Protein AF-F4XQD8-F1 (afdb_monomer)

Organism: NCBI:txid489825

Mean predicted aligned error: 23.72 Å

Nearest PDB structures (foldseek):
  2omx-assembly1_A  TM=5.814E-01  e=2.438E-14  Listeria monocytogenes EGD-e
  2omv-assembly1_A  TM=5.425E-01  e=1.375E-14  Listeria monocytogenes EGD-e
  2omy-assembly1_A  TM=5.412E-01  e=2.951E-14  Listeria monocytogenes EGD-e
  7pv9-assembly3_C  TM=7.291E-01  e=3.996E-11  Listeria monocytogenes EGD-e
  4r58-assembly4_D  TM=7.158E-01  e=3.632E-11  synthetic construct

Radius of gyration: 41.61 Å; Cα contacts (8 Å, |Δi|>4): 2127; chains: 1; bounding box: 94×111×113 Å

Structure (mmCIF, N/CA/C/O backbone):
data_AF-F4XQD8-F1
#
_entry.id   AF-F4XQD8-F1
#
loop_
_atom_site.group_PDB
_atom_site.id
_atom_site.type_symbol
_atom_site.label_atom_id
_atom_site.label_alt_id
_atom_site.label_comp_id
_atom_site.label_asym_id
_atom_site.label_entity_id
_atom_site.label_seq_id
_atom_site.pdbx_PDB_ins_code
_atom_site.Cartn_x
_atom_site.Cartn_y
_atom_site.Cartn_z
_atom_site.occupancy
_atom_site.B_iso_or_equiv
_atom_site.auth_seq_id
_atom_site.auth_comp_id
_atom_site.auth_asym_id
_atom_site.auth_atom_id
_atom_site.pdbx_PDB_model_num
ATOM 1 N N . ASP A 1 1 ? -34.108 4.254 -17.096 1.00 84.69 1 ASP A N 1
ATOM 2 C CA . ASP A 1 1 ? -35.232 4.934 -17.742 1.00 84.69 1 ASP A CA 1
ATOM 3 C C . ASP A 1 1 ? -35.710 4.073 -18.910 1.00 84.69 1 ASP A C 1
ATOM 5 O O . ASP A 1 1 ? -35.138 4.140 -19.979 1.00 84.69 1 ASP A O 1
ATOM 9 N N . TYR A 1 2 ? -36.634 3.143 -18.700 1.00 85.31 2 TYR A N 1
ATOM 10 C CA . TYR A 1 2 ? -37.181 2.265 -19.742 1.00 85.31 2 TYR A CA 1
ATOM 11 C C . TYR A 1 2 ? -38.309 2.936 -20.543 1.00 85.31 2 TYR A C 1
ATOM 13 O O . TYR A 1 2 ? -38.614 2.489 -21.653 1.00 85.31 2 TYR A O 1
ATOM 21 N N . ASP A 1 3 ? -38.963 3.973 -20.009 1.00 81.88 3 ASP A N 1
ATOM 22 C CA . ASP A 1 3 ? -40.039 4.687 -20.706 1.00 81.88 3 ASP A CA 1
ATOM 23 C C . ASP A 1 3 ? -39.597 5.996 -21.391 1.00 81.88 3 ASP A C 1
ATOM 25 O O . ASP A 1 3 ? -40.272 6.434 -22.334 1.00 81.88 3 ASP A O 1
ATOM 29 N N . GLY A 1 4 ? -38.410 6.505 -21.059 1.00 80.94 4 GLY A N 1
ATOM 30 C CA . GLY A 1 4 ? -37.747 7.666 -21.657 1.00 80.94 4 GLY A CA 1
ATOM 31 C C . GLY A 1 4 ? -38.184 8.999 -21.050 1.00 80.94 4 GLY A C 1
ATOM 32 O O . GLY A 1 4 ? -38.156 10.016 -21.750 1.00 80.94 4 GLY A O 1
ATOM 33 N N . ASP A 1 5 ? -38.688 9.009 -19.813 1.00 80.69 5 ASP A N 1
ATOM 34 C CA . ASP A 1 5 ? -39.181 10.223 -19.151 1.00 80.69 5 ASP A CA 1
ATOM 35 C C . ASP A 1 5 ? -38.084 11.047 -18.446 1.00 80.69 5 ASP A C 1
ATOM 37 O O . ASP A 1 5 ? -38.359 12.115 -17.883 1.00 80.69 5 ASP A O 1
ATOM 41 N N . GLY A 1 6 ? -36.834 10.589 -18.525 1.00 77.31 6 GLY A N 1
ATOM 42 C CA . GLY A 1 6 ? -35.663 11.182 -17.896 1.00 77.31 6 GLY A CA 1
ATOM 43 C C . GLY A 1 6 ? -35.521 10.839 -16.414 1.00 77.31 6 GLY A C 1
ATOM 44 O O . GLY A 1 6 ? -34.679 11.441 -15.742 1.00 77.31 6 GLY A O 1
ATOM 45 N N . LYS A 1 7 ? -36.330 9.917 -15.872 1.00 78.25 7 LYS A N 1
ATOM 46 C CA . LYS A 1 7 ? -36.233 9.446 -14.485 1.00 78.25 7 LYS A CA 1
ATOM 47 C C . LYS A 1 7 ? -35.815 7.983 -14.420 1.00 78.25 7 LYS A C 1
ATOM 49 O O . LYS A 1 7 ? -36.010 7.182 -15.329 1.00 78.25 7 LYS A O 1
ATOM 54 N N . ALA A 1 8 ? -35.197 7.623 -13.299 1.00 78.06 8 ALA A N 1
ATOM 55 C CA . ALA A 1 8 ? -34.837 6.241 -13.041 1.00 78.06 8 ALA A CA 1
ATOM 56 C C . ALA A 1 8 ? -36.099 5.381 -12.851 1.00 78.06 8 ALA A C 1
ATOM 58 O O . ALA A 1 8 ? -37.006 5.737 -12.099 1.00 78.06 8 ALA A O 1
ATOM 59 N N . ASP A 1 9 ? -36.096 4.219 -13.499 1.00 82.50 9 ASP A N 1
ATOM 60 C CA . ASP A 1 9 ? -37.136 3.199 -13.406 1.00 82.50 9 ASP A CA 1
ATOM 61 C C . ASP A 1 9 ? -36.618 2.011 -12.609 1.00 82.50 9 ASP A C 1
ATOM 63 O O . ASP A 1 9 ? -35.434 1.671 -12.681 1.00 82.50 9 ASP A O 1
ATOM 67 N N . ILE A 1 10 ? -37.512 1.326 -11.901 1.00 85.81 10 ILE A N 1
ATOM 68 C CA . ILE A 1 10 ? -37.141 0.149 -11.116 1.00 85.81 10 ILE A CA 1
ATOM 69 C C . ILE A 1 10 ? -37.406 -1.100 -11.950 1.00 85.81 10 ILE A C 1
ATOM 71 O O . ILE A 1 10 ? -38.540 -1.350 -12.366 1.00 85.81 10 ILE A O 1
ATOM 75 N N . ALA A 1 11 ? -36.374 -1.919 -12.144 1.00 85.12 11 ALA A N 1
ATOM 76 C CA . ALA A 1 11 ? -36.492 -3.212 -12.801 1.00 85.12 11 ALA A CA 1
ATOM 77 C C . ALA A 1 11 ? -35.895 -4.332 -11.948 1.00 85.12 11 ALA A C 1
ATOM 79 O O . ALA A 1 11 ? -34.797 -4.212 -11.415 1.00 85.12 11 ALA A O 1
ATOM 80 N N . VAL A 1 12 ? -36.609 -5.453 -11.865 1.00 88.50 12 VAL A N 1
ATOM 81 C CA . VAL A 1 12 ? -36.134 -6.677 -11.214 1.00 88.50 12 VAL A CA 1
ATOM 82 C C . VAL A 1 12 ? -36.246 -7.831 -12.195 1.00 88.50 12 VAL A C 1
ATOM 84 O O . VAL A 1 12 ? -37.332 -8.122 -12.702 1.00 88.50 12 VAL A O 1
ATOM 87 N N . ARG A 1 13 ? -35.141 -8.540 -12.433 1.00 86.94 13 ARG A N 1
ATOM 88 C CA . ARG A 1 13 ? -35.161 -9.816 -13.153 1.00 86.94 13 ARG A CA 1
ATOM 89 C C . ARG A 1 13 ? -35.243 -10.956 -12.150 1.00 86.94 13 ARG A C 1
ATOM 91 O O . ARG A 1 13 ? -34.339 -11.142 -11.348 1.00 86.94 13 ARG A O 1
ATOM 98 N N . ARG A 1 14 ? -36.302 -11.763 -12.222 1.00 87.06 14 ARG A N 1
ATOM 99 C CA . ARG A 1 14 ? -36.447 -12.969 -11.397 1.00 87.06 14 ARG A CA 1
ATOM 100 C C . ARG A 1 14 ? -35.747 -14.156 -12.077 1.00 87.06 14 ARG A C 1
ATOM 102 O O . ARG A 1 14 ? -36.259 -14.616 -13.101 1.00 87.06 14 ARG A O 1
ATOM 109 N N . PRO A 1 15 ? -34.650 -14.712 -11.524 1.00 77.75 15 PRO A N 1
ATOM 110 C CA . PRO A 1 15 ? -33.890 -15.783 -12.182 1.00 77.75 15 PRO A CA 1
ATOM 111 C C . PRO A 1 15 ? -34.695 -17.068 -12.405 1.00 77.75 15 PRO A C 1
ATOM 113 O O . PRO A 1 15 ? -34.570 -17.707 -13.447 1.00 77.75 15 PRO A O 1
ATOM 116 N N . SER A 1 16 ? -35.567 -17.421 -11.453 1.00 78.94 16 SER A N 1
ATOM 117 C CA . SER A 1 16 ? -36.382 -18.643 -11.508 1.00 78.94 16 SER A CA 1
ATOM 118 C C . SER A 1 16 ? -37.431 -18.634 -12.621 1.00 78.94 16 SER A C 1
ATOM 120 O O . SER A 1 16 ? -37.781 -19.693 -13.134 1.00 78.94 16 SER A O 1
ATOM 122 N N . THR A 1 17 ? -37.921 -17.455 -13.017 1.00 81.75 17 THR A N 1
ATOM 123 C CA . THR A 1 17 ? -38.936 -17.306 -14.076 1.00 81.75 17 THR A CA 1
ATOM 124 C C . THR A 1 17 ? -38.411 -16.593 -15.318 1.00 81.75 17 THR A C 1
ATOM 126 O O . THR A 1 17 ? -39.163 -16.420 -16.274 1.00 81.75 17 THR A O 1
ATOM 129 N N . GLN A 1 18 ? -37.148 -16.149 -15.310 1.00 82.25 18 GLN A N 1
ATOM 130 C CA . GLN A 1 18 ? -36.493 -15.429 -16.413 1.00 82.25 18 GLN A CA 1
ATOM 131 C C . GLN A 1 18 ? -37.269 -14.177 -16.857 1.00 82.25 18 GLN A C 1
ATOM 133 O O . GLN A 1 18 ? -37.249 -13.768 -18.019 1.00 82.25 18 GLN A O 1
ATOM 138 N N . THR A 1 19 ? -38.018 -13.591 -15.922 1.00 87.00 19 THR A N 1
ATOM 139 C CA . THR A 1 19 ? -38.959 -12.502 -16.189 1.00 87.00 19 THR A CA 1
ATOM 140 C C . THR A 1 19 ? -38.447 -11.217 -15.567 1.00 87.00 19 THR A C 1
ATOM 142 O O . THR A 1 19 ? -38.125 -11.193 -14.379 1.00 87.00 19 THR A O 1
ATOM 145 N N . TRP A 1 20 ? -38.418 -10.163 -16.369 1.00 90.12 20 TRP A N 1
ATOM 146 C CA . TRP A 1 20 ? -38.218 -8.789 -15.946 1.00 90.12 20 TRP A CA 1
ATOM 147 C C . TRP A 1 20 ? -39.551 -8.184 -15.531 1.00 90.12 20 TRP A C 1
ATOM 149 O O . TRP A 1 20 ? -40.538 -8.281 -16.264 1.00 90.12 20 TRP A O 1
ATOM 159 N N . TYR A 1 21 ? -39.561 -7.569 -14.357 1.00 89.00 21 TYR A N 1
ATOM 160 C CA . TYR A 1 21 ? -40.655 -6.775 -13.823 1.00 89.00 21 TYR A CA 1
ATOM 161 C C . TYR A 1 21 ? -40.169 -5.335 -13.780 1.00 89.00 21 TYR A C 1
ATOM 163 O O . TYR A 1 21 ? -39.224 -5.050 -13.050 1.00 89.00 21 TYR A O 1
ATOM 171 N N . ILE A 1 22 ? -40.773 -4.464 -14.582 1.00 87.75 22 ILE A N 1
ATOM 172 C CA . ILE A 1 22 ? -40.343 -3.074 -14.744 1.00 87.75 22 ILE A CA 1
ATOM 173 C C . ILE A 1 22 ? -41.492 -2.182 -14.301 1.00 87.75 22 ILE A C 1
ATOM 175 O O . ILE A 1 22 ? -42.604 -2.286 -14.826 1.00 87.75 22 ILE A O 1
ATOM 179 N N . LYS A 1 23 ? -41.230 -1.331 -13.316 1.00 85.00 23 LYS A N 1
ATOM 180 C CA . LYS A 1 23 ? -42.158 -0.305 -12.863 1.00 85.00 23 LYS A CA 1
ATOM 181 C C . LYS A 1 23 ? -41.637 1.039 -13.348 1.00 85.00 23 LYS A C 1
ATOM 183 O O . LYS A 1 23 ? -40.653 1.548 -12.812 1.00 85.00 23 LYS A O 1
ATOM 188 N N . ASN A 1 24 ? -42.324 1.574 -14.348 1.00 78.69 24 ASN A N 1
ATOM 189 C CA . ASN A 1 24 ? -41.996 2.863 -14.930 1.00 78.69 24 ASN A CA 1
ATOM 190 C C . ASN A 1 24 ? -42.326 3.990 -13.937 1.00 78.69 24 ASN A C 1
ATOM 192 O O . ASN A 1 24 ? -43.360 3.950 -13.256 1.00 78.69 24 ASN A O 1
ATOM 196 N N . SER A 1 25 ? -41.473 5.002 -13.879 1.00 80.69 25 SER A N 1
ATOM 197 C CA . SER A 1 25 ? -41.574 6.218 -13.071 1.00 80.69 25 SER A CA 1
ATOM 198 C C . SER A 1 25 ? -42.856 7.011 -13.380 1.00 80.69 25 SER A C 1
ATOM 200 O O . SER A 1 25 ? -43.448 7.622 -12.485 1.00 80.69 25 SER A O 1
ATOM 202 N N . SER A 1 26 ? -43.349 6.934 -14.622 1.00 74.31 26 SER A N 1
ATOM 203 C CA . SER A 1 26 ? -44.611 7.532 -15.067 1.00 74.31 26 SER A CA 1
ATOM 204 C C . SER A 1 26 ? -45.860 6.845 -14.498 1.00 74.31 26 SER A C 1
ATOM 206 O O . SER A 1 26 ? -46.966 7.382 -14.606 1.00 74.31 26 SER A O 1
ATOM 208 N N . GLY A 1 27 ? -45.715 5.650 -13.908 1.00 67.44 27 GLY A N 1
ATOM 209 C CA . GLY A 1 27 ? -46.827 4.814 -13.444 1.00 67.44 27 GLY A CA 1
ATOM 210 C C . GLY A 1 27 ? -47.698 4.258 -14.577 1.00 67.44 27 GLY A C 1
ATOM 211 O O . GLY A 1 27 ? -48.737 3.649 -14.313 1.00 67.44 27 GLY A O 1
ATOM 212 N N . VAL A 1 28 ? -47.297 4.467 -15.835 1.00 62.03 28 VAL A N 1
ATOM 213 C CA . VAL A 1 28 ? -48.003 3.994 -17.025 1.00 62.03 28 VAL A CA 1
ATOM 214 C C . VAL A 1 28 ? -47.260 2.790 -17.590 1.00 62.03 28 VAL A C 1
ATOM 216 O O . VAL A 1 28 ? -46.120 2.894 -18.039 1.00 62.03 28 VAL A O 1
ATOM 219 N N . ASP A 1 29 ? -47.933 1.638 -17.618 1.00 63.53 29 ASP A N 1
ATOM 220 C CA . ASP A 1 29 ? -47.457 0.479 -18.371 1.00 63.53 29 ASP A CA 1
ATOM 221 C C . ASP A 1 29 ? -47.617 0.758 -19.875 1.00 63.53 29 ASP A C 1
ATOM 223 O O . ASP A 1 29 ? -48.695 0.601 -20.455 1.00 63.53 29 ASP A O 1
ATOM 227 N N . THR A 1 30 ? -46.535 1.214 -20.504 1.00 54.66 30 THR A N 1
ATOM 228 C CA . THR A 1 30 ? -46.482 1.540 -21.935 1.00 54.66 30 THR A CA 1
ATOM 229 C C . THR A 1 30 ? -46.300 0.306 -22.826 1.00 54.66 30 THR A C 1
ATOM 231 O O . THR A 1 30 ? -46.457 0.420 -24.043 1.00 54.66 30 THR A O 1
ATOM 234 N N . ILE A 1 31 ? -46.004 -0.872 -22.253 1.00 55.47 31 ILE A N 1
ATOM 235 C CA . ILE A 1 31 ? -45.556 -2.066 -22.991 1.00 55.47 31 ILE A CA 1
ATOM 236 C C . ILE A 1 31 ? -46.579 -3.212 -22.925 1.00 55.47 31 ILE A C 1
ATOM 238 O O . ILE A 1 31 ? -46.832 -3.860 -23.942 1.00 55.47 31 ILE A O 1
ATOM 242 N N . SER A 1 32 ? -47.186 -3.476 -21.765 1.00 57.56 32 SER A N 1
ATOM 243 C CA . SER A 1 32 ? -48.153 -4.566 -21.551 1.00 57.56 32 SER A CA 1
ATOM 244 C C . SER A 1 32 ? -49.580 -4.123 -21.200 1.00 57.56 32 SER A C 1
ATOM 246 O O . SER A 1 32 ? -50.486 -4.956 -21.250 1.00 57.56 32 SER A O 1
ATOM 248 N N . GLY A 1 33 ? -49.820 -2.834 -20.928 1.00 56.62 33 GLY A N 1
ATOM 249 C CA . GLY A 1 33 ? -51.153 -2.282 -20.646 1.00 56.62 33 GLY A CA 1
ATOM 250 C C . GLY A 1 33 ? -51.837 -2.836 -19.385 1.00 56.62 33 GLY A C 1
ATOM 251 O O . GLY A 1 33 ? -53.067 -2.808 -19.294 1.00 56.62 33 GLY A O 1
ATOM 252 N N . ASN A 1 34 ? -51.073 -3.369 -18.430 1.00 63.50 34 ASN A N 1
ATOM 253 C CA . ASN A 1 34 ? -51.595 -3.900 -17.176 1.00 63.50 34 ASN A CA 1
ATOM 254 C C . ASN A 1 34 ? -52.077 -2.772 -16.252 1.00 63.50 34 ASN A C 1
ATOM 256 O O . ASN A 1 34 ? -51.458 -1.714 -16.143 1.00 63.50 34 ASN A O 1
ATOM 260 N N . ALA A 1 35 ? -53.181 -3.018 -15.540 1.00 61.88 35 ALA A N 1
ATOM 261 C CA . ALA A 1 35 ? -53.817 -2.030 -14.663 1.00 61.88 35 ALA A CA 1
ATOM 262 C C . ALA A 1 35 ? -52.993 -1.675 -13.410 1.00 61.88 35 ALA A C 1
ATOM 264 O O . ALA A 1 35 ? -53.310 -0.698 -12.738 1.00 61.88 35 ALA A O 1
ATOM 265 N N . ASP A 1 36 ? -51.965 -2.463 -13.092 1.00 69.38 36 ASP A N 1
ATOM 266 C CA . ASP A 1 36 ? -51.058 -2.242 -11.964 1.00 69.38 36 ASP A CA 1
ATOM 267 C C . ASP A 1 36 ? -49.806 -1.427 -12.330 1.00 69.38 36 ASP A C 1
ATOM 269 O O . ASP A 1 36 ? -48.978 -1.165 -11.460 1.00 69.38 36 ASP A O 1
ATOM 273 N N . GLY A 1 37 ? -49.661 -1.015 -13.597 1.00 69.75 37 GLY A N 1
ATOM 274 C CA . GLY A 1 37 ? -48.551 -0.169 -14.044 1.00 69.75 37 GLY A CA 1
ATOM 275 C C . GLY A 1 37 ? -47.193 -0.879 -14.117 1.00 69.75 37 GLY A C 1
ATOM 276 O O . GLY A 1 37 ? -46.173 -0.203 -14.225 1.00 69.75 37 GLY A O 1
ATOM 277 N N . ILE A 1 38 ? -47.152 -2.220 -14.051 1.00 80.38 38 ILE A N 1
ATOM 278 C CA . ILE A 1 38 ? -45.907 -3.007 -14.090 1.00 80.38 38 ILE A CA 1
ATOM 279 C C . ILE A 1 38 ? -45.799 -3.782 -15.408 1.00 80.38 38 ILE A C 1
ATOM 281 O O . ILE A 1 38 ? -46.585 -4.699 -15.690 1.00 80.38 38 ILE A O 1
ATOM 285 N N . THR A 1 39 ? -44.749 -3.479 -16.172 1.00 82.38 39 THR A N 1
ATOM 286 C CA . THR A 1 39 ? -44.372 -4.242 -17.362 1.00 82.38 39 THR A CA 1
ATOM 287 C C . THR A 1 39 ? -43.771 -5.581 -16.959 1.00 82.38 39 THR A C 1
ATOM 289 O O . THR A 1 39 ? -42.903 -5.656 -16.089 1.00 82.38 39 THR A O 1
ATOM 292 N N . ARG A 1 40 ? -44.198 -6.659 -17.622 1.00 86.25 40 ARG A N 1
ATOM 293 C CA . ARG A 1 40 ? -43.663 -8.013 -17.412 1.00 86.25 40 ARG A CA 1
ATOM 294 C C . ARG A 1 40 ? -43.138 -8.567 -18.725 1.00 86.25 40 ARG A C 1
ATOM 296 O O . ARG A 1 40 ? -43.924 -8.813 -19.639 1.00 86.25 40 ARG A O 1
ATOM 303 N N . LYS A 1 41 ? -41.826 -8.789 -18.827 1.00 85.75 41 LYS A N 1
ATOM 304 C CA . LYS A 1 41 ? -41.193 -9.256 -20.069 1.00 85.75 41 LYS A CA 1
ATOM 305 C C . LYS A 1 41 ? -40.198 -10.381 -19.810 1.00 85.75 41 LYS A C 1
ATOM 307 O O . LYS A 1 41 ? -39.285 -10.242 -19.006 1.00 85.75 41 LYS A O 1
ATOM 312 N N . ALA A 1 42 ? -40.375 -11.518 -20.479 1.00 85.19 42 ALA A N 1
ATOM 313 C CA . ALA A 1 42 ? -39.438 -12.636 -20.388 1.00 85.19 42 ALA A CA 1
ATOM 314 C C . ALA A 1 42 ? -38.220 -12.377 -21.287 1.00 85.19 42 ALA A C 1
ATOM 316 O O . ALA A 1 42 ? -38.385 -12.208 -22.496 1.00 85.19 42 ALA A O 1
ATOM 317 N N . PHE A 1 43 ? -37.018 -12.327 -20.702 1.00 86.31 43 PHE A N 1
ATOM 318 C CA . PHE A 1 43 ? -35.769 -12.103 -21.435 1.00 86.31 43 PHE A CA 1
ATOM 319 C C . PHE A 1 43 ? -34.537 -12.598 -20.650 1.00 86.31 43 PHE A C 1
ATOM 321 O O . PHE A 1 43 ? -34.424 -12.394 -19.436 1.00 86.31 43 PHE A O 1
ATOM 328 N N . GLY A 1 44 ? -33.606 -13.248 -21.359 1.00 80.31 44 GLY A N 1
ATOM 329 C CA . GLY A 1 44 ? -32.476 -13.993 -20.789 1.00 80.31 44 GLY A CA 1
ATOM 330 C C . GLY A 1 44 ? -32.880 -15.409 -20.371 1.00 80.31 44 GLY A C 1
ATOM 331 O O . GLY A 1 44 ? -33.581 -15.584 -19.379 1.00 80.31 44 GLY A O 1
ATOM 332 N N . LEU A 1 45 ? -32.455 -16.413 -21.145 1.00 76.75 45 LEU A N 1
ATOM 333 C CA . LEU A 1 45 ? -32.999 -17.780 -21.128 1.00 76.75 45 LEU A CA 1
ATOM 334 C C . LEU A 1 45 ? -32.441 -18.694 -20.021 1.00 76.75 45 LEU A C 1
ATOM 336 O O . LEU A 1 45 ? -32.867 -19.847 -19.914 1.00 76.75 45 LEU A O 1
ATOM 340 N N . ARG A 1 46 ? -31.464 -18.237 -19.225 1.00 76.81 46 ARG A N 1
ATOM 341 C CA . ARG A 1 46 ? -30.853 -19.051 -18.160 1.00 76.81 46 ARG A CA 1
ATOM 342 C C . ARG A 1 46 ? -30.910 -18.367 -16.801 1.00 76.81 46 ARG A C 1
ATOM 344 O O . ARG A 1 46 ? -30.883 -17.142 -16.700 1.00 76.81 46 ARG A O 1
ATOM 351 N N . SER A 1 47 ? -30.986 -19.165 -15.738 1.00 76.50 47 SER A N 1
ATOM 352 C CA . SER A 1 47 ? -31.030 -18.664 -14.359 1.00 76.50 47 SER A CA 1
ATOM 353 C C . SER A 1 47 ? -29.738 -17.957 -13.942 1.00 76.50 47 SER A C 1
ATOM 355 O O . SER A 1 47 ? -29.805 -17.032 -13.145 1.00 76.50 47 SER A O 1
ATOM 357 N N . ASN A 1 48 ? -28.591 -18.338 -14.510 1.00 80.69 48 ASN A N 1
ATOM 358 C CA . ASN A 1 48 ? -27.280 -17.742 -14.240 1.00 80.69 48 ASN A CA 1
ATOM 359 C C . ASN A 1 48 ? -26.898 -16.591 -15.190 1.00 80.69 48 ASN A C 1
ATOM 361 O O . ASN A 1 48 ? -25.767 -16.118 -15.144 1.00 80.69 48 ASN A O 1
ATOM 365 N N . ASP A 1 49 ? -27.807 -16.152 -16.065 1.00 85.81 49 ASP A N 1
ATOM 366 C CA . ASP A 1 49 ? -27.591 -14.943 -16.862 1.00 85.81 49 ASP A CA 1
ATOM 367 C C . ASP A 1 49 ? -27.607 -13.709 -15.918 1.00 85.81 49 ASP A C 1
ATOM 369 O O . ASP A 1 49 ? -28.553 -13.536 -15.142 1.00 85.81 49 ASP A O 1
ATOM 373 N N . ILE A 1 50 ? -26.581 -12.855 -15.988 1.00 88.12 50 ILE A N 1
ATOM 374 C CA . ILE A 1 50 ? -26.420 -11.629 -15.184 1.00 88.12 50 ILE A CA 1
ATOM 375 C C . ILE A 1 50 ? -27.170 -10.482 -15.871 1.00 88.12 50 ILE A C 1
ATOM 377 O O . ILE A 1 50 ? -26.975 -10.259 -17.063 1.00 88.12 50 ILE A O 1
ATOM 381 N N . ALA A 1 51 ? -28.031 -9.768 -15.143 1.00 89.62 51 ALA A N 1
ATOM 382 C CA . ALA A 1 51 ? -28.822 -8.644 -15.658 1.00 89.62 51 ALA A CA 1
ATOM 383 C C . ALA A 1 51 ? -27.993 -7.351 -15.708 1.00 89.62 51 ALA A C 1
ATOM 385 O O . ALA A 1 51 ? -27.458 -6.948 -14.681 1.00 89.62 51 ALA A O 1
ATOM 386 N N . ILE A 1 52 ? -27.878 -6.721 -16.885 1.00 91.81 52 ILE A N 1
ATOM 387 C CA . ILE A 1 52 ? -26.996 -5.555 -17.106 1.00 91.81 52 ILE A CA 1
ATOM 388 C C . ILE A 1 52 ? -27.680 -4.544 -18.052 1.00 91.81 52 ILE A C 1
ATOM 390 O O . ILE A 1 52 ? -27.253 -4.379 -19.196 1.00 91.81 52 ILE A O 1
ATOM 394 N N . PRO A 1 53 ? -28.802 -3.928 -17.640 1.00 91.94 53 PRO A N 1
ATOM 395 C CA . PRO A 1 53 ? -29.536 -2.994 -18.490 1.00 91.94 53 PRO A CA 1
ATOM 396 C C . PRO A 1 53 ? -28.777 -1.669 -18.663 1.00 91.94 53 PRO A C 1
ATOM 398 O O . PRO A 1 53 ? -28.260 -1.127 -17.689 1.00 91.94 53 PRO A O 1
ATOM 401 N N . ALA A 1 54 ? -28.741 -1.146 -19.887 1.00 90.69 54 ALA A N 1
ATOM 402 C CA . ALA A 1 54 ? -28.155 0.149 -20.253 1.00 90.69 54 ALA A CA 1
ATOM 403 C C . ALA A 1 54 ? -28.723 0.602 -21.613 1.00 90.69 54 ALA A C 1
ATOM 405 O O . ALA A 1 54 ? -29.438 -0.171 -22.242 1.00 90.69 54 ALA A O 1
ATOM 406 N N . ASP A 1 55 ? -28.447 1.830 -22.046 1.00 89.38 55 ASP A N 1
ATOM 407 C CA . ASP A 1 55 ? -28.893 2.370 -23.343 1.00 89.38 55 ASP A CA 1
ATOM 408 C C . ASP A 1 55 ? -27.876 2.027 -24.445 1.00 89.38 55 ASP A C 1
ATOM 410 O O . ASP A 1 55 ? -26.958 2.797 -24.714 1.00 89.38 55 ASP A O 1
ATOM 414 N N . TYR A 1 56 ? -27.961 0.830 -25.029 1.00 87.81 56 TYR A N 1
ATOM 415 C CA . TYR A 1 56 ? -26.982 0.341 -26.009 1.00 87.81 56 TYR A CA 1
ATOM 416 C C . TYR A 1 56 ? -27.286 0.807 -27.439 1.00 87.81 56 TYR A C 1
ATOM 418 O O . TYR A 1 56 ? -26.420 0.703 -28.314 1.00 87.81 56 TYR A O 1
ATOM 426 N N . ASP A 1 57 ? -28.506 1.271 -27.724 1.00 84.38 57 ASP A N 1
ATOM 427 C CA . ASP A 1 57 ? -28.876 1.795 -29.043 1.00 84.38 57 ASP A CA 1
ATOM 428 C C . ASP A 1 57 ? -28.870 3.335 -29.138 1.00 84.38 57 ASP A C 1
ATOM 430 O O . ASP A 1 57 ? -28.795 3.872 -30.257 1.00 84.38 57 ASP A O 1
ATOM 434 N N . GLY A 1 58 ? -28.787 4.023 -27.995 1.00 85.44 58 GLY A N 1
ATOM 435 C CA . GLY A 1 58 ? -28.618 5.469 -27.859 1.00 85.44 58 GLY A CA 1
ATOM 436 C C . GLY A 1 58 ? -29.923 6.239 -28.032 1.00 85.44 58 GLY A C 1
ATOM 437 O O . GLY A 1 58 ? -29.905 7.394 -28.474 1.00 85.44 58 GLY A O 1
ATOM 438 N N . ASP A 1 59 ? -31.071 5.600 -27.792 1.00 83.44 59 ASP A N 1
ATOM 439 C CA . ASP A 1 59 ? -32.386 6.230 -27.926 1.00 83.44 59 ASP A CA 1
ATOM 440 C C . ASP A 1 59 ? -32.847 6.971 -26.658 1.00 83.44 59 ASP A C 1
ATOM 442 O O . ASP A 1 59 ? -33.918 7.592 -26.650 1.00 83.44 59 ASP A O 1
ATOM 446 N N . GLY A 1 60 ? -32.009 6.973 -25.619 1.00 83.62 60 GLY A N 1
ATOM 447 C CA . GLY A 1 60 ? -32.277 7.571 -24.321 1.00 83.62 60 GLY A CA 1
ATOM 448 C C . GLY A 1 60 ? -33.040 6.644 -23.379 1.00 83.62 60 GLY A C 1
ATOM 449 O O . GLY A 1 60 ? -33.441 7.099 -22.306 1.00 83.62 60 GLY A O 1
ATOM 450 N N . LYS A 1 61 ? -33.275 5.377 -23.754 1.00 87.56 61 LYS A N 1
ATOM 451 C CA . LYS A 1 61 ? -33.957 4.388 -22.916 1.00 87.56 61 LYS A CA 1
ATOM 452 C C . LYS A 1 61 ? -33.045 3.227 -22.563 1.00 87.56 61 LYS A C 1
ATOM 454 O O . LYS A 1 61 ? -32.207 2.788 -23.330 1.00 87.56 61 LYS A O 1
ATOM 459 N N . ALA A 1 62 ? -33.262 2.668 -21.380 1.00 89.69 62 ALA A N 1
ATOM 460 C CA . ALA A 1 62 ? -32.588 1.454 -20.960 1.00 89.69 62 ALA A CA 1
ATOM 461 C C . ALA A 1 62 ? -33.110 0.240 -21.746 1.00 89.69 62 ALA A C 1
ATOM 463 O O . ALA A 1 62 ? -34.314 -0.039 -21.773 1.00 89.69 62 ALA A O 1
ATOM 464 N N . ASP A 1 63 ? -32.186 -0.537 -22.296 1.00 89.25 63 ASP A N 1
ATOM 465 C CA . ASP A 1 63 ? -32.446 -1.804 -22.961 1.00 89.25 63 ASP A CA 1
ATOM 466 C C . ASP A 1 63 ? -32.423 -2.968 -21.977 1.00 89.25 63 ASP A C 1
ATOM 468 O O . ASP A 1 63 ? -31.712 -2.978 -20.965 1.00 89.25 63 ASP A O 1
ATOM 472 N N . LEU A 1 64 ? -33.166 -4.024 -22.305 1.00 91.06 64 LEU A N 1
ATOM 473 C CA . LEU A 1 64 ? -33.074 -5.267 -21.550 1.00 91.06 64 LEU A CA 1
ATOM 474 C C . LEU A 1 64 ? -31.853 -6.043 -22.018 1.00 91.06 64 LEU A C 1
ATOM 476 O O . LEU A 1 64 ? -31.842 -6.556 -23.132 1.00 91.06 64 LEU A O 1
ATOM 480 N N . ALA A 1 65 ? -30.860 -6.199 -21.150 1.00 91.88 65 ALA A N 1
ATOM 481 C CA . ALA A 1 65 ? -29.639 -6.916 -21.482 1.00 91.88 65 ALA A CA 1
ATOM 482 C C . ALA A 1 65 ? -29.232 -7.924 -20.409 1.00 91.88 65 ALA A C 1
ATOM 484 O O . ALA A 1 65 ? -29.439 -7.723 -19.206 1.00 91.88 65 ALA A O 1
ATOM 485 N N . VAL A 1 66 ? -28.658 -9.038 -20.865 1.00 92.25 66 VAL A N 1
ATOM 486 C CA . VAL A 1 66 ? -28.042 -10.035 -19.995 1.00 92.25 66 VAL A CA 1
ATOM 487 C C . VAL A 1 66 ? -26.695 -10.512 -20.527 1.00 92.25 66 VAL A C 1
ATOM 489 O O . VAL A 1 66 ? -26.528 -10.688 -21.734 1.00 92.25 66 VAL A O 1
ATOM 492 N N . ARG A 1 67 ? -25.769 -10.819 -19.616 1.00 90.06 67 ARG A N 1
ATOM 493 C CA . ARG A 1 67 ? -24.529 -11.545 -19.911 1.00 90.06 67 ARG A CA 1
ATOM 494 C C . ARG A 1 67 ? -24.641 -12.982 -19.424 1.00 90.06 67 ARG A C 1
ATOM 496 O O . ARG A 1 67 ? -25.026 -13.230 -18.286 1.00 90.06 67 ARG A O 1
ATOM 503 N N . ARG A 1 68 ? -24.234 -13.929 -20.261 1.00 88.75 68 ARG A N 1
ATOM 504 C CA . ARG A 1 68 ? -24.104 -15.346 -19.928 1.00 88.75 68 ARG A CA 1
ATOM 505 C C . ARG A 1 68 ? -22.641 -15.682 -19.637 1.00 88.75 68 ARG A C 1
ATOM 507 O O . ARG A 1 68 ? -21.863 -15.757 -20.589 1.00 88.75 68 ARG A O 1
ATOM 514 N N . PRO A 1 69 ? -22.257 -15.940 -18.372 1.00 80.62 69 PRO A N 1
ATOM 515 C CA . PRO A 1 69 ? -20.866 -16.229 -18.019 1.00 80.62 69 PRO A CA 1
ATOM 516 C C . PRO A 1 69 ? -20.298 -17.441 -18.765 1.00 80.62 69 PRO A C 1
ATOM 518 O O . PRO A 1 69 ? -19.244 -17.329 -19.372 1.00 80.62 69 PRO A O 1
ATOM 521 N N . SER A 1 70 ? -21.058 -18.540 -18.843 1.00 77.31 70 SER A N 1
ATOM 522 C CA . SER A 1 70 ? -20.597 -19.821 -19.411 1.00 77.31 70 SER A CA 1
ATOM 523 C C . SER A 1 70 ? -20.267 -19.801 -20.908 1.00 77.31 70 SER A C 1
ATOM 525 O O . SER A 1 70 ? -19.715 -20.759 -21.432 1.00 77.31 70 SER A O 1
ATOM 527 N N . THR A 1 71 ? -20.734 -18.791 -21.644 1.00 77.94 71 THR A N 1
ATOM 528 C CA . THR A 1 71 ? -20.502 -18.677 -23.096 1.00 77.94 71 THR A CA 1
ATOM 529 C C . THR A 1 71 ? -19.950 -17.313 -23.490 1.00 77.94 71 THR A C 1
ATOM 531 O O . THR A 1 71 ? -19.800 -17.046 -24.677 1.00 77.94 71 THR A O 1
ATOM 534 N N . PHE A 1 72 ? -19.704 -16.436 -22.512 1.00 81.88 72 PHE A N 1
ATOM 535 C CA . PHE A 1 72 ? -19.266 -15.048 -22.702 1.00 81.88 72 PHE A CA 1
ATOM 536 C C . PHE A 1 72 ? -20.191 -14.212 -23.606 1.00 81.88 72 PHE A C 1
ATOM 538 O O . PHE A 1 72 ? -19.789 -13.205 -24.187 1.00 81.88 72 PHE A O 1
ATOM 545 N N . GLN A 1 73 ? -21.447 -14.641 -23.750 1.00 85.12 73 GLN A N 1
ATOM 546 C CA . GLN A 1 73 ? -22.407 -14.020 -24.656 1.00 85.12 73 GLN A CA 1
ATOM 547 C C . GLN A 1 73 ? -23.229 -12.950 -23.950 1.00 85.12 73 GLN A C 1
ATOM 549 O O . GLN A 1 73 ? -23.772 -13.173 -22.870 1.00 85.12 73 GLN A O 1
ATOM 554 N N . TRP A 1 74 ? -23.396 -11.833 -24.631 1.00 90.56 74 TRP A N 1
ATOM 555 C CA . TRP A 1 74 ? -24.272 -10.726 -24.307 1.00 90.56 74 TRP A CA 1
ATOM 556 C C . TRP A 1 74 ? -25.496 -10.802 -25.205 1.00 90.56 74 TRP A C 1
ATOM 558 O O . TRP A 1 74 ? -25.382 -10.952 -26.422 1.00 90.56 74 TRP A O 1
ATOM 568 N N . PHE A 1 75 ? -26.668 -10.716 -24.593 1.00 88.56 75 PHE A N 1
ATOM 569 C CA . PHE A 1 75 ? -27.949 -10.659 -25.280 1.00 88.56 75 PHE A CA 1
ATOM 570 C C . PHE A 1 75 ? -28.603 -9.341 -24.915 1.00 88.56 75 PHE A C 1
ATOM 572 O O . PHE A 1 75 ? -28.900 -9.129 -23.741 1.00 88.56 75 PHE A O 1
ATOM 579 N N . ILE A 1 76 ? -28.838 -8.488 -25.905 1.00 91.31 76 ILE A N 1
ATOM 580 C CA . ILE A 1 76 ? -29.367 -7.138 -25.703 1.00 91.31 76 ILE A CA 1
ATOM 581 C C . ILE A 1 76 ? -30.631 -7.010 -26.543 1.00 91.31 76 ILE A C 1
ATOM 583 O O . ILE A 1 76 ? -30.612 -7.219 -27.754 1.00 91.31 76 ILE A O 1
ATOM 587 N N . LEU A 1 77 ? -31.749 -6.733 -25.888 1.00 88.50 77 LEU A N 1
ATOM 588 C CA . LEU A 1 77 ? -33.021 -6.437 -26.521 1.00 88.50 77 LEU A CA 1
ATOM 589 C C . LEU A 1 77 ? -33.233 -4.930 -26.489 1.00 88.50 77 LEU A C 1
ATOM 591 O O . LEU A 1 77 ? -33.728 -4.389 -25.497 1.00 88.50 77 LEU A O 1
ATOM 595 N N . ASN A 1 78 ? -32.872 -4.320 -27.610 1.00 83.00 78 ASN A N 1
ATOM 596 C CA . ASN A 1 78 ? -32.940 -2.890 -27.843 1.00 83.00 78 ASN A CA 1
ATOM 597 C C . ASN A 1 78 ? -34.386 -2.381 -27.702 1.00 83.00 78 ASN A C 1
ATOM 599 O O . ASN A 1 78 ? -35.339 -3.022 -28.172 1.00 83.00 78 ASN A O 1
ATOM 603 N N . SER A 1 79 ? -34.556 -1.233 -27.061 1.00 83.31 79 SER A N 1
ATOM 604 C CA . SER A 1 79 ? -35.818 -0.551 -26.774 1.00 83.31 79 SER A CA 1
ATOM 605 C C . SER A 1 79 ? -36.547 -0.176 -28.074 1.00 83.31 79 SER A C 1
ATOM 607 O O . SER A 1 79 ? -37.772 -0.320 -28.180 1.00 83.31 79 SER A O 1
ATOM 609 N N . THR A 1 80 ? -35.783 0.168 -29.113 1.00 79.88 80 THR A N 1
ATOM 610 C CA . THR A 1 80 ? -36.242 0.408 -30.488 1.00 79.88 80 THR A CA 1
ATOM 611 C C . THR A 1 80 ? -36.729 -0.860 -31.200 1.00 79.88 80 THR A C 1
ATOM 613 O O . THR A 1 80 ? -37.433 -0.786 -32.213 1.00 79.88 80 THR A O 1
ATOM 616 N N . GLY A 1 81 ? -36.365 -2.041 -30.689 1.00 71.50 81 GLY A N 1
ATOM 617 C CA . GLY A 1 81 ? -36.619 -3.339 -31.312 1.00 71.50 81 GLY A CA 1
ATOM 618 C C . GLY A 1 81 ? -35.778 -3.604 -32.566 1.00 71.50 81 GLY A C 1
ATOM 619 O O . GLY A 1 81 ? -36.053 -4.567 -33.286 1.00 71.50 81 GLY A O 1
ATOM 620 N N . THR A 1 82 ? -34.781 -2.762 -32.852 1.00 67.00 82 THR A N 1
ATOM 621 C CA . THR A 1 82 ? -33.839 -2.944 -33.962 1.00 67.00 82 THR A CA 1
ATOM 622 C C . THR A 1 82 ? -32.490 -3.429 -33.455 1.00 67.00 82 THR A C 1
ATOM 624 O O . THR A 1 82 ? -31.919 -2.806 -32.573 1.00 67.00 82 THR A O 1
ATOM 627 N N . ASP A 1 83 ? -31.973 -4.524 -34.021 1.00 66.12 83 ASP A N 1
ATOM 628 C CA . ASP A 1 83 ? -30.636 -5.042 -33.704 1.00 66.12 83 ASP A CA 1
ATOM 629 C C . ASP A 1 83 ? -29.558 -4.138 -34.325 1.00 66.12 83 ASP A C 1
ATOM 631 O O . ASP A 1 83 ? -29.371 -4.120 -35.547 1.00 66.12 83 ASP A O 1
ATOM 635 N N . SER A 1 84 ? -28.870 -3.388 -33.465 1.00 59.44 84 SER A N 1
ATOM 636 C CA . SER A 1 84 ? -27.853 -2.401 -33.841 1.00 59.44 84 SER A CA 1
ATOM 637 C C . SER A 1 84 ? -26.460 -3.006 -34.069 1.00 59.44 84 SER A C 1
ATOM 639 O O . SER A 1 84 ? -25.618 -2.338 -34.667 1.00 59.44 84 SER A O 1
ATOM 641 N N . PHE A 1 85 ? -26.212 -4.258 -33.651 1.00 61.97 85 PHE A N 1
ATOM 642 C CA . PHE A 1 85 ? -24.879 -4.885 -33.685 1.00 61.97 85 PHE A CA 1
ATOM 643 C C . PHE A 1 85 ? -24.774 -6.048 -34.680 1.00 61.97 85 PHE A C 1
ATOM 645 O O . PHE A 1 85 ? -23.803 -6.142 -35.428 1.00 61.97 85 PHE A O 1
ATOM 652 N N . THR A 1 86 ? -25.765 -6.942 -34.712 1.00 58.81 86 THR A N 1
ATOM 653 C CA . THR A 1 86 ? -25.715 -8.220 -35.447 1.00 58.81 86 THR A CA 1
ATOM 654 C C . THR A 1 86 ? -26.732 -8.348 -36.585 1.00 58.81 86 THR A C 1
ATOM 656 O O . THR A 1 86 ? -26.688 -9.319 -37.341 1.00 58.81 86 THR A O 1
ATOM 659 N N . GLN A 1 87 ? -27.600 -7.345 -36.774 1.00 60.56 87 GLN A N 1
ATOM 660 C CA . GLN A 1 87 ? -28.622 -7.272 -37.834 1.00 60.56 87 GLN A CA 1
ATOM 661 C C . GLN A 1 87 ? -29.561 -8.496 -37.922 1.00 60.56 87 GLN A C 1
ATOM 663 O O . GLN A 1 87 ? -30.100 -8.813 -38.989 1.00 60.56 87 GLN A O 1
ATOM 668 N N . HIS A 1 88 ? -29.793 -9.199 -36.816 1.00 59.97 88 HIS A N 1
ATOM 669 C CA . HIS A 1 88 ? -30.756 -10.286 -36.746 1.00 59.97 88 HIS A CA 1
ATOM 670 C C . HIS A 1 88 ? -32.200 -9.768 -36.808 1.00 59.97 88 HIS A C 1
ATOM 672 O O . HIS A 1 88 ? -32.563 -8.723 -36.270 1.00 59.97 88 HIS A O 1
ATOM 678 N N . SER A 1 89 ? -33.068 -10.541 -37.465 1.00 60.41 89 SER A N 1
ATOM 679 C CA . SER A 1 89 ? -34.462 -10.159 -37.729 1.00 60.41 89 SER A CA 1
ATOM 680 C C . SER A 1 89 ? -35.378 -10.185 -36.501 1.00 60.41 89 SER A C 1
ATOM 682 O O . SER A 1 89 ? -36.558 -9.869 -36.625 1.00 60.41 89 SER A O 1
ATOM 684 N N . ASP A 1 90 ? -34.876 -10.630 -35.349 1.00 68.12 90 ASP A N 1
ATOM 685 C CA . ASP A 1 90 ? -35.632 -10.745 -34.101 1.00 68.12 90 ASP A CA 1
ATOM 686 C C . ASP A 1 90 ? -35.392 -9.588 -33.120 1.00 68.12 90 ASP A C 1
ATOM 688 O O . ASP A 1 90 ? -35.991 -9.582 -32.045 1.00 68.12 90 ASP A O 1
ATOM 692 N N . GLY A 1 91 ? -34.573 -8.600 -33.502 1.00 67.69 91 GLY A N 1
ATOM 693 C CA . GLY A 1 91 ? -34.354 -7.383 -32.717 1.00 67.69 91 GLY A CA 1
ATOM 694 C C . GLY A 1 91 ? -33.509 -7.590 -31.458 1.00 67.69 91 GLY A C 1
ATOM 695 O O . GLY A 1 91 ? -33.540 -6.739 -30.575 1.00 67.69 91 GLY A O 1
ATOM 696 N N . VAL A 1 92 ? -32.787 -8.715 -31.356 1.00 81.94 92 VAL A N 1
ATOM 697 C CA . VAL A 1 92 ? -31.889 -9.025 -30.235 1.00 81.94 92 VAL A CA 1
ATOM 698 C C . VAL A 1 92 ? -30.444 -9.058 -30.719 1.00 81.94 92 VAL A C 1
ATOM 700 O O . VAL A 1 92 ? -30.053 -9.960 -31.466 1.00 81.94 92 VAL A O 1
ATOM 703 N N . SER A 1 93 ? -29.642 -8.125 -30.223 1.00 82.81 93 SER A N 1
ATOM 704 C CA . SER A 1 93 ? -28.204 -8.077 -30.459 1.00 82.81 93 SER A CA 1
ATOM 705 C C . SER A 1 93 ? -27.504 -9.198 -29.687 1.00 82.81 93 SER A C 1
ATOM 707 O O . SER A 1 93 ? -27.822 -9.456 -28.519 1.00 82.81 93 SER A O 1
ATOM 709 N N . ARG A 1 94 ? -26.560 -9.886 -30.339 1.00 82.31 94 ARG A N 1
ATOM 710 C CA . ARG A 1 94 ? -25.809 -11.012 -29.755 1.00 82.31 94 ARG A CA 1
ATOM 711 C C . ARG A 1 94 ? -24.314 -10.794 -29.902 1.00 82.31 94 ARG A C 1
ATOM 713 O O . ARG A 1 94 ? -23.765 -10.995 -30.977 1.00 82.31 94 ARG A O 1
ATOM 720 N N . VAL A 1 95 ? -23.643 -10.436 -28.818 1.00 80.94 95 VAL A N 1
ATOM 721 C CA . VAL A 1 95 ? -22.210 -10.115 -28.850 1.00 80.94 95 VAL A CA 1
ATOM 722 C C . VAL A 1 95 ? -21.456 -11.088 -27.955 1.00 80.94 95 VAL A C 1
ATOM 724 O O . VAL A 1 95 ? -21.905 -11.384 -26.857 1.00 80.94 95 VAL A O 1
ATOM 727 N N . THR A 1 96 ? -20.327 -11.626 -28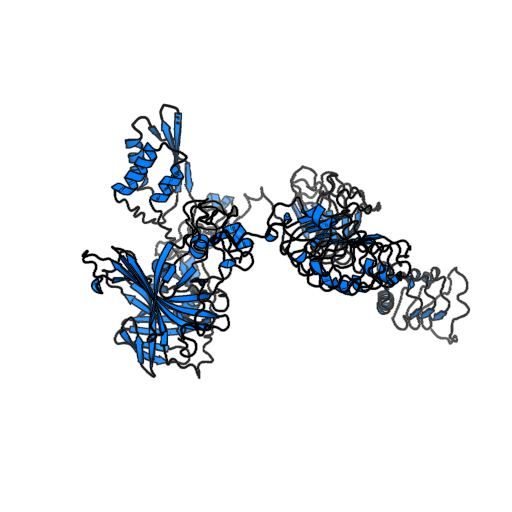.408 1.00 80.81 96 THR A N 1
ATOM 728 C CA . THR A 1 96 ? -19.459 -12.450 -27.547 1.00 80.81 96 THR A CA 1
ATOM 729 C C . THR A 1 96 ? -18.296 -11.586 -27.090 1.00 80.81 96 THR A C 1
ATOM 731 O O . THR A 1 96 ? -17.513 -11.142 -27.926 1.00 80.81 96 THR A O 1
ATOM 734 N N . PHE A 1 97 ? -18.212 -11.307 -25.789 1.00 76.62 97 PHE A N 1
ATOM 735 C CA . PHE A 1 97 ? -17.208 -10.406 -25.226 1.00 76.62 97 PHE A CA 1
ATOM 736 C C . PHE A 1 97 ? -16.936 -10.718 -23.748 1.00 76.62 97 PHE A C 1
ATOM 738 O O . PHE A 1 97 ? -17.855 -11.001 -22.975 1.00 76.62 97 PHE A O 1
ATOM 745 N N . GLY A 1 98 ? -15.662 -10.656 -23.358 1.00 74.62 98 GLY A N 1
ATOM 746 C CA . GLY A 1 98 ? -15.143 -11.331 -22.165 1.00 74.62 98 GLY A CA 1
ATOM 747 C C . GLY A 1 98 ? -14.678 -12.757 -22.484 1.00 74.62 98 GLY A C 1
ATOM 748 O O . GLY A 1 98 ? -15.049 -13.330 -23.507 1.00 74.62 98 GLY A O 1
ATOM 749 N N . ARG A 1 99 ? -13.808 -13.316 -21.641 1.00 67.25 99 ARG A N 1
ATOM 750 C CA . ARG A 1 99 ? -13.248 -14.677 -21.815 1.00 67.25 99 ARG A CA 1
ATOM 751 C C . ARG A 1 99 ? -13.121 -15.468 -20.519 1.00 67.25 99 ARG A C 1
ATOM 753 O O . ARG A 1 99 ? -12.713 -16.623 -20.553 1.00 67.25 99 ARG A O 1
ATOM 760 N N . SER A 1 100 ? -13.476 -14.862 -19.392 1.00 72.88 100 SER A N 1
ATOM 761 C CA . SER A 1 100 ? -13.555 -15.551 -18.114 1.00 72.88 100 SER A CA 1
ATOM 762 C C . SER A 1 100 ? -14.992 -15.561 -17.619 1.00 72.88 100 SER A C 1
ATOM 764 O O . SER A 1 100 ? -15.724 -14.572 -17.751 1.00 72.88 100 SER A O 1
ATOM 766 N N . GLU A 1 101 ? -15.385 -16.670 -16.996 1.00 72.94 101 GLU A N 1
ATOM 767 C CA . GLU A 1 101 ? -16.635 -16.740 -16.237 1.00 72.94 101 GLU A CA 1
ATOM 768 C C . GLU A 1 101 ? -16.634 -15.739 -15.069 1.00 72.94 101 GLU A C 1
ATOM 770 O O . GLU A 1 101 ? -17.701 -15.275 -14.673 1.00 72.94 101 GLU A O 1
ATOM 775 N N . ASN A 1 102 ? -15.442 -15.345 -14.599 1.00 76.56 102 ASN A N 1
ATOM 776 C CA . ASN A 1 102 ? -15.237 -14.390 -13.511 1.00 76.56 102 ASN A CA 1
ATOM 777 C C . ASN A 1 102 ? -15.085 -12.932 -13.977 1.00 76.56 102 ASN A C 1
ATOM 779 O O . ASN A 1 102 ? -14.858 -12.070 -13.128 1.00 76.56 102 ASN A O 1
ATOM 783 N N . ASP A 1 103 ? -15.154 -12.614 -15.282 1.00 80.75 103 ASP A N 1
ATOM 784 C CA . ASP A 1 103 ? -15.103 -11.192 -15.651 1.00 80.75 103 ASP A CA 1
ATOM 785 C C . ASP A 1 103 ? -16.391 -10.495 -15.166 1.00 80.75 103 ASP A C 1
ATOM 787 O O . ASP A 1 103 ? -17.507 -10.942 -15.451 1.00 80.75 103 ASP A O 1
ATOM 791 N N . ILE A 1 104 ? -16.232 -9.363 -14.488 1.00 83.19 104 ILE A N 1
ATOM 792 C CA . ILE A 1 104 ? -17.317 -8.562 -13.920 1.00 83.19 104 ILE A CA 1
ATOM 793 C C . ILE A 1 104 ? -17.803 -7.575 -14.992 1.00 83.19 104 ILE A C 1
ATOM 795 O O . ILE A 1 104 ? -16.989 -6.815 -15.513 1.00 83.19 104 ILE A O 1
ATOM 799 N N . PRO A 1 105 ? -19.090 -7.569 -15.373 1.00 85.56 105 PRO A N 1
ATOM 800 C CA . PRO A 1 105 ? -19.617 -6.613 -16.344 1.00 85.56 105 PRO A CA 1
ATOM 801 C C . PRO A 1 105 ? -19.662 -5.192 -15.767 1.00 85.56 105 PRO A C 1
ATOM 803 O O . PRO A 1 105 ? -20.149 -4.995 -14.657 1.00 85.56 105 PRO A O 1
ATOM 806 N N . VAL A 1 106 ? -19.189 -4.210 -16.532 1.00 85.50 106 VAL A N 1
ATOM 807 C CA . VAL A 1 106 ? -19.030 -2.810 -16.097 1.00 85.50 106 VAL A CA 1
ATOM 808 C C . VAL A 1 106 ? -19.376 -1.863 -17.246 1.00 85.50 106 VAL A C 1
ATOM 810 O O . VAL A 1 106 ? -18.502 -1.285 -17.867 1.00 85.50 106 VAL A O 1
ATOM 813 N N . VAL A 1 107 ? -20.655 -1.770 -17.602 1.00 86.56 107 VAL A N 1
ATOM 814 C CA . VAL A 1 107 ? -21.095 -1.029 -18.798 1.00 86.56 107 VAL A CA 1
ATOM 815 C C . VAL A 1 107 ? -21.254 0.467 -18.527 1.00 86.56 107 VAL A C 1
ATOM 817 O O . VAL A 1 107 ? -21.811 0.858 -17.501 1.00 86.56 107 VAL A O 1
ATOM 820 N N . ALA A 1 108 ? -20.787 1.292 -19.460 1.00 84.62 108 ALA A N 1
ATOM 821 C CA . ALA A 1 108 ? -20.956 2.744 -19.486 1.00 84.62 108 ALA A CA 1
ATOM 822 C C . ALA A 1 108 ? -20.679 3.263 -20.907 1.00 84.62 108 ALA A C 1
ATOM 824 O O . ALA A 1 108 ? -20.184 2.512 -21.740 1.00 84.62 108 ALA A O 1
ATOM 825 N N . ASP A 1 109 ? -20.995 4.526 -21.176 1.00 81.31 109 ASP A N 1
ATOM 826 C CA . ASP A 1 109 ? -20.586 5.233 -22.398 1.00 81.31 109 ASP A CA 1
ATOM 827 C C . ASP A 1 109 ? -19.152 5.763 -22.2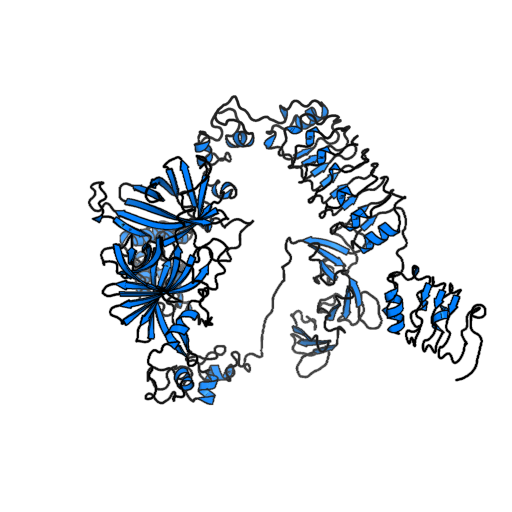09 1.00 81.31 109 ASP A C 1
ATOM 829 O O . ASP A 1 109 ? -18.940 6.813 -21.594 1.00 81.31 109 ASP A O 1
ATOM 833 N N . TYR A 1 110 ? -18.155 4.976 -22.618 1.00 76.06 110 TYR A N 1
ATOM 834 C CA . TYR A 1 110 ? -16.735 5.277 -22.416 1.00 76.06 110 TYR A CA 1
ATOM 835 C C . TYR A 1 110 ? -16.142 6.103 -23.557 1.00 76.06 110 TYR A C 1
ATOM 837 O O . TYR A 1 110 ? -15.165 6.827 -23.335 1.00 76.06 110 TYR A O 1
ATOM 845 N N . ASP A 1 111 ? -16.694 5.996 -24.766 1.00 69.75 111 ASP A N 1
ATOM 846 C CA . ASP A 1 111 ? -16.246 6.769 -25.927 1.00 69.75 111 ASP A CA 1
ATOM 847 C C . ASP A 1 111 ? -17.033 8.078 -26.145 1.00 69.75 111 ASP A C 1
ATOM 849 O O . ASP A 1 111 ? -16.599 8.940 -26.920 1.00 69.75 111 ASP A O 1
ATOM 853 N N . GLY A 1 112 ? -18.103 8.290 -25.373 1.00 76.69 112 GLY A N 1
ATOM 854 C CA . GLY A 1 112 ? -18.897 9.513 -25.338 1.00 76.69 112 GLY A CA 1
ATOM 855 C C . GLY A 1 112 ? -19.821 9.668 -26.543 1.00 76.69 112 GLY A C 1
ATOM 856 O O . GLY A 1 112 ? -20.192 10.802 -26.876 1.00 76.69 112 GLY A O 1
ATOM 857 N N . ASP A 1 113 ? -20.142 8.577 -27.242 1.00 74.00 113 ASP A N 1
ATOM 858 C CA . ASP A 1 113 ? -20.988 8.601 -28.434 1.00 74.00 113 ASP A CA 1
ATOM 859 C C . ASP A 1 113 ? -22.497 8.615 -28.120 1.00 74.00 113 ASP A C 1
ATOM 861 O O . ASP A 1 113 ? -23.322 8.806 -29.024 1.00 74.00 113 ASP A O 1
ATOM 865 N N . GLY A 1 114 ? -22.852 8.524 -26.834 1.00 78.31 114 GLY A N 1
ATOM 866 C CA . GLY A 1 114 ? -24.222 8.502 -26.340 1.00 78.31 114 GLY A CA 1
ATOM 867 C C . GLY A 1 114 ? -24.825 7.102 -26.256 1.00 78.31 114 GLY A C 1
ATOM 868 O O . GLY A 1 114 ? -26.030 7.002 -26.020 1.00 78.31 114 GLY A O 1
ATOM 869 N N . ARG A 1 115 ? -24.035 6.040 -26.457 1.00 85.81 115 ARG A N 1
ATOM 870 C CA . ARG A 1 115 ? -24.434 4.640 -26.278 1.00 85.81 115 ARG A CA 1
ATOM 871 C C . ARG A 1 115 ? -23.594 3.983 -25.197 1.00 85.81 115 ARG A C 1
ATOM 873 O O . ARG A 1 115 ? -22.418 4.262 -25.022 1.00 85.81 115 ARG A O 1
ATOM 880 N N . ALA A 1 116 ? -24.198 3.050 -24.477 1.00 88.00 116 ALA A N 1
ATOM 881 C CA . ALA A 1 116 ? -23.469 2.208 -23.548 1.00 88.00 116 ALA A CA 1
ATOM 882 C C . ALA A 1 116 ? -22.571 1.214 -24.301 1.00 88.00 116 ALA A C 1
ATOM 884 O O . ALA A 1 116 ? -23.035 0.449 -25.154 1.00 88.00 116 ALA A O 1
ATOM 885 N N . ASP A 1 117 ? -21.300 1.164 -23.916 1.00 83.81 117 ASP A N 1
ATOM 886 C CA . ASP A 1 117 ? -20.317 0.221 -24.430 1.00 83.81 117 ASP A CA 1
ATOM 887 C C . ASP A 1 117 ? -20.325 -1.089 -23.637 1.00 83.81 117 ASP A C 1
ATOM 889 O O . ASP A 1 117 ? -20.562 -1.142 -22.422 1.00 83.81 117 ASP A O 1
ATOM 893 N N . ILE A 1 118 ? -20.011 -2.187 -24.328 1.00 88.38 118 ILE A N 1
ATOM 894 C CA . ILE A 1 118 ? -19.895 -3.498 -23.690 1.00 88.38 118 ILE A CA 1
ATOM 895 C C . ILE A 1 118 ? -18.524 -3.584 -23.022 1.00 88.38 118 ILE A C 1
ATOM 897 O O . ILE A 1 118 ? -17.503 -3.605 -23.703 1.00 88.38 118 ILE A O 1
ATOM 901 N N . ALA A 1 119 ? -18.492 -3.704 -21.696 1.00 88.06 119 ALA A N 1
ATOM 902 C CA . ALA A 1 119 ? -17.241 -3.696 -20.947 1.00 88.06 119 ALA A CA 1
ATOM 903 C C . ALA A 1 119 ? -17.197 -4.713 -19.802 1.00 88.06 119 ALA A C 1
ATOM 905 O O . ALA A 1 119 ? -18.218 -5.076 -19.203 1.00 88.06 119 ALA A O 1
ATOM 906 N N . VAL A 1 120 ? -15.987 -5.205 -19.519 1.00 86.31 120 VAL A N 1
ATOM 907 C CA . VAL A 1 120 ? -15.716 -6.185 -18.463 1.00 86.31 120 VAL A CA 1
ATOM 908 C C . VAL A 1 120 ? -14.440 -5.844 -17.698 1.00 86.31 120 VAL A C 1
ATOM 910 O O . VAL A 1 120 ? -13.415 -5.551 -18.308 1.00 86.31 120 VAL A O 1
ATOM 913 N N . ARG A 1 121 ? -14.476 -5.956 -16.369 1.00 84.12 121 ARG A N 1
ATOM 914 C CA . ARG A 1 121 ? -13.290 -5.970 -15.509 1.00 84.12 121 ARG A CA 1
ATOM 915 C C . ARG A 1 121 ? -12.883 -7.414 -15.267 1.00 84.12 121 ARG A C 1
ATOM 917 O O . ARG A 1 121 ? -13.705 -8.215 -14.825 1.00 84.12 121 ARG A O 1
ATOM 924 N N . ARG A 1 122 ? -11.621 -7.750 -15.513 1.00 78.75 122 ARG A N 1
ATOM 925 C CA . ARG A 1 122 ? -11.052 -9.062 -15.198 1.00 78.75 122 ARG A CA 1
ATOM 926 C C . ARG A 1 122 ? -10.264 -8.977 -13.892 1.00 78.75 122 ARG A C 1
ATOM 928 O O . ARG A 1 122 ? -9.159 -8.436 -13.910 1.00 78.75 122 ARG A O 1
ATOM 935 N N . PRO A 1 123 ? -10.772 -9.527 -12.773 1.00 67.94 123 PRO A N 1
ATOM 936 C CA . PRO A 1 123 ? -10.081 -9.432 -11.486 1.00 67.94 123 PRO A CA 1
ATOM 937 C C . PRO A 1 123 ? -8.666 -10.018 -11.528 1.00 67.94 123 PRO A C 1
ATOM 939 O O . PRO A 1 123 ? -7.729 -9.393 -11.049 1.00 67.94 123 PRO A O 1
ATOM 942 N N . SER A 1 124 ? -8.486 -11.153 -12.216 1.00 60.28 124 SER A N 1
ATOM 943 C CA . SER A 1 124 ? -7.201 -11.862 -12.289 1.00 60.28 124 SER A CA 1
ATOM 944 C C . SER A 1 124 ? -6.087 -11.108 -13.018 1.00 60.28 124 SER A C 1
ATOM 946 O O . SER A 1 124 ? -4.927 -11.479 -12.881 1.00 60.28 124 SER A O 1
ATOM 948 N N . THR A 1 125 ? -6.418 -10.105 -13.834 1.00 62.91 125 THR A N 1
ATOM 949 C CA . THR A 1 125 ? -5.428 -9.317 -14.587 1.00 62.91 125 THR A CA 1
ATOM 950 C C . THR A 1 125 ? -5.517 -7.818 -14.297 1.00 62.91 125 THR A C 1
ATOM 952 O O . THR A 1 125 ? -4.697 -7.059 -14.797 1.00 62.91 125 THR A O 1
ATOM 955 N N . GLN A 1 126 ? -6.498 -7.373 -13.501 1.00 66.19 126 GLN A N 1
ATOM 956 C CA . GLN A 1 126 ? -6.809 -5.960 -13.223 1.00 66.19 126 GLN A CA 1
ATOM 957 C C . GLN A 1 126 ? -7.139 -5.114 -14.470 1.00 66.19 126 GLN A C 1
ATOM 959 O O . GLN A 1 126 ? -7.200 -3.885 -14.398 1.00 66.19 126 GLN A O 1
ATOM 964 N N . PHE A 1 127 ? -7.381 -5.753 -15.618 1.00 66.31 127 PHE A N 1
ATOM 965 C CA . PHE A 1 127 ? -7.722 -5.058 -16.855 1.00 66.31 127 PHE A CA 1
ATOM 966 C C . PHE A 1 127 ? -9.223 -4.858 -17.008 1.00 66.31 127 PHE A C 1
ATOM 968 O O . PHE A 1 127 ? -10.035 -5.743 -16.723 1.00 66.31 127 PHE A O 1
ATOM 975 N N . TRP A 1 128 ? -9.559 -3.695 -17.545 1.00 77.81 128 TRP A N 1
ATOM 976 C CA . TRP A 1 128 ? -10.851 -3.361 -18.105 1.00 77.81 128 TRP A CA 1
ATOM 977 C C . TRP A 1 128 ? -10.749 -3.507 -19.615 1.00 77.81 128 TRP A C 1
ATOM 979 O O . TRP A 1 128 ? -9.903 -2.881 -20.253 1.00 77.81 128 TRP A O 1
ATOM 989 N N . TYR A 1 129 ? -11.606 -4.345 -20.179 1.00 75.94 129 TYR A N 1
ATOM 990 C CA . TYR A 1 129 ? -11.759 -4.492 -21.617 1.00 75.94 129 TYR A CA 1
ATOM 991 C C . TYR A 1 129 ? -13.073 -3.833 -22.002 1.00 75.94 129 TYR A C 1
ATOM 993 O O . TYR A 1 129 ? -14.116 -4.217 -21.474 1.00 75.94 129 TYR A O 1
ATOM 1001 N N . VAL A 1 130 ? -13.022 -2.869 -22.914 1.00 82.38 130 VAL A N 1
ATOM 1002 C CA . VAL A 1 130 ? -14.181 -2.107 -23.387 1.00 82.38 130 VAL A CA 1
ATOM 1003 C C . VAL A 1 130 ? -14.289 -2.294 -24.890 1.00 82.38 130 VAL A C 1
ATOM 1005 O O . VAL A 1 130 ? -13.347 -2.000 -25.614 1.00 82.38 130 VAL A O 1
ATOM 1008 N N . LEU A 1 131 ? -15.415 -2.804 -25.367 1.00 81.88 131 LEU A N 1
ATOM 1009 C CA . LEU A 1 131 ? -15.753 -2.839 -26.782 1.00 81.88 131 LEU A CA 1
ATOM 1010 C C . LEU A 1 131 ? -16.539 -1.573 -27.114 1.00 81.88 131 LEU A C 1
ATOM 1012 O O . LEU A 1 131 ? -17.736 -1.506 -26.824 1.00 81.88 131 LEU A O 1
ATOM 1016 N N . ASN A 1 132 ? -15.855 -0.600 -27.716 1.00 77.31 132 ASN A N 1
ATOM 1017 C CA . ASN A 1 132 ? -16.429 0.705 -28.029 1.00 77.31 132 ASN A CA 1
ATOM 1018 C C . ASN A 1 132 ? -17.522 0.546 -29.092 1.00 77.31 132 ASN A C 1
ATOM 1020 O O . ASN A 1 132 ? -17.305 -0.059 -30.150 1.00 77.31 132 ASN A O 1
ATOM 1024 N N . SER A 1 133 ? -18.692 1.109 -28.833 1.00 77.19 133 SER A N 1
ATOM 1025 C CA . SER A 1 133 ? -19.866 1.034 -29.696 1.00 77.19 133 SER A CA 1
ATOM 1026 C C . SER A 1 133 ? -19.676 1.809 -31.010 1.00 77.19 133 SER A C 1
ATOM 1028 O O . SER A 1 133 ? -20.226 1.408 -32.045 1.00 77.19 133 SER A O 1
ATOM 1030 N N . SER A 1 134 ? -18.796 2.819 -31.024 1.00 71.38 134 SER A N 1
ATOM 1031 C CA . SER A 1 134 ? -18.332 3.503 -32.239 1.00 71.38 134 SER A CA 1
ATOM 1032 C C . SER A 1 134 ? -17.339 2.688 -33.087 1.00 71.38 134 SER A C 1
ATOM 1034 O O . SER A 1 134 ? -17.112 3.006 -34.262 1.00 71.38 134 SER A O 1
ATOM 1036 N N . GLY A 1 135 ? -16.732 1.640 -32.515 1.00 64.69 135 GLY A N 1
ATOM 1037 C CA . GLY A 1 135 ? -15.680 0.831 -33.137 1.00 64.69 135 GLY A CA 1
ATOM 1038 C C . GLY A 1 135 ? -14.323 1.537 -33.289 1.00 64.69 135 GLY A C 1
ATOM 1039 O O . GLY A 1 135 ? -13.458 1.028 -34.004 1.00 64.69 135 GLY A O 1
ATOM 1040 N N . LEU A 1 136 ? -14.125 2.701 -32.658 1.00 57.38 136 LEU A N 1
ATOM 1041 C CA . LEU A 1 136 ? -12.882 3.478 -32.700 1.00 57.38 136 LEU A CA 1
ATOM 1042 C C . LEU A 1 136 ? -12.209 3.487 -31.320 1.00 57.38 136 LEU A C 1
ATOM 1044 O O . LEU A 1 136 ? -12.778 3.991 -30.358 1.00 57.38 136 LEU A O 1
ATOM 1048 N N . ASP A 1 137 ? -10.982 2.972 -31.224 1.00 57.25 137 ASP A N 1
ATOM 1049 C CA . ASP A 1 137 ? -10.120 3.153 -30.049 1.00 57.25 137 ASP A CA 1
ATOM 1050 C C . ASP A 1 137 ? -9.233 4.395 -30.248 1.00 57.25 137 ASP A C 1
ATOM 1052 O O . ASP A 1 137 ? -8.331 4.408 -31.086 1.00 57.25 137 ASP A O 1
ATOM 1056 N N . ASN A 1 138 ? -9.500 5.453 -29.480 1.00 51.72 138 ASN A N 1
ATOM 1057 C CA . ASN A 1 138 ? -8.709 6.689 -29.496 1.00 51.72 138 ASN A CA 1
ATOM 1058 C C . ASN A 1 138 ? -7.674 6.758 -28.354 1.00 51.72 138 ASN A C 1
ATOM 1060 O O . ASN A 1 138 ? -6.976 7.768 -28.254 1.00 51.72 138 ASN A O 1
ATOM 1064 N N . GLN A 1 139 ? -7.580 5.738 -27.488 1.00 50.44 139 GLN A N 1
ATOM 1065 C CA . GLN A 1 139 ? -6.758 5.771 -26.270 1.00 50.44 139 GLN A CA 1
ATOM 1066 C C . GLN A 1 139 ? -5.574 4.790 -26.293 1.00 50.44 139 GLN A C 1
ATOM 1068 O O . GLN A 1 139 ? -4.553 5.100 -25.680 1.00 50.44 139 GLN A O 1
ATOM 1073 N N . THR A 1 140 ? -5.649 3.661 -27.016 1.00 47.81 140 THR A N 1
ATOM 1074 C CA . THR A 1 140 ? -4.596 2.619 -26.994 1.00 47.81 140 THR A CA 1
ATOM 1075 C C . THR A 1 140 ? -3.877 2.357 -28.328 1.00 47.81 140 THR A C 1
ATOM 1077 O O . THR A 1 140 ? -3.001 1.502 -28.394 1.00 47.81 140 THR A O 1
ATOM 1080 N N . ASN A 1 141 ? -4.133 3.150 -29.380 1.00 45.03 141 ASN A N 1
ATOM 1081 C CA . ASN A 1 141 ? -3.525 3.003 -30.720 1.00 45.03 141 ASN A CA 1
ATOM 1082 C C . ASN A 1 141 ? -3.771 1.627 -31.389 1.00 45.03 141 ASN A C 1
ATOM 1084 O O . ASN A 1 141 ? -3.039 1.248 -32.313 1.00 45.03 141 ASN A O 1
ATOM 1088 N N . HIS A 1 142 ? -4.810 0.887 -30.987 1.00 46.44 142 HIS A N 1
ATOM 1089 C CA . HIS A 1 142 ? -5.168 -0.396 -31.591 1.00 46.44 142 HIS A CA 1
ATOM 1090 C C . HIS A 1 142 ? -6.357 -0.239 -32.557 1.00 46.44 142 HIS A C 1
ATOM 1092 O O . HIS A 1 142 ? -7.392 0.326 -32.236 1.00 46.44 142 HIS A O 1
ATOM 1098 N N . ASN A 1 143 ? -6.235 -0.754 -33.786 1.00 51.81 143 ASN A N 1
ATOM 1099 C CA . ASN A 1 143 ? -7.284 -0.647 -34.819 1.00 51.81 143 ASN A CA 1
ATOM 1100 C C . ASN A 1 143 ? -8.371 -1.740 -34.705 1.00 51.81 143 ASN A C 1
ATOM 1102 O O . ASN A 1 143 ? -8.971 -2.112 -35.715 1.00 51.81 143 ASN A O 1
ATOM 1106 N N . ASP A 1 144 ? -8.586 -2.307 -33.517 1.00 56.38 144 ASP A N 1
ATOM 1107 C CA . ASP A 1 144 ? -9.528 -3.412 -33.287 1.00 56.38 144 ASP A CA 1
ATOM 1108 C C . ASP A 1 144 ? -10.820 -2.995 -32.563 1.00 56.38 144 ASP A C 1
ATOM 1110 O O . ASP A 1 144 ? -11.720 -3.821 -32.415 1.00 56.38 144 ASP A O 1
ATOM 1114 N N . GLY A 1 145 ? -10.943 -1.719 -32.176 1.00 59.41 145 GLY A N 1
ATOM 1115 C CA . GLY A 1 145 ? -12.147 -1.165 -31.546 1.00 59.41 145 GLY A CA 1
ATOM 1116 C C . GLY A 1 145 ? -12.344 -1.587 -30.087 1.00 59.41 145 GLY A C 1
ATOM 1117 O O . GLY A 1 145 ? -13.445 -1.431 -29.559 1.00 59.41 145 GLY A O 1
ATOM 1118 N N . ILE A 1 146 ? -11.305 -2.133 -29.442 1.00 64.25 146 ILE A N 1
ATOM 1119 C CA . ILE A 1 146 ? -11.339 -2.553 -28.039 1.00 64.25 146 ILE A CA 1
ATOM 1120 C C . ILE A 1 146 ? -10.369 -1.687 -27.230 1.00 64.25 146 ILE A C 1
ATOM 1122 O O . ILE A 1 146 ? -9.157 -1.774 -27.415 1.00 64.25 146 ILE A O 1
ATOM 1126 N N . SER A 1 147 ? -10.883 -0.903 -26.284 1.00 67.25 147 SER A N 1
ATOM 1127 C CA . SER A 1 147 ? -10.053 -0.170 -25.323 1.00 67.25 147 SER A CA 1
ATOM 1128 C C . SER A 1 147 ? -9.630 -1.096 -24.181 1.00 67.25 147 SER A C 1
ATOM 1130 O O . SER A 1 147 ? -10.431 -1.888 -23.671 1.00 67.25 147 SER A O 1
ATOM 1132 N N . ARG A 1 148 ? -8.365 -1.000 -23.762 1.00 68.00 148 ARG A N 1
ATOM 1133 C CA . ARG A 1 148 ? -7.788 -1.796 -22.668 1.00 68.00 148 ARG A CA 1
ATOM 1134 C C . ARG A 1 148 ? -7.215 -0.853 -21.623 1.00 68.00 148 ARG A C 1
ATOM 1136 O O . ARG A 1 148 ? -6.243 -0.156 -21.888 1.00 68.00 148 ARG A O 1
ATOM 1143 N N . LEU A 1 149 ? -7.829 -0.802 -20.447 1.00 59.28 149 LEU A N 1
ATOM 1144 C CA . LEU A 1 149 ? -7.475 0.161 -19.403 1.00 59.28 149 LEU A CA 1
ATOM 1145 C C . LEU A 1 149 ? -7.155 -0.580 -18.105 1.00 59.28 149 LEU A C 1
ATOM 1147 O O . LEU A 1 149 ? -7.907 -1.456 -17.682 1.00 59.28 149 LEU A O 1
ATOM 1151 N N . ARG A 1 150 ? -6.041 -0.238 -17.456 1.00 55.41 150 ARG A N 1
ATOM 1152 C CA . ARG A 1 150 ? -5.681 -0.773 -16.136 1.00 55.41 150 ARG A CA 1
ATOM 1153 C C . ARG A 1 150 ? -5.950 0.295 -15.080 1.00 55.41 150 ARG A C 1
ATOM 1155 O O . ARG A 1 150 ? -5.366 1.370 -15.150 1.00 55.41 150 ARG A O 1
ATOM 1162 N N . PHE A 1 151 ? -6.824 -0.002 -14.120 1.00 49.06 151 PHE A N 1
ATOM 1163 C CA . PHE A 1 151 ? -7.161 0.888 -13.003 1.00 49.06 151 PHE A CA 1
ATOM 1164 C C . PHE A 1 151 ? -7.588 0.066 -11.772 1.00 49.06 151 PHE A C 1
ATOM 1166 O O . PHE A 1 151 ? -8.395 -0.857 -11.907 1.00 49.06 151 PHE A O 1
ATOM 1173 N N . GLY A 1 152 ? -7.074 0.435 -10.589 1.00 44.84 152 GLY A N 1
ATOM 1174 C CA . GLY A 1 152 ? -7.387 -0.177 -9.285 1.00 44.84 152 GLY A CA 1
ATOM 1175 C C . GLY A 1 152 ? -6.428 -1.304 -8.869 1.00 44.84 152 GLY A C 1
ATOM 1176 O O . GLY A 1 152 ? -6.160 -2.218 -9.646 1.00 44.84 152 GLY A O 1
ATOM 1177 N N . SER A 1 153 ? -5.900 -1.238 -7.641 1.00 36.81 153 SER A N 1
ATOM 1178 C CA . SER A 1 153 ? -4.916 -2.182 -7.083 1.00 36.81 153 SER A CA 1
ATOM 1179 C C . SER A 1 153 ? -5.517 -3.346 -6.277 1.00 36.81 153 SER A C 1
ATOM 1181 O O . SER A 1 153 ? -4.758 -4.218 -5.861 1.00 36.81 153 SER A O 1
ATOM 1183 N N . TYR A 1 154 ? -6.845 -3.426 -6.098 1.00 38.53 154 TYR A N 1
ATOM 1184 C CA . TYR A 1 154 ? -7.483 -4.458 -5.261 1.00 38.53 154 TYR A CA 1
ATOM 1185 C C . TYR A 1 154 ? -8.773 -5.070 -5.856 1.00 38.53 154 TYR A C 1
ATOM 1187 O O . TYR A 1 154 ? -9.406 -4.547 -6.779 1.00 38.53 154 TYR A O 1
ATOM 1195 N N . GLU A 1 155 ? -9.144 -6.252 -5.352 1.00 35.62 155 GLU A N 1
ATOM 1196 C CA . GLU A 1 155 ? -10.206 -7.116 -5.890 1.00 35.62 155 GLU A CA 1
ATOM 1197 C C . GLU A 1 155 ? -11.659 -6.640 -5.621 1.00 35.62 155 GLU A C 1
ATOM 1199 O O . GLU A 1 155 ? -12.556 -7.194 -6.256 1.00 35.62 155 GLU A O 1
ATOM 1204 N N . THR A 1 156 ? -11.942 -5.611 -4.800 1.00 34.62 156 THR A N 1
ATOM 1205 C CA . THR A 1 156 ? -13.262 -5.471 -4.117 1.00 34.62 156 THR A CA 1
ATOM 1206 C C . THR A 1 156 ? -14.181 -4.254 -4.388 1.00 34.62 156 THR A C 1
ATOM 1208 O O . THR A 1 156 ? -15.192 -4.140 -3.702 1.00 34.62 156 THR A O 1
ATOM 1211 N N . ASP A 1 157 ? -13.967 -3.371 -5.367 1.00 34.91 157 ASP A N 1
ATOM 1212 C CA . ASP A 1 157 ? -14.808 -2.147 -5.477 1.00 34.91 157 ASP A CA 1
ATOM 1213 C C . ASP A 1 157 ? -16.177 -2.340 -6.203 1.00 34.91 157 ASP A C 1
ATOM 1215 O O . ASP A 1 157 ? -16.221 -2.899 -7.303 1.00 34.91 157 ASP A O 1
ATOM 1219 N N . ILE A 1 158 ? -17.299 -1.845 -5.624 1.00 36.62 158 ILE A N 1
ATOM 1220 C CA . ILE A 1 158 ? -18.690 -1.853 -6.179 1.00 36.62 158 ILE A CA 1
ATOM 1221 C C . ILE A 1 158 ? -19.407 -0.484 -5.953 1.00 36.62 158 ILE A C 1
ATOM 1223 O O . ILE A 1 158 ? -19.273 0.059 -4.858 1.00 36.62 158 ILE A O 1
ATOM 1227 N N . PRO A 1 159 ? -20.232 0.066 -6.887 1.00 32.75 159 PRO A N 1
ATOM 1228 C CA . PRO A 1 159 ? -21.015 1.308 -6.685 1.00 32.75 159 PRO A CA 1
ATOM 1229 C C . PRO A 1 159 ? -22.507 1.111 -6.281 1.00 32.75 159 PRO A C 1
ATOM 1231 O O . PRO A 1 159 ? -23.142 0.134 -6.678 1.00 32.75 159 PRO A O 1
ATOM 1234 N N . LEU A 1 160 ? -23.095 2.087 -5.559 1.00 35.41 160 LEU A N 1
ATOM 1235 C CA . LEU A 1 160 ? -24.476 2.122 -4.999 1.00 35.41 160 LEU A CA 1
ATOM 1236 C C . LEU A 1 160 ? -25.293 3.381 -5.410 1.00 35.41 160 LEU A C 1
ATOM 1238 O O . LEU A 1 160 ? -24.689 4.446 -5.501 1.00 35.41 160 LEU A O 1
ATOM 1242 N N . ALA A 1 161 ? -26.645 3.275 -5.551 1.00 32.06 161 ALA A N 1
ATOM 1243 C CA . ALA A 1 161 ? -27.702 4.172 -4.962 1.00 32.06 161 ALA A CA 1
ATOM 1244 C C . ALA A 1 161 ? -29.171 4.046 -5.537 1.00 32.06 161 ALA A C 1
ATOM 1246 O O . ALA A 1 161 ? -29.350 3.746 -6.715 1.00 32.06 161 ALA A O 1
ATOM 1247 N N . MET A 1 162 ? -30.212 4.355 -4.710 1.00 37.66 162 MET A N 1
ATOM 1248 C CA . MET A 1 162 ? -31.700 4.529 -4.960 1.00 37.66 162 MET A CA 1
ATOM 1249 C C . MET A 1 162 ? -32.227 5.916 -4.431 1.00 37.66 162 MET A C 1
ATOM 1251 O O . MET A 1 162 ? -31.423 6.507 -3.704 1.00 37.66 162 MET A O 1
ATOM 1255 N N . PRO A 1 163 ? -33.475 6.482 -4.695 1.00 46.12 163 PRO A N 1
ATOM 1256 C CA . PRO A 1 163 ? -34.714 6.338 -3.821 1.00 46.12 163 PRO A CA 1
ATOM 1257 C C . PRO A 1 163 ? -36.194 6.754 -4.310 1.00 46.12 163 PRO A C 1
ATOM 1259 O O . PRO A 1 163 ? -36.364 7.460 -5.298 1.00 46.12 163 PRO A O 1
ATOM 1262 N N . THR A 1 164 ? -37.238 6.299 -3.543 1.00 41.47 164 THR A N 1
ATOM 1263 C CA . THR A 1 164 ? -38.632 6.732 -3.042 1.00 41.47 164 THR A CA 1
ATOM 1264 C C . THR A 1 164 ? -39.874 7.391 -3.790 1.00 41.47 164 THR A C 1
ATOM 1266 O O . THR A 1 164 ? -39.774 8.459 -4.382 1.00 41.47 164 THR A O 1
ATOM 1269 N N . ASN A 1 165 ? -41.120 6.833 -3.565 1.00 44.66 165 ASN A N 1
ATOM 1270 C CA . ASN A 1 165 ? -42.372 7.379 -2.881 1.00 44.66 165 ASN A CA 1
ATOM 1271 C C . ASN A 1 165 ? -43.847 7.169 -3.460 1.00 44.66 165 ASN A C 1
ATOM 1273 O O . ASN A 1 165 ? -44.084 7.287 -4.661 1.00 44.66 165 ASN A O 1
ATOM 1277 N N . SER A 1 166 ? -44.854 6.903 -2.572 1.00 40.81 166 SER A N 1
ATOM 1278 C CA . SER A 1 166 ? -46.372 6.973 -2.655 1.00 40.81 166 SER A CA 1
ATOM 1279 C C . SER A 1 166 ? -47.200 5.790 -2.076 1.00 40.81 166 SER A C 1
ATOM 1281 O O . SER A 1 166 ? -48.412 5.916 -1.909 1.00 40.81 166 SER A O 1
ATOM 1283 N N . ILE A 1 167 ? -46.573 4.673 -1.692 1.00 49.31 167 ILE A N 1
ATOM 1284 C CA . ILE A 1 167 ? -47.210 3.538 -0.972 1.00 49.31 167 ILE A CA 1
ATOM 1285 C C . ILE A 1 167 ? -47.388 3.845 0.538 1.00 49.31 167 ILE A C 1
ATOM 1287 O O . ILE A 1 167 ? -48.174 3.209 1.227 1.00 49.31 167 ILE A O 1
ATOM 1291 N N . TRP A 1 168 ? -46.753 4.921 1.000 1.00 52.88 168 TRP A N 1
ATOM 1292 C CA . TRP A 1 168 ? -46.536 5.305 2.394 1.00 52.88 168 TRP A CA 1
ATOM 1293 C C . TRP A 1 168 ? -47.793 5.383 3.283 1.00 52.88 168 TRP A C 1
ATOM 1295 O O . TRP A 1 168 ? -47.753 4.946 4.413 1.00 52.88 168 TRP A O 1
ATOM 1305 N N . ASN A 1 169 ? -48.942 5.867 2.798 1.00 46.06 169 ASN A N 1
ATOM 1306 C CA . ASN A 1 169 ? -50.120 6.070 3.670 1.00 46.06 169 ASN A CA 1
ATOM 1307 C C . ASN A 1 169 ? -50.915 4.797 4.013 1.00 46.06 169 ASN A C 1
ATOM 1309 O O . ASN A 1 169 ? -51.744 4.825 4.916 1.00 46.06 169 ASN A O 1
ATOM 1313 N N . ILE A 1 170 ? -50.782 3.749 3.203 1.00 54.44 170 ILE A N 1
ATOM 1314 C CA . ILE A 1 170 ? -51.459 2.455 3.414 1.00 54.44 170 ILE A CA 1
ATOM 1315 C C . ILE A 1 170 ? -50.457 1.346 3.715 1.00 54.44 170 ILE A C 1
ATOM 1317 O O . ILE A 1 170 ? -50.852 0.190 3.859 1.00 54.44 170 ILE A O 1
ATOM 1321 N N . SER A 1 171 ? -49.173 1.706 3.721 1.00 65.62 171 SER A N 1
ATOM 1322 C CA . SER A 1 171 ? -48.170 0.938 4.417 1.00 65.62 171 SER A CA 1
ATOM 1323 C C . SER A 1 171 ? -48.508 0.928 5.897 1.00 65.62 171 SER A C 1
ATOM 1325 O O . SER A 1 171 ? -49.219 1.791 6.408 1.00 65.62 171 SER A O 1
ATOM 1327 N N . ASP A 1 172 ? -48.036 -0.132 6.497 1.00 75.44 172 ASP A N 1
ATOM 1328 C CA . ASP A 1 172 ? -47.810 -0.344 7.906 1.00 75.44 172 ASP A CA 1
ATOM 1329 C C . ASP A 1 172 ? -46.281 -0.479 7.898 1.00 75.44 172 ASP A C 1
ATOM 1331 O O . ASP A 1 172 ? -45.749 -1.432 7.311 1.00 75.44 172 ASP A O 1
ATOM 1335 N N . ILE A 1 173 ? -45.596 0.644 8.146 1.00 77.56 173 ILE A N 1
ATOM 1336 C CA . ILE A 1 173 ? -44.178 0.799 7.783 1.00 77.56 173 ILE A CA 1
ATOM 1337 C C . ILE A 1 173 ? -43.303 -0.067 8.681 1.00 77.56 173 ILE A C 1
ATOM 1339 O O . ILE A 1 173 ? -42.315 -0.626 8.193 1.00 77.56 173 ILE A O 1
ATOM 1343 N N . ASP A 1 174 ? -43.689 -0.216 9.935 1.00 74.44 174 ASP A N 1
ATOM 1344 C CA . ASP A 1 174 ? -43.036 -1.050 10.932 1.00 74.44 174 ASP A CA 1
ATOM 1345 C C . ASP A 1 174 ? -43.643 -2.460 11.051 1.00 74.44 174 ASP A C 1
ATOM 1347 O O . ASP A 1 174 ? -42.974 -3.361 11.553 1.00 74.44 174 ASP A O 1
ATOM 1351 N N . ASN A 1 175 ? -44.779 -2.726 10.397 1.00 87.00 175 ASN A N 1
ATOM 1352 C CA . ASN A 1 175 ? -45.446 -4.035 10.289 1.00 87.00 175 ASN A CA 1
ATOM 1353 C C . ASN A 1 175 ? -45.998 -4.560 11.619 1.00 87.00 175 ASN A C 1
ATOM 1355 O O . ASN A 1 175 ? -46.012 -5.776 11.843 1.00 87.00 175 ASN A O 1
ATOM 1359 N N . ASP A 1 176 ? -46.469 -3.659 12.467 1.00 84.19 176 ASP A N 1
ATOM 1360 C CA . ASP A 1 176 ? -46.975 -3.946 13.807 1.00 84.19 176 ASP A CA 1
ATOM 1361 C C . ASP A 1 176 ? -48.484 -4.303 13.806 1.00 84.19 176 ASP A C 1
ATOM 1363 O O . ASP A 1 176 ? -49.039 -4.859 14.756 1.00 84.19 176 ASP A O 1
ATOM 1367 N N . GLY A 1 177 ? -49.157 -4.077 12.671 1.00 82.44 177 GLY A N 1
ATOM 1368 C CA . GLY A 1 177 ? -50.581 -4.328 12.472 1.00 82.44 177 GLY A CA 1
ATOM 1369 C C . GLY A 1 177 ? -51.452 -3.067 12.438 1.00 82.44 177 GLY A C 1
ATOM 1370 O O . GLY A 1 177 ? -52.666 -3.180 12.195 1.00 82.44 177 GLY A O 1
ATOM 1371 N N . LEU A 1 178 ? -50.878 -1.879 12.630 1.00 81.38 178 LEU A N 1
ATOM 1372 C CA . LEU A 1 178 ? -51.483 -0.573 12.402 1.00 81.38 178 LEU A CA 1
ATOM 1373 C C . LEU A 1 178 ? -50.917 0.047 11.118 1.00 81.38 178 LEU A C 1
ATOM 1375 O O . LEU A 1 178 ? -49.739 0.047 10.832 1.00 81.38 178 LEU A O 1
ATOM 1379 N N . THR A 1 179 ? -51.781 0.604 10.271 1.00 83.06 179 THR A N 1
ATOM 1380 C CA . THR A 1 179 ? -51.290 1.383 9.118 1.00 83.06 179 THR A CA 1
ATOM 1381 C C . THR A 1 179 ? -50.714 2.731 9.562 1.00 83.06 179 THR A C 1
ATOM 1383 O O . THR A 1 179 ? -51.226 3.308 10.521 1.00 83.06 179 THR A O 1
ATOM 1386 N N . ASN A 1 180 ? -49.862 3.344 8.727 1.00 74.94 180 ASN A N 1
ATOM 1387 C CA . ASN A 1 180 ? -49.346 4.719 8.882 1.00 74.94 180 ASN A CA 1
ATOM 1388 C C . ASN A 1 180 ? -50.431 5.770 9.189 1.00 74.94 180 ASN A C 1
ATOM 1390 O O . ASN A 1 180 ? -50.168 6.845 9.729 1.00 74.94 180 ASN A O 1
ATOM 1394 N N . ALA A 1 181 ? -51.680 5.505 8.796 1.00 71.88 181 ALA A N 1
ATOM 1395 C CA . ALA A 1 181 ? -52.829 6.352 9.099 1.00 71.88 181 ALA A CA 1
ATOM 1396 C C . ALA A 1 181 ? -53.508 6.042 10.452 1.00 71.88 181 ALA A C 1
ATOM 1398 O O . ALA A 1 181 ? -54.159 6.926 11.011 1.00 71.88 181 ALA A O 1
ATOM 1399 N N . GLN A 1 182 ? -53.426 4.802 10.940 1.00 75.00 182 GLN A N 1
ATOM 1400 C CA . GLN A 1 182 ? -53.915 4.368 12.252 1.00 75.00 182 GLN A CA 1
ATOM 1401 C C . GLN A 1 182 ? -52.965 4.781 13.374 1.00 75.00 182 GLN A C 1
ATOM 1403 O O . GLN A 1 182 ? -53.451 5.283 14.383 1.00 75.00 182 GLN A O 1
ATOM 1408 N N . GLU A 1 183 ? -51.659 4.676 13.164 1.00 78.69 183 GLU A N 1
ATOM 1409 C CA . GLU A 1 183 ? -50.639 5.094 14.137 1.00 78.69 183 GLU A CA 1
ATOM 1410 C C . GLU A 1 183 ? -50.745 6.602 14.404 1.00 78.69 183 GLU A C 1
ATOM 1412 O O . GLU A 1 183 ? -50.962 7.061 15.528 1.00 78.69 183 GLU A O 1
ATOM 1417 N N . PHE A 1 184 ? -50.868 7.388 13.328 1.00 71.56 184 PHE A N 1
ATOM 1418 C CA . PHE A 1 184 ? -51.159 8.821 13.420 1.00 71.56 184 PHE A CA 1
ATOM 1419 C C . PHE A 1 184 ? -52.457 9.145 14.194 1.00 71.56 184 PHE A C 1
ATOM 1421 O O . PHE A 1 184 ? -52.609 10.247 14.726 1.00 71.56 184 PHE A O 1
ATOM 1428 N N . ALA A 1 185 ? -53.428 8.225 14.235 1.00 69.94 185 ALA A N 1
ATOM 1429 C CA . ALA A 1 185 ? -54.687 8.416 14.955 1.00 69.94 185 ALA A CA 1
ATOM 1430 C C . ALA A 1 185 ? -54.602 8.038 16.444 1.00 69.94 185 ALA A C 1
ATOM 1432 O O . ALA A 1 185 ? -55.331 8.642 17.235 1.00 69.94 185 ALA A O 1
ATOM 1433 N N . GLN A 1 186 ? -53.742 7.082 16.809 1.00 71.69 186 GLN A N 1
ATOM 1434 C CA . GLN A 1 186 ? -53.462 6.701 18.200 1.00 71.69 186 GLN A CA 1
ATOM 1435 C C . GLN A 1 186 ? -52.417 7.611 18.856 1.00 71.69 186 GLN A C 1
ATOM 1437 O O . GLN A 1 186 ? -52.351 7.689 20.077 1.00 71.69 186 GLN A O 1
ATOM 1442 N N . GLY A 1 187 ? -51.691 8.392 18.050 1.00 69.12 187 GLY A N 1
ATOM 1443 C CA . GLY A 1 187 ? -50.611 9.255 18.526 1.00 69.12 187 GLY A CA 1
ATOM 1444 C C . GLY A 1 187 ? -49.271 8.530 18.613 1.00 69.12 187 GLY A C 1
ATOM 1445 O O . GLY A 1 187 ? -48.341 9.097 19.182 1.00 69.12 187 GLY A O 1
ATOM 1446 N N . THR A 1 188 ? -49.201 7.333 18.034 1.00 78.50 188 THR A N 1
ATOM 1447 C CA . THR A 1 188 ? -48.022 6.481 17.933 1.00 78.50 188 THR A CA 1
ATOM 1448 C C . THR A 1 188 ? -47.230 6.786 16.655 1.00 78.50 188 THR A C 1
ATOM 1450 O O . THR A 1 188 ? -47.728 7.479 15.751 1.00 78.50 188 THR A O 1
ATOM 1453 N N . ALA A 1 189 ? -45.958 6.386 16.603 1.00 75.38 189 ALA A N 1
ATOM 1454 C CA . ALA A 1 189 ? -45.060 6.733 15.501 1.00 75.38 189 ALA A CA 1
ATOM 1455 C C . ALA A 1 189 ? -45.134 5.695 14.378 1.00 75.38 189 ALA A C 1
ATOM 1457 O O . ALA A 1 189 ? -45.009 4.518 14.631 1.00 75.38 189 ALA A O 1
ATOM 1458 N N . ILE A 1 190 ? -45.272 6.167 13.134 1.00 69.62 190 ILE A N 1
ATOM 1459 C CA . ILE A 1 190 ? -45.542 5.339 11.940 1.00 69.62 190 ILE A CA 1
ATOM 1460 C C . ILE A 1 190 ? -44.432 4.350 11.531 1.00 69.62 190 ILE A C 1
ATOM 1462 O O . ILE A 1 190 ? -44.482 3.764 10.453 1.00 69.62 190 ILE A O 1
ATOM 1466 N N . ASP A 1 191 ? -43.304 4.410 12.218 1.00 77.00 191 ASP A N 1
ATOM 1467 C CA . ASP A 1 191 ? -42.077 3.671 11.954 1.00 77.00 191 ASP A CA 1
ATOM 1468 C C . ASP A 1 191 ? -41.496 3.079 13.237 1.00 77.00 191 ASP A C 1
ATOM 1470 O O . ASP A 1 191 ? -40.343 2.640 13.238 1.00 77.00 191 ASP A O 1
ATOM 1474 N N . ASN A 1 192 ? -42.293 3.075 14.305 1.00 82.06 192 ASN A N 1
ATOM 1475 C CA . ASN A 1 192 ? -41.950 2.481 15.574 1.00 82.06 192 ASN A CA 1
ATOM 1476 C C . ASN A 1 192 ? -43.081 1.542 16.017 1.00 82.06 192 ASN A C 1
ATOM 1478 O O . ASN A 1 192 ? -44.094 2.032 16.511 1.00 82.06 192 ASN A O 1
ATOM 1482 N N . PRO A 1 193 ? -42.873 0.218 15.921 1.00 85.00 193 PRO A N 1
ATOM 1483 C CA . PRO A 1 193 ? -43.932 -0.752 16.155 1.00 85.00 193 PRO A CA 1
ATOM 1484 C C . PRO A 1 193 ? -44.363 -0.850 17.625 1.00 85.00 193 PRO A C 1
ATOM 1486 O O . PRO A 1 193 ? -45.312 -1.568 17.896 1.00 85.00 193 PRO A O 1
ATOM 1489 N N . ASP A 1 194 ? -43.657 -0.212 18.564 1.00 85.88 194 ASP A N 1
ATOM 1490 C CA . ASP A 1 194 ? -43.898 -0.240 20.016 1.00 85.88 194 ASP A CA 1
ATOM 1491 C C . ASP A 1 194 ? -43.556 1.148 20.603 1.00 85.88 194 ASP A C 1
ATOM 1493 O O . ASP A 1 194 ? -42.388 1.524 20.766 1.00 85.88 194 ASP A O 1
ATOM 1497 N N . SER A 1 195 ? -44.571 1.984 20.819 1.00 82.31 195 SER A N 1
ATOM 1498 C CA . SER A 1 195 ? -44.413 3.415 21.094 1.00 82.31 195 SER A CA 1
ATOM 1499 C C . SER A 1 195 ? -44.099 3.758 22.546 1.00 82.31 195 SER A C 1
ATOM 1501 O O . SER A 1 195 ? -43.542 4.836 22.793 1.00 82.31 195 SER A O 1
ATOM 1503 N N . ASP A 1 196 ? -44.402 2.885 23.502 1.00 74.94 196 ASP A N 1
ATOM 1504 C CA . ASP A 1 196 ? -44.004 3.036 24.905 1.00 74.94 196 ASP A CA 1
ATOM 1505 C C . ASP A 1 196 ? -42.881 2.083 25.345 1.00 74.94 196 ASP A C 1
ATOM 1507 O O . ASP A 1 196 ? -42.299 2.308 26.409 1.00 74.94 196 ASP A O 1
ATOM 1511 N N . ASN A 1 197 ? -42.437 1.205 24.442 1.00 77.56 197 ASN A N 1
ATOM 1512 C CA . ASN A 1 197 ? -41.273 0.321 24.534 1.00 77.56 197 ASN A CA 1
ATOM 1513 C C . ASN A 1 197 ? -41.382 -0.721 25.649 1.00 77.56 197 ASN A C 1
ATOM 1515 O O . ASN A 1 197 ? -40.395 -1.002 26.340 1.00 77.56 197 ASN A O 1
ATOM 1519 N N . ASP A 1 198 ? -42.575 -1.272 25.828 1.00 67.88 198 ASP A N 1
ATOM 1520 C CA . ASP A 1 198 ? -42.892 -2.230 26.884 1.00 67.88 198 ASP A CA 1
ATOM 1521 C C . ASP A 1 198 ? -42.807 -3.702 26.416 1.00 67.88 198 ASP A C 1
ATOM 1523 O O . ASP A 1 198 ? -42.845 -4.642 27.222 1.00 67.88 198 ASP A O 1
ATOM 1527 N N . GLY A 1 199 ? -42.603 -3.905 25.108 1.00 70.81 199 GLY A N 1
ATOM 1528 C CA . GLY A 1 199 ? -42.466 -5.204 24.460 1.00 70.81 199 GLY A CA 1
ATOM 1529 C C . GLY A 1 199 ? -43.742 -5.728 23.797 1.00 70.81 199 GLY A C 1
ATOM 1530 O O . GLY A 1 199 ? -43.696 -6.816 23.211 1.00 70.81 199 GLY A O 1
ATOM 1531 N N . LEU A 1 200 ? -44.859 -5.000 23.861 1.00 78.00 200 LEU A N 1
ATOM 1532 C CA . LEU A 1 200 ? -46.037 -5.216 23.026 1.00 78.00 200 LEU A CA 1
ATOM 1533 C C . LEU A 1 200 ? -46.031 -4.217 21.876 1.00 78.00 200 LEU A C 1
ATOM 1535 O O . LEU A 1 200 ? -45.737 -3.045 22.046 1.00 78.00 200 LEU A O 1
ATOM 1539 N N . THR A 1 201 ? -46.382 -4.676 20.678 1.00 89.75 201 THR A N 1
ATOM 1540 C CA . THR A 1 201 ? -46.541 -3.723 19.576 1.00 89.75 201 THR A CA 1
ATOM 1541 C C . THR A 1 201 ? -47.771 -2.837 19.770 1.00 89.75 201 THR A C 1
ATOM 1543 O O . THR A 1 201 ? -48.792 -3.330 20.262 1.00 89.75 201 THR A O 1
ATOM 1546 N N . ASP A 1 202 ? -47.758 -1.597 19.269 1.00 84.69 202 ASP A N 1
ATOM 1547 C CA . ASP A 1 202 ? -48.919 -0.697 19.336 1.00 84.69 202 ASP A CA 1
ATOM 1548 C C . ASP A 1 202 ? -50.155 -1.390 18.734 1.00 84.69 202 ASP A C 1
ATOM 1550 O O . ASP A 1 202 ? -51.294 -1.281 19.209 1.00 84.69 202 ASP A O 1
ATOM 1554 N N . GLY A 1 203 ? -49.933 -2.166 17.674 1.00 88.12 203 GLY A N 1
ATOM 1555 C CA . GLY A 1 203 ? -50.909 -3.045 17.062 1.00 88.12 203 GLY A CA 1
ATOM 1556 C C . GLY A 1 203 ? -51.415 -4.165 17.970 1.00 88.12 203 GLY A C 1
ATOM 1557 O O . GLY A 1 203 ? -52.623 -4.419 17.967 1.00 88.12 203 GLY A O 1
ATOM 1558 N N . GLU A 1 204 ? -50.576 -4.841 18.748 1.00 89.88 204 GLU A N 1
ATOM 1559 C CA . GLU A 1 204 ? -50.993 -5.860 19.722 1.00 89.88 204 GLU A CA 1
ATOM 1560 C C . GLU A 1 204 ? -51.743 -5.260 20.908 1.00 89.88 204 GLU A C 1
ATOM 1562 O O . GLU A 1 204 ? -52.786 -5.783 21.314 1.00 89.88 204 GLU A O 1
ATOM 1567 N N . GLU A 1 205 ? -51.295 -4.130 21.422 1.00 89.88 205 GLU A N 1
ATOM 1568 C CA . GLU A 1 205 ? -51.958 -3.435 22.515 1.00 89.88 205 GLU A CA 1
ATOM 1569 C C . GLU A 1 205 ? -53.352 -2.958 22.107 1.00 89.88 205 GLU A C 1
ATOM 1571 O O . GLU A 1 205 ? -54.358 -3.259 22.764 1.00 89.88 205 GLU A O 1
ATOM 1576 N N . VAL A 1 206 ? -53.457 -2.320 20.936 1.00 84.75 206 VAL A N 1
ATOM 1577 C CA . VAL A 1 206 ? -54.727 -1.807 20.411 1.00 84.75 206 VAL A CA 1
ATOM 1578 C C . VAL A 1 206 ? -55.661 -2.934 19.967 1.00 84.75 206 VAL A C 1
ATOM 1580 O O . VAL A 1 206 ? -56.880 -2.839 20.170 1.00 84.75 206 VAL A O 1
ATOM 1583 N N . ASN A 1 207 ? -55.143 -3.989 19.327 1.00 81.94 207 ASN A N 1
ATOM 1584 C CA . ASN A 1 207 ? -55.986 -5.013 18.701 1.00 81.94 207 ASN A CA 1
ATOM 1585 C C . ASN A 1 207 ? -56.203 -6.272 19.557 1.00 81.94 207 ASN A C 1
ATOM 1587 O O . ASN A 1 207 ? -57.204 -6.965 19.329 1.00 81.94 207 ASN A O 1
ATOM 1591 N N . LEU A 1 208 ? -55.312 -6.591 20.503 1.00 82.50 208 LEU A N 1
ATOM 1592 C CA . LEU A 1 208 ? -55.309 -7.862 21.238 1.00 82.50 208 LEU A CA 1
ATOM 1593 C C . LEU A 1 208 ? -55.461 -7.694 22.756 1.00 82.50 208 LEU A C 1
ATOM 1595 O O . LEU A 1 208 ? -56.356 -8.330 23.325 1.00 82.50 208 LEU A O 1
ATOM 1599 N N . TYR A 1 209 ? -54.654 -6.845 23.396 1.00 83.12 209 TYR A N 1
ATOM 1600 C CA . TYR A 1 209 ? -54.569 -6.775 24.865 1.00 83.12 209 TYR A CA 1
ATOM 1601 C C . TYR A 1 209 ? -55.400 -5.650 25.493 1.00 83.12 209 TYR A C 1
ATOM 1603 O O . TYR A 1 209 ? -55.779 -5.746 26.659 1.00 83.12 209 TYR A O 1
ATOM 1611 N N . SER A 1 210 ? -55.840 -4.670 24.693 1.00 87.56 210 SER A N 1
ATOM 1612 C CA . SER A 1 210 ? -56.602 -3.494 25.153 1.00 87.56 210 SER A CA 1
ATOM 1613 C C . SER A 1 210 ? -55.873 -2.660 26.215 1.00 87.56 210 SER A C 1
ATOM 1615 O O . SER A 1 210 ? -56.534 -2.009 27.029 1.00 87.56 210 SER A O 1
ATOM 1617 N N . THR A 1 211 ? -54.546 -2.697 26.186 1.00 84.50 211 THR A N 1
ATOM 1618 C CA . THR A 1 211 ? -53.619 -1.829 26.920 1.00 84.50 211 THR A CA 1
ATOM 1619 C C . THR A 1 211 ? -53.429 -0.516 26.151 1.00 84.50 211 THR A C 1
ATOM 1621 O O . THR A 1 211 ? -54.058 -0.308 25.101 1.00 84.50 211 THR A O 1
ATOM 1624 N N . ASN A 1 212 ? -52.712 0.445 26.729 1.00 84.69 212 ASN A N 1
ATOM 1625 C CA . ASN A 1 212 ? -52.543 1.763 26.128 1.00 84.69 212 ASN A CA 1
ATOM 1626 C C . ASN A 1 212 ? -51.145 1.903 25.507 1.00 84.69 212 ASN A C 1
ATOM 1628 O O . ASN A 1 212 ? -50.238 2.104 26.301 1.00 84.69 212 ASN A O 1
ATOM 1632 N N . PRO A 1 213 ? -51.017 2.037 24.169 1.00 86.12 213 PRO A N 1
ATOM 1633 C CA . PRO A 1 213 ? -49.738 2.012 23.434 1.00 86.12 213 PRO A CA 1
ATOM 1634 C C . PRO A 1 213 ? -48.860 3.260 23.586 1.00 86.12 213 PRO A C 1
ATOM 1636 O O . PRO A 1 213 ? -48.125 3.680 22.702 1.00 86.12 213 PRO A O 1
ATOM 1639 N N . LEU A 1 214 ? -49.062 3.996 24.668 1.00 86.25 214 LEU A N 1
ATOM 1640 C CA . LEU A 1 214 ? -48.316 5.194 25.041 1.00 86.25 214 LEU A CA 1
ATOM 1641 C C . LEU A 1 214 ? -48.028 5.188 26.552 1.00 86.25 214 LEU A C 1
ATOM 1643 O O . LEU A 1 214 ? -47.708 6.236 27.124 1.00 86.25 214 LEU A O 1
ATOM 1647 N N . ASN A 1 215 ? -48.270 4.067 27.226 1.00 86.12 215 ASN A N 1
ATOM 1648 C CA . ASN A 1 215 ? -48.117 3.874 28.650 1.00 86.12 215 ASN A CA 1
ATOM 1649 C C . ASN A 1 215 ? -47.801 2.405 28.964 1.00 86.12 215 ASN A C 1
ATOM 1651 O O . ASN A 1 215 ? -48.722 1.626 29.197 1.00 86.12 215 ASN A O 1
ATOM 1655 N N . ASN A 1 216 ? -46.506 2.149 29.135 1.00 80.00 216 ASN A N 1
ATOM 1656 C CA . ASN A 1 216 ? -45.891 0.844 29.346 1.00 80.00 216 ASN A CA 1
ATOM 1657 C C . ASN A 1 216 ? -46.391 0.043 30.563 1.00 80.00 216 ASN A C 1
ATOM 1659 O O . ASN A 1 216 ? -46.076 -1.126 30.668 1.00 80.00 216 ASN A O 1
ATOM 1663 N N . ASP A 1 217 ? -47.132 0.652 31.492 1.00 82.06 217 ASP A N 1
ATOM 1664 C CA . ASP A 1 217 ? -47.740 -0.005 32.661 1.00 82.06 217 ASP A CA 1
ATOM 1665 C C . ASP A 1 217 ? -49.193 0.489 32.802 1.00 82.06 217 ASP A C 1
ATOM 1667 O O . ASP A 1 217 ? -49.481 1.543 33.401 1.00 82.06 217 ASP A O 1
ATOM 1671 N N . SER A 1 218 ? -50.131 -0.209 32.153 1.00 84.12 218 SER A N 1
ATOM 1672 C CA . SER A 1 218 ? -51.536 0.200 32.026 1.00 84.12 218 SER A CA 1
ATOM 1673 C C . SER A 1 218 ? -52.290 0.212 33.352 1.00 84.12 218 SER A C 1
ATOM 1675 O O . SER A 1 218 ? -53.282 0.950 33.475 1.00 84.12 218 SER A O 1
ATOM 1677 N N . ASP A 1 219 ? -51.846 -0.537 34.362 1.00 79.75 219 ASP A N 1
ATOM 1678 C CA . ASP A 1 219 ? -52.507 -0.602 35.668 1.00 79.75 219 ASP A CA 1
ATOM 1679 C C . ASP A 1 219 ? -51.743 0.016 36.848 1.00 79.75 219 ASP A C 1
ATOM 1681 O O . ASP A 1 219 ? -52.349 0.260 37.904 1.00 79.75 219 ASP A O 1
ATOM 1685 N N . GLN A 1 220 ? -50.502 0.427 36.608 1.00 78.12 220 GLN A N 1
ATOM 1686 C CA . GLN A 1 220 ? -49.610 1.179 37.484 1.00 78.12 220 GLN A CA 1
ATOM 1687 C C . GLN A 1 220 ? -49.099 0.394 38.696 1.00 78.12 220 GLN A C 1
ATOM 1689 O O . GLN A 1 220 ? -48.980 0.968 39.794 1.00 78.12 220 GLN A O 1
ATOM 1694 N N . ASP A 1 221 ? -48.828 -0.900 38.539 1.00 66.69 221 ASP A N 1
ATOM 1695 C CA . ASP A 1 221 ? -48.275 -1.747 39.600 1.00 66.69 221 ASP A CA 1
ATOM 1696 C C . ASP A 1 221 ? -46.740 -1.803 39.644 1.00 66.69 221 ASP A C 1
ATOM 1698 O O . ASP A 1 221 ? -46.165 -2.205 40.668 1.00 66.69 221 ASP A O 1
ATOM 1702 N N . GLY A 1 222 ? -46.090 -1.261 38.612 1.00 60.16 222 GLY A N 1
ATOM 1703 C CA . GLY A 1 222 ? -44.644 -1.200 38.451 1.00 60.16 222 GLY A CA 1
ATOM 1704 C C . GLY A 1 222 ? -44.051 -2.329 37.608 1.00 60.16 222 GLY A C 1
ATOM 1705 O O . GLY A 1 222 ? -42.826 -2.485 37.638 1.00 60.16 222 GLY A O 1
ATOM 1706 N N . VAL A 1 223 ? -44.881 -3.108 36.912 1.00 54.31 223 VAL A N 1
ATOM 1707 C CA . VAL A 1 223 ? -44.497 -4.104 35.908 1.00 54.31 223 VAL A CA 1
ATOM 1708 C C . VAL A 1 223 ? -45.127 -3.715 34.576 1.00 54.31 223 VAL A C 1
ATOM 1710 O O . VAL A 1 223 ? -46.282 -3.320 34.528 1.00 54.31 223 VAL A O 1
ATOM 1713 N N . ASP A 1 224 ? -44.346 -3.801 33.504 1.00 76.75 224 ASP A N 1
ATOM 1714 C CA . ASP A 1 224 ? -44.805 -3.377 32.187 1.00 76.75 224 ASP A CA 1
ATOM 1715 C C . ASP A 1 224 ? -45.811 -4.381 31.577 1.00 76.75 224 ASP A C 1
ATOM 1717 O O . ASP A 1 224 ? -45.697 -5.595 31.808 1.00 76.75 224 ASP A O 1
ATOM 1721 N N . ASP A 1 225 ? -46.762 -3.913 30.760 1.00 67.56 225 ASP A N 1
ATOM 1722 C CA . ASP A 1 225 ? -47.870 -4.736 30.254 1.00 67.56 225 ASP A CA 1
ATOM 1723 C C . ASP A 1 225 ? -47.355 -5.928 29.427 1.00 67.56 225 ASP A C 1
ATOM 1725 O O . ASP A 1 225 ? -47.834 -7.067 29.554 1.00 67.56 225 ASP A O 1
ATOM 1729 N N . GLY A 1 226 ? -46.328 -5.695 28.606 1.00 72.06 226 GLY A N 1
ATOM 1730 C CA . GLY A 1 226 ? -45.648 -6.740 27.843 1.00 72.06 226 GLY A CA 1
ATOM 1731 C C . GLY A 1 226 ? -44.963 -7.799 28.697 1.00 72.06 226 GLY A C 1
ATOM 1732 O O . GLY A 1 226 ? -44.945 -8.983 28.337 1.00 72.06 226 GLY A O 1
ATOM 1733 N N . ILE A 1 227 ? -44.466 -7.423 29.874 1.00 59.12 227 ILE A N 1
ATOM 1734 C CA . ILE A 1 227 ? -43.862 -8.363 30.820 1.00 59.12 227 ILE A CA 1
ATOM 1735 C C . ILE A 1 227 ? -44.949 -9.220 31.466 1.00 59.12 227 ILE A C 1
ATOM 1737 O O . ILE A 1 227 ? -44.793 -10.439 31.563 1.00 59.12 227 ILE A O 1
ATOM 1741 N N . GLU A 1 228 ? -46.075 -8.627 31.850 1.00 65.75 228 GLU A N 1
ATOM 1742 C CA . GLU A 1 228 ? -47.176 -9.371 32.458 1.00 65.75 228 GLU A CA 1
ATOM 1743 C C . GLU A 1 228 ? -47.798 -10.390 31.493 1.00 65.75 228 GLU A C 1
ATOM 1745 O O . GLU A 1 228 ? -48.042 -11.544 31.862 1.00 65.75 228 GLU A O 1
ATOM 1750 N N . ILE A 1 229 ? -47.970 -10.023 30.219 1.00 71.25 229 ILE A N 1
ATOM 1751 C CA . ILE A 1 229 ? -48.439 -10.958 29.185 1.00 71.25 229 ILE A CA 1
ATOM 1752 C C . ILE A 1 229 ? -47.492 -12.152 29.025 1.00 71.25 229 ILE A C 1
ATOM 1754 O O . ILE A 1 229 ? -47.963 -13.290 28.898 1.00 71.25 229 ILE A O 1
ATOM 1758 N N . ASN A 1 230 ? -46.180 -11.919 29.075 1.00 54.66 230 ASN A N 1
ATOM 1759 C CA . ASN A 1 230 ? -45.177 -12.978 28.967 1.00 54.66 230 ASN A CA 1
ATOM 1760 C C . ASN A 1 230 ? -45.144 -13.881 30.211 1.00 54.66 230 ASN A C 1
ATOM 1762 O O . ASN A 1 230 ? -45.186 -15.107 30.084 1.00 54.66 230 ASN A O 1
ATOM 1766 N N . LEU A 1 231 ? -45.263 -13.300 31.409 1.00 53.91 231 LEU A N 1
ATOM 1767 C CA . LEU A 1 231 ? -45.400 -14.041 32.670 1.00 53.91 231 LEU A CA 1
ATOM 1768 C C . LEU A 1 231 ? -46.749 -14.778 32.801 1.00 53.91 231 LEU A C 1
ATOM 1770 O O . LEU A 1 231 ? -46.959 -15.566 33.733 1.00 53.91 231 LEU A O 1
ATOM 1774 N N . GLY A 1 232 ? -47.674 -14.558 31.860 1.00 61.97 232 GLY A N 1
ATOM 1775 C CA . GLY A 1 232 ? -49.027 -15.107 31.870 1.00 61.97 232 GLY A CA 1
ATOM 1776 C C . GLY A 1 232 ? -49.917 -14.502 32.959 1.00 61.97 232 GLY A C 1
ATOM 1777 O O . GLY A 1 232 ? -50.947 -15.098 33.307 1.00 61.97 232 GLY A O 1
ATOM 1778 N N . THR A 1 233 ? -49.504 -13.359 33.500 1.00 70.50 233 THR A N 1
ATOM 1779 C CA . THR A 1 233 ? -50.269 -12.481 34.380 1.00 70.50 233 THR A CA 1
ATOM 1780 C C . THR A 1 233 ? -51.098 -11.502 33.542 1.00 70.50 233 THR A C 1
ATOM 1782 O O . THR A 1 233 ? -51.139 -11.601 32.312 1.00 70.50 233 THR A O 1
ATOM 1785 N N . ASN A 1 234 ? -51.930 -10.676 34.177 1.00 76.62 234 ASN A N 1
ATOM 1786 C CA . ASN A 1 234 ? -52.870 -9.827 33.445 1.00 76.62 234 ASN A CA 1
ATOM 1787 C C . ASN A 1 234 ? -52.430 -8.358 33.501 1.00 76.62 234 ASN A C 1
ATOM 1789 O O . ASN A 1 234 ? -52.617 -7.796 34.574 1.00 76.62 234 ASN A O 1
ATOM 1793 N N . PRO A 1 235 ? -52.088 -7.718 32.358 1.00 78.44 235 PRO A N 1
ATOM 1794 C CA . PRO A 1 235 ? -51.549 -6.345 32.260 1.00 78.44 235 PRO A CA 1
ATOM 1795 C C . PRO A 1 235 ? -52.544 -5.221 32.586 1.00 78.44 235 PRO A C 1
ATOM 1797 O O . PRO A 1 235 ? -52.537 -4.110 32.077 1.00 78.44 235 PRO A O 1
ATOM 1800 N N . ASN A 1 236 ? -53.606 -5.579 33.285 1.00 82.31 236 ASN A N 1
ATOM 1801 C CA . ASN A 1 236 ? -54.650 -4.675 33.724 1.00 82.31 236 ASN A CA 1
ATOM 1802 C C . ASN A 1 236 ? -55.070 -5.039 35.169 1.00 82.31 236 ASN A C 1
ATOM 1804 O O . ASN A 1 236 ? -56.183 -4.692 35.596 1.00 82.31 236 ASN A O 1
ATOM 1808 N N . LEU A 1 237 ? -54.269 -5.854 35.877 1.00 78.19 237 LEU A N 1
ATOM 1809 C CA . LEU A 1 237 ? -54.478 -6.319 37.246 1.00 78.19 237 LEU A CA 1
ATOM 1810 C C . LEU A 1 237 ? -53.190 -6.468 38.113 1.00 78.19 237 LEU A C 1
ATOM 1812 O O . LEU A 1 237 ? -52.789 -7.580 38.435 1.00 78.19 237 LEU A O 1
ATOM 1816 N N . ALA A 1 238 ? -52.782 -5.355 38.712 1.00 73.19 238 ALA A N 1
ATOM 1817 C CA . ALA A 1 238 ? -51.719 -5.075 39.689 1.00 73.19 238 ALA A CA 1
ATOM 1818 C C . ALA A 1 238 ? -51.336 -6.037 40.860 1.00 73.19 238 ALA A C 1
ATOM 1820 O O . ALA A 1 238 ? -50.633 -5.628 41.789 1.00 73.19 238 ALA A O 1
ATOM 1821 N N . GLU A 1 239 ? -51.889 -7.248 40.997 1.00 63.31 239 GLU A N 1
ATOM 1822 C CA . GLU A 1 239 ? -51.721 -8.086 42.207 1.00 63.31 239 GLU A CA 1
ATOM 1823 C C . GLU A 1 239 ? -50.919 -9.398 42.008 1.00 63.31 239 GLU A C 1
ATOM 1825 O O . GLU A 1 239 ? -50.785 -10.147 42.986 1.00 63.31 239 GLU A O 1
ATOM 1830 N N . ASP A 1 240 ? -50.373 -9.720 40.825 1.00 63.09 240 ASP A N 1
ATOM 1831 C CA . ASP A 1 240 ? -49.891 -11.079 40.492 1.00 63.09 240 ASP A CA 1
ATOM 1832 C C . ASP A 1 240 ? -48.382 -11.299 40.158 1.00 63.09 240 ASP A C 1
ATOM 1834 O O . ASP A 1 240 ? -48.017 -12.455 39.924 1.00 63.09 240 ASP A O 1
ATOM 1838 N N . THR A 1 241 ? -47.466 -10.322 40.337 1.00 52.03 241 THR A N 1
ATOM 1839 C CA . THR A 1 241 ? -46.029 -10.432 39.915 1.00 52.03 241 THR A CA 1
ATOM 1840 C C . THR A 1 241 ? -44.953 -10.366 41.056 1.00 52.03 241 THR A C 1
ATOM 1842 O O . THR A 1 241 ? -44.839 -9.342 41.727 1.00 52.03 241 THR A O 1
ATOM 1845 N N . LYS A 1 242 ? -44.125 -11.422 41.328 1.00 43.34 242 LYS A N 1
ATOM 1846 C CA . LYS A 1 242 ? -42.919 -11.435 42.254 1.00 43.34 242 LYS A CA 1
ATOM 1847 C C . LYS A 1 242 ? -41.871 -12.560 41.963 1.00 43.34 242 LYS A C 1
ATOM 1849 O O . LYS A 1 242 ? -42.298 -13.693 41.768 1.00 43.34 242 LYS A O 1
ATOM 1854 N N . VAL A 1 243 ? -40.536 -12.323 42.083 1.00 43.00 243 VAL A N 1
ATOM 1855 C CA . VAL A 1 243 ? -39.421 -13.283 41.728 1.00 43.00 243 VAL A CA 1
ATOM 1856 C C . VAL A 1 243 ? -38.302 -13.476 42.815 1.00 43.00 243 VAL A C 1
ATOM 1858 O O . VAL A 1 243 ? -38.030 -12.549 43.574 1.00 43.00 243 VAL A O 1
ATOM 1861 N N . GLU A 1 244 ? -37.655 -14.671 42.893 1.00 37.53 244 GLU A N 1
ATOM 1862 C CA . GLU A 1 244 ? -36.457 -15.080 43.709 1.00 37.53 244 GLU A CA 1
ATOM 1863 C C . GLU A 1 244 ? -35.264 -15.537 42.803 1.00 37.53 244 GLU A C 1
ATOM 1865 O O . GLU A 1 244 ? -35.508 -16.124 41.752 1.00 37.53 244 GLU A O 1
ATOM 1870 N N . PHE A 1 245 ? -33.984 -15.358 43.208 1.00 37.72 245 PHE A N 1
ATOM 1871 C CA . PHE A 1 245 ? -32.779 -15.691 42.395 1.00 37.72 245 PHE A CA 1
ATOM 1872 C C . PHE A 1 245 ? -32.347 -17.179 42.451 1.00 37.72 245 PHE A C 1
ATOM 1874 O O . PHE A 1 245 ? -31.995 -17.684 43.521 1.00 37.72 245 PHE A O 1
ATOM 1881 N N . THR A 1 246 ? -32.316 -17.883 41.307 1.00 42.94 246 THR A N 1
ATOM 1882 C CA . THR A 1 246 ? -31.971 -19.324 41.192 1.00 42.94 246 THR A CA 1
ATOM 1883 C C . THR A 1 246 ? -30.536 -19.591 40.693 1.00 42.94 246 THR A C 1
ATOM 1885 O O . THR A 1 246 ? -29.803 -18.684 40.313 1.00 42.94 246 THR A O 1
ATOM 1888 N N . GLN A 1 247 ? -30.094 -20.858 40.699 1.00 39.31 247 GLN A N 1
ATOM 1889 C CA . GLN A 1 247 ? -28.777 -21.293 40.187 1.00 39.31 247 GLN A CA 1
ATOM 1890 C C . GLN A 1 247 ? -28.640 -21.095 38.659 1.00 39.31 247 GLN A C 1
ATOM 1892 O O . GLN A 1 247 ? -27.529 -20.996 38.139 1.00 39.31 247 GLN A O 1
ATOM 1897 N N . GLU A 1 248 ? -29.763 -21.028 37.945 1.00 37.34 248 GLU A N 1
ATOM 1898 C CA . GLU A 1 248 ? -29.823 -20.792 36.501 1.00 37.34 248 GLU A CA 1
ATOM 1899 C C . GLU A 1 248 ? -29.521 -19.325 36.140 1.00 37.34 248 GLU A C 1
ATOM 1901 O O . GLU A 1 248 ? -28.724 -19.068 35.237 1.00 37.34 248 GLU A O 1
ATOM 1906 N N . PHE A 1 249 ? -29.985 -18.369 36.958 1.00 40.62 249 PHE A N 1
ATOM 1907 C CA . PHE A 1 249 ? -29.616 -16.944 36.873 1.00 40.62 249 PHE A CA 1
ATOM 1908 C C . PHE A 1 249 ? -28.091 -16.721 36.876 1.00 40.62 249 PHE A C 1
ATOM 1910 O O . PHE A 1 249 ? -27.544 -15.884 36.159 1.00 40.62 249 PHE A O 1
ATOM 1917 N N . VAL A 1 250 ? -27.379 -17.538 37.652 1.00 43.12 250 VAL A N 1
ATOM 1918 C CA . VAL A 1 250 ? -25.918 -17.500 37.786 1.00 43.12 250 VAL A CA 1
ATOM 1919 C C . VAL A 1 250 ? -25.201 -18.050 36.538 1.00 43.12 250 VAL A C 1
ATOM 1921 O O . VAL A 1 250 ? -24.043 -17.707 36.290 1.00 43.12 250 VAL A O 1
ATOM 1924 N N . SER A 1 251 ? -25.864 -18.887 35.736 1.00 40.53 251 SER A N 1
ATOM 1925 C CA . SER A 1 251 ? -25.319 -19.430 34.482 1.00 40.53 251 SER A CA 1
ATOM 1926 C C . SER A 1 251 ? -25.522 -18.459 33.313 1.00 40.53 251 SER A C 1
ATOM 1928 O O . SER A 1 251 ? -24.583 -18.234 32.548 1.00 40.53 251 SER A O 1
ATOM 1930 N N . ALA A 1 252 ? -26.677 -17.789 33.255 1.00 37.88 252 ALA A N 1
ATOM 1931 C CA . ALA A 1 252 ? -27.008 -16.734 32.290 1.00 37.88 252 ALA A CA 1
ATOM 1932 C C . ALA A 1 252 ? -26.001 -15.569 32.279 1.00 37.88 252 ALA A C 1
ATOM 1934 O O . ALA A 1 252 ? -25.567 -15.094 31.228 1.00 37.88 252 ALA A O 1
ATOM 1935 N N . LEU A 1 253 ? -25.541 -15.179 33.472 1.00 43.12 253 LEU A N 1
ATOM 1936 C CA . LEU A 1 253 ? -24.537 -14.134 33.699 1.00 43.12 253 LEU A CA 1
ATOM 1937 C C . LEU A 1 253 ? -23.191 -14.411 32.999 1.00 43.12 253 LEU A C 1
ATOM 1939 O O . LEU A 1 253 ? -22.440 -13.486 32.703 1.00 43.12 253 LEU A O 1
ATOM 1943 N N . SER A 1 254 ? -22.895 -15.682 32.702 1.00 39.12 254 SER A N 1
ATOM 1944 C CA . SER A 1 254 ? -21.661 -16.097 32.019 1.00 39.12 254 SER A CA 1
ATOM 1945 C C . SER A 1 254 ? -21.728 -15.873 30.500 1.00 39.12 254 SER A C 1
ATOM 1947 O O . SER A 1 254 ? -20.687 -15.757 29.860 1.00 39.12 254 SER A O 1
ATOM 1949 N N . GLY A 1 255 ? -22.935 -15.792 29.924 1.00 37.12 255 GLY A N 1
ATOM 1950 C CA . GLY A 1 255 ? -23.161 -15.439 28.518 1.00 37.12 255 GLY A CA 1
ATOM 1951 C C . GLY A 1 255 ? -23.138 -13.928 28.273 1.00 37.12 255 GLY A C 1
ATOM 1952 O O . GLY A 1 255 ? -22.594 -13.494 27.262 1.00 37.12 255 GLY A O 1
ATOM 1953 N N . ALA A 1 256 ? -23.639 -13.132 29.229 1.00 34.28 256 ALA A N 1
ATOM 1954 C CA . ALA A 1 256 ? -23.759 -11.666 29.159 1.00 34.28 256 ALA A CA 1
ATOM 1955 C C . ALA A 1 256 ? -22.434 -10.898 28.961 1.00 34.28 256 ALA A C 1
ATOM 1957 O O . ALA A 1 256 ? -22.425 -9.718 28.623 1.00 34.28 256 ALA A O 1
ATOM 1958 N N . LEU A 1 257 ? -21.298 -11.565 29.156 1.00 44.53 257 LEU A N 1
ATOM 1959 C CA . LEU A 1 257 ? -19.955 -10.988 29.081 1.00 44.53 257 LEU A CA 1
ATOM 1960 C C . LEU A 1 257 ? -19.320 -11.278 27.721 1.00 44.53 257 LEU A C 1
ATOM 1962 O O . LEU A 1 257 ? -18.179 -11.725 27.654 1.00 44.53 257 LEU A O 1
ATOM 1966 N N . GLY A 1 258 ? -20.089 -11.084 26.643 1.00 37.69 258 GLY A N 1
ATOM 1967 C CA . GLY A 1 258 ? -19.708 -11.404 25.270 1.00 37.69 258 GLY A CA 1
ATOM 1968 C C . GLY A 1 258 ? -18.349 -10.833 24.870 1.00 37.69 258 GLY A C 1
ATOM 1969 O O . GLY A 1 258 ? -18.259 -9.738 24.327 1.00 37.69 258 GLY A O 1
ATOM 1970 N N . TYR A 1 259 ? -17.296 -11.624 25.056 1.00 41.75 259 TYR A N 1
ATOM 1971 C CA . TYR A 1 259 ? -15.963 -11.337 24.554 1.00 41.75 259 TYR A CA 1
ATOM 1972 C C . TYR A 1 259 ? -15.688 -12.204 23.333 1.00 41.75 259 TYR A C 1
ATOM 1974 O O . TYR A 1 259 ? -15.021 -13.230 23.373 1.00 41.75 259 TYR A O 1
ATOM 1982 N N . GLY A 1 260 ? -16.254 -11.752 22.215 1.00 39.53 260 GLY A N 1
ATOM 1983 C CA . GLY A 1 260 ? -15.916 -12.192 20.864 1.00 39.53 260 GLY A CA 1
ATOM 1984 C C . GLY A 1 260 ? -14.795 -11.365 20.229 1.00 39.53 260 GLY A C 1
ATOM 1985 O O . GLY A 1 260 ? -14.717 -11.291 19.003 1.00 39.53 260 GLY A O 1
ATOM 1986 N N . GLU A 1 261 ? -13.937 -10.710 21.014 1.00 43.34 261 GLU A N 1
ATOM 1987 C CA . GLU A 1 261 ? -12.741 -10.071 20.469 1.00 43.34 261 GLU A CA 1
ATOM 1988 C C . GLU A 1 261 ? -11.732 -11.167 20.088 1.00 43.34 261 GLU A C 1
ATOM 1990 O O . GLU A 1 261 ? -11.125 -11.794 20.952 1.00 43.34 261 GLU A O 1
ATOM 1995 N N . ARG A 1 262 ? -11.521 -11.433 18.793 1.00 47.72 262 ARG A N 1
ATOM 1996 C CA . ARG A 1 262 ? -10.388 -12.266 18.330 1.00 47.72 262 ARG A CA 1
ATOM 1997 C C . ARG A 1 262 ? -9.059 -11.519 18.526 1.00 47.72 262 ARG A C 1
ATOM 1999 O O . ARG A 1 262 ? -8.467 -11.049 17.577 1.00 47.72 262 ARG A O 1
ATOM 2006 N N . VAL A 1 263 ? -8.574 -11.369 19.745 1.00 52.38 263 VAL A N 1
ATOM 2007 C CA . VAL A 1 263 ? -7.293 -10.694 20.016 1.00 52.38 263 VAL A CA 1
ATOM 2008 C C . VAL A 1 263 ? -6.185 -11.168 19.055 1.00 52.38 263 VAL A C 1
ATOM 2010 O O . VAL A 1 263 ? -6.078 -12.369 18.799 1.00 52.38 263 VAL A O 1
ATOM 2013 N N . ARG A 1 264 ? -5.386 -10.239 18.497 1.00 57.62 264 ARG A N 1
ATOM 2014 C CA . ARG A 1 264 ? -4.208 -10.602 17.683 1.00 57.62 264 ARG A CA 1
ATOM 2015 C C . ARG A 1 264 ? -3.347 -11.564 18.503 1.00 57.62 264 ARG A C 1
ATOM 2017 O O . ARG A 1 264 ? -3.138 -11.331 19.694 1.00 57.62 264 ARG A O 1
ATOM 2024 N N . ASP A 1 265 ? -2.850 -12.628 17.877 1.00 59.56 265 ASP A N 1
ATOM 2025 C CA . ASP A 1 265 ? -2.027 -13.625 18.566 1.00 59.56 265 ASP A CA 1
ATOM 2026 C C . ASP A 1 265 ? -0.879 -12.942 19.333 1.00 59.56 265 ASP A C 1
ATOM 2028 O O . ASP A 1 265 ? -0.094 -12.186 18.758 1.00 59.56 265 ASP A O 1
ATOM 2032 N N . GLY A 1 266 ? -0.810 -13.187 20.646 1.00 59.44 266 GLY A N 1
ATOM 2033 C CA . GLY A 1 266 ? 0.191 -12.598 21.541 1.00 59.44 266 GLY A CA 1
ATOM 2034 C C . GLY A 1 266 ? -0.244 -11.373 22.354 1.00 59.44 266 GLY A C 1
ATOM 2035 O O . GLY A 1 266 ? 0.475 -11.024 23.283 1.00 59.44 266 GLY A O 1
ATOM 2036 N N . TYR A 1 267 ? -1.401 -10.763 22.081 1.00 62.00 267 TYR A N 1
ATOM 2037 C CA . TYR A 1 267 ? -1.890 -9.576 22.803 1.00 62.00 267 TYR A CA 1
ATOM 2038 C C . TYR A 1 267 ? -2.919 -9.934 23.883 1.00 62.00 267 TYR A C 1
ATOM 2040 O O . TYR A 1 267 ? -3.509 -11.017 23.864 1.00 62.00 267 TYR A O 1
ATOM 2048 N N . LEU A 1 268 ? -3.125 -9.022 24.838 1.00 60.78 268 LEU A N 1
ATOM 2049 C CA . LEU A 1 268 ? -4.170 -9.106 25.862 1.00 60.78 268 LEU A CA 1
ATOM 2050 C C . LEU A 1 268 ? -5.427 -8.349 25.415 1.00 60.78 268 LEU A C 1
ATOM 2052 O O . LEU A 1 268 ? -5.325 -7.293 24.792 1.00 60.78 268 LEU A O 1
ATOM 2056 N N . SER A 1 269 ? -6.610 -8.871 25.755 1.00 56.00 269 SER A N 1
ATOM 2057 C CA . SER A 1 269 ? -7.876 -8.160 25.510 1.00 56.00 269 SER A CA 1
ATOM 2058 C C . SER A 1 269 ? -8.043 -6.983 26.479 1.00 56.00 269 SER A C 1
ATOM 2060 O O . SER A 1 269 ? -7.417 -6.922 27.541 1.00 56.00 269 SER A O 1
ATOM 2062 N N . ASN A 1 270 ? -8.924 -6.048 26.136 1.00 52.09 270 ASN A N 1
ATOM 2063 C CA . ASN A 1 270 ? -9.138 -4.824 26.900 1.00 52.09 270 ASN A CA 1
ATOM 2064 C C . ASN A 1 270 ? -9.993 -5.014 28.156 1.00 52.09 270 ASN A C 1
ATOM 2066 O O . ASN A 1 270 ? -10.095 -4.069 28.945 1.00 52.09 270 ASN A O 1
ATOM 2070 N N . VAL A 1 271 ? -10.528 -6.223 28.358 1.00 49.41 271 VAL A N 1
ATOM 2071 C CA . VAL A 1 271 ? -11.493 -6.593 29.401 1.00 49.41 271 VAL A CA 1
ATOM 2072 C C . VAL A 1 271 ? -10.962 -6.341 30.809 1.00 49.41 271 VAL A C 1
ATOM 2074 O O . VAL A 1 271 ? -10.182 -7.126 31.349 1.00 49.41 271 VAL A O 1
ATOM 2077 N N . LEU A 1 272 ? -11.434 -5.271 31.436 1.00 51.56 272 LEU A N 1
ATOM 2078 C CA . LEU A 1 272 ? -11.479 -5.141 32.896 1.00 51.56 272 LEU A CA 1
ATOM 2079 C C . LEU A 1 272 ? -12.873 -4.644 33.299 1.00 51.56 272 LEU A C 1
ATOM 2081 O O . LEU A 1 272 ? -13.010 -3.749 34.129 1.00 51.56 272 LEU A O 1
ATOM 2085 N N . ASP A 1 273 ? -13.886 -5.209 32.650 1.00 52.72 273 ASP A N 1
ATOM 2086 C CA . ASP A 1 273 ? -15.290 -4.877 32.838 1.00 52.72 273 ASP A CA 1
ATOM 2087 C C . ASP A 1 273 ? -15.848 -5.661 34.026 1.00 52.72 273 ASP A C 1
ATOM 2089 O O . ASP A 1 273 ? -15.830 -6.895 34.040 1.00 52.72 273 ASP A O 1
ATOM 2093 N N . ALA A 1 274 ? -16.362 -4.962 35.034 1.00 53.91 274 ALA A N 1
ATOM 2094 C CA . ALA A 1 274 ? -16.957 -5.591 36.206 1.00 53.91 274 ALA A CA 1
ATOM 2095 C C . ALA A 1 274 ? -18.400 -5.133 36.404 1.00 53.91 274 ALA A C 1
ATOM 2097 O O . ALA A 1 274 ? -18.700 -3.951 36.309 1.00 53.91 274 ALA A O 1
ATOM 2098 N N . TYR A 1 275 ? -19.303 -6.058 36.723 1.00 55.09 275 TYR A N 1
ATOM 2099 C CA . TYR A 1 275 ? -20.715 -5.753 36.930 1.00 55.09 275 TYR A CA 1
ATOM 2100 C C . TYR A 1 275 ? -21.092 -6.035 38.388 1.00 55.09 275 TYR A C 1
ATOM 2102 O O . TYR A 1 275 ? -20.822 -7.096 38.945 1.00 55.09 275 TYR A O 1
ATOM 2110 N N . ASN A 1 276 ? -21.715 -5.065 39.038 1.00 58.72 276 ASN A N 1
ATOM 2111 C CA . ASN A 1 276 ? -22.290 -5.199 40.369 1.00 58.72 276 ASN A CA 1
ATOM 2112 C C . ASN A 1 276 ? -23.806 -5.306 40.220 1.00 58.72 276 ASN A C 1
ATOM 2114 O O . ASN A 1 276 ? -24.408 -4.414 39.641 1.00 58.72 276 ASN A O 1
ATOM 2118 N N . PHE A 1 277 ? -24.423 -6.366 40.729 1.00 54.28 277 PHE A N 1
ATOM 2119 C CA . PHE A 1 277 ? -25.870 -6.576 40.664 1.00 54.28 277 PHE A CA 1
ATOM 2120 C C . PHE A 1 277 ? -26.464 -6.414 42.065 1.00 54.28 277 PHE A C 1
ATOM 2122 O O . PHE A 1 277 ? -25.950 -6.983 43.029 1.00 54.28 277 PHE A O 1
ATOM 2129 N N . LYS A 1 278 ? -27.548 -5.647 42.187 1.00 53.59 278 LYS A N 1
ATOM 2130 C CA . LYS A 1 278 ? -28.286 -5.413 43.436 1.00 53.59 278 LYS A CA 1
ATOM 2131 C C . LYS A 1 278 ? -29.644 -6.114 43.397 1.00 53.59 278 LYS A C 1
ATOM 2133 O O . LYS A 1 278 ? -30.220 -6.308 42.333 1.00 53.59 278 LYS A O 1
ATOM 2138 N N . GLU A 1 279 ? -30.161 -6.469 44.575 1.00 47.22 279 GLU A N 1
ATOM 2139 C CA . GLU A 1 279 ? -31.425 -7.215 44.751 1.00 47.22 279 GLU A CA 1
ATOM 2140 C C . GLU A 1 279 ? -32.685 -6.464 44.271 1.00 47.22 279 GLU A C 1
ATOM 2142 O O . GLU A 1 279 ? -33.758 -7.054 44.215 1.00 47.22 279 GLU A O 1
ATOM 2147 N N . ASP A 1 280 ? -32.579 -5.174 43.956 1.00 49.97 280 ASP A N 1
ATOM 2148 C CA . ASP A 1 280 ? -33.673 -4.306 43.507 1.00 49.97 280 ASP A CA 1
ATOM 2149 C C . ASP A 1 280 ? -33.732 -4.147 41.977 1.00 49.97 280 ASP A C 1
ATOM 2151 O O . ASP A 1 280 ? -34.274 -3.157 41.493 1.00 49.97 280 ASP A O 1
ATOM 2155 N N . ASN A 1 281 ? -33.169 -5.103 41.225 1.00 53.91 281 ASN A N 1
ATOM 2156 C CA . ASN A 1 281 ? -33.054 -5.082 39.759 1.00 53.91 281 ASN A CA 1
ATOM 2157 C C . ASN A 1 281 ? -32.226 -3.907 39.212 1.00 53.91 281 ASN A C 1
ATOM 2159 O O . ASN A 1 281 ? -32.308 -3.569 38.031 1.00 53.91 281 ASN A O 1
ATOM 2163 N N . THR A 1 282 ? -31.381 -3.308 40.055 1.00 53.16 282 THR A N 1
ATOM 2164 C CA . THR A 1 282 ? -30.384 -2.316 39.643 1.00 53.16 282 THR A CA 1
ATOM 2165 C C . THR A 1 282 ? -28.976 -2.893 39.735 1.00 53.16 282 THR A C 1
ATOM 2167 O O . THR A 1 282 ? -28.725 -3.905 40.389 1.00 53.16 282 THR A O 1
ATOM 2170 N N . GLY A 1 283 ? -28.022 -2.260 39.073 1.00 55.72 283 GLY A N 1
ATOM 2171 C CA . GLY A 1 283 ? -26.635 -2.679 39.052 1.00 55.72 283 GLY A CA 1
ATOM 2172 C C . GLY A 1 283 ? -25.682 -1.522 38.801 1.00 55.72 283 GLY A C 1
ATOM 2173 O O . GLY A 1 283 ? -26.086 -0.372 38.638 1.00 55.72 283 GLY A O 1
ATOM 2174 N N . THR A 1 284 ? -24.386 -1.799 38.858 1.00 56.44 284 THR A N 1
ATOM 2175 C CA . THR A 1 284 ? -23.326 -0.836 38.570 1.00 56.44 284 THR A CA 1
ATOM 2176 C C . THR A 1 284 ? -22.231 -1.516 37.760 1.00 56.44 284 THR A C 1
ATOM 2178 O O . THR A 1 284 ? -21.571 -2.429 38.240 1.00 56.44 284 THR A O 1
ATOM 2181 N N . PHE A 1 285 ? -22.069 -1.098 36.514 1.00 57.16 285 PHE A N 1
ATOM 2182 C CA . PHE A 1 285 ? -20.989 -1.487 35.624 1.00 57.16 285 PHE A CA 1
ATOM 2183 C C . PHE A 1 285 ? -19.754 -0.643 35.929 1.00 57.16 285 PHE A C 1
ATOM 2185 O O . PHE A 1 285 ? -19.874 0.568 36.051 1.00 57.16 285 PHE A O 1
ATOM 2192 N N . TYR A 1 286 ? -18.587 -1.261 36.042 1.00 56.50 286 TYR A N 1
ATOM 2193 C CA . TYR A 1 286 ? -17.299 -0.615 36.241 1.00 56.50 286 TYR A CA 1
ATOM 2194 C C . TYR A 1 286 ? -16.408 -0.892 35.032 1.00 56.50 286 TYR A C 1
ATOM 2196 O O . TYR A 1 286 ? -16.207 -2.051 34.671 1.00 56.50 286 TYR A O 1
ATOM 2204 N N . PHE A 1 287 ? -15.833 0.162 34.456 1.00 53.59 287 PHE A N 1
ATOM 2205 C CA . PHE A 1 287 ? -14.871 0.090 33.356 1.00 53.59 287 PHE A CA 1
ATOM 2206 C C . PHE A 1 287 ? -13.644 0.955 33.670 1.00 53.59 287 PHE A C 1
ATOM 2208 O O . PHE A 1 287 ? -13.767 2.050 34.220 1.00 53.59 287 PHE A O 1
ATOM 2215 N N . ASN A 1 288 ? -12.454 0.473 33.301 1.00 50.12 288 ASN A N 1
ATOM 2216 C CA . ASN A 1 288 ? -11.188 1.189 33.474 1.00 50.12 288 ASN A CA 1
ATOM 2217 C C . ASN A 1 288 ? -10.646 1.699 32.126 1.00 50.12 288 ASN A C 1
ATOM 2219 O O . ASN A 1 288 ? -10.268 0.896 31.266 1.00 50.12 288 ASN A O 1
ATOM 2223 N N . ASP A 1 289 ? -10.520 3.022 31.981 1.00 47.25 289 ASP A N 1
ATOM 2224 C CA . ASP A 1 289 ? -9.896 3.674 30.816 1.00 47.25 289 ASP A CA 1
ATOM 2225 C C . ASP A 1 289 ? -8.349 3.564 30.830 1.00 47.25 289 ASP A C 1
ATOM 2227 O O . ASP A 1 289 ? -7.723 3.270 31.852 1.00 47.25 289 ASP A O 1
ATOM 2231 N N . LEU A 1 290 ? -7.717 3.832 29.682 1.00 38.56 290 LEU A N 1
ATOM 2232 C CA . LEU A 1 290 ? -6.279 3.918 29.394 1.00 38.56 290 LEU A CA 1
ATOM 2233 C C . LEU A 1 290 ? -5.469 4.662 30.472 1.00 38.56 290 LEU A C 1
ATOM 2235 O O . LEU A 1 290 ? -4.327 4.282 30.770 1.00 38.56 290 LEU A O 1
ATOM 2239 N N . TYR A 1 291 ? -6.059 5.687 31.089 1.00 41.44 291 TYR A N 1
ATOM 2240 C CA . TYR A 1 291 ? -5.420 6.515 32.116 1.00 41.44 291 TYR A CA 1
ATOM 2241 C C . TYR A 1 291 ? -5.608 6.011 33.555 1.00 41.44 291 TYR A C 1
ATOM 2243 O O . TYR A 1 291 ? -5.067 6.617 34.474 1.00 41.44 291 TYR A O 1
ATOM 2251 N N . GLY A 1 292 ? -6.295 4.883 33.766 1.00 40.53 292 GLY A N 1
ATOM 2252 C CA . GLY A 1 292 ? -6.548 4.336 35.103 1.00 40.53 292 GLY A CA 1
ATOM 2253 C C . GLY A 1 292 ? -7.729 4.980 35.835 1.00 40.53 292 GLY A C 1
ATOM 2254 O O . GLY A 1 292 ? -7.861 4.785 37.040 1.00 40.53 292 GLY A O 1
ATOM 2255 N N . TYR A 1 293 ? -8.584 5.725 35.128 1.00 41.09 293 TYR A N 1
ATOM 2256 C CA . TYR A 1 293 ? -9.856 6.194 35.673 1.00 41.09 293 TYR A CA 1
ATOM 2257 C C . TYR A 1 293 ? -10.861 5.040 35.688 1.00 41.09 293 TYR A C 1
ATOM 2259 O O . TYR A 1 293 ? -11.154 4.455 34.642 1.00 41.09 293 TYR A O 1
ATOM 2267 N N . SER A 1 294 ? -11.366 4.718 36.879 1.00 45.38 294 SER A N 1
ATOM 2268 C CA . SER A 1 294 ? -12.495 3.808 37.063 1.00 45.38 294 SER A CA 1
ATOM 2269 C C . SER A 1 294 ? -13.785 4.596 36.879 1.00 45.38 294 SER A C 1
ATOM 2271 O O . SER A 1 294 ? -14.075 5.497 37.663 1.00 45.38 294 SER A O 1
ATOM 2273 N N . TYR A 1 295 ? -14.539 4.265 35.839 1.00 49.81 295 TYR A N 1
ATOM 2274 C CA . TYR A 1 295 ? -15.876 4.793 35.604 1.00 49.81 295 TYR A CA 1
ATOM 2275 C C . TYR A 1 295 ? -16.898 3.778 36.083 1.00 49.81 295 TYR A C 1
ATOM 2277 O O . TYR A 1 295 ? -16.752 2.588 35.806 1.00 49.81 295 TYR A O 1
ATOM 2285 N N . SER A 1 296 ? -17.939 4.251 36.763 1.00 51.59 296 SER A N 1
ATOM 2286 C CA . SER A 1 296 ? -19.089 3.440 37.133 1.00 51.59 296 SER A CA 1
ATOM 2287 C C . SER A 1 296 ? -20.356 3.931 36.423 1.00 51.59 296 SER A C 1
ATOM 2289 O O . SER A 1 296 ? -20.573 5.134 36.282 1.00 51.59 296 SER A O 1
ATOM 2291 N N . GLN A 1 297 ? -21.183 3.011 35.929 1.00 54.59 297 GLN A N 1
ATOM 2292 C CA . GLN A 1 297 ? -22.469 3.303 35.292 1.00 54.59 297 GLN A CA 1
ATOM 2293 C C . GLN A 1 297 ? -23.561 2.464 35.935 1.00 54.59 297 GLN A C 1
ATOM 2295 O O . GLN A 1 297 ? -23.402 1.256 36.093 1.00 54.59 297 GLN A O 1
ATOM 2300 N N . ALA A 1 298 ? -24.674 3.087 36.311 1.00 53.06 298 ALA A N 1
ATOM 2301 C CA . ALA A 1 298 ? -25.833 2.335 36.768 1.00 53.06 298 ALA A CA 1
ATOM 2302 C C . ALA A 1 298 ? -26.516 1.656 35.575 1.00 53.06 298 ALA A C 1
ATOM 2304 O O . ALA A 1 298 ? -26.619 2.260 34.515 1.00 53.06 298 ALA A O 1
ATOM 2305 N N . PHE A 1 299 ? -26.994 0.432 35.771 1.00 52.12 299 PHE A N 1
ATOM 2306 C CA . PHE A 1 299 ? -27.856 -0.263 34.816 1.00 52.12 299 PHE A CA 1
ATOM 2307 C C . PHE A 1 299 ? -29.024 -0.903 35.565 1.00 52.12 299 PHE A C 1
ATOM 2309 O O . PHE A 1 299 ? -28.931 -1.145 36.770 1.00 52.12 299 PHE A O 1
ATOM 2316 N N . ASN A 1 300 ? -30.111 -1.187 34.862 1.00 54.09 300 ASN A N 1
ATOM 2317 C CA . ASN A 1 300 ? -31.182 -2.046 35.356 1.00 54.09 300 ASN A CA 1
ATOM 2318 C C . ASN A 1 300 ? -31.042 -3.424 34.721 1.00 54.09 300 ASN A C 1
ATOM 2320 O O . ASN A 1 300 ? -30.524 -3.548 33.612 1.00 54.09 300 ASN A O 1
ATOM 2324 N N . TRP A 1 301 ? -31.493 -4.464 35.405 1.00 56.94 301 TRP A N 1
ATOM 2325 C CA . TRP A 1 301 ? -31.406 -5.816 34.875 1.00 56.94 301 TRP A CA 1
ATOM 2326 C C . TRP A 1 301 ? -32.645 -6.636 35.191 1.00 56.94 301 TRP A C 1
ATOM 2328 O O . TRP A 1 301 ? -33.264 -6.474 36.240 1.00 56.94 301 TRP A O 1
ATOM 2338 N N . GLN A 1 302 ? -32.982 -7.538 34.276 1.00 48.25 302 GLN A N 1
ATOM 2339 C CA . GLN A 1 302 ? -34.078 -8.486 34.434 1.00 48.25 302 GLN A CA 1
ATOM 2340 C C . GLN A 1 302 ? -33.734 -9.825 33.784 1.00 48.25 302 GLN A C 1
ATOM 2342 O O . GLN A 1 302 ? -32.783 -9.928 33.010 1.00 48.25 302 GLN A O 1
ATOM 2347 N N . VAL A 1 303 ? -34.497 -10.858 34.125 1.00 44.81 303 VAL A N 1
ATOM 2348 C CA . VAL A 1 303 ? -34.339 -12.214 33.592 1.00 44.81 303 VAL A CA 1
ATOM 2349 C C . VAL A 1 303 ? -35.635 -12.572 32.887 1.00 44.81 303 VAL A C 1
ATOM 2351 O O . VAL A 1 303 ? -36.691 -12.466 33.509 1.00 44.81 303 VAL A O 1
ATOM 2354 N N . ASP A 1 304 ? -35.564 -12.960 31.616 1.00 41.88 304 ASP A N 1
ATOM 2355 C CA . ASP A 1 304 ? -36.740 -13.412 30.866 1.00 41.88 304 ASP A CA 1
ATOM 2356 C C . ASP A 1 304 ? -37.092 -14.892 31.144 1.00 41.88 304 ASP A C 1
ATOM 2358 O O . ASP A 1 304 ? -36.352 -15.625 31.812 1.00 41.88 304 ASP A O 1
ATOM 2362 N N . ASP A 1 305 ? -38.216 -15.358 30.586 1.00 37.00 305 ASP A N 1
ATOM 2363 C CA . ASP A 1 305 ? -38.736 -16.732 30.719 1.00 37.00 305 ASP A CA 1
ATOM 2364 C C . ASP A 1 305 ? -37.811 -17.836 30.159 1.00 37.00 305 ASP A C 1
ATOM 2366 O O . ASP A 1 305 ? -38.097 -19.030 30.306 1.00 37.00 305 ASP A O 1
ATOM 2370 N N . SER A 1 306 ? -36.714 -17.461 29.498 1.00 33.47 306 SER A N 1
ATOM 2371 C CA . SER A 1 306 ? -35.710 -18.350 28.911 1.00 33.47 306 SER A CA 1
ATOM 2372 C C . SER A 1 306 ? -34.383 -18.373 29.674 1.00 33.47 306 SER A C 1
ATOM 2374 O O . SER A 1 306 ? -33.416 -18.952 29.183 1.00 33.47 306 SER A O 1
ATOM 2376 N N . GLU A 1 307 ? -34.350 -17.798 30.882 1.00 42.03 307 GLU A N 1
ATOM 2377 C CA . GLU A 1 307 ? -33.132 -17.612 31.679 1.00 42.03 307 GLU A CA 1
ATOM 2378 C C . GLU A 1 307 ? -32.145 -16.624 31.031 1.00 42.03 307 GLU A C 1
ATOM 2380 O O . GLU A 1 307 ? -30.959 -16.647 31.344 1.00 42.03 307 GLU A O 1
ATOM 2385 N N . THR A 1 308 ? -32.599 -15.729 30.147 1.00 38.56 308 THR A N 1
ATOM 2386 C CA . THR A 1 308 ? -31.729 -14.740 29.493 1.00 38.56 308 THR A CA 1
ATOM 2387 C C . THR A 1 308 ? -31.672 -13.451 30.316 1.00 38.56 308 THR A C 1
ATOM 2389 O O . THR A 1 308 ? -32.700 -12.882 30.681 1.00 38.56 308 THR A O 1
ATOM 2392 N N . LEU A 1 309 ? -30.455 -12.987 30.634 1.00 44.44 309 LEU A N 1
ATOM 2393 C CA . LEU A 1 309 ? -30.214 -11.731 31.354 1.00 44.44 309 LEU A CA 1
ATOM 2394 C C . LEU A 1 309 ? -30.300 -10.546 30.387 1.00 44.44 309 LEU A C 1
ATOM 2396 O O . LEU A 1 309 ? -29.468 -10.420 29.488 1.00 44.44 309 LEU A O 1
ATOM 2400 N N . ILE A 1 310 ? -31.254 -9.653 30.622 1.00 46.59 310 ILE A N 1
ATOM 2401 C CA . ILE A 1 310 ? -31.413 -8.398 29.889 1.00 46.59 310 ILE A CA 1
ATOM 2402 C C . ILE A 1 310 ? -30.814 -7.274 30.740 1.00 46.59 310 ILE A C 1
ATOM 2404 O O . ILE A 1 310 ? -31.178 -7.115 31.907 1.00 46.59 310 ILE A O 1
ATOM 2408 N N . LEU A 1 311 ? -29.887 -6.506 30.163 1.00 47.59 311 LEU A N 1
ATOM 2409 C CA . LEU A 1 311 ? -29.268 -5.329 30.778 1.00 47.59 311 LEU A CA 1
ATOM 2410 C C . LEU A 1 311 ? -29.798 -4.069 30.080 1.00 47.59 311 LEU A C 1
ATOM 2412 O O . LEU A 1 311 ? -29.567 -3.892 28.887 1.00 47.59 311 LEU A O 1
ATOM 2416 N N . ASN A 1 312 ? -30.468 -3.193 30.826 1.00 45.84 312 ASN A N 1
ATOM 2417 C CA . ASN A 1 312 ? -31.077 -1.955 30.335 1.00 45.84 312 ASN A CA 1
ATOM 2418 C C . ASN A 1 312 ? -30.360 -0.721 30.914 1.00 45.84 312 ASN A C 1
ATOM 2420 O O . ASN A 1 312 ? -29.945 -0.730 32.073 1.00 45.84 312 ASN A O 1
ATOM 2424 N N . ASN A 1 313 ? -30.306 0.367 30.136 1.00 47.75 313 ASN A N 1
ATOM 2425 C CA . ASN A 1 313 ? -29.728 1.682 30.466 1.00 47.75 313 ASN A CA 1
ATOM 2426 C C . ASN A 1 313 ? -28.204 1.708 30.698 1.00 47.75 313 ASN A C 1
ATOM 2428 O O . ASN A 1 313 ? -27.734 1.505 31.811 1.00 47.75 313 ASN A O 1
ATOM 2432 N N . PHE A 1 314 ? -27.443 2.084 29.666 1.00 43.75 314 PHE A N 1
ATOM 2433 C CA . PHE A 1 314 ? -26.086 2.621 29.820 1.00 43.75 314 PHE A CA 1
ATOM 2434 C C . PHE A 1 314 ? -26.153 4.157 29.783 1.00 43.75 314 PHE A C 1
ATOM 2436 O O . PHE A 1 314 ? -26.556 4.738 28.775 1.00 43.75 314 PHE A O 1
ATOM 2443 N N . GLU A 1 315 ? -25.771 4.840 30.865 1.00 37.62 315 GLU A N 1
ATOM 2444 C CA . GLU A 1 315 ? -25.576 6.296 30.838 1.00 37.62 315 GLU A CA 1
ATOM 2445 C C . GLU A 1 315 ? -24.242 6.622 30.139 1.00 37.62 315 GLU A C 1
ATOM 2447 O O . GLU A 1 315 ? -23.159 6.464 30.707 1.00 37.62 315 GLU A O 1
ATOM 2452 N N . LEU A 1 316 ? -24.306 7.107 28.893 1.00 35.56 316 LEU A N 1
ATOM 2453 C CA . LEU A 1 316 ? -23.144 7.629 28.164 1.00 35.56 316 LEU A CA 1
ATOM 2454 C C . LEU A 1 316 ? -22.633 8.924 28.821 1.00 35.56 316 LEU A C 1
ATOM 2456 O O . LEU A 1 316 ? -23.073 10.024 28.487 1.00 35.56 316 LEU A O 1
ATOM 2460 N N . ASN A 1 317 ? -21.655 8.816 29.719 1.00 33.94 317 ASN A N 1
ATOM 2461 C CA . ASN A 1 317 ? -20.890 9.974 30.181 1.00 33.94 317 ASN A CA 1
ATOM 2462 C C . ASN A 1 317 ? -19.830 10.368 29.135 1.00 33.94 317 ASN A C 1
ATOM 2464 O O . ASN A 1 317 ? -18.940 9.586 28.804 1.00 33.94 317 ASN A O 1
ATOM 2468 N N . SER A 1 318 ? -19.912 11.598 28.615 1.00 30.58 318 SER A N 1
ATOM 2469 C CA . SER A 1 318 ? -18.958 12.162 27.648 1.00 30.58 318 SER A CA 1
ATOM 2470 C C . SER A 1 318 ? -17.798 12.931 28.303 1.00 30.58 318 SER A C 1
ATOM 2472 O O . SER A 1 318 ? -17.935 13.476 29.397 1.00 30.58 318 SER A O 1
ATOM 2474 N N . ARG A 1 319 ? -16.677 13.022 27.568 1.00 28.44 319 ARG A N 1
ATOM 2475 C CA . ARG A 1 319 ? -15.397 13.693 27.887 1.00 28.44 319 ARG A CA 1
ATOM 2476 C C . ARG A 1 319 ? -15.521 15.137 28.421 1.00 28.44 319 ARG A C 1
ATOM 2478 O O . ARG A 1 319 ? -16.373 15.904 27.982 1.00 28.44 319 ARG A O 1
ATOM 2485 N N . GLN A 1 320 ? -14.576 15.530 29.286 1.00 30.81 320 GLN A N 1
ATOM 2486 C CA . GLN A 1 320 ? -14.312 16.927 29.669 1.00 30.81 320 GLN A CA 1
ATOM 2487 C C . GLN A 1 320 ? -13.802 17.754 28.472 1.00 30.81 320 GLN A C 1
ATOM 2489 O O . GLN A 1 320 ? -12.861 17.344 27.797 1.00 30.81 320 GLN A O 1
ATOM 2494 N N . LEU A 1 321 ? -14.353 18.955 28.267 1.00 30.41 321 LEU A N 1
ATOM 2495 C CA . LEU A 1 321 ? -13.764 20.010 27.427 1.00 30.41 321 LEU A CA 1
ATOM 2496 C C . LEU A 1 321 ? -12.963 20.975 28.318 1.00 30.41 321 LEU A C 1
ATOM 2498 O O . LEU A 1 321 ? -13.514 21.534 29.268 1.00 30.41 321 LEU A O 1
ATOM 2502 N N . GLN A 1 322 ? -11.674 21.175 28.027 1.00 36.75 322 GLN A N 1
ATOM 2503 C CA . GLN A 1 322 ? -10.818 22.144 28.730 1.00 36.75 322 GLN A CA 1
ATOM 2504 C C . GLN A 1 322 ? -10.945 23.554 28.124 1.00 36.75 322 GLN A C 1
ATOM 2506 O O . GLN A 1 322 ? -11.146 23.692 26.925 1.00 36.75 322 GLN A O 1
ATOM 2511 N N . CYS A 1 323 ? -10.801 24.610 28.939 1.00 39.38 323 CYS A N 1
ATOM 2512 C CA . CYS A 1 323 ? -11.002 26.022 28.552 1.00 39.38 323 CYS A CA 1
ATOM 2513 C C . CYS A 1 323 ? -10.239 26.477 27.286 1.00 39.38 323 CYS A C 1
ATOM 2515 O O . CYS A 1 323 ? -10.655 27.448 26.652 1.00 39.38 323 CYS A O 1
ATOM 2517 N N . ASP A 1 324 ? -9.156 25.797 26.913 1.00 38.28 324 ASP A N 1
ATOM 2518 C CA . ASP A 1 324 ? -8.267 26.208 25.825 1.00 38.28 324 ASP A CA 1
ATOM 2519 C C . ASP A 1 324 ? -8.854 25.924 24.421 1.00 38.28 324 ASP A C 1
ATOM 2521 O O . ASP A 1 324 ? -8.581 26.680 23.488 1.00 38.28 324 ASP A O 1
ATOM 2525 N N . THR A 1 325 ? -9.779 24.956 24.273 1.00 38.03 325 THR A N 1
ATOM 2526 C CA . THR A 1 325 ? -10.496 24.696 22.992 1.00 38.03 325 THR A CA 1
ATOM 2527 C C . THR A 1 325 ? -11.421 25.843 22.584 1.00 38.03 325 THR A C 1
ATOM 2529 O O . THR A 1 325 ? -11.678 26.054 21.397 1.00 38.03 325 THR A O 1
ATOM 2532 N N . LEU A 1 326 ? -11.969 26.578 23.558 1.00 41.44 326 LEU A N 1
ATOM 2533 C CA . LEU A 1 326 ? -12.948 27.639 23.304 1.00 41.44 326 LEU A CA 1
ATOM 2534 C C . LEU A 1 326 ? -12.297 28.885 22.686 1.00 41.44 326 LEU A C 1
ATOM 2536 O O . LEU A 1 326 ? -12.955 29.652 21.985 1.00 41.44 326 LEU A O 1
ATOM 2540 N N . HIS A 1 327 ? -11.013 29.105 22.970 1.00 41.09 327 HIS A N 1
ATOM 2541 C CA . HIS A 1 327 ? -10.281 30.284 22.527 1.00 41.09 327 HIS A CA 1
ATOM 2542 C C . HIS A 1 327 ? -9.937 30.212 21.031 1.00 41.09 327 HIS A C 1
ATOM 2544 O O . HIS A 1 327 ? -10.207 31.158 20.290 1.00 41.09 327 HIS A O 1
ATOM 2550 N N . SER A 1 328 ? -9.400 29.078 20.568 1.00 38.31 328 SER A N 1
ATOM 2551 C CA . SER A 1 328 ? -8.941 28.881 19.183 1.00 38.31 328 SER A CA 1
ATOM 2552 C C . SER A 1 328 ? -10.085 28.827 18.166 1.00 38.31 328 SER A C 1
ATOM 2554 O O . SER A 1 328 ? -9.989 29.417 17.092 1.00 38.31 328 SER A O 1
ATOM 2556 N N . SER A 1 329 ? -11.208 28.203 18.521 1.00 38.41 329 SER A N 1
ATOM 2557 C CA . SER A 1 329 ? -12.364 28.030 17.628 1.00 38.41 329 SER A CA 1
ATOM 2558 C C . SER A 1 329 ? -13.202 29.307 17.439 1.00 38.41 329 SER A C 1
ATOM 2560 O O . SER A 1 329 ? -13.873 29.472 16.419 1.00 38.41 329 SER A O 1
ATOM 2562 N N . LEU A 1 330 ? -13.128 30.260 18.377 1.00 41.25 330 LEU A N 1
ATOM 2563 C CA . LEU A 1 330 ? -13.811 31.559 18.293 1.00 41.25 330 LEU A CA 1
ATOM 2564 C C . LEU A 1 330 ? -12.901 32.682 17.745 1.00 41.25 330 LEU A C 1
ATOM 2566 O O . LEU A 1 330 ? -13.416 33.681 17.231 1.00 41.25 330 LEU A O 1
ATOM 2570 N N . ALA A 1 331 ? -11.572 32.493 17.784 1.00 43.19 331 ALA A N 1
ATOM 2571 C CA . ALA A 1 331 ? -10.525 33.414 17.303 1.00 43.19 331 ALA A CA 1
ATOM 2572 C C . ALA A 1 331 ? -10.731 34.005 15.901 1.00 43.19 331 ALA A C 1
ATOM 2574 O O . ALA A 1 331 ? -10.532 35.210 15.736 1.00 43.19 331 ALA A O 1
ATOM 2575 N N . PRO A 1 332 ? -11.169 33.245 14.880 1.00 37.25 332 PRO A N 1
ATOM 2576 C CA . PRO A 1 332 ? -11.278 33.798 13.535 1.00 37.25 332 PRO A CA 1
ATOM 2577 C C . PRO A 1 332 ? -12.560 34.624 13.331 1.00 37.25 332 PRO A C 1
ATOM 2579 O O . PRO A 1 332 ? -12.755 35.191 12.258 1.00 37.25 332 PRO A O 1
ATOM 2582 N N . HIS A 1 333 ? -13.479 34.625 14.303 1.00 38.22 333 HIS A N 1
ATOM 2583 C CA . HIS A 1 333 ? -14.863 35.079 14.121 1.00 38.22 333 HIS A CA 1
ATOM 2584 C C . HIS A 1 333 ? -15.223 36.302 14.987 1.00 38.22 333 HIS A C 1
ATOM 2586 O O . HIS A 1 333 ? -16.259 36.926 14.739 1.00 38.22 333 HIS A O 1
ATOM 2592 N N . PHE A 1 334 ? -14.376 36.684 15.956 1.00 41.97 334 PHE A N 1
ATOM 2593 C CA . PHE A 1 334 ? -14.612 37.792 16.896 1.00 41.97 334 PHE A CA 1
ATOM 2594 C C . PHE A 1 334 ? -13.347 38.623 17.173 1.00 41.97 334 PHE A C 1
ATOM 2596 O O . PHE A 1 334 ? -12.232 38.146 17.000 1.00 41.97 334 PHE A O 1
ATOM 2603 N N . ASP A 1 335 ? -13.522 39.877 17.610 1.00 47.09 335 ASP A N 1
ATOM 2604 C CA . ASP A 1 335 ? -12.414 40.764 18.005 1.00 47.09 335 ASP A CA 1
ATOM 2605 C C . ASP A 1 335 ? -11.697 40.256 19.269 1.00 47.09 335 ASP A C 1
ATOM 2607 O O . ASP A 1 335 ? -12.337 39.742 20.194 1.00 47.09 335 ASP A O 1
ATOM 2611 N N . SER A 1 336 ? -10.379 40.482 19.342 1.00 45.06 336 SER A N 1
ATOM 2612 C CA . SER A 1 336 ? -9.499 40.006 20.425 1.00 45.06 336 SER A CA 1
ATOM 2613 C C . SER A 1 336 ? -9.997 40.380 21.822 1.00 45.06 336 SER A C 1
ATOM 2615 O O . SER A 1 336 ? -9.935 39.570 22.738 1.00 45.06 336 SER A O 1
ATOM 2617 N N . ASP A 1 337 ? -10.586 41.568 21.974 1.00 45.81 337 ASP A N 1
ATOM 2618 C CA . ASP A 1 337 ? -11.080 42.066 23.262 1.00 45.81 337 ASP A CA 1
ATOM 2619 C C . ASP A 1 337 ? -12.288 41.260 23.797 1.00 45.81 337 ASP A C 1
ATOM 2621 O O . ASP A 1 337 ? -12.502 41.186 25.009 1.00 45.81 337 ASP A O 1
ATOM 2625 N N . ILE A 1 338 ? -13.092 40.650 22.912 1.00 44.94 338 ILE A N 1
ATOM 2626 C CA . ILE A 1 338 ? -14.239 39.797 23.282 1.00 44.94 338 ILE A CA 1
ATOM 2627 C C . ILE A 1 338 ? -13.751 38.400 23.673 1.00 44.94 338 ILE A C 1
ATOM 2629 O O . ILE A 1 338 ? -14.267 37.797 24.617 1.00 44.94 338 ILE A O 1
ATOM 2633 N N . ILE A 1 339 ? -12.734 37.910 22.974 1.00 50.66 339 ILE A N 1
ATOM 2634 C CA . ILE A 1 339 ? -12.139 36.594 23.191 1.00 50.66 339 ILE A CA 1
ATOM 2635 C C . ILE A 1 339 ? -11.335 36.568 24.488 1.00 50.66 339 ILE A C 1
ATOM 2637 O O . ILE A 1 339 ? -11.573 35.703 25.332 1.00 50.66 339 ILE A O 1
ATOM 2641 N N . ASP A 1 340 ? -10.504 37.583 24.720 1.00 47.72 340 ASP A N 1
ATOM 2642 C CA . ASP A 1 340 ? -9.781 37.764 25.977 1.00 47.72 340 ASP A CA 1
ATOM 2643 C C . ASP A 1 340 ? -10.753 37.875 27.157 1.00 47.72 340 ASP A C 1
ATOM 2645 O O . ASP A 1 340 ? -10.492 37.350 28.240 1.00 47.72 340 ASP A O 1
ATOM 2649 N N . ALA A 1 341 ? -11.918 38.505 26.964 1.00 47.75 341 ALA A N 1
ATOM 2650 C CA . ALA A 1 341 ? -12.941 38.600 27.998 1.00 47.75 341 ALA A CA 1
ATOM 2651 C C . ALA A 1 341 ? -13.616 37.251 28.305 1.00 47.75 341 ALA A C 1
ATOM 2653 O O . ALA A 1 341 ? -13.892 36.990 29.477 1.00 47.75 341 ALA A O 1
ATOM 2654 N N . LEU A 1 342 ? -13.882 36.403 27.305 1.00 45.28 342 LEU A N 1
ATOM 2655 C CA . LEU A 1 342 ? -14.446 35.057 27.494 1.00 45.28 342 LEU A CA 1
ATOM 2656 C C . LEU A 1 342 ? -13.422 34.099 28.123 1.00 45.28 342 LEU A C 1
ATOM 2658 O O . LEU A 1 342 ? -13.754 33.392 29.077 1.00 45.28 342 LEU A O 1
ATOM 2662 N N . TRP A 1 343 ? -12.163 34.163 27.685 1.00 47.66 343 TRP A N 1
ATOM 2663 C CA . TRP A 1 343 ? -11.050 33.406 28.262 1.00 47.66 343 TRP A CA 1
ATOM 2664 C C . TRP A 1 343 ? -10.803 33.787 29.727 1.00 47.66 343 TRP A C 1
ATOM 2666 O O . TRP A 1 343 ? -10.730 32.932 30.613 1.00 47.66 343 TRP A O 1
ATOM 2676 N N . THR A 1 344 ? -10.790 35.090 30.015 1.00 44.53 344 THR A N 1
ATOM 2677 C CA . THR A 1 344 ? -10.620 35.622 31.371 1.00 44.53 344 THR A CA 1
ATOM 2678 C C . THR A 1 344 ? -11.752 35.177 32.307 1.00 44.53 344 THR A C 1
ATOM 2680 O O . THR A 1 344 ? -11.509 34.947 33.488 1.00 44.53 344 THR A O 1
ATOM 2683 N N . ILE A 1 345 ? -12.988 35.008 31.819 1.00 45.69 345 ILE A N 1
ATOM 2684 C CA . ILE A 1 345 ? -14.101 34.467 32.624 1.00 45.69 345 ILE A CA 1
ATOM 2685 C C . ILE A 1 345 ? -13.891 32.977 32.945 1.00 45.69 345 ILE A C 1
ATOM 2687 O O . ILE A 1 345 ? -14.180 32.584 34.076 1.00 45.69 345 ILE A O 1
ATOM 2691 N N . CYS A 1 346 ? -13.365 32.182 32.001 1.00 45.47 346 CYS A N 1
ATOM 2692 C CA . CYS A 1 346 ? -13.042 30.757 32.197 1.00 45.47 346 CYS A CA 1
ATOM 2693 C C . CYS A 1 346 ? -11.950 30.579 33.269 1.00 45.47 346 CYS A C 1
ATOM 2695 O O . CYS A 1 346 ? -12.105 29.784 34.192 1.00 45.47 346 CYS A O 1
ATOM 2697 N N . ILE A 1 347 ? -10.890 31.400 33.216 1.00 39.28 347 ILE A N 1
ATOM 2698 C CA . ILE A 1 347 ? -9.742 31.318 34.137 1.00 39.28 347 ILE A CA 1
ATOM 2699 C C . ILE A 1 347 ? -10.025 31.944 35.516 1.00 39.28 347 ILE A C 1
ATOM 2701 O O . ILE A 1 347 ? -9.645 31.377 36.539 1.00 39.28 347 ILE A O 1
ATOM 2705 N N . ILE A 1 348 ? -10.666 33.121 35.591 1.00 40.44 348 ILE A N 1
ATOM 2706 C CA . ILE A 1 348 ? -10.763 33.881 36.857 1.00 40.44 348 ILE A CA 1
ATOM 2707 C C . ILE A 1 348 ? -11.821 33.324 37.817 1.00 40.44 348 ILE A C 1
ATOM 2709 O O . ILE A 1 348 ? -11.651 33.433 39.031 1.00 40.44 348 ILE A O 1
ATOM 2713 N N . ASN A 1 349 ? -12.910 32.738 37.317 1.00 36.56 349 ASN A N 1
ATOM 2714 C CA . ASN A 1 349 ? -14.035 32.357 38.176 1.00 36.56 349 ASN A CA 1
ATOM 2715 C C . ASN A 1 349 ? -13.994 30.909 38.692 1.00 36.56 349 ASN A C 1
ATOM 2717 O O . ASN A 1 349 ? -14.939 30.524 39.374 1.00 36.56 349 ASN A O 1
ATOM 2721 N N . GLN A 1 350 ? -12.947 30.119 38.400 1.00 35.84 350 GLN A N 1
ATOM 2722 C CA . GLN A 1 350 ? -12.905 28.679 38.723 1.00 35.84 350 GLN A CA 1
ATOM 2723 C C . GLN A 1 350 ? -14.228 27.965 38.387 1.00 35.84 350 GLN A C 1
ATOM 2725 O O . GLN A 1 350 ? -14.717 27.137 39.155 1.00 35.84 350 GLN A O 1
ATOM 2730 N N . PHE A 1 351 ? -14.840 28.296 37.248 1.00 33.59 351 PHE A N 1
ATOM 2731 C CA . PHE A 1 351 ? -15.905 27.452 36.730 1.00 33.59 351 PHE A CA 1
ATOM 2732 C C . PHE A 1 351 ? -15.236 26.189 36.189 1.00 33.59 351 PHE A C 1
ATOM 2734 O O . PHE A 1 351 ? -14.813 26.147 35.039 1.00 33.59 351 PHE A O 1
ATOM 2741 N N . SER A 1 352 ? -15.163 25.148 37.023 1.00 29.53 352 SER A N 1
ATOM 2742 C CA . SER A 1 352 ? -15.459 23.823 36.490 1.00 29.53 352 SER A CA 1
ATOM 2743 C C . SER A 1 352 ? -16.853 23.952 35.889 1.00 29.53 352 SER A C 1
ATOM 2745 O O . SER A 1 352 ? -17.793 24.347 36.590 1.00 29.53 352 SER A O 1
ATOM 2747 N N . ILE A 1 353 ? -17.014 23.658 34.604 1.00 31.73 353 ILE A N 1
ATOM 2748 C CA . ILE A 1 353 ? -18.308 23.143 34.187 1.00 31.73 353 ILE A CA 1
ATOM 2749 C C . ILE A 1 353 ? -18.372 21.755 34.834 1.00 31.73 353 ILE A C 1
ATOM 2751 O O . ILE A 1 353 ? -18.101 20.751 34.188 1.00 31.73 353 ILE A O 1
ATOM 2755 N N . ASP A 1 354 ? -18.758 21.705 36.114 1.00 30.33 354 ASP A N 1
ATOM 2756 C CA . ASP A 1 354 ? -19.449 20.549 36.684 1.00 30.33 354 ASP A CA 1
ATOM 2757 C C . ASP A 1 354 ? -20.841 20.550 36.048 1.00 30.33 354 ASP A C 1
ATOM 2759 O O . ASP A 1 354 ? -21.875 20.795 36.668 1.00 30.33 354 ASP A O 1
ATOM 2763 N N . GLY A 1 355 ? -20.850 20.365 34.735 1.00 27.69 355 GLY A N 1
ATOM 2764 C CA . GLY A 1 355 ? -21.982 19.841 34.029 1.00 27.69 355 GLY A CA 1
ATOM 2765 C C . GLY A 1 355 ? -21.898 18.350 34.251 1.00 27.69 355 GLY A C 1
ATOM 2766 O O . GLY A 1 355 ? -21.322 17.642 33.435 1.00 27.69 355 GLY A O 1
ATOM 2767 N N . ALA A 1 356 ? -22.487 17.874 35.345 1.00 25.06 356 ALA A N 1
ATOM 2768 C CA . ALA A 1 356 ? -23.152 16.591 35.257 1.00 25.06 356 ALA A CA 1
ATOM 2769 C C . ALA A 1 356 ? -24.110 16.718 34.065 1.00 25.06 356 ALA A C 1
ATOM 2771 O O . ALA A 1 356 ? -25.141 17.396 34.146 1.00 25.06 356 ALA A O 1
ATOM 2772 N N . ILE A 1 357 ? -23.709 16.172 32.917 1.00 27.30 357 ILE A N 1
ATOM 2773 C CA . ILE A 1 357 ? -24.612 15.933 31.804 1.00 27.30 357 ILE A CA 1
ATOM 2774 C C . ILE A 1 357 ? -25.504 14.804 32.305 1.00 27.30 357 ILE A C 1
ATOM 2776 O O . ILE A 1 357 ? -25.247 13.636 32.069 1.00 27.30 357 ILE A O 1
ATOM 2780 N N . PHE A 1 358 ? -26.534 15.155 33.073 1.00 27.78 358 PHE A N 1
ATOM 2781 C CA . PHE A 1 358 ? -27.672 14.270 33.218 1.00 27.78 358 PHE A CA 1
ATOM 2782 C C . PHE A 1 358 ? -28.322 14.226 31.838 1.00 27.78 358 PHE A C 1
ATOM 2784 O O . PHE A 1 358 ? -28.902 15.220 31.384 1.00 27.78 358 PHE A O 1
ATOM 2791 N N . SER A 1 359 ? -28.141 13.107 31.148 1.00 30.11 359 SER A N 1
ATOM 2792 C CA . SER A 1 359 ? -28.776 12.761 29.883 1.00 30.11 359 SER A CA 1
ATOM 2793 C C . SER A 1 359 ? -30.291 12.672 30.070 1.00 30.11 359 SER A C 1
ATOM 2795 O O . SER A 1 359 ? -30.862 11.598 30.199 1.00 30.11 359 SER A O 1
ATOM 2797 N N . TYR A 1 360 ? -30.958 13.823 30.090 1.00 28.80 360 TYR A N 1
ATOM 2798 C CA . TYR A 1 360 ? -32.396 13.922 29.873 1.00 28.80 360 TYR A CA 1
ATOM 2799 C C . TYR A 1 360 ? -32.618 14.877 28.700 1.00 28.80 360 TYR A C 1
ATOM 2801 O O . TYR A 1 360 ? -32.572 16.094 28.875 1.00 28.80 360 TYR A O 1
ATOM 2809 N N . GLY A 1 361 ? -32.815 14.309 27.504 1.00 32.25 361 GLY A N 1
ATOM 2810 C CA . GLY A 1 361 ? -33.268 14.999 26.291 1.00 32.25 361 GLY A CA 1
ATOM 2811 C C . GLY A 1 361 ? -32.341 16.105 25.772 1.00 32.25 361 GLY A C 1
ATOM 2812 O O . GLY A 1 361 ? -32.399 17.256 26.212 1.00 32.25 361 GLY A O 1
ATOM 2813 N N . LEU A 1 362 ? -31.525 15.801 24.760 1.00 35.75 362 LEU A N 1
ATOM 2814 C CA . LEU A 1 362 ? -30.813 16.841 24.016 1.00 35.75 362 LEU A CA 1
ATOM 2815 C C . LEU A 1 362 ? -31.799 17.587 23.103 1.00 35.75 362 LEU A C 1
ATOM 2817 O O . LEU A 1 362 ? -32.302 17.043 22.123 1.00 35.75 362 LEU A O 1
ATOM 2821 N N . SER A 1 363 ? -32.043 18.865 23.402 1.00 38.47 363 SER A N 1
ATOM 2822 C CA . SER A 1 363 ? -32.657 19.799 22.452 1.00 38.47 363 SER A CA 1
ATOM 2823 C C . SER A 1 363 ? -31.561 20.662 21.830 1.00 38.47 363 SER A C 1
ATOM 2825 O O . SER A 1 363 ? -30.892 21.440 22.512 1.00 38.47 363 SER A O 1
ATOM 2827 N N . HIS A 1 364 ? -31.358 20.520 20.522 1.00 40.22 364 HIS A N 1
ATOM 2828 C CA . HIS A 1 364 ? -30.485 21.392 19.750 1.00 40.22 364 HIS A CA 1
ATOM 2829 C C . HIS A 1 364 ? -31.179 22.743 19.581 1.00 40.22 364 HIS A C 1
ATOM 2831 O O . HIS A 1 364 ? -32.301 22.807 19.074 1.00 40.22 364 HIS A O 1
ATOM 2837 N N . ALA A 1 365 ? -30.541 23.827 20.018 1.00 41.25 365 ALA A N 1
ATOM 2838 C CA . ALA A 1 365 ? -31.125 25.157 19.952 1.00 41.25 365 ALA A CA 1
ATOM 2839 C C . ALA A 1 365 ? -30.151 26.165 19.336 1.00 41.25 365 ALA A C 1
ATOM 2841 O O . ALA A 1 365 ? -29.047 26.380 19.841 1.00 41.25 365 ALA A O 1
ATOM 2842 N N . GLN A 1 366 ? -30.592 26.810 18.255 1.00 44.28 366 GLN A N 1
ATOM 2843 C CA . GLN A 1 366 ? -29.866 27.902 17.608 1.00 44.28 366 GLN A CA 1
ATOM 2844 C C . GLN A 1 366 ? -30.521 29.248 17.937 1.00 44.28 366 GLN A C 1
ATOM 2846 O O . GLN A 1 366 ? -31.733 29.418 17.769 1.00 44.28 366 GLN A O 1
ATOM 2851 N N . TRP A 1 367 ? -29.715 30.217 18.378 1.00 51.84 367 TRP A N 1
ATOM 2852 C CA . TRP A 1 367 ? -30.128 31.592 18.671 1.00 51.84 367 TRP A CA 1
ATOM 2853 C C . TRP A 1 367 ? -29.331 32.602 17.861 1.00 51.84 367 TRP A C 1
ATOM 2855 O O . TRP A 1 367 ? -28.127 32.458 17.694 1.00 51.84 367 TRP A O 1
ATOM 2865 N N . THR A 1 368 ? -29.979 33.685 17.440 1.00 47.59 368 THR A N 1
ATOM 2866 C CA . THR A 1 368 ? -29.311 34.811 16.777 1.00 47.59 368 THR A CA 1
ATOM 2867 C C . THR A 1 368 ? -29.406 36.061 17.649 1.00 47.59 368 THR A C 1
ATOM 2869 O O . THR A 1 368 ? -30.509 36.542 17.868 1.00 47.59 368 THR A O 1
ATOM 2872 N N . LEU A 1 369 ? -28.303 36.635 18.124 1.00 54.84 369 LEU A N 1
ATOM 2873 C CA . LEU A 1 369 ? -28.258 37.982 18.705 1.00 54.84 369 LEU A CA 1
ATOM 2874 C C . LEU A 1 369 ? -28.073 39.014 17.590 1.00 54.84 369 LEU A C 1
ATOM 2876 O O . LEU A 1 369 ? -27.378 38.744 16.615 1.00 54.84 369 LEU A O 1
ATOM 2880 N N . SER A 1 370 ? -28.659 40.200 17.715 1.00 61.59 370 SER A N 1
ATOM 2881 C CA . SER A 1 370 ? -28.439 41.282 16.753 1.00 61.59 370 SER A CA 1
ATOM 2882 C C . SER A 1 370 ? -28.419 42.659 17.395 1.00 61.59 370 SER A C 1
ATOM 2884 O O . SER A 1 370 ? -29.166 42.906 18.346 1.00 61.59 370 SER A O 1
ATOM 2886 N N . ASP A 1 371 ? -27.578 43.546 16.866 1.00 65.81 371 ASP A N 1
ATOM 2887 C CA . ASP A 1 371 ? -27.501 44.943 17.289 1.00 65.81 371 ASP A CA 1
ATOM 2888 C C . ASP A 1 371 ? -28.293 45.886 16.368 1.00 65.81 371 ASP A C 1
ATOM 2890 O O . ASP A 1 371 ? -28.763 45.531 15.281 1.00 65.81 371 ASP A O 1
ATOM 2894 N N . SER A 1 372 ? -28.420 47.140 16.804 1.00 62.50 372 SER A N 1
ATOM 2895 C CA . SER A 1 372 ? -29.082 48.203 16.035 1.00 62.50 372 SER A CA 1
ATOM 2896 C C . SER A 1 372 ? -28.371 48.601 14.726 1.00 62.50 372 SER A C 1
ATOM 2898 O O . SER A 1 372 ? -28.971 49.294 13.899 1.00 62.50 372 SER A O 1
ATOM 2900 N N . SER A 1 373 ? -27.131 48.146 14.514 1.00 60.69 373 SER A N 1
ATOM 2901 C CA . SER A 1 373 ? -26.314 48.392 13.316 1.00 60.69 373 SER A CA 1
ATOM 2902 C C . SER A 1 373 ? -26.454 47.286 12.261 1.00 60.69 373 SER A C 1
ATOM 2904 O O . SER A 1 373 ? -25.974 47.451 11.139 1.00 60.69 373 SER A O 1
ATOM 2906 N N . GLY A 1 374 ? -27.151 46.192 12.588 1.00 53.53 374 GLY A N 1
ATOM 2907 C CA . GLY A 1 374 ? -27.400 45.059 11.698 1.00 53.53 374 GLY A CA 1
ATOM 2908 C C . GLY A 1 374 ? -26.399 43.910 11.832 1.00 53.53 374 GLY A C 1
ATOM 2909 O O . GLY A 1 374 ? -26.484 42.962 11.047 1.00 53.53 374 GLY A O 1
ATOM 2910 N N . ASN A 1 375 ? -25.490 43.961 12.810 1.00 53.94 375 ASN A N 1
ATOM 2911 C CA . ASN A 1 375 ? -24.586 42.855 13.112 1.00 53.94 375 ASN A CA 1
ATOM 2912 C C . ASN A 1 375 ? -25.379 41.705 13.739 1.00 53.94 375 ASN A C 1
ATOM 2914 O O . ASN A 1 375 ? -26.314 41.943 14.506 1.00 53.94 375 ASN A O 1
ATOM 2918 N N . LYS A 1 376 ? -25.026 40.461 13.398 1.00 58.44 376 LYS A N 1
ATOM 2919 C CA . LYS A 1 376 ? -25.692 39.254 13.900 1.00 58.44 376 LYS A CA 1
ATOM 2920 C C . LYS A 1 376 ? -24.676 38.264 14.457 1.00 58.44 376 LYS A C 1
ATOM 2922 O O . LYS A 1 376 ? -23.656 38.025 13.825 1.00 58.44 376 LYS A O 1
ATOM 2927 N N . LEU A 1 377 ? -25.006 37.666 15.594 1.00 47.91 377 LEU A N 1
ATOM 2928 C CA . LEU A 1 377 ? -24.238 36.636 16.285 1.00 47.91 377 LEU A CA 1
ATOM 2929 C C . LEU A 1 377 ? -25.098 35.374 16.375 1.00 47.91 377 LEU A C 1
ATOM 2931 O O . LEU A 1 377 ? -26.128 35.408 17.038 1.00 47.91 377 LEU A O 1
ATOM 2935 N N . ASN A 1 378 ? -24.708 34.276 15.732 1.00 48.59 378 ASN A N 1
ATOM 2936 C CA . ASN A 1 378 ? -25.419 33.001 15.859 1.00 48.59 378 ASN A CA 1
ATOM 2937 C C . ASN A 1 378 ? -24.731 32.125 16.914 1.00 48.59 378 ASN A C 1
ATOM 2939 O O . ASN A 1 378 ? -23.538 31.866 16.807 1.00 48.59 378 ASN A O 1
ATOM 2943 N N . LEU A 1 379 ? -25.482 31.679 17.917 1.00 47.22 379 LEU A N 1
ATOM 2944 C CA . LEU A 1 379 ? -25.044 30.814 19.009 1.00 47.22 379 LEU A CA 1
ATOM 2945 C C . LEU A 1 379 ? -25.791 29.484 18.916 1.00 47.22 379 LEU A C 1
ATOM 2947 O O . LEU A 1 379 ? -27.022 29.468 18.903 1.00 47.22 379 LEU A O 1
ATOM 2951 N N . SER A 1 380 ? -25.045 28.384 18.869 1.00 45.09 380 SER A N 1
ATOM 2952 C CA . SER A 1 380 ? -25.568 27.017 18.910 1.00 45.09 380 SER A CA 1
ATOM 2953 C C . SER A 1 380 ? -25.040 26.357 20.177 1.00 45.09 380 SER A C 1
ATOM 2955 O O . SER A 1 380 ? -23.827 26.259 20.338 1.00 45.09 380 SER A O 1
ATOM 2957 N N . ILE A 1 381 ? -25.921 25.963 21.100 1.00 47.25 381 ILE A N 1
ATOM 2958 C CA . ILE A 1 381 ? -25.521 25.367 22.386 1.00 47.25 381 ILE A CA 1
ATOM 2959 C C . ILE A 1 381 ? -26.304 24.071 22.592 1.00 47.25 381 ILE A C 1
ATOM 2961 O O . ILE A 1 381 ? -27.531 24.073 22.500 1.00 47.25 381 ILE A O 1
ATOM 2965 N N . ASN A 1 382 ? -25.590 22.993 22.916 1.00 44.53 382 ASN A N 1
ATOM 2966 C CA . ASN A 1 382 ? -26.162 21.721 23.349 1.00 44.53 382 ASN A CA 1
ATOM 2967 C C . ASN A 1 382 ? -26.123 21.684 24.890 1.00 44.53 382 ASN A C 1
ATOM 2969 O O . ASN A 1 382 ? -25.080 21.380 25.463 1.00 44.53 382 ASN A O 1
ATOM 2973 N N . SER A 1 383 ? -27.202 22.072 25.585 1.00 42.06 383 SER A N 1
ATOM 2974 C CA . SER A 1 383 ? -27.259 21.981 27.059 1.00 42.06 383 SER A CA 1
ATOM 2975 C C . SER A 1 383 ? -28.683 21.963 27.635 1.00 42.06 383 SER A C 1
ATOM 2977 O O . SER A 1 383 ? -29.652 22.329 26.966 1.00 42.06 383 SER A O 1
ATOM 2979 N N . THR A 1 384 ? -28.816 21.545 28.900 1.00 39.88 384 THR A N 1
ATOM 2980 C CA . THR A 1 384 ? -30.096 21.487 29.629 1.00 39.88 384 THR A CA 1
ATOM 2981 C C . THR A 1 384 ? -30.607 22.882 30.044 1.00 39.88 384 THR A C 1
ATOM 2983 O O . THR A 1 384 ? -29.847 23.834 30.243 1.00 39.88 384 THR A O 1
ATOM 2986 N N . MET A 1 385 ? -31.934 23.027 30.189 1.00 34.28 385 MET A N 1
ATOM 2987 C CA . MET A 1 385 ? -32.647 24.317 30.324 1.00 34.28 385 MET A CA 1
ATOM 2988 C C . MET A 1 385 ? -32.196 25.245 31.470 1.00 34.28 385 MET A C 1
ATOM 2990 O O . MET A 1 385 ? -32.466 26.445 31.401 1.00 34.28 385 MET A O 1
ATOM 2994 N N . SER A 1 386 ? -31.540 24.742 32.517 1.00 36.75 386 SER A N 1
ATOM 2995 C CA . SER A 1 386 ? -31.265 25.510 33.743 1.00 36.75 386 SER A CA 1
ATOM 2996 C C . SER A 1 386 ? -30.047 26.440 33.626 1.00 36.75 386 SER A C 1
ATOM 2998 O O . SER A 1 386 ? -30.092 27.564 34.119 1.00 36.75 386 SER A O 1
ATOM 3000 N N . TYR A 1 387 ? -28.997 26.029 32.905 1.00 40.91 387 TYR A N 1
ATOM 3001 C CA . TYR A 1 387 ? -27.777 26.833 32.684 1.00 40.91 387 TYR A CA 1
ATOM 3002 C C . TYR A 1 387 ? -27.943 27.895 31.579 1.00 40.91 387 TYR A C 1
ATOM 3004 O O . TYR A 1 387 ? -27.163 28.842 31.457 1.00 40.91 387 TYR A O 1
ATOM 3012 N N . LYS A 1 388 ? -29.023 27.763 30.803 1.00 42.84 388 LYS A N 1
ATOM 3013 C CA . LYS A 1 388 ? -29.399 28.584 29.648 1.00 42.84 388 LYS A CA 1
ATOM 3014 C C . LYS A 1 388 ? -29.557 30.072 29.969 1.00 42.84 388 LYS A C 1
ATOM 3016 O O . LYS A 1 388 ? -29.193 30.907 29.156 1.00 42.84 388 LYS A O 1
ATOM 3021 N N . LEU A 1 389 ? -30.104 30.441 31.128 1.00 43.19 389 LEU A N 1
ATOM 3022 C CA . LEU A 1 389 ? -30.445 31.842 31.427 1.00 43.19 389 LEU A CA 1
ATOM 3023 C C . LEU A 1 389 ? -29.259 32.678 31.931 1.00 43.19 389 LEU A C 1
ATOM 3025 O O . LEU A 1 389 ? -29.209 33.873 31.652 1.00 43.19 389 LEU A O 1
ATOM 3029 N N . GLU A 1 390 ? -28.293 32.077 32.627 1.00 49.72 390 GLU A N 1
ATOM 3030 C CA . GLU A 1 390 ? -27.173 32.819 33.227 1.00 49.72 390 GLU A CA 1
ATOM 3031 C C . GLU A 1 390 ? -26.068 33.143 32.216 1.00 49.72 390 GLU A C 1
ATOM 3033 O O . GLU A 1 390 ? -25.585 34.277 32.178 1.00 49.72 390 GLU A O 1
ATOM 3038 N N . ILE A 1 391 ? -25.728 32.196 31.334 1.00 49.16 391 ILE A N 1
ATOM 3039 C CA . ILE A 1 391 ? -24.731 32.404 30.271 1.00 49.16 391 ILE A CA 1
ATOM 3040 C C . ILE A 1 391 ? -25.227 33.473 29.285 1.00 49.16 391 ILE A C 1
ATOM 3042 O O . ILE A 1 391 ? -24.506 34.421 28.970 1.00 49.16 391 ILE A O 1
ATOM 3046 N N . LEU A 1 392 ? -26.494 33.380 28.863 1.00 51.31 392 LEU A N 1
ATOM 3047 C CA . LEU A 1 392 ? -27.100 34.325 27.919 1.00 51.31 392 LEU A CA 1
ATOM 3048 C C . LEU A 1 392 ? -27.234 35.741 28.511 1.00 51.31 392 LEU A C 1
ATOM 3050 O O . LEU A 1 392 ? -27.067 36.723 27.785 1.00 51.31 392 LEU A O 1
ATOM 3054 N N . GLN A 1 393 ? -27.489 35.868 29.818 1.00 52.91 393 GLN A N 1
ATOM 3055 C CA . GLN A 1 393 ? -27.558 37.167 30.494 1.00 52.91 393 GLN A CA 1
ATOM 3056 C C . GLN A 1 393 ? -26.166 37.794 30.678 1.00 52.91 393 GLN A C 1
ATOM 3058 O O . GLN A 1 393 ? -26.007 38.990 30.445 1.00 52.91 393 GLN A O 1
ATOM 3063 N N . SER A 1 394 ? -25.142 36.997 31.004 1.00 53.03 394 SER A N 1
ATOM 3064 C CA . SER A 1 394 ? -23.760 37.482 31.157 1.00 53.03 394 SER A CA 1
ATOM 3065 C C . SER A 1 394 ? -23.167 38.008 29.841 1.00 53.03 394 SER A C 1
ATOM 3067 O O . SER A 1 394 ? -22.444 39.008 29.833 1.00 53.03 394 SER A O 1
ATOM 3069 N N . ILE A 1 395 ? -23.528 37.376 28.715 1.00 53.53 395 ILE A N 1
ATOM 3070 C CA . ILE A 1 395 ? -23.146 37.815 27.365 1.00 53.53 395 ILE A CA 1
ATOM 3071 C C . ILE A 1 395 ? -23.795 39.171 27.025 1.00 53.53 395 ILE A C 1
ATOM 3073 O O . ILE A 1 395 ? -23.105 40.079 26.563 1.00 53.53 395 ILE A O 1
ATOM 3077 N N . ILE A 1 396 ? -25.088 39.364 27.317 1.00 55.50 396 ILE A N 1
ATOM 3078 C CA . ILE A 1 396 ? -25.780 40.651 27.096 1.00 55.50 396 ILE A CA 1
ATOM 3079 C C . ILE A 1 396 ? -25.228 41.762 27.994 1.00 55.50 396 ILE A C 1
ATOM 3081 O O . ILE A 1 396 ? -25.001 42.880 27.525 1.00 55.50 396 ILE A O 1
ATOM 3085 N N . ASP A 1 397 ? -24.982 41.466 29.271 1.00 56.06 397 ASP A N 1
ATOM 3086 C CA . ASP A 1 397 ? -24.513 42.456 30.245 1.00 56.06 397 ASP A CA 1
ATOM 3087 C C . ASP A 1 397 ? -23.131 43.032 29.873 1.00 56.06 397 ASP A C 1
ATOM 3089 O O . ASP A 1 397 ? -22.809 44.160 30.259 1.00 56.06 397 ASP A O 1
ATOM 3093 N N . LYS A 1 398 ? -22.332 42.293 29.085 1.00 53.09 398 LYS A N 1
ATOM 3094 C CA . LYS A 1 398 ? -21.020 42.725 28.571 1.00 53.09 398 LYS A CA 1
ATOM 3095 C C . LYS A 1 398 ? -21.043 43.287 27.145 1.00 53.09 398 LYS A C 1
ATOM 3097 O O . LYS A 1 398 ? -20.298 44.230 26.889 1.00 53.09 398 LYS A O 1
ATOM 3102 N N . LEU A 1 399 ? -21.894 42.782 26.245 1.00 53.09 399 LEU A N 1
ATOM 3103 C CA . LEU A 1 399 ? -22.059 43.333 24.884 1.00 53.09 399 LEU A CA 1
ATOM 3104 C C . LEU A 1 399 ? -22.795 44.688 24.869 1.00 53.09 399 LEU A C 1
ATOM 3106 O O . LEU A 1 399 ? -22.690 45.448 23.906 1.00 53.09 399 LEU A O 1
ATOM 3110 N N . GLY A 1 400 ? -23.496 45.022 25.957 1.00 53.31 400 GLY A N 1
ATOM 3111 C CA . GLY A 1 400 ? -24.200 46.289 26.136 1.00 53.31 400 GLY A CA 1
ATOM 3112 C C . GLY A 1 400 ? -25.668 46.219 25.713 1.00 53.31 400 GLY A C 1
ATOM 3113 O O . GLY A 1 400 ? -26.086 45.356 24.945 1.00 53.31 400 GLY A O 1
ATOM 3114 N N . SER A 1 401 ? -26.474 47.165 26.208 1.00 58.75 401 SER A N 1
ATOM 3115 C CA . SER A 1 401 ? -27.946 47.164 26.095 1.00 58.75 401 SER A CA 1
ATOM 3116 C C . SER A 1 401 ? -28.517 47.225 24.672 1.00 58.75 401 SER A C 1
ATOM 3118 O O . SER A 1 401 ? -29.733 47.146 24.506 1.00 58.75 401 SER A O 1
ATOM 3120 N N . ASP A 1 402 ? -27.666 47.415 23.665 1.00 62.03 402 ASP A N 1
ATOM 3121 C CA . ASP A 1 402 ? -28.056 47.641 22.272 1.00 62.03 402 ASP A CA 1
ATOM 3122 C C . ASP A 1 402 ? -28.160 46.332 21.459 1.00 62.03 402 ASP A C 1
ATOM 3124 O O . ASP A 1 402 ? -28.572 46.367 20.296 1.00 62.03 402 ASP A O 1
ATOM 3128 N N . TRP A 1 403 ? -27.827 45.186 22.068 1.00 62.44 403 TRP A N 1
ATOM 3129 C CA . TRP A 1 403 ? -27.940 43.843 21.492 1.00 62.44 403 TRP A CA 1
ATOM 3130 C C . TRP A 1 403 ? -29.208 43.120 21.971 1.00 62.44 403 TRP A C 1
ATOM 3132 O O . TRP A 1 403 ? -29.549 43.143 23.153 1.00 62.44 403 TRP A O 1
ATOM 3142 N N . THR A 1 404 ? -29.922 42.458 21.055 1.00 60.75 404 THR A N 1
ATOM 3143 C CA . THR A 1 404 ? -31.208 41.786 21.326 1.00 60.75 404 THR A CA 1
ATOM 3144 C C . THR A 1 404 ? -31.296 40.403 20.678 1.00 60.75 404 THR A C 1
ATOM 3146 O O . THR A 1 404 ? -30.763 40.190 19.590 1.00 60.75 404 THR A O 1
ATOM 3149 N N . TRP A 1 405 ? -31.982 39.459 21.333 1.00 60.75 405 TRP A N 1
ATOM 3150 C CA . TRP A 1 405 ? -32.213 38.104 20.812 1.00 60.75 405 TRP A CA 1
ATOM 3151 C C . TRP A 1 405 ? -33.247 38.076 19.673 1.00 60.75 405 TRP A C 1
ATOM 3153 O O . TRP A 1 405 ? -34.297 38.715 19.747 1.00 60.75 405 TRP A O 1
ATOM 3163 N N . GLY A 1 406 ? -32.958 37.283 18.644 1.00 55.56 406 GLY A N 1
ATOM 3164 C CA . GLY A 1 406 ? -33.838 36.864 17.554 1.00 55.56 406 GLY A CA 1
ATOM 3165 C C . GLY A 1 406 ? -34.357 35.427 17.733 1.00 55.56 406 GLY A C 1
ATOM 3166 O O . GLY A 1 406 ? -34.052 34.762 18.721 1.00 55.56 406 GLY A O 1
ATOM 3167 N N . ASN A 1 407 ? -35.180 34.966 16.781 1.00 47.72 407 ASN A N 1
ATOM 3168 C CA . ASN A 1 407 ? -35.947 33.711 16.862 1.00 47.72 407 ASN A CA 1
ATOM 3169 C C . ASN A 1 407 ? -35.087 32.456 17.115 1.00 47.72 407 ASN A C 1
ATOM 3171 O O . ASN A 1 407 ? -34.007 32.320 16.549 1.00 47.72 407 ASN A O 1
ATOM 3175 N N . THR A 1 408 ? -35.628 31.525 17.908 1.00 43.34 408 THR A N 1
ATOM 3176 C CA . THR A 1 408 ? -35.036 30.215 18.233 1.00 43.34 408 THR A CA 1
ATOM 3177 C C . THR A 1 408 ? -35.541 29.126 17.284 1.00 43.34 408 THR A C 1
ATOM 3179 O O . THR A 1 408 ? -36.746 29.056 17.036 1.00 43.34 408 THR A O 1
ATOM 3182 N N . ILE A 1 409 ? -34.647 28.258 16.806 1.00 41.09 409 ILE A N 1
ATOM 3183 C CA . ILE A 1 409 ? -34.995 26.978 16.161 1.00 41.09 409 ILE A CA 1
ATOM 3184 C C . ILE A 1 409 ? -34.626 25.861 17.142 1.00 41.09 409 ILE A C 1
ATOM 3186 O O . ILE A 1 409 ? -33.511 25.875 17.658 1.00 41.09 409 ILE A O 1
ATOM 3190 N N . LEU A 1 410 ? -35.570 24.958 17.427 1.00 35.56 410 LEU A N 1
ATOM 3191 C CA . LEU A 1 410 ? -35.389 23.790 18.297 1.00 35.56 410 LEU A CA 1
ATOM 3192 C C . LEU A 1 410 ? -35.492 22.513 17.457 1.00 35.56 410 LEU A C 1
ATOM 3194 O O . LEU A 1 410 ? -36.470 22.362 16.724 1.00 35.56 410 LEU A O 1
ATOM 3198 N N . THR A 1 411 ? -34.523 21.611 17.595 1.00 36.38 411 THR A N 1
ATOM 3199 C CA . THR A 1 411 ? -34.540 20.266 17.001 1.00 36.38 411 THR A CA 1
ATOM 3200 C C . THR A 1 411 ? -34.244 19.248 18.103 1.00 36.38 411 THR A C 1
ATOM 3202 O O . THR A 1 411 ? -33.198 19.335 18.742 1.00 36.38 411 THR A O 1
ATOM 3205 N N . GLU A 1 412 ? -35.160 18.318 18.367 1.00 33.16 412 GLU A N 1
ATOM 3206 C CA . GLU A 1 412 ? -34.931 17.183 19.276 1.00 33.16 412 GLU A CA 1
ATOM 3207 C C . GLU A 1 412 ? -34.355 16.009 18.476 1.00 33.16 412 GLU A C 1
ATOM 3209 O O . GLU A 1 412 ? -34.800 15.751 17.357 1.00 33.16 412 GLU A O 1
ATOM 3214 N N . VAL A 1 413 ? -33.345 15.334 19.027 1.00 30.41 413 VAL A N 1
ATOM 3215 C CA . VAL A 1 413 ? -32.761 14.109 18.462 1.00 30.41 413 VAL A CA 1
ATOM 3216 C C . VAL A 1 413 ? -33.021 12.986 19.473 1.00 30.41 413 VAL A C 1
ATOM 3218 O O . VAL A 1 413 ? -32.582 13.134 20.617 1.00 30.41 413 VAL A O 1
ATOM 3221 N N . PRO A 1 414 ? -33.752 11.913 19.120 1.00 31.14 414 PRO A N 1
ATOM 3222 C CA . PRO A 1 414 ? -33.941 10.776 20.018 1.00 31.14 414 PRO A CA 1
ATOM 3223 C C . PRO A 1 414 ? -32.617 10.021 20.227 1.00 31.14 414 PRO A C 1
ATOM 3225 O O . PRO A 1 414 ? -31.779 9.968 19.328 1.00 31.14 414 PRO A O 1
ATOM 3228 N N . MET A 1 415 ? -32.414 9.485 21.435 1.00 30.23 415 MET A N 1
ATOM 3229 C CA . MET A 1 415 ? -31.277 8.614 21.760 1.00 30.23 415 MET A CA 1
ATOM 3230 C C . MET A 1 415 ? -31.583 7.183 21.313 1.00 30.23 415 MET A C 1
ATOM 3232 O O . MET A 1 415 ? -32.675 6.692 21.577 1.00 30.23 415 MET A O 1
ATOM 3236 N N . GLU A 1 416 ? -30.615 6.517 20.687 1.00 29.27 416 GLU A N 1
ATOM 3237 C CA . GLU A 1 416 ? -30.675 5.075 20.434 1.00 29.27 416 GLU A CA 1
ATOM 3238 C C . GLU A 1 416 ? -30.369 4.313 21.735 1.00 29.27 416 GLU A C 1
ATOM 3240 O O . GLU A 1 416 ? -29.324 4.521 22.358 1.00 29.27 416 GLU A O 1
ATOM 3245 N N . THR A 1 417 ? -31.288 3.449 22.162 1.00 31.62 417 THR A N 1
ATOM 3246 C CA . THR A 1 417 ? -31.063 2.415 23.179 1.00 31.62 417 THR A CA 1
ATOM 3247 C C . THR A 1 417 ? -30.467 1.178 22.505 1.00 31.62 417 THR A C 1
ATOM 3249 O O . THR A 1 417 ? -30.970 0.710 21.487 1.00 31.62 417 THR A O 1
ATOM 3252 N N . GLU A 1 418 ? -29.373 0.643 23.052 1.00 32.31 418 GLU A N 1
ATOM 3253 C CA . GLU A 1 418 ? -28.727 -0.567 22.528 1.00 32.31 418 GLU A CA 1
ATOM 3254 C C . GLU A 1 418 ? -29.128 -1.770 23.401 1.00 32.31 418 GLU A C 1
ATOM 3256 O O . GLU A 1 418 ? -28.652 -1.912 24.527 1.00 32.31 418 GLU A O 1
ATOM 3261 N N . THR A 1 419 ? -30.008 -2.638 22.898 1.00 32.41 419 THR A N 1
ATOM 3262 C CA . THR A 1 419 ? -30.336 -3.927 23.534 1.00 32.41 419 THR A CA 1
ATOM 3263 C C . THR A 1 419 ? -29.329 -4.978 23.069 1.00 32.41 419 THR A C 1
ATOM 3265 O O . THR A 1 419 ? -29.140 -5.166 21.866 1.00 32.41 419 THR A O 1
ATOM 3268 N N . ARG A 1 420 ? -28.664 -5.679 23.999 1.00 34.12 420 ARG A N 1
ATOM 3269 C CA . ARG A 1 420 ? -27.713 -6.758 23.670 1.00 34.12 420 ARG A CA 1
ATOM 3270 C C . ARG A 1 420 ? -28.222 -8.113 24.149 1.00 34.12 420 ARG A C 1
ATOM 3272 O O . ARG A 1 420 ? -28.342 -8.344 25.347 1.00 34.12 420 ARG A O 1
ATOM 3279 N N . GLU A 1 421 ? -28.459 -9.018 23.202 1.00 30.28 421 GLU A N 1
ATOM 3280 C CA . GLU A 1 421 ? -28.736 -10.434 23.460 1.00 30.28 421 GLU A CA 1
ATOM 3281 C C . GLU A 1 421 ? -27.430 -11.241 23.483 1.00 30.28 421 GLU A C 1
ATOM 3283 O O . GLU A 1 421 ? -26.563 -11.065 22.620 1.00 30.28 421 GLU A O 1
ATOM 3288 N N . PHE A 1 422 ? -27.287 -12.163 24.438 1.00 38.31 422 PHE A N 1
ATOM 3289 C CA . PHE A 1 422 ? -26.085 -12.986 24.573 1.00 38.31 422 PHE A CA 1
ATOM 3290 C C . PHE A 1 422 ? -26.400 -14.487 24.589 1.00 38.31 422 PHE A C 1
ATOM 3292 O O . PHE A 1 422 ? -27.301 -14.940 25.287 1.00 38.31 422 PHE A O 1
ATOM 3299 N N . ILE A 1 423 ? -25.613 -15.278 23.847 1.00 31.92 423 ILE A N 1
ATOM 3300 C CA . ILE A 1 423 ? -25.767 -16.737 23.729 1.00 31.92 423 ILE A CA 1
ATOM 3301 C C . ILE A 1 423 ? -24.764 -17.442 24.654 1.00 31.92 423 ILE A C 1
ATOM 3303 O O . ILE A 1 423 ? -23.554 -17.253 24.535 1.00 31.92 423 ILE A O 1
ATOM 3307 N N . THR A 1 424 ? -25.255 -18.305 25.542 1.00 33.44 424 THR A N 1
ATOM 3308 C CA . THR A 1 424 ? -24.451 -19.108 26.478 1.00 33.44 424 THR A CA 1
ATOM 3309 C C . THR A 1 424 ? -23.657 -20.215 25.766 1.00 33.44 424 THR A C 1
ATOM 3311 O O . THR A 1 424 ? -24.233 -20.995 25.006 1.00 33.44 424 THR A O 1
ATOM 3314 N N . GLN A 1 425 ? -22.356 -20.362 26.053 1.00 37.06 425 GLN A N 1
ATOM 3315 C CA . GLN A 1 425 ? -21.619 -21.608 25.781 1.00 37.06 425 GLN A CA 1
ATOM 3316 C C . GLN A 1 425 ? -21.484 -22.424 27.073 1.00 37.06 425 GLN A C 1
ATOM 3318 O O . GLN A 1 425 ? -20.970 -21.939 28.073 1.00 37.06 425 GLN A O 1
ATOM 3323 N N . GLU A 1 426 ? -21.939 -23.677 27.046 1.00 34.94 426 GLU A N 1
ATOM 3324 C CA . GLU A 1 426 ? -22.074 -24.538 28.232 1.00 34.94 426 GLU A CA 1
ATOM 3325 C C . GLU A 1 426 ? -20.767 -25.180 28.749 1.00 34.94 426 GLU A C 1
ATOM 3327 O O . GLU A 1 426 ? -20.830 -25.994 29.672 1.00 34.94 426 GLU A O 1
ATOM 3332 N N . HIS A 1 427 ? -19.583 -24.931 28.177 1.00 40.19 427 HIS A N 1
ATOM 3333 C CA . HIS A 1 427 ? -18.396 -25.750 28.487 1.00 40.19 427 HIS A CA 1
ATOM 3334 C C . HIS A 1 427 ? -17.185 -24.927 28.946 1.00 40.19 427 HIS A C 1
ATOM 3336 O O . HIS A 1 427 ? -16.578 -24.202 28.164 1.00 40.19 427 HIS A O 1
ATOM 3342 N N . SER A 1 428 ? -16.805 -25.121 30.217 1.00 44.06 428 SER A N 1
ATOM 3343 C CA . SER A 1 428 ? -15.487 -24.771 30.757 1.00 44.06 428 SER A CA 1
ATOM 3344 C C . SER A 1 428 ? -14.402 -25.476 29.940 1.00 44.06 428 SER A C 1
ATOM 3346 O O . SER A 1 428 ? -14.410 -26.698 29.794 1.00 44.06 428 SER A O 1
ATOM 3348 N N . ILE A 1 429 ? -13.447 -24.718 29.405 1.00 43.78 429 ILE A N 1
ATOM 3349 C CA . ILE A 1 429 ? -12.283 -25.264 28.685 1.00 43.78 429 ILE A CA 1
ATOM 3350 C C . ILE A 1 429 ? -11.236 -25.910 29.617 1.00 43.78 429 ILE A C 1
ATOM 3352 O O . ILE A 1 429 ? -10.200 -26.373 29.145 1.00 43.78 429 ILE A O 1
ATOM 3356 N N . PHE A 1 430 ? -11.482 -25.981 30.931 1.00 43.19 430 PHE A N 1
ATOM 3357 C CA . PHE A 1 430 ? -10.574 -26.603 31.905 1.00 43.19 430 PHE A CA 1
ATOM 3358 C C . PHE A 1 430 ? -10.718 -28.134 32.015 1.00 43.19 430 PHE A C 1
ATOM 3360 O O . PHE A 1 430 ? -10.230 -28.731 32.971 1.00 43.19 430 PHE A O 1
ATOM 3367 N N . THR A 1 431 ? -11.274 -28.817 31.005 1.00 41.53 431 THR A N 1
ATOM 3368 C CA . THR A 1 431 ? -11.382 -30.291 31.001 1.00 41.53 431 THR A CA 1
ATOM 3369 C C . THR A 1 431 ? -10.033 -31.033 31.039 1.00 41.53 431 THR A C 1
ATOM 3371 O O . THR A 1 431 ? -10.015 -32.235 31.299 1.00 41.53 431 THR A O 1
ATOM 3374 N N . ASP A 1 432 ? -8.909 -30.335 30.826 1.00 39.69 432 ASP A N 1
ATOM 3375 C CA . ASP A 1 432 ? -7.550 -30.900 30.838 1.00 39.69 432 ASP A CA 1
ATOM 3376 C C . ASP A 1 432 ? -6.688 -30.478 32.049 1.00 39.69 432 ASP A C 1
ATOM 3378 O O . ASP A 1 432 ? -5.497 -30.800 32.108 1.00 39.69 432 ASP A O 1
ATOM 3382 N N . VAL A 1 433 ? -7.256 -29.832 33.075 1.00 43.78 433 VAL A N 1
ATOM 3383 C CA . VAL A 1 433 ? -6.525 -29.540 34.324 1.00 43.78 433 VAL A CA 1
ATOM 3384 C C . VAL A 1 433 ? -6.563 -30.729 35.277 1.00 43.78 433 VAL A C 1
ATOM 3386 O O . VAL A 1 433 ? -7.105 -30.703 36.371 1.00 43.78 433 VAL A O 1
ATOM 3389 N N . ASN A 1 434 ? -5.898 -31.801 34.859 1.00 41.72 434 ASN A N 1
ATOM 3390 C CA . ASN A 1 434 ? -5.375 -32.787 35.803 1.00 41.72 434 ASN A CA 1
ATOM 3391 C C . ASN A 1 434 ? -3.882 -32.560 36.118 1.00 41.72 434 ASN A C 1
ATOM 3393 O O . ASN A 1 434 ? -3.352 -33.250 36.983 1.00 41.72 434 ASN A O 1
ATOM 3397 N N . ASP A 1 435 ? -3.221 -31.584 35.468 1.00 44.19 435 ASP A N 1
ATOM 3398 C CA . ASP A 1 435 ? -1.771 -31.323 35.599 1.00 44.19 435 ASP A CA 1
ATOM 3399 C C . ASP A 1 435 ? -1.372 -29.821 35.652 1.00 44.19 435 ASP A C 1
ATOM 3401 O O . ASP A 1 435 ? -0.193 -29.482 35.526 1.00 44.19 435 ASP A O 1
ATOM 3405 N N . PHE A 1 436 ? -2.311 -28.886 35.868 1.00 53.19 436 PHE A N 1
ATOM 3406 C CA . PHE A 1 436 ? -1.978 -27.459 36.018 1.00 53.19 436 PHE A CA 1
ATOM 3407 C C . PHE A 1 436 ? -1.637 -27.108 37.474 1.00 53.19 436 PHE A C 1
ATOM 3409 O O . PHE A 1 436 ? -2.486 -27.139 38.363 1.00 53.19 436 PHE A O 1
ATOM 3416 N N . SER A 1 437 ? -0.375 -26.769 37.737 1.00 69.75 437 SER A N 1
ATOM 3417 C CA . SER A 1 437 ? 0.069 -26.323 39.060 1.00 69.75 437 SER A CA 1
ATOM 3418 C C . SER A 1 437 ? -0.232 -24.833 39.254 1.00 69.75 437 SER A C 1
ATOM 3420 O O . SER A 1 437 ? 0.320 -23.993 38.539 1.00 69.75 437 SER A O 1
ATOM 3422 N N . LEU A 1 438 ? -1.052 -24.495 40.258 1.00 77.00 438 LEU A N 1
ATOM 3423 C CA . LEU A 1 438 ? -1.249 -23.107 40.706 1.00 77.00 438 LEU A CA 1
ATOM 3424 C C . LEU A 1 438 ? 0.023 -22.504 41.318 1.00 77.00 438 LEU A C 1
ATOM 3426 O O . LEU A 1 438 ? 0.124 -21.290 41.390 1.00 77.00 438 LEU A O 1
ATOM 3430 N N . THR A 1 439 ? 1.006 -23.319 41.713 1.00 84.06 439 THR A N 1
ATOM 3431 C CA . THR A 1 439 ? 2.240 -22.862 42.363 1.00 84.06 439 THR A CA 1
ATOM 3432 C C . THR A 1 439 ? 2.986 -21.826 41.521 1.00 84.06 439 THR A C 1
ATOM 3434 O O . THR A 1 439 ? 3.127 -21.993 40.302 1.00 84.06 439 THR A O 1
ATOM 3437 N N . GLY A 1 440 ? 3.498 -20.796 42.196 1.00 85.62 440 GLY A N 1
ATOM 3438 C CA . GLY A 1 440 ? 4.237 -19.682 41.601 1.00 85.62 440 GLY A CA 1
ATOM 3439 C C . GLY A 1 440 ? 3.468 -18.364 41.682 1.00 85.62 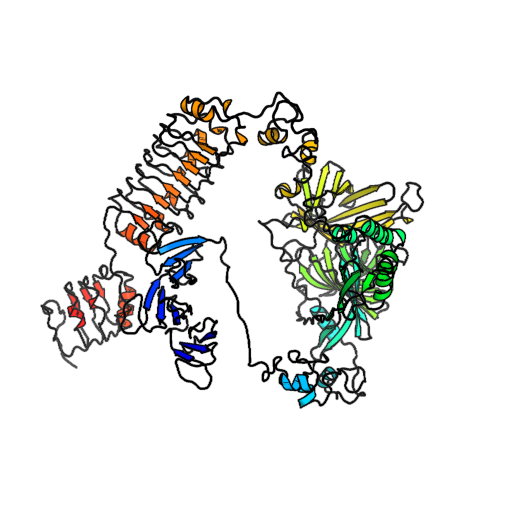440 GLY A C 1
ATOM 3440 O O . GLY A 1 440 ? 2.485 -18.244 42.413 1.00 85.62 440 GLY A O 1
ATOM 3441 N N . PHE A 1 441 ? 3.934 -17.371 40.931 1.00 87.75 441 PHE A N 1
ATOM 3442 C CA . PHE A 1 441 ? 3.362 -16.027 40.926 1.00 87.75 441 PHE A CA 1
ATOM 3443 C C . PHE A 1 441 ? 2.299 -15.852 39.840 1.00 87.75 441 PHE A C 1
ATOM 3445 O O . PHE A 1 441 ? 2.486 -16.255 38.690 1.00 87.75 441 PHE A O 1
ATOM 3452 N N . TRP A 1 442 ? 1.205 -15.194 40.208 1.00 88.75 442 TRP A N 1
ATOM 3453 C CA . TRP A 1 442 ? 0.061 -14.923 39.346 1.00 88.75 442 TRP A CA 1
ATOM 3454 C C . TRP A 1 442 ? -0.392 -13.482 39.484 1.00 88.75 442 TRP A C 1
ATOM 3456 O O . TRP A 1 442 ? -0.562 -13.013 40.602 1.00 88.75 442 TRP A O 1
ATOM 3466 N N . ALA A 1 443 ? -0.667 -12.806 38.373 1.00 87.62 443 ALA A N 1
ATOM 3467 C CA . ALA A 1 443 ? -1.424 -11.561 38.429 1.00 87.62 443 ALA A CA 1
ATOM 3468 C C . ALA A 1 443 ? -2.920 -11.908 38.463 1.00 87.62 443 ALA A C 1
ATOM 3470 O O . ALA A 1 443 ? -3.427 -12.501 37.506 1.00 87.62 443 ALA A O 1
ATOM 3471 N N . LEU A 1 444 ? -3.612 -11.559 39.553 1.00 87.81 444 LEU A N 1
ATOM 3472 C CA . LEU A 1 444 ? -5.038 -11.822 39.766 1.00 87.81 444 LEU A CA 1
ATOM 3473 C C . LEU A 1 444 ? -5.860 -10.534 39.929 1.00 87.81 444 LEU A C 1
ATOM 3475 O O . LEU A 1 444 ? -5.372 -9.582 40.534 1.00 87.81 444 LEU A O 1
ATOM 3479 N N . PRO A 1 445 ? -7.122 -10.517 39.472 1.00 79.75 445 PRO A N 1
ATOM 3480 C CA . PRO A 1 445 ? -8.032 -9.394 39.665 1.00 79.75 445 PRO A CA 1
ATOM 3481 C C . PRO A 1 445 ? -8.705 -9.456 41.047 1.00 79.75 445 PRO A C 1
ATOM 3483 O O . PRO A 1 445 ? -9.574 -10.298 41.299 1.00 79.75 445 PRO A O 1
ATOM 3486 N N . LEU A 1 446 ? -8.325 -8.547 41.946 1.00 81.12 446 LEU A N 1
ATOM 3487 C CA . LEU A 1 446 ? -8.878 -8.433 43.298 1.00 81.12 446 LEU A CA 1
ATOM 3488 C C . LEU A 1 446 ? -9.670 -7.124 43.459 1.00 81.12 446 LEU A C 1
ATOM 3490 O O . LEU A 1 446 ? -9.390 -6.117 42.807 1.00 81.12 446 LEU A O 1
ATOM 3494 N N . PHE A 1 447 ? -10.684 -7.142 44.326 1.00 75.94 447 PHE A N 1
ATOM 3495 C CA . PHE A 1 447 ? -11.501 -5.966 44.632 1.00 75.94 447 PHE A CA 1
ATOM 3496 C C . PHE A 1 447 ? -10.927 -5.188 45.817 1.00 75.94 447 PHE A C 1
ATOM 3498 O O . PHE A 1 447 ? -10.631 -5.772 46.860 1.00 75.94 447 PHE A O 1
ATOM 3505 N N . TYR A 1 448 ? -10.842 -3.866 45.679 1.00 70.38 448 TYR A N 1
ATOM 3506 C CA . TYR A 1 448 ? -10.297 -2.967 46.690 1.00 70.38 448 TYR A CA 1
ATOM 3507 C C . TYR A 1 448 ? -11.267 -1.846 47.033 1.00 70.38 448 TYR A C 1
ATOM 3509 O O . TYR A 1 448 ? -11.758 -1.140 46.156 1.00 70.38 448 TYR A O 1
ATOM 3517 N N . GLU A 1 449 ? -11.477 -1.632 48.329 1.00 61.59 449 GLU A N 1
ATOM 3518 C CA . GLU A 1 449 ? -12.111 -0.420 48.849 1.00 61.59 449 GLU A CA 1
ATOM 3519 C C . GLU A 1 449 ? -11.011 0.589 49.192 1.00 61.59 449 GLU A C 1
ATOM 3521 O O . GLU A 1 449 ? -10.192 0.349 50.085 1.00 61.59 449 GLU A O 1
ATOM 3526 N N . LEU A 1 450 ? -10.959 1.707 48.464 1.00 53.41 450 LEU A N 1
ATOM 3527 C CA . LEU A 1 450 ? -9.955 2.743 48.689 1.00 53.41 450 LEU A CA 1
ATOM 3528 C C . LEU A 1 450 ? -10.415 3.691 49.814 1.00 53.41 450 LEU A C 1
ATOM 3530 O O . LEU A 1 450 ? -11.576 4.110 49.846 1.00 53.41 450 LEU A O 1
ATOM 3534 N N . PRO A 1 451 ? -9.530 4.078 50.752 1.00 45.22 451 PRO A N 1
ATOM 3535 C CA . PRO A 1 451 ? -9.846 5.105 51.741 1.00 45.22 451 PRO A CA 1
ATOM 3536 C C . PRO A 1 451 ? -10.170 6.443 51.052 1.00 45.22 451 PRO A C 1
ATOM 3538 O O . PRO A 1 451 ? -9.466 6.843 50.131 1.00 45.22 451 PRO A O 1
ATOM 3541 N N . GLN A 1 452 ? -11.177 7.185 51.538 1.00 43.00 452 GLN A N 1
ATOM 3542 C CA . GLN A 1 452 ? -11.661 8.465 50.968 1.00 43.00 452 GLN A CA 1
ATOM 3543 C C . GLN A 1 452 ? -10.665 9.661 51.008 1.00 43.00 452 GLN A C 1
ATOM 3545 O O . GLN A 1 452 ? -11.081 10.818 51.085 1.00 43.00 452 GLN A O 1
ATOM 3550 N N . HIS A 1 453 ? -9.353 9.424 51.005 1.00 40.81 453 HIS A N 1
ATOM 3551 C CA . HIS A 1 453 ? -8.320 10.467 51.052 1.00 40.81 453 HIS A CA 1
ATOM 3552 C C . HIS A 1 453 ? -7.342 10.472 49.864 1.00 40.81 453 HIS A C 1
ATOM 3554 O O . HIS A 1 453 ? -6.422 11.284 49.857 1.00 40.81 453 HIS A O 1
ATOM 3560 N N . GLU A 1 454 ? -7.562 9.644 48.847 1.00 42.78 454 GLU A N 1
ATOM 3561 C CA . GLU A 1 454 ? -6.833 9.678 47.567 1.00 42.78 454 GLU A CA 1
ATOM 3562 C C . GLU A 1 454 ? -7.490 10.705 46.604 1.00 42.78 454 GLU A C 1
ATOM 3564 O O . GLU A 1 454 ? -8.623 11.126 46.862 1.00 42.78 454 GLU A O 1
ATOM 3569 N N . PRO A 1 455 ? -6.794 11.211 45.562 1.00 40.56 455 PRO A N 1
ATOM 3570 C CA . PRO A 1 455 ? -7.235 12.368 44.768 1.00 40.56 455 PRO A CA 1
ATOM 3571 C C . PRO A 1 455 ? -8.662 12.217 44.198 1.00 40.56 455 PRO A C 1
ATOM 3573 O O . PRO A 1 455 ? -9.138 11.096 44.039 1.00 40.56 455 PRO A O 1
ATOM 3576 N N . PRO A 1 456 ? -9.349 13.325 43.838 1.00 40.72 456 PRO A N 1
ATOM 3577 C CA . PRO A 1 456 ? -10.793 13.374 43.534 1.00 40.72 456 PRO A CA 1
ATOM 3578 C C . PRO A 1 456 ? -11.255 12.593 42.284 1.00 40.72 456 PRO A C 1
ATOM 3580 O O . PRO A 1 456 ? -12.359 12.824 41.802 1.00 40.72 456 PRO A O 1
ATOM 3583 N N . PHE A 1 457 ? -10.426 11.702 41.740 1.00 39.94 457 PHE A N 1
ATOM 3584 C CA . PHE A 1 457 ? -10.602 11.070 40.436 1.00 39.94 457 PHE A CA 1
ATOM 3585 C C . PHE A 1 457 ? -10.757 9.539 40.466 1.00 39.94 457 PHE A C 1
ATOM 3587 O O . PHE A 1 457 ? -10.827 8.939 39.397 1.00 39.94 457 PHE A O 1
ATOM 3594 N N . ILE A 1 458 ? -10.788 8.890 41.637 1.00 42.56 458 ILE A N 1
ATOM 3595 C CA . ILE A 1 458 ? -10.980 7.432 41.741 1.00 42.56 458 ILE A CA 1
ATOM 3596 C C . ILE A 1 458 ? -12.181 7.146 42.651 1.00 42.56 458 ILE A C 1
ATOM 3598 O O . ILE A 1 458 ? -12.242 7.643 43.777 1.00 42.56 458 ILE A O 1
ATOM 3602 N N . ASP A 1 459 ? -13.142 6.362 42.152 1.00 45.28 459 ASP A N 1
ATOM 3603 C CA . ASP A 1 459 ? -14.298 5.899 42.925 1.00 45.28 459 ASP A CA 1
ATOM 3604 C C . ASP A 1 459 ? -13.859 5.123 44.183 1.00 45.28 459 ASP A C 1
ATOM 3606 O O . ASP A 1 459 ? -12.827 4.452 44.209 1.00 45.28 459 ASP A O 1
ATOM 3610 N N . ALA A 1 460 ? -14.669 5.185 45.246 1.00 43.41 460 ALA A N 1
ATOM 3611 C CA . ALA A 1 460 ? -14.347 4.622 46.566 1.00 43.41 460 ALA A CA 1
ATOM 3612 C C . ALA A 1 460 ? -14.147 3.086 46.593 1.00 43.41 460 ALA A C 1
ATOM 3614 O O . ALA A 1 460 ? -13.711 2.545 47.611 1.00 43.41 460 ALA A O 1
ATOM 3615 N N . ALA A 1 461 ? -14.447 2.378 45.500 1.00 53.12 461 ALA A N 1
ATOM 3616 C CA . ALA A 1 461 ? -14.141 0.964 45.333 1.00 53.12 461 ALA A CA 1
ATOM 3617 C C . ALA A 1 461 ? -13.809 0.636 43.867 1.00 53.12 461 ALA A C 1
ATOM 3619 O O . ALA A 1 461 ? -14.521 1.073 42.964 1.00 53.12 461 ALA A O 1
ATOM 3620 N N . THR A 1 462 ? -12.737 -0.127 43.632 1.00 60.81 462 THR A N 1
ATOM 3621 C CA . THR A 1 462 ? -12.235 -0.458 42.288 1.00 60.81 462 THR A CA 1
ATOM 3622 C C . THR A 1 462 ? -11.638 -1.870 42.225 1.00 60.81 462 THR A C 1
ATOM 3624 O O . THR A 1 462 ? -11.196 -2.426 43.233 1.00 60.81 462 THR A O 1
ATOM 3627 N N . PHE A 1 463 ? -11.627 -2.465 41.031 1.00 68.12 463 PHE A N 1
ATOM 3628 C CA . PHE A 1 463 ? -10.950 -3.732 40.752 1.00 68.12 463 PHE A CA 1
ATOM 3629 C C . PHE A 1 463 ? -9.532 -3.447 40.257 1.00 68.12 463 PHE A C 1
ATOM 3631 O O . PHE A 1 463 ? -9.342 -2.697 39.297 1.00 68.12 463 PHE A O 1
ATOM 3638 N N . MET A 1 464 ? -8.535 -4.056 40.899 1.00 72.00 464 MET A N 1
ATOM 3639 C CA . MET A 1 464 ? -7.124 -3.895 40.544 1.00 72.00 464 MET A CA 1
ATOM 3640 C C . MET A 1 464 ? -6.451 -5.254 40.393 1.00 72.00 464 MET A C 1
ATOM 3642 O O . MET A 1 464 ? -6.855 -6.237 41.016 1.00 72.00 464 MET A O 1
ATOM 3646 N N . MET A 1 465 ? -5.392 -5.304 39.590 1.00 79.56 465 MET A N 1
ATOM 3647 C CA . MET A 1 465 ? -4.561 -6.499 39.499 1.00 79.56 465 MET A CA 1
ATOM 3648 C C . MET A 1 465 ? -3.579 -6.544 40.672 1.00 79.56 465 MET A C 1
ATOM 3650 O O . MET A 1 465 ? -2.879 -5.573 40.928 1.00 79.56 465 MET A O 1
ATOM 3654 N N . ASP A 1 466 ? -3.454 -7.671 41.357 1.00 84.94 466 ASP A N 1
ATOM 3655 C CA . ASP A 1 466 ? -2.406 -7.883 42.357 1.00 84.94 466 ASP A CA 1
ATOM 3656 C C . ASP A 1 466 ? -1.569 -9.101 41.976 1.00 84.94 466 ASP A C 1
ATOM 3658 O O . ASP A 1 466 ? -2.066 -10.069 41.398 1.00 84.94 466 ASP A O 1
ATOM 3662 N N . MET A 1 467 ? -0.283 -9.041 42.293 1.00 87.00 467 MET A N 1
ATOM 3663 C CA . MET A 1 467 ? 0.617 -10.170 42.148 1.00 87.00 467 MET A CA 1
ATOM 3664 C C . MET A 1 467 ? 0.475 -11.050 43.390 1.00 87.00 467 MET A C 1
ATOM 3666 O O . MET A 1 467 ? 0.789 -10.633 44.505 1.00 87.00 467 MET A O 1
ATOM 3670 N N . VAL A 1 468 ? -0.000 -12.274 43.190 1.00 89.25 468 VAL A N 1
ATOM 3671 C CA . VAL A 1 468 ? -0.308 -13.257 44.227 1.00 89.25 468 VAL A CA 1
ATOM 3672 C C . VAL A 1 468 ? 0.633 -14.450 44.101 1.00 89.25 468 VAL A C 1
ATOM 3674 O O . VAL A 1 468 ? 0.719 -15.094 43.055 1.00 89.25 468 VAL A O 1
ATOM 3677 N N . GLU A 1 469 ? 1.345 -14.753 45.182 1.00 90.50 469 GLU A N 1
ATOM 3678 C CA . GLU A 1 469 ? 2.199 -15.932 45.295 1.00 90.50 469 GLU A CA 1
ATOM 3679 C C . GLU A 1 469 ? 1.383 -17.114 45.820 1.00 90.50 469 GLU A C 1
ATOM 3681 O O . GLU A 1 469 ? 0.885 -17.091 46.947 1.00 90.50 469 GLU A O 1
ATOM 3686 N N . PHE A 1 470 ? 1.263 -18.167 45.016 1.00 87.12 470 PHE A N 1
ATOM 3687 C CA . PHE A 1 470 ? 0.610 -19.409 45.405 1.00 87.12 470 PHE A CA 1
ATOM 3688 C C . PHE A 1 470 ? 1.622 -20.425 45.937 1.00 87.12 470 PHE A C 1
ATOM 3690 O O . PHE A 1 470 ? 2.509 -20.900 45.219 1.00 87.12 470 PHE A O 1
ATOM 3697 N N . SER A 1 471 ? 1.409 -20.841 47.183 1.00 81.12 471 SER A N 1
ATOM 3698 C CA . SER A 1 471 ? 2.004 -22.033 47.797 1.00 81.12 471 SER A CA 1
ATOM 3699 C C . SER A 1 471 ? 0.978 -23.179 47.861 1.00 81.12 471 SER A C 1
ATOM 3701 O O . SER A 1 471 ? -0.192 -22.968 47.555 1.00 81.12 471 SER A O 1
ATOM 3703 N N . GLU A 1 472 ? 1.385 -24.396 48.258 1.00 71.12 472 GLU A N 1
ATOM 3704 C CA . GLU A 1 472 ? 0.538 -25.613 48.210 1.00 71.12 472 GLU A CA 1
ATOM 3705 C C . GLU A 1 472 ? -0.886 -25.453 48.795 1.00 71.12 472 GLU A C 1
ATOM 3707 O O . GLU A 1 472 ? -1.794 -26.146 48.343 1.00 71.12 472 GLU A O 1
ATOM 3712 N N . SER A 1 473 ? -1.103 -24.565 49.775 1.00 81.00 473 SER A N 1
ATOM 3713 C CA . SER A 1 473 ? -2.432 -24.317 50.366 1.00 81.00 473 SER A CA 1
ATOM 3714 C C . SER A 1 473 ? -2.707 -22.862 50.770 1.00 81.00 473 SER A C 1
ATOM 3716 O O . SER A 1 473 ? -3.720 -22.591 51.415 1.00 81.00 473 SER A O 1
ATOM 3718 N N . VAL A 1 474 ? -1.798 -21.933 50.468 1.00 86.62 474 VAL A N 1
ATOM 3719 C CA . VAL A 1 474 ? -1.897 -20.521 50.876 1.00 86.62 474 VAL A CA 1
ATOM 3720 C C . VAL A 1 474 ? -1.518 -19.642 49.698 1.00 86.62 474 VAL A C 1
ATOM 3722 O O . VAL A 1 474 ? -0.519 -19.920 49.033 1.00 86.62 474 VAL A O 1
ATOM 3725 N N . ALA A 1 475 ? -2.289 -18.585 49.478 1.00 88.06 475 ALA A N 1
ATOM 3726 C CA . ALA A 1 475 ? -1.991 -17.540 48.516 1.00 88.06 475 ALA A CA 1
ATOM 3727 C C . ALA A 1 475 ? -1.746 -16.222 49.257 1.00 88.06 475 ALA A C 1
ATOM 3729 O O . ALA A 1 475 ? -2.554 -15.825 50.100 1.00 88.06 475 ALA A O 1
ATOM 3730 N N . SER A 1 476 ? -0.632 -15.560 48.956 1.00 89.31 476 SER A N 1
ATOM 3731 C CA . SER A 1 476 ? -0.241 -14.299 49.588 1.00 89.31 476 SER A CA 1
ATOM 3732 C C . SER A 1 476 ? -0.100 -13.209 48.536 1.00 89.31 476 SER A C 1
ATOM 3734 O O . SER A 1 476 ? 0.649 -13.350 47.571 1.00 89.31 476 SER A O 1
ATOM 3736 N N . SER A 1 477 ? -0.828 -12.117 48.733 1.00 85.44 477 SER A N 1
ATOM 3737 C CA . SER A 1 477 ? -0.775 -10.941 47.874 1.00 85.44 477 SER A CA 1
ATOM 3738 C C . SER A 1 477 ? 0.467 -10.109 48.157 1.00 85.44 477 SER A C 1
ATOM 3740 O O . SER A 1 477 ? 0.827 -9.904 49.318 1.00 85.44 477 SER A O 1
ATOM 3742 N N . THR A 1 478 ? 1.105 -9.592 47.112 1.00 78.62 478 THR A N 1
ATOM 3743 C CA . THR A 1 478 ? 2.347 -8.818 47.242 1.00 78.62 478 THR A CA 1
ATOM 3744 C C . THR A 1 478 ? 2.112 -7.317 47.382 1.00 78.62 478 THR A C 1
ATOM 3746 O O . THR A 1 478 ? 2.886 -6.677 48.092 1.00 78.62 478 THR A O 1
ATOM 3749 N N . LEU A 1 479 ? 1.064 -6.747 46.770 1.00 70.88 479 LEU A N 1
ATOM 3750 C CA . LEU A 1 479 ? 0.729 -5.328 46.947 1.00 70.88 479 LEU A CA 1
ATOM 3751 C C . LEU A 1 479 ? -0.190 -5.099 48.144 1.00 70.88 479 LEU A C 1
ATOM 3753 O O . LEU A 1 479 ? 0.038 -4.185 48.929 1.00 70.88 479 LEU A O 1
ATOM 3757 N N . SER A 1 480 ? -1.228 -5.921 48.290 1.00 68.94 480 SER A N 1
ATOM 3758 C CA . SER A 1 480 ? -2.239 -5.729 49.339 1.00 68.94 480 SER A CA 1
ATOM 3759 C C . SER A 1 480 ? -1.945 -6.410 50.668 1.00 68.94 480 SER A C 1
ATOM 3761 O O . SER A 1 480 ? -2.679 -6.208 51.633 1.00 68.94 480 SER A O 1
ATOM 3763 N N . GLU A 1 481 ? -0.898 -7.237 50.716 1.00 78.38 481 GLU A N 1
ATOM 3764 C CA . GLU A 1 481 ? -0.494 -8.016 51.894 1.00 78.38 481 GLU A CA 1
ATOM 3765 C C . GLU A 1 481 ? -1.603 -8.941 52.454 1.00 78.38 481 GLU A C 1
ATOM 3767 O O . GLU A 1 481 ? -1.517 -9.436 53.584 1.00 78.38 481 GLU A O 1
ATOM 3772 N N . LEU A 1 482 ? -2.651 -9.210 51.663 1.00 81.56 482 LEU A N 1
ATOM 3773 C CA . LEU A 1 482 ? -3.722 -10.139 52.012 1.00 81.56 482 LEU A CA 1
ATOM 3774 C C . LEU A 1 482 ? -3.231 -11.587 51.945 1.00 81.56 482 LEU A C 1
ATOM 3776 O O . LEU A 1 482 ? -2.404 -11.952 51.110 1.00 81.56 482 LEU A O 1
ATOM 3780 N N . ASN A 1 483 ? -3.767 -12.428 52.828 1.00 87.44 483 ASN A N 1
ATOM 3781 C CA . ASN A 1 483 ? -3.479 -13.858 52.856 1.00 87.44 483 ASN A CA 1
ATOM 3782 C C . ASN A 1 483 ? -4.782 -14.641 52.729 1.00 87.44 483 ASN A C 1
ATOM 3784 O O . ASN A 1 483 ? -5.744 -14.363 53.446 1.00 87.44 483 ASN A O 1
ATOM 3788 N N . PHE A 1 484 ? -4.780 -15.635 51.850 1.00 89.00 484 PHE A N 1
ATOM 3789 C CA . PHE A 1 484 ? -5.932 -16.470 51.549 1.00 89.00 484 PHE A CA 1
ATOM 3790 C C . PHE A 1 484 ? -5.590 -17.947 51.736 1.00 89.00 484 PHE A C 1
ATOM 3792 O O . PHE A 1 484 ? -4.507 -18.408 51.367 1.00 89.00 484 PHE A O 1
ATOM 3799 N N . GLU A 1 485 ? -6.541 -18.706 52.266 1.00 90.19 485 GLU A N 1
ATOM 3800 C CA . GLU A 1 485 ? -6.549 -20.159 52.135 1.00 90.19 485 GLU A CA 1
ATOM 3801 C C . GLU A 1 485 ? -7.008 -20.527 50.721 1.00 90.19 485 GLU A C 1
ATOM 3803 O O . GLU A 1 485 ? -7.984 -19.967 50.215 1.00 90.19 485 GLU A O 1
ATOM 3808 N N . VAL A 1 486 ? -6.295 -21.459 50.085 1.00 87.44 486 VAL A N 1
ATOM 3809 C CA . VAL A 1 486 ? -6.591 -21.914 48.721 1.00 87.44 486 VAL A CA 1
ATOM 3810 C C . VAL A 1 486 ? -7.288 -23.265 48.782 1.00 87.44 486 VAL A C 1
ATOM 3812 O O . VAL A 1 486 ? -6.796 -24.203 49.412 1.00 87.44 486 VAL A O 1
ATOM 3815 N N . SER A 1 487 ? -8.407 -23.396 48.076 1.00 83.44 487 SER A N 1
ATOM 3816 C CA . SER A 1 487 ? -9.012 -24.695 47.775 1.00 83.44 487 SER A CA 1
ATOM 3817 C C . SER A 1 487 ? -9.311 -24.798 46.286 1.00 83.44 487 SER A C 1
ATOM 3819 O O . SER A 1 487 ? -9.649 -23.804 45.656 1.00 83.44 487 SER A O 1
ATOM 3821 N N . SER A 1 488 ? -9.154 -25.982 45.701 1.00 73.50 488 SER A N 1
ATOM 3822 C CA . SER A 1 488 ? -9.431 -26.222 44.283 1.00 73.50 488 SER A CA 1
ATOM 3823 C C . SER A 1 488 ? -10.505 -27.293 44.104 1.00 73.50 488 SER A C 1
ATOM 3825 O O . SER A 1 488 ? -10.640 -28.210 44.920 1.00 73.50 488 SER A O 1
ATOM 3827 N N . SER A 1 489 ? -11.279 -27.153 43.033 1.00 68.81 489 SER A N 1
ATOM 3828 C CA . SER A 1 489 ? -12.229 -28.138 42.516 1.00 68.81 489 SER A CA 1
ATOM 3829 C C . SER A 1 489 ? -11.821 -28.557 41.094 1.00 68.81 489 SER A C 1
ATOM 3831 O O . SER A 1 489 ? -10.771 -28.128 40.618 1.00 68.81 489 SER A O 1
ATOM 3833 N N . GLU A 1 490 ? -12.599 -29.420 40.429 1.00 61.91 490 GLU A N 1
ATOM 3834 C CA . GLU A 1 490 ? -12.303 -29.840 39.045 1.00 61.91 490 GLU A CA 1
ATOM 3835 C C . GLU A 1 490 ? -12.373 -28.664 38.047 1.00 61.91 490 GLU A C 1
ATOM 3837 O O . GLU A 1 490 ? -11.579 -28.634 37.113 1.00 61.91 490 GLU A O 1
ATOM 3842 N N . ASP A 1 491 ? -13.231 -27.662 38.290 1.00 67.19 491 ASP A N 1
ATOM 3843 C CA . ASP A 1 491 ? -13.522 -26.585 37.325 1.00 67.19 491 ASP A CA 1
ATOM 3844 C C . ASP A 1 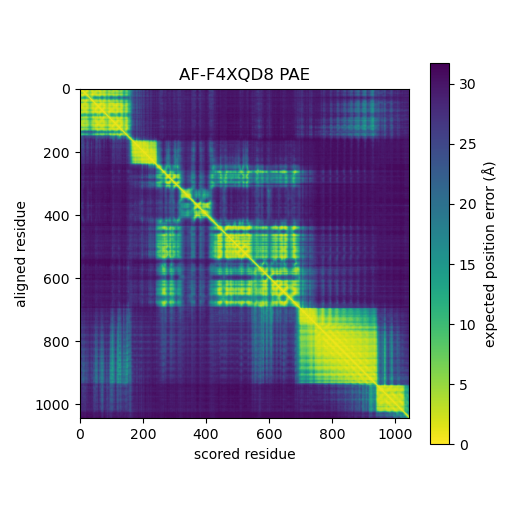491 ? -13.197 -25.164 37.834 1.00 67.19 491 ASP A C 1
ATOM 3846 O O . ASP A 1 491 ? -13.367 -24.186 37.106 1.00 67.19 491 ASP A O 1
ATOM 3850 N N . SER A 1 492 ? -12.759 -25.013 39.089 1.00 76.50 492 SER A N 1
ATOM 3851 C CA . SER A 1 492 ? -12.526 -23.701 39.715 1.00 76.50 492 SER A CA 1
ATOM 3852 C C . SER A 1 492 ? -11.531 -23.757 40.875 1.00 76.50 492 SER A C 1
ATOM 3854 O O . SER A 1 492 ? -11.255 -24.824 41.434 1.00 76.50 492 SER A O 1
ATOM 3856 N N . PHE A 1 493 ? -11.020 -22.597 41.291 1.00 85.38 493 PHE A N 1
ATOM 3857 C CA . PHE A 1 493 ? -10.299 -22.455 42.557 1.00 85.38 493 PHE A CA 1
ATOM 3858 C C . PHE A 1 493 ? -10.882 -21.327 43.405 1.00 85.38 493 PHE A C 1
ATOM 3860 O O . PHE A 1 493 ? -11.429 -20.355 42.895 1.00 85.38 493 PHE A O 1
ATOM 3867 N N . THR A 1 494 ? -10.746 -21.459 44.716 1.00 87.19 494 THR A N 1
ATOM 3868 C CA . THR A 1 494 ? -11.327 -20.555 45.701 1.00 87.19 494 THR A CA 1
ATOM 3869 C C . THR A 1 494 ? -10.235 -19.996 46.596 1.00 87.19 494 THR A C 1
ATOM 3871 O O . THR A 1 494 ? -9.432 -20.756 47.146 1.00 87.19 494 THR A O 1
ATOM 3874 N N . LEU A 1 495 ? -10.247 -18.677 46.772 1.00 90.19 495 LEU A N 1
ATOM 3875 C CA . LEU A 1 495 ? -9.465 -17.954 47.768 1.00 90.19 495 LEU A CA 1
ATOM 3876 C C . LEU A 1 495 ? -10.399 -17.520 48.899 1.00 90.19 495 LEU A C 1
ATOM 3878 O O . LEU A 1 495 ? -11.402 -16.856 48.649 1.00 90.19 495 LEU A O 1
ATOM 3882 N N . SER A 1 496 ? -10.093 -17.883 50.142 1.00 88.75 496 SER A N 1
ATOM 3883 C CA . SER A 1 496 ? -10.919 -17.515 51.300 1.00 88.75 496 SER A CA 1
ATOM 3884 C C . SER A 1 496 ? -10.099 -16.938 52.448 1.00 88.75 496 SER A C 1
ATOM 3886 O O . SER A 1 496 ? -9.020 -17.441 52.757 1.00 88.75 496 SER A O 1
ATOM 3888 N N . ASN A 1 497 ? -10.637 -15.917 53.110 1.00 87.19 497 ASN A N 1
ATOM 3889 C CA . ASN A 1 497 ? -10.134 -15.368 54.371 1.00 87.19 497 ASN A CA 1
ATOM 3890 C C . ASN A 1 497 ? -11.296 -15.244 55.391 1.00 87.19 497 ASN A C 1
ATOM 3892 O O . ASN A 1 497 ? -12.374 -15.799 55.177 1.00 87.19 497 ASN A O 1
ATOM 3896 N N . ASP A 1 498 ? -11.093 -14.554 56.519 1.00 80.00 498 ASP A N 1
ATOM 3897 C CA . ASP A 1 498 ? -12.061 -14.514 57.631 1.00 80.00 498 ASP A CA 1
ATOM 3898 C C . ASP A 1 498 ? -13.455 -13.945 57.268 1.00 80.00 498 ASP A C 1
ATOM 3900 O O . ASP A 1 498 ? -14.438 -14.279 57.936 1.00 80.00 498 ASP A O 1
ATOM 3904 N N . ASN A 1 499 ? -13.569 -13.074 56.259 1.00 80.44 499 ASN A N 1
ATOM 3905 C CA . ASN A 1 499 ? -14.815 -12.373 55.908 1.00 80.44 499 ASN A CA 1
ATOM 3906 C C . ASN A 1 499 ? -15.181 -12.425 54.415 1.00 80.44 499 ASN A C 1
ATOM 3908 O O . ASN A 1 499 ? -16.298 -12.032 54.057 1.00 80.44 499 ASN A O 1
ATOM 3912 N N . GLU A 1 500 ? -14.285 -12.923 53.568 1.00 85.75 500 GLU A N 1
ATOM 3913 C CA . GLU A 1 500 ? -14.407 -12.896 52.117 1.00 85.75 500 GLU A CA 1
ATOM 3914 C C . GLU A 1 500 ? -14.080 -14.255 51.489 1.00 85.75 500 GLU A C 1
ATOM 3916 O O . GLU A 1 500 ? -13.216 -15.009 51.944 1.00 85.75 500 GLU A O 1
ATOM 3921 N N . THR A 1 501 ? -14.802 -14.591 50.425 1.00 88.31 501 THR A N 1
ATOM 3922 C CA . THR A 1 501 ? -14.543 -15.771 49.598 1.00 88.31 501 THR A CA 1
ATOM 3923 C C . THR A 1 501 ? -14.639 -15.377 48.132 1.00 88.31 501 THR A C 1
ATOM 3925 O O . THR A 1 501 ? -15.638 -14.796 47.720 1.00 88.31 501 THR A O 1
ATOM 3928 N N . LEU A 1 502 ? -13.606 -15.693 47.357 1.00 87.81 502 LEU A N 1
ATOM 3929 C CA . LEU A 1 502 ? -13.506 -15.433 45.925 1.00 87.81 502 LEU A CA 1
ATOM 3930 C C . LEU A 1 502 ? -13.428 -16.770 45.193 1.00 87.81 502 LEU A C 1
ATOM 3932 O O . LEU A 1 502 ? -12.511 -17.547 45.452 1.00 87.81 502 LEU A O 1
ATOM 3936 N N . VAL A 1 503 ? -14.368 -17.040 44.292 1.00 84.81 503 VAL A N 1
ATOM 3937 C CA . VAL A 1 503 ? -14.384 -18.258 43.469 1.00 84.81 503 VAL A CA 1
ATOM 3938 C C . VAL A 1 503 ? -14.016 -17.889 42.040 1.00 84.81 503 VAL A C 1
ATOM 3940 O O . VAL A 1 503 ? -14.766 -17.185 41.372 1.00 84.81 503 VAL A O 1
ATOM 3943 N N . PHE A 1 504 ? -12.869 -18.372 41.573 1.00 83.31 504 PHE A N 1
ATOM 3944 C CA . PHE A 1 504 ? -12.343 -18.143 40.234 1.00 83.31 504 PHE A CA 1
ATOM 3945 C C . PHE A 1 504 ? -12.701 -19.322 39.330 1.00 83.31 504 PHE A C 1
ATOM 3947 O O . PHE A 1 504 ? -12.218 -20.440 39.529 1.00 83.31 504 PHE A O 1
ATOM 3954 N N . THR A 1 505 ? -13.530 -19.055 38.327 1.00 75.62 505 THR A N 1
ATOM 3955 C CA . THR A 1 505 ? -13.990 -20.020 37.326 1.00 75.62 505 THR A CA 1
ATOM 3956 C C . THR A 1 505 ? -13.466 -19.598 35.957 1.00 75.62 505 THR A C 1
ATOM 3958 O O . THR A 1 505 ? -13.933 -18.600 35.402 1.00 75.62 505 THR A O 1
ATOM 3961 N N . PRO A 1 506 ? -12.475 -20.301 35.398 1.00 72.19 506 PRO A N 1
ATOM 3962 C CA . PRO A 1 506 ? -11.953 -19.945 34.093 1.00 72.19 506 PRO A CA 1
ATOM 3963 C C . PRO A 1 506 ? -12.966 -20.145 32.966 1.00 72.19 506 PRO A C 1
ATOM 3965 O O . PRO A 1 506 ? -13.688 -21.138 32.933 1.00 72.19 506 PRO A O 1
ATOM 3968 N N . LEU A 1 507 ? -12.986 -19.203 32.024 1.00 64.38 507 LEU A N 1
ATOM 3969 C CA . LEU A 1 507 ? -13.910 -19.190 30.890 1.00 64.38 507 LEU A CA 1
ATOM 3970 C C . LEU A 1 507 ? -13.201 -19.510 29.574 1.00 64.38 507 LEU A C 1
ATOM 3972 O O . LEU A 1 507 ? -13.682 -20.330 28.799 1.00 64.38 507 LEU A O 1
ATOM 3976 N N . GLN A 1 508 ? -12.059 -18.863 29.322 1.00 65.50 508 GLN A N 1
ATOM 3977 C CA . GLN A 1 508 ? -11.295 -19.011 28.083 1.00 65.50 508 GLN A CA 1
ATOM 3978 C C . GLN A 1 508 ? -9.799 -18.767 28.323 1.00 65.50 508 GLN A C 1
ATOM 3980 O O . GLN A 1 508 ? -9.427 -17.942 29.150 1.00 65.50 508 GLN A O 1
ATOM 3985 N N . GLN A 1 509 ? -8.928 -19.446 27.576 1.00 70.31 509 GLN A N 1
ATOM 3986 C CA . GLN A 1 509 ? -7.509 -19.125 27.499 1.00 70.31 509 GLN A CA 1
ATOM 3987 C C . GLN A 1 509 ? -7.267 -18.344 26.209 1.00 70.31 509 GLN A C 1
ATOM 3989 O O . GLN A 1 509 ? -7.657 -18.783 25.125 1.00 70.31 509 GLN A O 1
ATOM 3994 N N . ILE A 1 510 ? -6.638 -17.180 26.339 1.00 61.94 510 ILE A N 1
ATOM 3995 C CA . ILE A 1 510 ? -6.321 -16.273 25.238 1.00 61.94 510 ILE A CA 1
ATOM 3996 C C . ILE A 1 510 ? -4.824 -15.994 25.314 1.00 61.94 510 ILE A C 1
ATOM 3998 O O . ILE A 1 510 ? -4.353 -15.295 26.218 1.00 61.94 510 ILE A O 1
ATOM 4002 N N . SER A 1 511 ? -4.071 -16.559 24.366 1.00 68.31 511 SER A N 1
ATOM 4003 C CA . SER A 1 511 ? -2.606 -16.519 24.384 1.00 68.31 511 SER A CA 1
ATOM 4004 C C . SER A 1 511 ? -2.064 -17.056 25.729 1.00 68.31 511 SER A C 1
ATOM 4006 O O . SER A 1 511 ? -2.354 -18.193 26.112 1.00 68.31 511 SER A O 1
ATOM 4008 N N . GLN A 1 512 ? -1.304 -16.242 26.463 1.00 71.12 512 GLN A N 1
ATOM 4009 C CA . GLN A 1 512 ? -0.698 -16.557 27.762 1.00 71.12 512 GLN A CA 1
ATOM 4010 C C . GLN A 1 512 ? -1.610 -16.239 28.963 1.00 71.12 512 GLN A C 1
ATOM 4012 O O . GLN A 1 512 ? -1.289 -16.601 30.093 1.00 71.12 512 GLN A O 1
ATOM 4017 N N . SER A 1 513 ? -2.750 -15.580 28.736 1.00 73.62 513 SER A N 1
ATOM 4018 C CA . SER A 1 513 ? -3.697 -15.178 29.782 1.00 73.62 513 SER A CA 1
ATOM 4019 C C . SER A 1 513 ? -4.942 -16.064 29.816 1.00 73.62 513 SER A C 1
ATOM 4021 O O . SER A 1 513 ? -5.310 -16.706 28.830 1.00 73.62 513 SER A O 1
ATOM 4023 N N . TYR A 1 514 ? -5.618 -16.065 30.957 1.00 74.75 514 TYR A N 1
ATOM 4024 C CA . TYR A 1 514 ? -6.914 -16.695 31.153 1.00 74.75 514 TYR A CA 1
ATOM 4025 C C . TYR A 1 514 ? -7.953 -15.618 31.418 1.00 74.75 514 TYR A C 1
ATOM 4027 O O . TYR A 1 514 ? -7.786 -14.802 32.322 1.00 74.75 514 TYR A O 1
ATOM 4035 N N . LEU A 1 515 ? -9.041 -15.649 30.661 1.00 70.44 515 LEU A N 1
ATOM 4036 C CA . LEU A 1 515 ? -10.266 -14.948 30.994 1.00 70.44 515 LEU A CA 1
ATOM 4037 C C . LEU A 1 515 ? -10.999 -15.768 32.055 1.00 70.44 515 LEU A C 1
ATOM 4039 O O . LEU A 1 515 ? -11.298 -16.946 31.839 1.00 70.44 515 LEU A O 1
ATOM 4043 N N . VAL A 1 516 ? -11.266 -15.162 33.205 1.00 71.38 516 VAL A N 1
ATOM 4044 C CA . VAL A 1 516 ? -11.858 -15.835 34.360 1.00 71.38 516 VAL A CA 1
ATOM 4045 C C . VAL A 1 516 ? -13.034 -15.054 34.905 1.00 71.38 516 VAL A C 1
ATOM 4047 O O . VAL A 1 516 ? -12.996 -13.830 34.994 1.00 71.38 516 VAL A O 1
ATOM 4050 N N . ARG A 1 517 ? -14.071 -15.783 35.303 1.00 73.44 517 ARG A N 1
ATOM 4051 C CA . ARG A 1 517 ? -15.163 -15.277 36.121 1.00 73.44 517 ARG A CA 1
ATOM 4052 C C . ARG A 1 517 ? -14.770 -15.363 37.587 1.00 73.44 517 ARG A C 1
ATOM 4054 O O . ARG A 1 517 ? -14.223 -16.376 38.018 1.00 73.44 517 ARG A O 1
ATOM 4061 N N . VAL A 1 518 ? -15.088 -14.331 38.353 1.00 77.06 518 VAL A N 1
ATOM 4062 C CA . VAL A 1 518 ? -14.832 -14.264 39.786 1.00 77.06 518 VAL A CA 1
ATOM 4063 C C . VAL A 1 518 ? -16.123 -13.948 40.523 1.00 77.06 518 VAL A C 1
ATOM 4065 O O . VAL A 1 518 ? -16.714 -12.884 40.335 1.00 77.06 518 VAL A O 1
ATOM 4068 N N . ASP A 1 519 ? -16.535 -14.869 41.388 1.00 77.06 519 ASP A N 1
ATOM 4069 C CA . ASP A 1 519 ? -17.665 -14.674 42.291 1.00 77.06 519 ASP A CA 1
ATOM 4070 C C . ASP A 1 519 ? -17.142 -14.266 43.665 1.00 77.06 519 ASP A C 1
ATOM 4072 O O . ASP A 1 519 ? -16.394 -15.011 44.306 1.00 77.06 519 ASP A O 1
ATOM 4076 N N . ARG A 1 520 ? -17.546 -13.089 44.139 1.00 81.81 520 ARG A N 1
ATOM 4077 C CA . ARG A 1 520 ? -17.135 -12.546 45.433 1.00 81.81 520 ARG A CA 1
ATOM 4078 C C . ARG A 1 520 ? -18.261 -12.654 46.443 1.00 81.81 520 ARG A C 1
ATOM 4080 O O . ARG A 1 520 ? -19.335 -12.087 46.258 1.00 81.81 520 ARG A O 1
ATOM 4087 N N . PHE A 1 521 ? -17.977 -13.295 47.568 1.00 80.25 521 PHE A N 1
ATOM 4088 C CA . PHE A 1 521 ? -18.870 -13.400 48.712 1.00 80.25 521 PHE A CA 1
ATOM 4089 C C . PHE A 1 521 ? -18.290 -12.633 49.893 1.00 80.25 521 PHE A C 1
ATOM 4091 O O . PHE A 1 521 ? -17.147 -12.859 50.280 1.00 80.25 521 PHE A O 1
ATOM 4098 N N . VAL A 1 522 ? -19.097 -11.773 50.509 1.00 81.00 522 VAL A N 1
ATOM 4099 C CA . VAL A 1 522 ? -18.756 -11.073 51.752 1.00 81.00 522 VAL A CA 1
ATOM 4100 C C . VAL A 1 522 ? -19.746 -11.521 52.817 1.00 81.00 522 VAL A C 1
ATOM 4102 O O . VAL A 1 522 ? -20.955 -11.460 52.616 1.00 81.00 522 VAL A O 1
ATOM 4105 N N . ASN A 1 523 ? -19.253 -12.023 53.951 1.00 80.69 523 ASN A N 1
ATOM 4106 C CA . ASN A 1 523 ? -20.093 -12.610 55.007 1.00 80.69 523 ASN A CA 1
ATOM 4107 C C . ASN A 1 523 ? -21.061 -13.703 54.496 1.00 80.69 523 ASN A C 1
ATOM 4109 O O . ASN A 1 523 ? -22.197 -13.800 54.960 1.00 80.69 523 ASN A O 1
ATOM 4113 N N . SER A 1 524 ? -20.610 -14.536 53.548 1.00 74.44 524 SER A N 1
ATOM 4114 C CA . SER A 1 524 ? -21.415 -15.587 52.889 1.00 74.44 524 SER A CA 1
ATOM 4115 C C . SER A 1 524 ? -22.591 -15.091 52.034 1.00 74.44 524 SER A C 1
ATOM 4117 O O . SER A 1 524 ? -23.411 -15.905 51.615 1.00 74.44 524 SER A O 1
ATOM 4119 N N . GLN A 1 525 ? -22.684 -13.789 51.756 1.00 66.19 525 GLN A N 1
ATOM 4120 C CA . GLN A 1 525 ? -23.620 -13.234 50.779 1.00 66.19 525 GLN A CA 1
ATOM 4121 C C . GLN A 1 525 ? -22.861 -12.876 49.504 1.00 66.19 525 GLN A C 1
ATOM 4123 O O . GLN A 1 525 ? -21.774 -12.298 49.581 1.00 66.19 525 GLN A O 1
ATOM 4128 N N . LEU A 1 526 ? -23.415 -13.244 48.347 1.00 65.56 526 LEU A N 1
ATOM 4129 C CA . LEU A 1 526 ? -22.868 -12.849 47.052 1.00 65.56 526 LEU A CA 1
ATOM 4130 C C . LEU A 1 526 ? -22.892 -11.320 46.969 1.00 65.56 526 LEU A C 1
ATOM 4132 O O . LEU A 1 526 ? -23.941 -10.716 47.175 1.00 65.56 526 LEU A O 1
ATOM 4136 N N . SER A 1 527 ? -21.735 -10.709 46.729 1.00 69.75 527 SER A N 1
ATOM 4137 C CA . SER A 1 527 ? -21.602 -9.257 46.635 1.00 69.75 527 SER A CA 1
ATOM 4138 C C . SER A 1 527 ? -21.288 -8.788 45.219 1.00 69.75 527 SER A C 1
ATOM 4140 O O . SER A 1 527 ? -21.792 -7.745 44.830 1.00 69.75 527 SER A O 1
ATOM 4142 N N . HIS A 1 528 ? -20.463 -9.519 44.459 1.00 67.19 528 HIS A N 1
ATOM 4143 C CA . HIS A 1 528 ? -20.067 -9.144 43.094 1.00 67.19 528 HIS A CA 1
ATOM 4144 C C . HIS A 1 528 ? -19.849 -10.390 42.222 1.00 67.19 528 HIS A C 1
ATOM 4146 O O . HIS A 1 528 ? -19.373 -11.410 42.726 1.00 67.19 528 HIS A O 1
ATOM 4152 N N . ILE A 1 529 ? -20.132 -10.282 40.919 1.00 66.62 529 ILE A N 1
ATOM 4153 C CA . ILE A 1 529 ? -19.682 -11.229 39.889 1.00 66.62 529 ILE A CA 1
ATOM 4154 C C . ILE A 1 529 ? -19.006 -10.421 38.787 1.00 66.62 529 ILE A C 1
ATOM 4156 O O . ILE A 1 529 ? -19.611 -9.518 38.220 1.00 66.62 529 ILE A O 1
ATOM 4160 N N . TYR A 1 530 ? -17.758 -10.734 38.467 1.00 64.06 530 TYR A N 1
ATOM 4161 C CA . TYR A 1 530 ? -17.015 -10.006 37.440 1.00 64.06 530 TYR A CA 1
ATOM 4162 C C . TYR A 1 530 ? -16.179 -10.945 36.582 1.00 64.06 530 TYR A C 1
ATOM 4164 O O . TYR A 1 530 ? -15.868 -12.061 36.995 1.00 64.06 530 TYR A O 1
ATOM 4172 N N . VAL A 1 531 ? -15.819 -10.497 35.380 1.00 64.50 531 VAL A N 1
ATOM 4173 C CA . VAL A 1 531 ? -14.884 -11.208 34.508 1.00 64.50 531 VAL A CA 1
ATOM 4174 C C . VAL A 1 531 ? -13.647 -10.362 34.310 1.00 64.50 531 VAL A C 1
ATOM 4176 O O . VAL A 1 531 ? -13.714 -9.164 34.067 1.00 64.50 531 VAL A O 1
ATOM 4179 N N . ALA A 1 532 ? -12.495 -10.996 34.437 1.00 68.44 532 ALA A N 1
ATOM 4180 C CA . ALA A 1 532 ? -11.220 -10.329 34.291 1.00 68.44 532 ALA A CA 1
ATOM 4181 C C . ALA A 1 532 ? -10.159 -11.312 33.802 1.00 68.44 532 ALA A C 1
ATOM 4183 O O . ALA A 1 532 ? -10.391 -12.517 33.698 1.00 68.44 532 ALA A O 1
ATOM 4184 N N . GLN A 1 533 ? -8.988 -10.784 33.468 1.00 73.88 533 GLN A N 1
ATOM 4185 C CA . GLN A 1 533 ? -7.856 -11.599 33.055 1.00 73.88 533 GLN A CA 1
ATOM 4186 C C . GLN A 1 533 ? -6.992 -11.987 34.251 1.00 73.88 533 GLN A C 1
ATOM 4188 O O . GLN A 1 533 ? -6.791 -11.199 35.173 1.00 73.88 533 GLN A O 1
ATOM 4193 N N . MET A 1 534 ? -6.422 -13.184 34.195 1.00 81.12 534 MET A N 1
ATOM 4194 C CA . MET A 1 534 ? -5.305 -13.597 35.037 1.00 81.12 534 MET A CA 1
ATOM 4195 C C . MET A 1 534 ? -4.195 -14.196 34.182 1.00 81.12 534 MET A C 1
ATOM 4197 O O . MET A 1 534 ? -4.452 -14.835 33.163 1.00 81.12 534 MET A O 1
ATOM 4201 N N . ILE A 1 535 ? -2.949 -14.019 34.601 1.00 83.06 535 ILE A N 1
ATOM 4202 C CA . ILE A 1 535 ? -1.779 -14.534 33.882 1.00 83.06 535 ILE A CA 1
ATOM 4203 C C . ILE A 1 535 ? -0.774 -15.093 34.879 1.00 83.06 535 ILE A C 1
ATOM 4205 O O . ILE A 1 535 ? -0.567 -14.536 35.963 1.00 83.06 535 ILE A O 1
ATOM 4209 N N . LYS A 1 536 ? -0.165 -16.220 34.512 1.00 86.19 536 LYS A N 1
ATOM 4210 C CA . LYS A 1 536 ? 0.903 -16.834 35.293 1.00 86.19 536 LYS A CA 1
ATOM 4211 C C . LYS A 1 536 ? 2.232 -16.210 34.893 1.00 86.19 536 LYS A C 1
ATOM 4213 O O . LYS A 1 536 ? 2.511 -16.094 33.706 1.00 86.19 536 LYS A O 1
ATOM 4218 N N . LYS A 1 537 ? 3.064 -15.861 35.871 1.00 85.00 537 LYS A N 1
ATOM 4219 C CA . LYS A 1 537 ? 4.444 -15.444 35.616 1.00 85.00 537 LYS A CA 1
ATOM 4220 C C . LYS A 1 537 ? 5.286 -16.661 35.216 1.00 85.00 537 LYS A C 1
ATOM 4222 O O . LYS A 1 537 ? 5.372 -17.622 35.985 1.00 85.00 537 LYS A O 1
ATOM 4227 N N . ASP A 1 538 ? 5.919 -16.620 34.047 1.00 80.75 538 ASP A N 1
ATOM 4228 C CA . ASP A 1 538 ? 6.890 -17.629 33.616 1.00 80.75 538 ASP A CA 1
ATOM 4229 C C . ASP A 1 538 ? 8.268 -17.324 34.221 1.00 80.75 538 ASP A C 1
ATOM 4231 O O . ASP A 1 538 ? 9.007 -16.452 33.768 1.00 80.75 538 ASP A O 1
ATOM 4235 N N . GLU A 1 539 ? 8.659 -18.070 35.253 1.00 70.19 539 GLU A N 1
ATOM 4236 C CA . GLU A 1 539 ? 9.954 -17.902 35.924 1.00 70.19 539 GLU A CA 1
ATOM 4237 C C . GLU A 1 539 ? 11.179 -18.234 35.043 1.00 70.19 539 GLU A C 1
ATOM 4239 O O . GLU A 1 539 ? 12.296 -17.867 35.410 1.00 70.19 539 GLU A O 1
ATOM 4244 N N . GLN A 1 540 ? 11.016 -18.913 33.897 1.00 66.25 540 GLN A N 1
ATOM 4245 C CA . GLN A 1 540 ? 12.125 -19.253 32.993 1.00 66.25 540 GLN A CA 1
ATOM 4246 C C . GLN A 1 540 ? 12.338 -18.231 31.875 1.00 66.25 540 GLN A C 1
ATOM 4248 O O . GLN A 1 540 ? 13.489 -17.980 31.512 1.00 66.25 540 GLN A O 1
ATOM 4253 N N . GLN A 1 541 ? 11.263 -17.642 31.344 1.00 60.09 541 GLN A N 1
ATOM 4254 C CA . GLN A 1 541 ? 11.326 -16.653 30.257 1.00 60.09 541 GLN A CA 1
ATOM 4255 C C . GLN A 1 541 ? 11.248 -15.199 30.733 1.00 60.09 541 GLN A C 1
ATOM 4257 O O . GLN A 1 541 ? 11.611 -14.288 29.992 1.00 60.09 541 GLN A O 1
ATOM 4262 N N . SER A 1 542 ? 10.874 -14.964 31.993 1.00 55.25 542 SER A N 1
ATOM 4263 C CA . SER A 1 542 ? 10.700 -13.614 32.541 1.00 55.25 542 SER A CA 1
ATOM 4264 C C . SER A 1 542 ? 11.972 -12.777 32.651 1.00 55.25 542 SER A C 1
ATOM 4266 O O . SER A 1 542 ? 11.847 -11.594 32.943 1.00 55.25 542 SER A O 1
ATOM 4268 N N . SER A 1 543 ? 13.188 -13.294 32.417 1.00 53.88 543 SER A N 1
ATOM 4269 C CA . SER A 1 543 ? 14.389 -12.445 32.476 1.00 53.88 543 SER A CA 1
ATOM 4270 C C . SER A 1 543 ? 14.212 -11.242 31.550 1.00 53.88 543 SER A C 1
ATOM 4272 O O . SER A 1 543 ? 13.850 -11.454 30.398 1.00 53.88 543 SER A O 1
ATOM 4274 N N . LEU A 1 544 ? 14.445 -10.026 32.070 1.00 51.97 544 LEU A N 1
ATOM 4275 C CA . LEU A 1 544 ? 14.361 -8.709 31.410 1.00 51.97 544 LEU A CA 1
ATOM 4276 C C . LEU A 1 544 ? 15.227 -8.590 30.144 1.00 51.97 544 LEU A C 1
ATOM 4278 O O . LEU A 1 544 ? 16.052 -7.691 30.058 1.00 51.97 544 LEU A O 1
ATOM 4282 N N . VAL A 1 545 ? 15.009 -9.478 29.175 1.00 50.31 545 VAL A N 1
ATOM 4283 C CA . VAL A 1 545 ? 15.642 -9.602 27.870 1.00 50.31 545 VAL A CA 1
ATOM 4284 C C . VAL A 1 545 ? 16.999 -10.345 27.900 1.00 50.31 545 VAL A C 1
ATOM 4286 O O . VAL A 1 545 ? 18.026 -9.802 28.300 1.00 50.31 545 VAL A O 1
ATOM 4289 N N . GLN A 1 546 ? 17.036 -11.595 27.409 1.00 41.25 546 GLN A N 1
ATOM 4290 C CA . GLN A 1 546 ? 18.222 -12.100 26.698 1.00 41.25 546 GLN A CA 1
ATOM 4291 C C . GLN A 1 546 ? 18.233 -11.449 25.303 1.00 41.25 546 GLN A C 1
ATOM 4293 O O . GLN A 1 546 ? 17.860 -12.072 24.318 1.00 41.25 546 GLN A O 1
ATOM 4298 N N . SER A 1 547 ? 18.613 -10.176 25.220 1.00 39.56 547 SER A N 1
ATOM 4299 C CA . SER A 1 547 ? 19.034 -9.530 23.967 1.00 39.56 547 SER A CA 1
ATOM 4300 C C . SER A 1 547 ? 20.554 -9.484 24.027 1.00 39.56 547 SER A C 1
ATOM 4302 O O . SER A 1 547 ? 21.093 -9.364 25.137 1.00 39.56 547 SER A O 1
ATOM 4304 N N . PRO A 1 548 ? 21.264 -9.675 22.905 1.00 30.25 548 PRO A N 1
ATOM 4305 C CA . PRO A 1 548 ? 22.714 -9.672 22.907 1.00 30.25 548 PRO A CA 1
ATOM 4306 C C . PRO A 1 548 ? 23.143 -8.346 23.529 1.00 30.25 548 PRO A C 1
ATOM 4308 O O . PRO A 1 548 ? 22.743 -7.285 23.072 1.00 30.25 548 PRO A O 1
ATOM 4311 N N . GLU A 1 549 ? 23.838 -8.452 24.654 1.00 35.50 549 GLU A N 1
ATOM 4312 C CA . GLU A 1 549 ? 24.444 -7.388 25.444 1.00 35.50 549 GLU A CA 1
ATOM 4313 C C . GLU A 1 549 ? 24.584 -6.055 24.665 1.00 35.50 549 GLU A C 1
ATOM 4315 O O . GLU A 1 549 ? 25.296 -5.995 23.668 1.00 35.50 549 GLU A O 1
ATOM 4320 N N . THR A 1 550 ? 23.995 -4.958 25.157 1.00 40.78 550 THR A N 1
ATOM 4321 C CA . THR A 1 550 ? 24.457 -3.572 24.890 1.00 40.78 550 THR A CA 1
ATOM 4322 C C . THR A 1 550 ? 24.148 -2.857 23.555 1.00 40.78 550 THR A C 1
ATOM 4324 O O . THR A 1 550 ? 24.789 -1.848 23.280 1.00 40.78 550 THR A O 1
ATOM 4327 N N . GLU A 1 551 ? 23.115 -3.224 22.792 1.00 41.06 551 GLU A N 1
ATOM 4328 C CA . GLU A 1 551 ? 22.605 -2.380 21.683 1.00 41.06 551 GLU A CA 1
ATOM 4329 C C . GLU A 1 551 ? 21.134 -1.981 21.890 1.00 41.06 551 GLU A C 1
ATOM 4331 O O . GLU A 1 551 ? 20.223 -2.526 21.277 1.00 41.06 551 GLU A O 1
ATOM 4336 N N . LEU A 1 552 ? 20.899 -0.994 22.761 1.00 43.38 552 LEU A N 1
ATOM 4337 C CA . LEU A 1 552 ? 19.662 -0.205 22.759 1.00 43.38 552 LEU A CA 1
ATOM 4338 C C . LEU A 1 552 ? 19.917 1.189 22.151 1.00 43.38 552 LEU A C 1
ATOM 4340 O O . LEU A 1 552 ? 19.857 2.171 22.890 1.00 43.38 552 LEU A O 1
ATOM 4344 N N . PRO A 1 553 ? 20.204 1.344 20.846 1.00 38.34 553 PRO A N 1
ATOM 4345 C CA . PRO A 1 553 ? 19.770 2.535 20.150 1.00 38.34 553 PRO A CA 1
ATOM 4346 C C . PRO A 1 553 ? 18.339 2.263 19.675 1.00 38.34 553 PRO A C 1
ATOM 4348 O O . PRO A 1 553 ? 18.100 1.355 18.887 1.00 38.34 553 PRO A O 1
ATOM 4351 N N . ILE A 1 554 ? 17.384 3.058 20.160 1.00 47.69 554 ILE A N 1
ATOM 4352 C CA . ILE A 1 554 ? 16.060 3.176 19.538 1.00 47.69 554 ILE A CA 1
ATOM 4353 C C . ILE A 1 554 ? 15.159 1.939 19.771 1.00 47.69 554 ILE A C 1
ATOM 4355 O O . ILE A 1 554 ? 14.701 1.268 18.852 1.00 47.69 554 ILE A O 1
ATOM 4359 N N . VAL A 1 555 ? 14.858 1.629 21.037 1.00 49.94 555 VAL A N 1
ATOM 4360 C CA . VAL A 1 555 ? 13.715 0.752 21.356 1.00 49.94 555 VAL A CA 1
ATOM 4361 C C . VAL A 1 555 ? 12.486 1.598 21.594 1.00 49.94 555 VAL A C 1
ATOM 4363 O O . VAL A 1 555 ? 12.526 2.438 22.487 1.00 49.94 555 VAL A O 1
ATOM 4366 N N . TYR A 1 556 ? 11.409 1.309 20.861 1.00 51.22 556 TYR A N 1
ATOM 4367 C CA . TYR A 1 556 ? 10.070 1.830 21.100 1.00 51.22 556 TYR A CA 1
ATOM 4368 C C . TYR A 1 556 ? 9.173 0.741 21.663 1.00 51.22 556 TYR A C 1
ATOM 4370 O O . TYR A 1 556 ? 8.754 -0.178 20.963 1.00 51.22 556 TYR A O 1
ATOM 4378 N N . ALA A 1 557 ? 8.899 0.842 22.959 1.00 49.19 557 ALA A N 1
ATOM 4379 C CA . ALA A 1 557 ? 7.944 -0.029 23.621 1.00 49.19 557 ALA A CA 1
ATOM 4380 C C . ALA A 1 557 ? 6.534 0.541 23.452 1.00 49.19 557 ALA A C 1
ATOM 4382 O O . ALA A 1 557 ? 6.240 1.625 23.965 1.00 49.19 557 ALA A O 1
ATOM 4383 N N . TYR A 1 558 ? 5.678 -0.195 22.748 1.00 47.91 558 TYR A N 1
ATOM 4384 C CA . TYR A 1 558 ? 4.262 0.122 22.633 1.00 47.91 558 TYR A CA 1
ATOM 4385 C C . TYR A 1 558 ? 3.478 -0.460 23.806 1.00 47.91 558 TYR A C 1
ATOM 4387 O O . TYR A 1 558 ? 3.547 -1.659 24.027 1.00 47.91 558 TYR A O 1
ATOM 4395 N N . THR A 1 559 ? 2.702 0.340 24.539 1.00 45.66 559 THR A N 1
ATOM 4396 C CA . THR A 1 559 ? 1.696 -0.194 25.476 1.00 45.66 559 THR A CA 1
ATOM 4397 C C . THR A 1 559 ? 0.310 0.090 24.913 1.00 45.66 559 THR A C 1
ATOM 4399 O O . THR A 1 559 ? -0.195 1.200 25.095 1.00 45.66 559 THR A O 1
ATOM 4402 N N . LYS A 1 560 ? -0.335 -0.881 24.256 1.00 54.12 560 LYS A N 1
ATOM 4403 C CA . LYS A 1 560 ? -1.780 -0.789 24.010 1.00 54.12 560 LYS A CA 1
ATOM 4404 C C . LYS A 1 560 ? -2.482 -2.131 24.125 1.00 54.12 560 LYS A C 1
ATOM 4406 O O . LYS A 1 560 ? -2.051 -3.178 23.654 1.00 54.12 560 LYS A O 1
ATOM 4411 N N . LYS A 1 561 ? -3.639 -1.971 24.733 1.00 51.59 561 LYS A N 1
ATOM 4412 C CA . LYS A 1 561 ? -4.860 -2.746 24.715 1.00 51.59 561 LYS A CA 1
ATOM 4413 C C . LYS A 1 561 ? -5.458 -2.731 23.277 1.00 51.59 561 LYS A C 1
ATOM 4415 O O . LYS A 1 561 ? -6.296 -1.885 22.962 1.00 51.59 561 LYS A O 1
ATOM 4420 N N . VAL A 1 562 ? -4.925 -3.540 22.349 1.00 42.19 562 VAL A N 1
ATOM 4421 C CA . VAL A 1 562 ? -5.341 -3.549 20.923 1.00 42.19 562 VAL A CA 1
ATOM 4422 C C . VAL A 1 562 ? -6.575 -4.429 20.727 1.00 42.19 562 VAL A C 1
ATOM 4424 O O . VAL A 1 562 ? -6.516 -5.638 20.950 1.00 42.19 562 VAL A O 1
ATOM 4427 N N . THR A 1 563 ? -7.665 -3.841 20.227 1.00 42.03 563 THR A N 1
ATOM 4428 C CA . THR A 1 563 ? -8.778 -4.589 19.635 1.00 42.03 563 THR A CA 1
ATOM 4429 C C . THR A 1 563 ? -8.578 -4.782 18.129 1.00 42.03 563 THR A C 1
ATOM 4431 O O . THR A 1 563 ? -7.855 -4.068 17.443 1.00 42.03 563 THR A O 1
ATOM 4434 N N . LEU A 1 564 ? -9.221 -5.826 17.634 1.00 43.59 564 LEU A N 1
ATOM 4435 C CA . LEU A 1 564 ? -8.956 -6.601 16.423 1.00 43.59 564 LEU A CA 1
ATOM 4436 C C . LEU A 1 564 ? -8.788 -5.967 15.042 1.00 43.59 564 LEU A C 1
ATOM 4438 O O . LEU A 1 564 ? -8.307 -6.656 14.149 1.00 43.59 564 LEU A O 1
ATOM 4442 N N . ASN A 1 565 ? -9.291 -4.764 14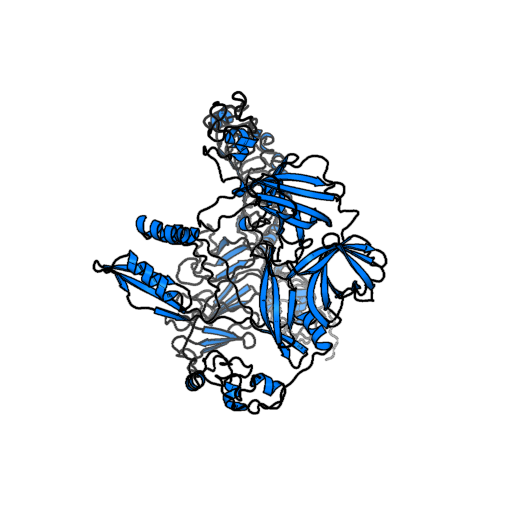.802 1.00 42.34 565 ASN A N 1
ATOM 4443 C CA . ASN A 1 565 ? -9.582 -4.318 13.434 1.00 42.34 565 ASN A CA 1
ATOM 4444 C C . ASN A 1 565 ? -9.115 -2.883 13.177 1.00 42.34 565 ASN A C 1
ATOM 4446 O O . ASN A 1 565 ? -9.721 -2.164 12.385 1.00 42.34 565 ASN A O 1
ATOM 4450 N N . GLU A 1 566 ? -8.032 -2.452 13.821 1.00 49.97 566 GLU A N 1
ATOM 4451 C CA . GLU A 1 566 ? -7.330 -1.265 13.336 1.00 49.97 566 GLU A CA 1
ATOM 4452 C C . GLU A 1 566 ? -6.671 -1.637 11.998 1.00 49.97 566 GLU A C 1
ATOM 4454 O O . GLU A 1 566 ? -5.835 -2.540 11.920 1.00 49.97 566 GLU A O 1
ATOM 4459 N N . SER A 1 567 ? -7.127 -1.004 10.916 1.00 47.38 567 SER A N 1
ATOM 4460 C CA . SER A 1 567 ? -6.542 -1.161 9.590 1.00 47.38 567 SER A CA 1
ATOM 4461 C C . SER A 1 567 ? -5.089 -0.711 9.650 1.00 47.38 567 SER A C 1
ATOM 4463 O O . SER A 1 567 ? -4.820 0.475 9.822 1.00 47.38 567 SER A O 1
ATOM 4465 N N . LEU A 1 568 ? -4.161 -1.661 9.527 1.00 54.09 568 LEU A N 1
ATOM 4466 C CA . LEU A 1 568 ? -2.749 -1.342 9.371 1.00 54.09 568 LEU A CA 1
ATOM 4467 C C . LEU A 1 568 ? -2.581 -0.565 8.066 1.00 54.09 568 LEU A C 1
ATOM 4469 O O . LEU A 1 568 ? -2.861 -1.094 6.986 1.00 54.09 568 LEU A O 1
ATOM 4473 N N . GLU A 1 569 ? -2.103 0.667 8.150 1.00 52.72 569 GLU A N 1
ATOM 4474 C CA . GLU A 1 569 ? -1.681 1.402 6.966 1.00 52.72 569 GLU A CA 1
ATOM 4475 C C . GLU A 1 569 ? -0.298 0.884 6.573 1.00 52.72 569 GLU A C 1
ATOM 4477 O O . GLU A 1 569 ? 0.653 0.950 7.345 1.00 52.72 569 GLU A O 1
ATOM 4482 N N . ASN A 1 570 ? -0.187 0.274 5.391 1.00 57.81 570 ASN A N 1
ATOM 4483 C CA . ASN A 1 570 ? 1.064 -0.312 4.888 1.00 57.81 570 ASN A CA 1
ATOM 4484 C C . ASN A 1 570 ? 1.712 -1.366 5.815 1.00 57.81 570 ASN A C 1
ATOM 4486 O O . ASN A 1 570 ? 2.920 -1.585 5.759 1.00 57.81 570 ASN A O 1
ATOM 4490 N N . GLY A 1 571 ? 0.920 -2.048 6.649 1.00 59.47 571 GLY A N 1
ATOM 4491 C CA . GLY A 1 571 ? 1.431 -3.033 7.612 1.00 59.47 571 GLY A CA 1
ATOM 4492 C C . GLY A 1 571 ? 1.967 -2.429 8.917 1.00 59.47 571 GLY A C 1
ATOM 4493 O O . GLY A 1 571 ? 2.502 -3.172 9.736 1.00 59.47 571 GLY A O 1
ATOM 4494 N N . LEU A 1 572 ? 1.798 -1.120 9.121 1.00 58.75 572 LEU A N 1
ATOM 4495 C CA . LEU A 1 572 ? 2.200 -0.371 10.311 1.00 58.75 572 LEU A CA 1
ATOM 4496 C C . LEU A 1 572 ? 0.975 0.087 11.126 1.00 58.75 572 LEU A C 1
ATOM 4498 O O . LEU A 1 572 ? -0.135 0.192 10.601 1.00 58.75 572 LEU A O 1
ATOM 4502 N N . ILE A 1 573 ? 1.169 0.322 12.428 1.00 62.34 573 ILE A N 1
ATOM 4503 C CA . ILE A 1 573 ? 0.125 0.825 13.337 1.00 62.34 573 ILE A CA 1
ATOM 4504 C C . ILE A 1 573 ? -0.012 2.335 13.102 1.00 62.34 573 ILE A C 1
ATOM 4506 O O . ILE A 1 573 ? 1.008 3.011 13.181 1.00 62.34 573 ILE A O 1
ATOM 4510 N N . PRO A 1 574 ? -1.213 2.894 12.863 1.00 61.56 574 PRO A N 1
ATOM 4511 C CA . PRO A 1 574 ? -1.382 4.337 12.678 1.00 61.56 574 PRO A CA 1
ATOM 4512 C C . PRO A 1 574 ? -0.737 5.165 13.800 1.00 61.56 574 PRO A C 1
ATOM 4514 O O . PRO A 1 574 ? -0.804 4.800 14.978 1.00 61.56 574 PRO A O 1
ATOM 4517 N N . LEU A 1 575 ? -0.088 6.273 13.437 1.00 56.59 575 LEU A N 1
ATOM 4518 C CA . LEU A 1 575 ? 0.780 7.022 14.349 1.00 56.59 575 LEU A CA 1
ATOM 4519 C C . LEU A 1 575 ? 0.017 7.689 15.507 1.00 56.59 575 LEU A C 1
ATOM 4521 O O . LEU A 1 575 ? 0.494 7.702 16.640 1.00 56.59 575 LEU A O 1
ATOM 4525 N N . ASP A 1 576 ? -1.211 8.145 15.260 1.00 55.34 576 ASP A N 1
ATOM 4526 C CA . ASP A 1 576 ? -2.144 8.673 16.269 1.00 55.34 576 ASP A CA 1
ATOM 4527 C C . ASP A 1 576 ? -2.572 7.614 17.304 1.00 55.34 576 ASP A C 1
ATOM 4529 O O . ASP A 1 576 ? -3.075 7.932 18.384 1.00 55.34 576 ASP A O 1
ATOM 4533 N N . LYS A 1 577 ? -2.374 6.330 16.985 1.00 55.50 577 LYS A N 1
ATOM 4534 C CA . LYS A 1 577 ? -2.644 5.196 17.872 1.00 55.50 577 LYS A CA 1
ATOM 4535 C C . LYS A 1 577 ? -1.401 4.709 18.613 1.00 55.50 577 LYS A C 1
ATOM 4537 O O . LYS A 1 577 ? -1.546 3.844 19.480 1.00 55.50 577 LYS A O 1
ATOM 4542 N N . LEU A 1 578 ? -0.215 5.243 18.313 1.00 56.81 578 LEU A N 1
ATOM 4543 C CA . LEU A 1 578 ? 1.066 4.770 18.827 1.00 56.81 578 LEU A CA 1
ATOM 4544 C C . LEU A 1 578 ? 1.449 5.458 20.152 1.00 56.81 578 LEU A C 1
ATOM 4546 O O . LEU A 1 578 ? 1.758 6.643 20.196 1.00 56.81 578 LEU A O 1
ATOM 4550 N N . ILE A 1 579 ? 1.528 4.691 21.245 1.00 58.97 579 ILE A N 1
ATOM 4551 C CA . ILE A 1 579 ? 2.133 5.147 22.510 1.00 58.97 579 ILE A CA 1
ATOM 4552 C C . ILE A 1 579 ? 3.498 4.487 22.655 1.00 58.97 579 ILE A C 1
ATOM 4554 O O . ILE A 1 579 ? 3.572 3.336 23.074 1.00 58.97 579 ILE A O 1
ATOM 4558 N N . ALA A 1 580 ? 4.567 5.213 22.336 1.00 62.47 580 ALA A N 1
ATOM 4559 C CA . ALA A 1 580 ? 5.928 4.688 22.367 1.00 62.47 580 ALA A CA 1
ATOM 4560 C C . ALA A 1 580 ? 6.777 5.248 23.523 1.00 62.47 580 ALA A C 1
ATOM 4562 O O . ALA A 1 580 ? 6.551 6.352 24.032 1.00 62.47 580 ALA A O 1
ATOM 4563 N N . GLN A 1 581 ? 7.791 4.485 23.929 1.00 68.00 581 GLN A N 1
ATOM 4564 C CA . GLN A 1 581 ? 8.841 4.915 24.859 1.00 68.00 581 GLN A CA 1
ATOM 4565 C C . GLN A 1 581 ? 10.199 4.627 24.242 1.00 68.00 581 GLN A C 1
ATOM 4567 O O . GLN A 1 581 ? 10.428 3.476 23.899 1.00 68.00 581 GLN A O 1
ATOM 4572 N N . GLN A 1 582 ? 11.064 5.637 24.140 1.00 66.50 582 GLN A N 1
ATOM 4573 C CA . GLN A 1 582 ? 12.394 5.546 23.538 1.00 66.50 582 GLN A CA 1
ATOM 4574 C C . GLN A 1 582 ? 13.468 5.428 24.621 1.00 66.50 582 GLN A C 1
ATOM 4576 O O . GLN A 1 582 ? 13.609 6.325 25.453 1.00 66.50 582 GLN A O 1
ATOM 4581 N N . PHE A 1 583 ? 14.262 4.362 24.607 1.00 67.81 583 PHE A N 1
ATOM 4582 C CA . PHE A 1 583 ? 15.460 4.256 25.449 1.00 67.81 583 PHE A CA 1
ATOM 4583 C C . PHE A 1 583 ? 16.655 4.856 24.699 1.00 67.81 583 PHE A C 1
ATOM 4585 O O . PHE A 1 583 ? 16.961 4.417 23.596 1.00 67.81 583 PHE A O 1
ATOM 4592 N N . ILE A 1 584 ? 17.291 5.881 25.277 1.00 60.78 584 ILE A N 1
ATOM 4593 C CA . ILE A 1 584 ? 18.325 6.685 24.593 1.00 60.78 584 ILE A CA 1
ATOM 4594 C C . ILE A 1 584 ? 19.729 6.259 25.028 1.00 60.78 584 ILE A C 1
ATOM 4596 O O . ILE A 1 584 ? 20.644 6.139 24.224 1.00 60.78 584 ILE A O 1
ATOM 4600 N N . SER A 1 585 ? 19.926 6.083 26.333 1.00 61.22 585 SER A N 1
ATOM 4601 C CA . SER A 1 585 ? 21.204 5.683 26.928 1.00 61.22 585 SER A CA 1
ATOM 4602 C C . SER A 1 585 ? 20.965 5.035 28.289 1.00 61.22 585 SER A C 1
ATOM 4604 O O . SER A 1 585 ? 19.847 5.074 28.817 1.00 61.22 585 SER A O 1
ATOM 4606 N N . ASP A 1 586 ? 22.010 4.442 28.873 1.00 64.19 586 ASP A N 1
ATOM 4607 C CA . ASP A 1 586 ? 21.952 3.856 30.213 1.00 64.19 586 ASP A CA 1
ATOM 4608 C C . ASP A 1 586 ? 21.408 4.871 31.231 1.00 64.19 586 ASP A C 1
ATOM 4610 O O . ASP A 1 586 ? 22.072 5.835 31.620 1.00 64.19 586 ASP A O 1
ATOM 4614 N N . GLY A 1 587 ? 20.173 4.634 31.673 1.00 67.81 587 GLY A N 1
ATOM 4615 C CA . GLY A 1 587 ? 19.487 5.440 32.673 1.00 67.81 587 GLY A CA 1
ATOM 4616 C C . GLY A 1 587 ? 18.666 6.621 32.154 1.00 67.81 587 GLY A C 1
ATOM 4617 O O . GLY A 1 587 ? 18.085 7.313 32.988 1.00 67.81 587 GLY A O 1
ATOM 4618 N N . LEU A 1 588 ? 18.562 6.844 30.836 1.00 71.38 588 LEU A N 1
ATOM 4619 C CA . LEU A 1 588 ? 17.716 7.884 30.232 1.00 71.38 588 LEU A CA 1
ATOM 4620 C C . LEU A 1 588 ? 16.752 7.311 29.181 1.00 71.38 588 LEU A C 1
ATOM 4622 O O . LEU A 1 588 ? 17.142 6.526 28.316 1.00 71.38 588 LEU A O 1
ATOM 4626 N N . MET A 1 589 ? 15.490 7.733 29.243 1.00 70.75 589 MET A N 1
ATOM 4627 C CA . MET A 1 589 ? 14.440 7.371 28.288 1.00 70.75 589 MET A CA 1
ATOM 4628 C C . MET A 1 589 ? 13.506 8.564 28.017 1.00 70.75 589 MET A C 1
ATOM 4630 O O . MET A 1 589 ? 13.318 9.417 28.884 1.00 70.75 589 MET A O 1
ATOM 4634 N N . LYS A 1 590 ? 12.871 8.611 26.848 1.00 68.00 590 LYS A N 1
ATOM 4635 C CA . LYS A 1 590 ? 11.776 9.529 26.500 1.00 68.00 590 LYS A CA 1
ATOM 4636 C C . LYS A 1 590 ? 10.447 8.768 26.501 1.00 68.00 590 LYS A C 1
ATOM 4638 O O . LYS A 1 590 ? 10.388 7.609 26.094 1.00 68.00 590 LYS A O 1
ATOM 4643 N N . ARG A 1 591 ? 9.367 9.402 26.970 1.00 62.00 591 ARG A N 1
ATOM 4644 C CA . ARG A 1 591 ? 8.028 8.785 27.078 1.00 62.00 591 ARG A CA 1
ATOM 4645 C C . ARG A 1 591 ? 6.974 9.557 26.275 1.00 62.00 591 ARG A C 1
ATOM 4647 O O . ARG A 1 591 ? 6.896 10.777 26.415 1.00 62.00 591 ARG A O 1
ATOM 4654 N N . ASN A 1 592 ? 6.099 8.789 25.614 1.00 56.69 592 ASN A N 1
ATOM 4655 C CA . ASN A 1 592 ? 4.894 9.170 24.869 1.00 56.69 592 ASN A CA 1
ATOM 4656 C C . ASN A 1 592 ? 5.163 9.960 23.584 1.00 56.69 592 ASN A C 1
ATOM 4658 O O . ASN A 1 592 ? 5.865 10.963 23.614 1.00 56.69 592 ASN A O 1
ATOM 4662 N N . ILE A 1 593 ? 4.501 9.528 22.513 1.00 49.78 593 ILE A N 1
ATOM 4663 C CA . ILE A 1 593 ? 4.191 10.321 21.325 1.00 49.78 593 ILE A CA 1
ATOM 4664 C C . ILE A 1 593 ? 2.801 10.913 21.604 1.00 49.78 593 ILE A C 1
ATOM 4666 O O . ILE A 1 593 ? 1.874 10.161 21.904 1.00 49.78 593 ILE A O 1
ATOM 4670 N N . PHE A 1 594 ? 2.669 12.239 21.649 1.00 44.47 594 PHE A N 1
ATOM 4671 C CA . PHE A 1 594 ? 1.376 12.912 21.825 1.00 44.47 594 PHE A CA 1
ATOM 4672 C C . PHE A 1 594 ? 0.935 13.486 20.477 1.00 44.47 594 PHE A C 1
ATOM 4674 O O . PHE A 1 594 ? 1.727 14.177 19.845 1.00 44.47 594 PHE A O 1
ATOM 4681 N N . TYR A 1 595 ? -0.301 13.191 20.072 1.00 39.56 595 TYR A N 1
ATOM 4682 C CA . TYR A 1 595 ? -1.019 13.905 19.016 1.00 39.56 595 TYR A CA 1
ATOM 4683 C C . TYR A 1 595 ? -1.805 15.032 19.695 1.00 39.56 595 TYR A C 1
ATOM 4685 O O . TYR A 1 595 ? -2.550 14.768 20.646 1.00 39.56 595 TYR A O 1
ATOM 4693 N N . ASP A 1 596 ? -1.586 16.283 19.296 1.00 39.66 596 ASP A N 1
ATOM 4694 C CA . ASP A 1 596 ? -2.336 17.412 19.844 1.00 39.66 596 ASP A CA 1
ATOM 4695 C C . ASP A 1 596 ? -3.683 17.521 19.110 1.00 39.66 596 ASP A C 1
ATOM 4697 O O . ASP A 1 596 ? -3.776 18.087 18.027 1.00 39.66 596 ASP A O 1
ATOM 4701 N N . ASP A 1 597 ? -4.745 16.958 19.698 1.00 36.75 597 ASP A N 1
ATOM 4702 C CA . ASP A 1 597 ? -6.123 16.955 19.159 1.00 36.75 597 ASP A CA 1
ATOM 4703 C C . ASP A 1 597 ? -6.719 18.377 18.940 1.00 36.75 597 ASP A C 1
ATOM 4705 O O . ASP A 1 597 ? -7.869 18.512 18.518 1.00 36.75 597 ASP A O 1
ATOM 4709 N N . TYR A 1 598 ? -5.986 19.448 19.266 1.00 39.25 598 TYR A N 1
ATOM 4710 C CA . TYR A 1 598 ? -6.475 20.832 19.317 1.00 39.25 598 TYR A CA 1
ATOM 4711 C C . TYR A 1 598 ? -6.164 21.681 18.078 1.00 39.25 598 TYR A C 1
ATOM 4713 O O . TYR A 1 598 ? -6.695 22.793 17.970 1.00 39.25 598 TYR A O 1
ATOM 4721 N N . ASP A 1 599 ? -5.360 21.182 17.140 1.00 36.25 599 ASP A N 1
ATOM 4722 C CA . ASP A 1 599 ? -5.068 21.874 15.887 1.00 36.25 599 ASP A CA 1
ATOM 4723 C C . ASP A 1 599 ? -5.205 20.899 14.714 1.00 36.25 599 ASP A C 1
ATOM 4725 O O . ASP A 1 599 ? -4.415 19.978 14.541 1.00 36.25 599 ASP A O 1
ATOM 4729 N N . GLU A 1 600 ? -6.227 21.110 13.883 1.00 32.81 600 GLU A N 1
ATOM 4730 C CA . GLU A 1 600 ? -6.478 20.315 12.672 1.00 32.81 600 GLU A CA 1
ATOM 4731 C C . GLU A 1 600 ? -5.331 20.429 11.640 1.00 32.81 600 GLU A C 1
ATOM 4733 O O . GLU A 1 600 ? -5.346 19.723 10.632 1.00 32.81 600 GLU A O 1
ATOM 4738 N N . ASN A 1 601 ? -4.335 21.296 11.887 1.00 34.84 601 ASN A N 1
ATOM 4739 C CA . ASN A 1 601 ? -3.092 21.403 11.122 1.00 34.84 601 ASN A CA 1
ATOM 4740 C C . ASN A 1 601 ? -1.822 21.079 11.933 1.00 34.84 601 ASN A C 1
ATOM 4742 O O . ASN A 1 601 ? -0.728 21.247 11.388 1.00 34.84 601 ASN A O 1
ATOM 4746 N N . ALA A 1 602 ? -1.916 20.643 13.196 1.00 36.44 602 ALA A N 1
ATOM 4747 C CA . ALA A 1 602 ? -0.730 20.212 13.931 1.00 36.44 602 ALA A CA 1
ATOM 4748 C C . ALA A 1 602 ? -0.260 18.858 13.401 1.00 36.44 602 ALA A C 1
ATOM 4750 O O . ALA A 1 602 ? -0.912 17.831 13.568 1.00 36.44 602 ALA A O 1
ATOM 4751 N N . THR A 1 603 ? 0.917 18.862 12.789 1.00 35.81 603 THR A N 1
ATOM 4752 C CA . THR A 1 603 ? 1.680 17.650 12.487 1.00 35.81 603 THR A CA 1
ATOM 4753 C C . THR A 1 603 ? 2.640 17.273 13.627 1.00 35.81 603 THR A C 1
ATOM 4755 O O . THR A 1 603 ? 3.370 16.293 13.515 1.00 35.81 603 THR A O 1
ATOM 4758 N N . GLU A 1 604 ? 2.670 18.043 14.719 1.00 39.75 604 GLU A N 1
ATOM 4759 C CA . GLU A 1 604 ? 3.741 18.005 15.719 1.00 39.75 604 GLU A CA 1
ATOM 4760 C C . GLU A 1 604 ? 3.586 16.853 16.724 1.00 39.75 604 GLU A C 1
ATOM 4762 O O . GLU A 1 604 ? 2.708 16.846 17.586 1.00 39.75 604 GLU A O 1
ATOM 4767 N N . PHE A 1 605 ? 4.504 15.887 16.637 1.00 46.47 605 PHE A N 1
ATOM 4768 C CA . PHE A 1 605 ? 4.664 14.788 17.584 1.00 46.47 605 PHE A CA 1
ATOM 4769 C C . PHE A 1 605 ? 5.803 15.090 18.560 1.00 46.47 605 PHE A C 1
ATOM 4771 O O . PHE A 1 605 ? 6.958 15.216 18.165 1.00 46.47 605 PHE A O 1
ATOM 4778 N N . TYR A 1 606 ? 5.504 15.148 19.859 1.00 48.41 606 TYR A N 1
ATOM 4779 C CA . TYR A 1 606 ? 6.512 15.435 20.884 1.00 48.41 606 TYR A CA 1
ATOM 4780 C C . TYR A 1 606 ? 6.826 14.213 21.742 1.00 48.41 606 TYR A C 1
ATOM 4782 O O . TYR A 1 606 ? 5.953 13.711 22.455 1.00 48.41 606 TYR A O 1
ATOM 4790 N N . PHE A 1 607 ? 8.104 13.822 21.813 1.00 50.28 607 PHE A N 1
ATOM 4791 C CA . PHE A 1 607 ? 8.609 13.059 22.956 1.00 50.28 607 PHE A CA 1
ATOM 4792 C C . PHE A 1 607 ? 8.646 13.969 24.181 1.00 50.28 607 PHE A C 1
ATOM 4794 O O . PHE A 1 607 ? 9.620 14.662 24.466 1.00 50.28 607 PHE A O 1
ATOM 4801 N N . SER A 1 608 ? 7.532 13.996 24.900 1.00 52.88 608 SER A N 1
ATOM 4802 C CA . SER A 1 608 ? 7.215 15.128 25.770 1.00 52.88 608 SER A CA 1
ATOM 4803 C C . SER A 1 608 ? 8.183 15.355 26.944 1.00 52.88 608 SER A C 1
ATOM 4805 O O . SER A 1 608 ? 8.276 16.487 27.423 1.00 52.88 608 SER A O 1
ATOM 4807 N N . LYS A 1 609 ? 8.876 14.322 27.471 1.00 60.59 609 LYS A N 1
ATOM 4808 C CA . LYS A 1 609 ? 9.710 14.431 28.694 1.00 60.59 609 LYS A CA 1
ATOM 4809 C C . LYS A 1 609 ? 10.836 13.393 28.771 1.00 60.59 609 LYS A C 1
ATOM 4811 O O . LYS A 1 609 ? 10.614 12.216 28.494 1.00 60.59 609 LYS A O 1
ATOM 4816 N N . ASN A 1 610 ? 11.993 13.815 29.292 1.00 68.75 610 ASN A N 1
ATOM 4817 C CA . ASN A 1 610 ? 13.078 12.930 29.728 1.00 68.75 610 ASN A CA 1
ATOM 4818 C C . ASN A 1 610 ? 12.735 12.271 31.071 1.00 68.75 610 ASN A C 1
ATOM 4820 O O . ASN A 1 610 ? 12.508 12.958 32.066 1.00 68.75 610 ASN A O 1
ATOM 4824 N N . TRP A 1 611 ? 12.742 10.947 31.106 1.00 74.50 611 TRP A N 1
ATOM 4825 C CA . TRP A 1 611 ? 12.618 10.112 32.296 1.00 74.50 611 TRP A CA 1
ATOM 4826 C C . TRP A 1 611 ? 13.950 9.415 32.548 1.00 74.50 611 TRP A C 1
ATOM 4828 O O . TRP A 1 611 ? 14.698 9.121 31.617 1.00 74.50 611 TRP A O 1
ATOM 4838 N N . SER A 1 612 ? 14.240 9.118 33.810 1.00 80.50 612 SER A N 1
ATOM 4839 C CA . SER A 1 612 ? 15.329 8.194 34.128 1.00 80.50 612 SER A CA 1
ATOM 4840 C C . SER A 1 612 ? 14.784 6.802 34.385 1.00 80.50 612 SER A C 1
ATOM 4842 O O . SER A 1 612 ? 13.647 6.655 34.834 1.00 80.50 612 SER A O 1
ATOM 4844 N N . TRP A 1 613 ? 15.584 5.783 34.101 1.00 80.44 613 TRP A N 1
ATOM 4845 C CA . TRP A 1 613 ? 15.190 4.394 34.301 1.00 80.44 613 TRP A CA 1
ATOM 4846 C C . TRP A 1 613 ? 16.299 3.584 34.967 1.00 80.44 613 TRP A C 1
ATOM 4848 O O . TRP A 1 613 ? 17.474 3.935 34.902 1.00 80.44 613 TRP A O 1
ATOM 4858 N N . GLN A 1 614 ? 15.929 2.503 35.645 1.00 81.25 614 GLN A N 1
ATOM 4859 C CA . GLN A 1 614 ? 16.870 1.557 36.240 1.00 81.25 614 GLN A CA 1
ATOM 4860 C C . GLN A 1 614 ? 16.251 0.162 36.334 1.00 81.25 614 GLN A C 1
ATOM 4862 O O . GLN A 1 614 ? 15.030 0.018 36.390 1.00 81.25 614 GLN A O 1
ATOM 4867 N N . LYS A 1 615 ? 17.099 -0.863 36.409 1.00 75.69 615 LYS A N 1
ATOM 4868 C CA . LYS A 1 615 ? 16.692 -2.257 36.600 1.00 75.69 615 LYS A CA 1
ATOM 4869 C C . LYS A 1 615 ? 16.879 -2.677 38.058 1.00 75.69 615 LYS A C 1
ATOM 4871 O O . LYS A 1 615 ? 17.977 -2.565 38.599 1.00 75.69 615 LYS A O 1
ATOM 4876 N N . ASP A 1 616 ? 15.824 -3.195 38.676 1.00 75.25 616 ASP A N 1
ATOM 4877 C CA . ASP A 1 616 ? 15.898 -3.947 39.929 1.00 75.25 616 ASP A CA 1
ATOM 4878 C C . ASP A 1 616 ? 16.043 -5.437 39.599 1.00 75.25 616 ASP A C 1
ATOM 4880 O O . ASP A 1 616 ? 15.077 -6.131 39.276 1.00 75.25 616 ASP A O 1
ATOM 4884 N N . GLU A 1 617 ? 17.276 -5.937 39.671 1.00 68.44 617 GLU A N 1
ATOM 4885 C CA . GLU A 1 617 ? 17.598 -7.341 39.392 1.00 68.44 617 GLU A CA 1
ATOM 4886 C C . GLU A 1 617 ? 16.986 -8.320 40.404 1.00 68.44 617 GLU A C 1
ATOM 4888 O O . GLU A 1 617 ? 16.834 -9.497 40.090 1.00 68.44 617 GLU A O 1
ATOM 4893 N N . THR A 1 618 ? 16.622 -7.865 41.610 1.00 66.25 618 THR A N 1
ATOM 4894 C CA . THR A 1 618 ? 16.073 -8.746 42.655 1.00 66.25 618 THR A CA 1
ATOM 4895 C C . THR A 1 618 ? 14.600 -9.057 42.439 1.00 66.25 618 THR A C 1
ATOM 4897 O O . THR A 1 618 ? 14.155 -10.162 42.743 1.00 66.25 618 THR A O 1
ATOM 4900 N N . LYS A 1 619 ? 13.861 -8.093 41.884 1.00 63.59 619 LYS A N 1
ATOM 4901 C CA . LYS A 1 619 ? 12.442 -8.221 41.530 1.00 63.59 619 LYS A CA 1
ATOM 4902 C C . LYS A 1 619 ? 12.219 -8.465 40.041 1.00 63.59 619 LYS A C 1
ATOM 4904 O O . LYS A 1 619 ? 11.091 -8.704 39.629 1.00 63.59 619 LYS A O 1
ATOM 4909 N N . ASN A 1 620 ? 13.294 -8.417 39.249 1.00 68.19 620 ASN A N 1
ATOM 4910 C CA . ASN A 1 620 ? 13.246 -8.455 37.793 1.00 68.19 620 ASN A CA 1
ATOM 4911 C C . ASN A 1 620 ? 12.246 -7.415 37.250 1.00 68.19 620 ASN A C 1
ATOM 4913 O O . ASN A 1 620 ? 11.355 -7.701 36.452 1.00 68.19 620 ASN A O 1
ATOM 4917 N N . GLN A 1 621 ? 12.408 -6.192 37.754 1.00 75.88 621 GLN A N 1
ATOM 4918 C CA . GLN A 1 621 ? 11.503 -5.071 37.548 1.00 75.88 621 GLN A CA 1
ATOM 4919 C C . GLN A 1 621 ? 12.267 -3.888 36.944 1.00 75.88 621 GLN A C 1
ATOM 4921 O O . GLN A 1 621 ? 13.390 -3.586 37.350 1.00 75.88 621 GLN A O 1
ATOM 4926 N N . LEU A 1 622 ? 11.662 -3.208 35.979 1.00 78.75 622 LEU A N 1
ATOM 4927 C CA . LEU A 1 622 ? 12.139 -1.951 35.422 1.00 78.75 622 LEU A CA 1
ATOM 4928 C C . LEU A 1 622 ? 11.428 -0.795 36.135 1.00 78.75 622 LEU A C 1
ATOM 4930 O O . LEU A 1 622 ? 10.214 -0.826 36.336 1.00 78.75 622 LEU A O 1
ATOM 4934 N N . ILE A 1 623 ? 12.193 0.203 36.569 1.00 82.38 623 ILE A N 1
ATOM 4935 C CA . ILE A 1 623 ? 11.692 1.345 37.337 1.00 82.38 623 ILE A CA 1
ATOM 4936 C C . ILE A 1 623 ? 11.968 2.606 36.535 1.00 82.38 623 ILE A C 1
ATOM 4938 O O . ILE A 1 623 ? 13.127 2.922 36.274 1.00 82.38 623 ILE A O 1
ATOM 4942 N N . HIS A 1 624 ? 10.916 3.335 36.176 1.00 81.44 624 HIS A N 1
ATOM 4943 C CA . HIS A 1 624 ? 10.996 4.616 35.478 1.00 81.44 624 HIS A CA 1
ATOM 4944 C C . HIS A 1 624 ? 10.640 5.733 36.445 1.00 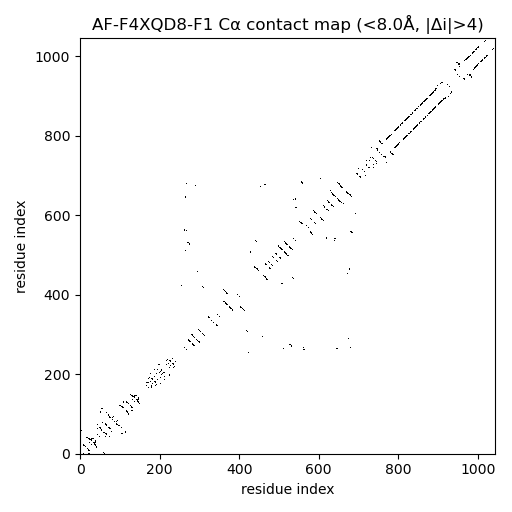81.44 624 HIS A C 1
ATOM 4946 O O . HIS A 1 624 ? 9.683 5.612 37.206 1.00 81.44 624 HIS A O 1
ATOM 4952 N N . GLN A 1 625 ? 11.362 6.843 36.401 1.00 83.19 625 GLN A N 1
ATOM 4953 C CA . GLN A 1 625 ? 11.085 7.984 37.258 1.00 83.19 625 GLN A CA 1
ATOM 4954 C C . GLN A 1 625 ? 11.210 9.306 36.504 1.00 83.19 625 GLN A C 1
ATOM 4956 O O . GLN A 1 625 ? 12.137 9.528 35.719 1.00 83.19 625 GLN A O 1
ATOM 4961 N N . TRP A 1 626 ? 10.290 10.209 36.812 1.00 78.81 626 TRP A N 1
ATOM 4962 C CA . TRP A 1 626 ? 10.325 11.603 36.399 1.00 78.81 626 TRP A CA 1
ATOM 4963 C C . TRP A 1 626 ? 10.008 12.479 37.603 1.00 78.81 626 TRP A C 1
ATOM 4965 O O . TRP A 1 626 ? 9.143 12.143 38.409 1.00 78.81 626 TRP A O 1
ATOM 4975 N N . GLN A 1 627 ? 10.707 13.599 37.740 1.00 75.44 627 GLN A N 1
ATOM 4976 C CA . GLN A 1 627 ? 10.443 14.556 38.807 1.00 75.44 627 GLN A CA 1
ATOM 4977 C C . GLN A 1 627 ? 10.687 15.983 38.328 1.00 75.44 627 GLN A C 1
ATOM 4979 O O . GLN A 1 627 ? 11.558 16.229 37.491 1.00 75.44 627 GLN A O 1
ATOM 4984 N N . ASN A 1 628 ? 9.940 16.920 38.896 1.00 68.69 628 ASN A N 1
ATOM 4985 C CA . ASN A 1 628 ? 10.209 18.350 38.835 1.00 68.69 628 ASN A CA 1
ATOM 4986 C C . ASN A 1 628 ? 10.113 18.940 40.258 1.00 68.69 628 ASN A C 1
ATOM 4988 O O . ASN A 1 628 ? 10.128 18.202 41.241 1.00 68.69 628 ASN A O 1
ATOM 4992 N N . ASN A 1 629 ? 10.022 20.265 40.367 1.00 64.38 629 ASN A N 1
ATOM 4993 C CA . ASN A 1 629 ? 9.989 20.955 41.660 1.00 64.38 629 ASN A CA 1
ATOM 4994 C C . ASN A 1 629 ? 8.682 20.766 42.454 1.00 64.38 629 ASN A C 1
ATOM 4996 O O . ASN A 1 629 ? 8.611 21.227 43.579 1.00 64.38 629 ASN A O 1
ATOM 5000 N N . THR A 1 630 ? 7.629 20.183 41.878 1.00 60.47 630 THR A N 1
ATOM 5001 C CA . THR A 1 630 ? 6.318 20.058 42.547 1.00 60.47 630 THR A CA 1
ATOM 5002 C C . THR A 1 630 ? 5.751 18.643 42.520 1.00 60.47 630 THR A C 1
ATOM 5004 O O . THR A 1 630 ? 4.807 18.339 43.246 1.00 60.47 630 THR A O 1
ATOM 5007 N N . GLN A 1 631 ? 6.280 17.778 41.657 1.00 67.94 631 GLN A N 1
ATOM 5008 C CA . GLN A 1 631 ? 5.718 16.472 41.353 1.00 67.94 631 GLN A CA 1
ATOM 5009 C C . GLN A 1 631 ? 6.818 15.440 41.147 1.00 67.94 631 GLN A C 1
ATOM 5011 O O . GLN A 1 631 ? 7.831 15.695 40.488 1.00 67.94 631 GLN A O 1
ATOM 5016 N N . LYS A 1 632 ? 6.545 14.221 41.611 1.00 76.38 632 LYS A N 1
ATOM 5017 C CA . LYS A 1 632 ? 7.351 13.037 41.331 1.00 76.38 632 LYS A CA 1
ATOM 5018 C C . LYS A 1 632 ? 6.469 11.897 40.843 1.00 76.38 632 LYS A C 1
ATOM 5020 O O . LYS A 1 632 ? 5.428 11.609 41.422 1.00 76.38 632 LYS A O 1
ATOM 5025 N N . ARG A 1 633 ? 6.911 11.233 39.780 1.00 74.94 633 ARG A N 1
ATOM 5026 C CA . ARG A 1 633 ? 6.298 10.042 39.190 1.00 74.94 633 ARG A CA 1
ATOM 5027 C C . ARG A 1 633 ? 7.274 8.891 39.224 1.00 74.94 633 ARG A C 1
ATOM 5029 O O . ARG A 1 633 ? 8.425 9.058 38.819 1.00 74.94 633 ARG A O 1
ATOM 5036 N N . VAL A 1 634 ? 6.806 7.730 39.662 1.00 78.81 634 VAL A N 1
ATOM 5037 C CA . VAL A 1 634 ? 7.573 6.484 39.613 1.00 78.81 634 VAL A CA 1
ATOM 5038 C C . VAL A 1 634 ? 6.689 5.384 39.047 1.00 78.81 634 VAL A C 1
ATOM 5040 O O . VAL A 1 634 ? 5.637 5.090 39.604 1.00 78.81 634 VAL A O 1
ATOM 5043 N N . ARG A 1 635 ? 7.115 4.776 37.941 1.00 79.19 635 ARG A N 1
ATOM 5044 C CA . ARG A 1 635 ? 6.426 3.664 37.288 1.00 79.19 635 ARG A CA 1
ATOM 5045 C C . ARG A 1 635 ? 7.245 2.392 37.427 1.00 79.19 635 ARG A C 1
ATOM 5047 O O . ARG A 1 635 ? 8.466 2.422 37.295 1.00 79.19 635 ARG A O 1
ATOM 5054 N N . TYR A 1 636 ? 6.554 1.290 37.663 1.00 81.94 636 TYR A N 1
ATOM 5055 C CA . TYR A 1 636 ? 7.142 -0.023 37.871 1.00 81.94 636 TYR A CA 1
ATOM 5056 C C . TYR A 1 636 ? 6.621 -0.985 36.814 1.00 81.94 636 TYR A C 1
ATOM 5058 O O . TYR A 1 636 ? 5.411 -1.045 36.603 1.00 81.94 636 TYR A O 1
ATOM 5066 N N . TRP A 1 637 ? 7.523 -1.722 36.170 1.00 81.31 637 TRP A N 1
ATOM 5067 C CA . TRP A 1 637 ? 7.237 -2.723 35.144 1.00 81.31 637 TRP A CA 1
ATOM 5068 C C . TRP A 1 637 ? 7.871 -4.051 35.524 1.00 81.31 637 TRP A C 1
ATOM 5070 O O . TRP A 1 637 ? 9.091 -4.163 35.588 1.00 81.31 637 TRP A O 1
ATOM 5080 N N . GLU A 1 638 ? 7.057 -5.066 35.763 1.00 82.06 638 GLU A N 1
ATOM 5081 C CA . GLU A 1 638 ? 7.508 -6.415 36.083 1.00 82.06 638 GLU A CA 1
ATOM 5082 C C . GLU A 1 638 ? 7.114 -7.367 34.958 1.00 82.06 638 GLU A C 1
ATOM 5084 O O . GLU A 1 638 ? 5.934 -7.519 34.659 1.00 82.06 638 GLU A O 1
ATOM 5089 N N . ILE A 1 639 ? 8.092 -8.007 34.315 1.00 78.81 639 ILE A N 1
ATOM 5090 C CA . ILE A 1 639 ? 7.810 -8.923 33.204 1.00 78.81 639 ILE A CA 1
ATOM 5091 C C . ILE A 1 639 ? 7.206 -10.216 33.740 1.00 78.81 639 ILE A C 1
ATOM 5093 O O . ILE A 1 639 ? 7.746 -10.848 34.655 1.00 78.81 639 ILE A O 1
ATOM 5097 N N . LEU A 1 640 ? 6.090 -10.598 33.130 1.00 79.94 640 LEU A N 1
ATOM 5098 C CA . LEU A 1 640 ? 5.357 -11.815 33.431 1.00 79.94 640 LEU A CA 1
ATOM 5099 C C . LEU A 1 640 ? 5.776 -12.937 32.485 1.00 79.94 640 LEU A C 1
ATOM 5101 O O . LEU A 1 640 ? 6.062 -14.028 32.965 1.00 79.94 640 LEU A O 1
ATOM 5105 N N . ASP A 1 641 ? 5.851 -12.663 31.180 1.00 78.06 641 ASP A N 1
ATOM 5106 C CA . ASP A 1 641 ? 6.188 -13.654 30.150 1.00 78.06 641 ASP A CA 1
ATOM 5107 C C . ASP A 1 641 ? 6.637 -12.979 28.833 1.00 78.06 641 ASP A C 1
ATOM 5109 O O . ASP A 1 641 ? 6.360 -11.795 28.616 1.00 78.06 641 ASP A O 1
ATOM 5113 N N . VAL A 1 642 ? 7.312 -13.725 27.953 1.00 76.25 642 VAL A N 1
ATOM 5114 C CA . VAL A 1 642 ? 7.687 -13.316 26.587 1.00 76.25 642 VAL A CA 1
ATOM 5115 C C . VAL A 1 642 ? 7.334 -14.446 25.622 1.00 76.25 642 VAL A C 1
ATOM 5117 O O . VAL A 1 642 ? 7.733 -15.586 25.828 1.00 76.25 642 VAL A O 1
ATOM 5120 N N . ASN A 1 643 ? 6.564 -14.155 24.573 1.00 71.56 643 ASN A N 1
ATOM 5121 C CA . ASN A 1 643 ? 6.150 -15.183 23.613 1.00 71.56 643 ASN A CA 1
ATOM 5122 C C . ASN A 1 643 ? 7.170 -15.398 22.474 1.00 71.56 643 ASN A C 1
ATOM 5124 O O . ASN A 1 643 ? 8.095 -14.610 22.281 1.00 71.56 643 ASN A O 1
ATOM 5128 N N . ASP A 1 644 ? 6.950 -16.436 21.657 1.00 71.50 644 ASP A N 1
ATOM 5129 C CA . ASP A 1 644 ? 7.805 -16.781 20.504 1.00 71.50 644 ASP A CA 1
ATOM 5130 C C . ASP A 1 644 ? 7.901 -15.672 19.433 1.00 71.50 644 ASP A C 1
ATOM 5132 O O . ASP A 1 644 ? 8.822 -15.679 18.616 1.00 71.50 644 ASP A O 1
ATOM 5136 N N . ALA A 1 645 ? 6.961 -14.721 19.419 1.00 64.75 645 ALA A N 1
ATOM 5137 C CA . ALA A 1 645 ? 6.953 -13.567 18.519 1.00 64.75 645 ALA A CA 1
ATOM 5138 C C . ALA A 1 645 ? 7.689 -12.340 19.099 1.00 64.75 645 ALA A C 1
ATOM 5140 O O . ALA A 1 645 ? 7.730 -11.298 18.451 1.00 64.75 645 ALA A O 1
ATOM 5141 N N . GLY A 1 646 ? 8.269 -12.445 20.301 1.00 68.38 646 GLY A N 1
ATOM 5142 C CA . GLY A 1 646 ? 8.962 -11.341 20.972 1.00 68.38 646 GLY A CA 1
ATOM 5143 C C . GLY A 1 646 ? 8.032 -10.329 21.648 1.00 68.38 646 GLY A C 1
ATOM 5144 O O . GLY A 1 646 ? 8.482 -9.248 22.025 1.00 68.38 646 GLY A O 1
ATOM 5145 N N . ILE A 1 647 ? 6.749 -10.664 21.812 1.00 72.12 647 ILE A N 1
ATOM 5146 C CA . ILE A 1 647 ? 5.769 -9.843 22.526 1.00 72.12 647 ILE A CA 1
ATOM 5147 C C . ILE A 1 647 ? 5.885 -10.124 24.030 1.00 72.12 647 ILE A C 1
ATOM 5149 O O . ILE A 1 647 ? 5.917 -11.278 24.459 1.00 72.12 647 ILE A O 1
ATOM 5153 N N . ILE A 1 648 ? 5.942 -9.059 24.827 1.00 74.88 648 ILE A N 1
ATOM 5154 C CA . ILE A 1 648 ? 6.197 -9.081 26.268 1.00 74.88 648 ILE A CA 1
ATOM 5155 C C . ILE A 1 648 ? 4.892 -8.813 27.024 1.00 74.88 648 ILE A C 1
ATOM 5157 O O . ILE A 1 648 ? 4.265 -7.774 26.829 1.00 74.88 648 ILE A O 1
ATOM 5161 N N . SER A 1 649 ? 4.518 -9.697 27.945 1.00 78.50 649 SER A N 1
ATOM 5162 C CA . SER A 1 649 ? 3.443 -9.459 28.916 1.00 78.50 649 SER A CA 1
ATOM 5163 C C . SER A 1 649 ? 4.045 -8.944 30.222 1.00 78.50 649 SER A C 1
ATOM 5165 O O . SER A 1 649 ? 4.967 -9.562 30.760 1.00 78.50 649 SER A O 1
ATOM 5167 N N . LEU A 1 650 ? 3.544 -7.833 30.766 1.00 78.62 650 LEU A N 1
ATOM 5168 C CA . LEU A 1 650 ? 4.063 -7.260 32.010 1.00 78.62 650 LEU A CA 1
ATOM 5169 C C . LEU A 1 650 ? 2.975 -6.776 32.965 1.00 78.62 650 LEU A C 1
ATOM 5171 O O . LEU A 1 650 ? 1.882 -6.401 32.561 1.00 78.62 650 LEU A O 1
ATOM 5175 N N . PHE A 1 651 ? 3.305 -6.758 34.248 1.00 81.81 651 PHE A N 1
ATOM 5176 C CA . PHE A 1 651 ? 2.536 -6.145 35.319 1.00 81.81 651 PHE A CA 1
ATOM 5177 C C . PHE A 1 651 ? 3.060 -4.727 35.572 1.00 81.81 651 PHE A C 1
ATOM 5179 O O . PHE A 1 651 ? 4.268 -4.534 35.731 1.00 81.81 651 PHE A O 1
ATOM 5186 N N . SER A 1 652 ? 2.180 -3.722 35.600 1.00 77.31 652 SER A N 1
ATOM 5187 C CA . SER A 1 652 ? 2.572 -2.321 35.786 1.00 77.31 652 SER A CA 1
ATOM 5188 C C . SER A 1 652 ? 1.705 -1.544 36.768 1.00 77.31 652 SER A C 1
ATOM 5190 O O . SER A 1 652 ? 0.504 -1.781 36.869 1.00 77.31 652 SER A O 1
ATOM 5192 N N . TYR A 1 653 ? 2.321 -0.577 37.454 1.00 74.81 653 TYR A N 1
ATOM 5193 C CA . TYR A 1 653 ? 1.653 0.416 38.305 1.00 74.81 653 TYR A CA 1
ATOM 5194 C C . TYR A 1 653 ? 2.464 1.728 38.374 1.00 74.81 653 TYR A C 1
ATOM 5196 O O . TYR A 1 653 ? 3.682 1.718 38.159 1.00 74.81 653 TYR A O 1
ATOM 5204 N N . GLU A 1 654 ? 1.804 2.866 38.641 1.00 73.62 654 GLU A N 1
ATOM 5205 C CA . GLU A 1 654 ? 2.439 4.199 38.737 1.00 73.62 654 GLU A CA 1
ATOM 5206 C C . GLU A 1 654 ? 2.074 4.900 40.056 1.00 73.62 654 GLU A C 1
ATOM 5208 O O . GLU A 1 654 ? 0.898 5.073 40.382 1.00 73.62 654 GLU A O 1
ATOM 5213 N N . LEU A 1 655 ? 3.099 5.351 40.784 1.00 72.38 655 LEU A N 1
ATOM 5214 C CA . LEU A 1 655 ? 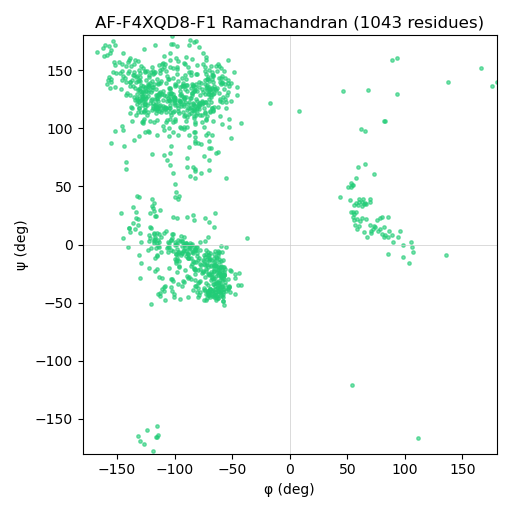2.986 6.225 41.950 1.00 72.38 655 LEU A CA 1
ATOM 5215 C C . LEU A 1 655 ? 3.176 7.684 41.529 1.00 72.38 655 LEU A C 1
ATOM 5217 O O . LEU A 1 655 ? 4.114 8.009 40.793 1.00 72.38 655 LEU A O 1
ATOM 5221 N N . PHE A 1 656 ? 2.325 8.565 42.046 1.00 65.81 656 PHE A N 1
ATOM 5222 C CA . PHE A 1 656 ? 2.399 10.011 41.865 1.00 65.81 656 PHE A CA 1
ATOM 5223 C C . PHE A 1 656 ? 2.407 10.702 43.217 1.00 65.81 656 PHE A C 1
ATOM 5225 O O . PHE A 1 656 ? 1.479 10.566 44.010 1.00 65.81 656 PHE A O 1
ATOM 5232 N N . SER A 1 657 ? 3.459 11.466 43.470 1.00 69.62 657 SER A N 1
ATOM 5233 C CA . SER A 1 657 ? 3.626 12.218 44.706 1.00 69.62 657 SER A CA 1
ATOM 5234 C C . SER A 1 657 ? 3.604 13.711 44.419 1.00 69.62 657 SER A C 1
ATOM 5236 O O . SER A 1 657 ? 4.213 14.168 43.445 1.00 69.62 657 SER A O 1
ATOM 5238 N N . TYR A 1 658 ? 2.934 14.461 45.290 1.00 63.94 658 TYR A N 1
ATOM 5239 C CA . TYR A 1 658 ? 2.954 15.920 45.296 1.00 63.94 658 TYR A CA 1
ATOM 5240 C C . TYR A 1 658 ? 3.668 16.393 46.560 1.00 63.94 658 TYR A C 1
ATOM 5242 O O . TYR A 1 658 ? 3.344 15.929 47.652 1.00 63.94 658 TYR A O 1
ATOM 5250 N N . ASP A 1 659 ? 4.622 17.312 46.425 1.00 62.59 659 ASP A N 1
ATOM 5251 C CA . ASP A 1 659 ? 5.278 17.911 47.589 1.00 62.59 659 ASP A CA 1
ATOM 5252 C C . ASP A 1 659 ? 4.341 18.957 48.219 1.00 62.59 659 ASP A C 1
ATOM 5254 O O . ASP A 1 659 ? 4.327 20.135 47.856 1.00 62.59 659 ASP A O 1
ATOM 5258 N N . TYR A 1 660 ? 3.461 18.501 49.115 1.00 58.97 660 TYR A N 1
ATOM 5259 C CA . TYR A 1 660 ? 2.471 19.358 49.775 1.00 58.97 660 TYR A CA 1
ATOM 5260 C C . TYR A 1 660 ? 3.083 20.297 50.815 1.00 58.97 660 TYR A C 1
ATOM 5262 O O . TYR A 1 660 ? 2.436 21.276 51.205 1.00 58.97 660 TYR A O 1
ATOM 5270 N N . ASN A 1 661 ? 4.275 19.975 51.313 1.00 64.56 661 ASN A N 1
ATOM 5271 C CA . ASN A 1 661 ? 4.903 20.683 52.418 1.00 64.56 661 ASN A CA 1
ATOM 5272 C C . ASN A 1 661 ? 6.072 21.593 51.960 1.00 64.56 661 ASN A C 1
ATOM 5274 O O . ASN A 1 661 ? 6.525 22.411 52.768 1.00 64.56 661 ASN A O 1
ATOM 5278 N N . ASP A 1 662 ? 6.440 21.521 50.672 1.00 59.09 662 ASP A N 1
ATOM 5279 C CA . ASP A 1 662 ? 7.431 22.352 49.969 1.00 59.09 662 ASP A CA 1
ATOM 5280 C C . ASP A 1 662 ? 8.836 22.222 50.594 1.00 59.09 662 ASP A C 1
ATOM 5282 O O . ASP A 1 662 ? 9.566 23.210 50.746 1.00 59.09 662 ASP A O 1
ATOM 5286 N N . ASP A 1 663 ? 9.187 21.013 51.055 1.00 69.69 663 ASP A N 1
ATOM 5287 C CA . ASP A 1 663 ? 10.473 20.698 51.688 1.00 69.69 663 ASP A CA 1
ATOM 5288 C C . ASP A 1 663 ? 11.464 19.949 50.782 1.00 69.69 663 ASP A C 1
ATOM 5290 O O . ASP A 1 663 ? 12.577 19.637 51.225 1.00 69.69 663 ASP A O 1
ATOM 5294 N N . ASP A 1 664 ? 11.100 19.730 49.514 1.00 58.62 664 ASP A N 1
ATOM 5295 C CA . ASP A 1 664 ? 11.835 18.962 48.506 1.00 58.62 664 ASP A CA 1
ATOM 5296 C C . ASP A 1 664 ? 12.056 17.478 48.905 1.00 58.62 664 ASP A C 1
ATOM 5298 O O . ASP A 1 664 ? 12.899 16.782 48.316 1.00 58.62 664 ASP A O 1
ATOM 5302 N N . VAL A 1 665 ? 11.329 16.955 49.905 1.00 63.75 665 VAL A N 1
ATOM 5303 C CA . VAL A 1 665 ? 11.431 15.578 50.416 1.00 63.75 665 VAL A CA 1
ATOM 5304 C C . VAL A 1 665 ? 10.089 14.853 50.316 1.00 63.75 665 VAL A C 1
ATOM 5306 O O . VAL A 1 665 ? 9.279 14.839 51.230 1.00 63.75 665 VAL A O 1
ATOM 5309 N N . TYR A 1 666 ? 9.926 14.086 49.240 1.00 59.47 666 TYR A N 1
ATOM 5310 C CA . TYR A 1 666 ? 8.772 13.203 49.059 1.00 59.47 666 TYR A CA 1
ATOM 5311 C C . TYR A 1 666 ? 8.754 12.054 50.083 1.00 59.47 666 TYR A C 1
ATOM 5313 O O . TYR A 1 666 ? 9.613 11.161 50.053 1.00 59.47 666 TYR A O 1
ATOM 5321 N N . THR A 1 667 ? 7.753 12.040 50.959 1.00 59.75 667 THR A N 1
ATOM 5322 C CA . THR A 1 667 ? 7.490 10.965 51.924 1.00 59.75 667 THR A CA 1
ATOM 5323 C C . THR A 1 667 ? 6.423 9.981 51.410 1.00 59.75 667 THR A C 1
ATOM 5325 O O . THR A 1 667 ? 5.627 10.329 50.541 1.00 59.75 667 THR A O 1
ATOM 5328 N N . PRO A 1 668 ? 6.369 8.731 51.918 1.00 55.62 668 PRO A N 1
ATOM 5329 C CA . PRO A 1 668 ? 5.319 7.773 51.547 1.00 55.62 668 PRO A CA 1
ATOM 5330 C C . PRO A 1 668 ? 3.892 8.267 51.819 1.00 55.62 668 PRO A C 1
ATOM 5332 O O . PRO A 1 668 ? 2.977 7.859 51.117 1.00 55.62 668 PRO A O 1
ATOM 5335 N N . ASP A 1 669 ? 3.717 9.166 52.792 1.00 59.41 669 ASP A N 1
ATOM 5336 C CA . ASP A 1 669 ? 2.421 9.768 53.130 1.00 59.41 669 ASP A CA 1
ATOM 5337 C C . ASP A 1 669 ? 1.965 10.815 52.084 1.00 59.41 669 ASP A C 1
ATOM 5339 O O . ASP A 1 669 ? 0.821 11.264 52.118 1.00 59.41 669 ASP A O 1
ATOM 5343 N N . GLU A 1 670 ? 2.845 11.208 51.154 1.00 57.84 670 GLU A N 1
ATOM 5344 C CA . GLU A 1 670 ? 2.597 12.183 50.077 1.00 57.84 670 GLU A CA 1
ATOM 5345 C C . GLU A 1 670 ? 2.449 11.524 48.694 1.00 57.84 670 GLU A C 1
ATOM 5347 O O . GLU A 1 670 ? 2.301 12.218 47.684 1.00 57.84 670 GLU A O 1
ATOM 5352 N N . ALA A 1 671 ? 2.512 10.191 48.623 1.00 56.72 671 ALA A N 1
ATOM 5353 C CA . ALA A 1 671 ? 2.380 9.416 47.394 1.00 56.72 671 ALA A CA 1
ATOM 5354 C C . ALA A 1 671 ? 0.976 8.808 47.266 1.00 56.72 671 ALA A C 1
ATOM 5356 O O . ALA A 1 671 ? 0.551 8.058 48.137 1.00 56.72 671 ALA A O 1
ATOM 5357 N N . ALA A 1 672 ? 0.303 9.090 46.150 1.00 59.44 672 ALA A N 1
ATOM 5358 C CA . ALA A 1 672 ? -0.964 8.485 45.741 1.00 59.44 672 ALA A CA 1
ATOM 5359 C C . ALA A 1 672 ? -0.748 7.584 44.513 1.00 59.44 672 ALA A C 1
ATOM 5361 O O . ALA A 1 672 ? 0.195 7.787 43.736 1.00 59.44 672 ALA A O 1
ATOM 5362 N N . HIS A 1 673 ? -1.612 6.591 44.299 1.00 54.91 673 HIS A N 1
ATOM 5363 C CA . HIS A 1 673 ? -1.544 5.780 43.078 1.00 54.91 673 HIS A CA 1
ATOM 5364 C C . HIS A 1 673 ? -2.177 6.560 41.922 1.00 54.91 673 HIS A C 1
ATOM 5366 O O . HIS A 1 673 ? -3.350 6.911 41.968 1.00 54.91 673 HIS A O 1
ATOM 5372 N N . PHE A 1 674 ? -1.402 6.845 40.873 1.00 51.66 674 PHE A N 1
ATOM 5373 C CA . PHE A 1 674 ? -1.907 7.562 39.692 1.00 51.66 674 PHE A CA 1
ATOM 5374 C C . PHE A 1 674 ? -2.389 6.621 38.600 1.00 51.66 674 PHE A C 1
ATOM 5376 O O . PHE A 1 674 ? -3.314 6.955 37.872 1.00 51.66 674 PHE A O 1
ATOM 5383 N N . MET A 1 675 ? -1.781 5.438 38.492 1.00 58.59 675 MET A N 1
ATOM 5384 C CA . MET A 1 675 ? -2.283 4.362 37.642 1.00 58.59 675 MET A CA 1
ATOM 5385 C C . MET A 1 675 ? -2.434 3.112 38.492 1.00 58.59 675 MET A C 1
ATOM 5387 O O . MET A 1 675 ? -1.456 2.650 39.092 1.00 58.59 675 MET A O 1
ATOM 5391 N N . THR A 1 676 ? -3.654 2.576 38.522 1.00 63.31 676 THR A N 1
ATOM 5392 C CA . THR A 1 676 ? -3.963 1.340 39.235 1.00 63.31 676 THR A CA 1
ATOM 5393 C C . THR A 1 676 ? -3.155 0.168 38.661 1.00 63.31 676 THR A C 1
ATOM 5395 O O . THR A 1 676 ? -2.905 0.120 37.448 1.00 63.31 676 THR A O 1
ATOM 5398 N N . PRO A 1 677 ? -2.711 -0.768 39.517 1.00 74.94 677 PRO A N 1
ATOM 5399 C CA . PRO A 1 677 ? -2.013 -1.970 39.084 1.00 74.94 677 PRO A CA 1
ATOM 5400 C C . PRO A 1 677 ? -2.778 -2.777 38.027 1.00 74.94 677 PRO A C 1
ATOM 5402 O O . PRO A 1 677 ? -3.969 -3.061 38.184 1.00 74.94 677 PRO A O 1
ATOM 5405 N N . ARG A 1 678 ? -2.090 -3.154 36.943 1.00 73.75 678 ARG A N 1
ATOM 5406 C CA . ARG A 1 678 ? -2.686 -3.798 35.758 1.00 73.75 678 ARG A CA 1
ATOM 5407 C C . ARG A 1 678 ? -1.688 -4.640 34.963 1.00 73.75 678 ARG A C 1
ATOM 5409 O O . ARG A 1 678 ? -0.482 -4.500 35.144 1.00 73.75 678 ARG A O 1
ATOM 5416 N N . ILE A 1 679 ? -2.190 -5.454 34.035 1.00 74.75 679 ILE A N 1
ATOM 5417 C CA . ILE A 1 679 ? -1.367 -6.163 33.044 1.00 74.75 679 ILE A CA 1
ATOM 5418 C C . ILE A 1 679 ? -1.364 -5.373 31.723 1.00 74.75 679 ILE A C 1
ATOM 5420 O O . ILE A 1 679 ? -2.386 -4.810 31.330 1.00 74.75 679 ILE A O 1
ATOM 5424 N N . GLU A 1 680 ? -0.216 -5.319 31.052 1.00 73.94 680 GLU A N 1
ATOM 5425 C CA . GLU A 1 680 ? -0.018 -4.709 29.736 1.00 73.94 680 GLU A CA 1
ATOM 5426 C C . GLU A 1 680 ? 0.743 -5.659 28.804 1.00 73.94 680 GLU A C 1
ATOM 5428 O O . GLU A 1 680 ? 1.480 -6.538 29.255 1.00 73.94 680 GLU A O 1
ATOM 5433 N N . THR A 1 681 ? 0.594 -5.440 27.500 1.00 71.25 681 THR A N 1
ATOM 5434 C CA . THR A 1 681 ? 1.391 -6.098 26.462 1.00 71.25 681 THR A CA 1
ATOM 5435 C C . THR A 1 681 ? 2.286 -5.077 25.776 1.00 71.25 681 THR A C 1
ATOM 5437 O O . THR A 1 681 ? 1.835 -3.965 25.490 1.00 71.25 681 THR A O 1
ATOM 5440 N N . ILE A 1 682 ? 3.529 -5.472 25.494 1.00 70.75 682 ILE A N 1
ATOM 5441 C CA . ILE A 1 682 ? 4.518 -4.682 24.770 1.00 70.75 682 ILE A CA 1
ATOM 5442 C C . ILE A 1 682 ? 5.029 -5.433 23.547 1.00 70.75 682 ILE A C 1
ATOM 5444 O O . ILE A 1 682 ? 5.504 -6.559 23.651 1.00 70.75 682 ILE A O 1
ATOM 5448 N N . GLU A 1 683 ? 4.977 -4.771 22.395 1.00 70.00 683 GLU A N 1
ATOM 5449 C CA . GLU A 1 683 ? 5.663 -5.178 21.167 1.00 70.00 683 GLU A CA 1
ATOM 5450 C C . GLU A 1 683 ? 6.861 -4.250 20.938 1.00 70.00 683 GLU A C 1
ATOM 5452 O O . GLU A 1 683 ? 6.793 -3.049 21.222 1.00 70.00 683 GLU A O 1
ATOM 5457 N N . LEU A 1 684 ? 7.959 -4.818 20.439 1.00 67.12 684 LEU A N 1
ATOM 5458 C CA . LEU A 1 684 ? 9.120 -4.060 19.988 1.00 67.12 684 LEU A CA 1
ATOM 5459 C C . LEU A 1 684 ? 8.903 -3.658 18.527 1.00 67.12 684 LEU A C 1
ATOM 5461 O O . LEU A 1 684 ? 8.794 -4.527 17.663 1.00 67.12 684 LEU A O 1
ATOM 5465 N N . ILE A 1 685 ? 8.841 -2.353 18.261 1.00 60.34 685 ILE A N 1
ATOM 5466 C CA . ILE A 1 685 ? 8.615 -1.800 16.919 1.00 60.34 685 ILE A CA 1
ATOM 5467 C C . ILE A 1 685 ? 9.785 -0.883 16.546 1.00 60.34 685 ILE A C 1
ATOM 5469 O O . ILE A 1 685 ? 10.246 -0.087 17.364 1.00 60.34 685 ILE A O 1
ATOM 5473 N N . ASP A 1 686 ? 10.250 -0.986 15.301 1.00 62.00 686 ASP A N 1
ATOM 5474 C CA . ASP A 1 686 ? 11.214 -0.061 14.705 1.00 62.00 686 ASP A CA 1
ATOM 5475 C C . ASP A 1 686 ? 10.477 1.176 14.163 1.00 62.00 686 ASP A C 1
ATOM 5477 O O . ASP A 1 686 ? 9.718 1.070 13.195 1.00 62.00 686 ASP A O 1
ATOM 5481 N N . LEU A 1 687 ? 10.667 2.348 14.791 1.00 57.97 687 LEU A N 1
ATOM 5482 C CA . LEU A 1 687 ? 10.019 3.581 14.324 1.00 57.97 687 LEU A CA 1
ATOM 5483 C C . LEU A 1 687 ? 10.779 4.323 13.222 1.00 57.97 687 LEU A C 1
ATOM 5485 O O . LEU A 1 687 ? 10.274 5.331 12.730 1.00 57.97 687 LEU A O 1
ATOM 5489 N N . SER A 1 688 ? 11.940 3.837 12.770 1.00 57.19 688 SER A N 1
ATOM 5490 C CA . SER A 1 688 ? 12.579 4.391 11.564 1.00 57.19 688 SER A CA 1
ATOM 5491 C C . SER A 1 688 ? 11.701 4.210 10.315 1.00 57.19 688 SER A C 1
ATOM 5493 O O . SER A 1 688 ? 11.796 4.977 9.362 1.00 57.19 688 SER A O 1
ATOM 5495 N N . ALA A 1 689 ? 10.766 3.254 10.354 1.00 55.91 689 ALA A N 1
ATOM 5496 C CA . ALA A 1 689 ? 9.746 3.058 9.329 1.00 55.91 689 ALA A CA 1
ATOM 5497 C C . ALA A 1 689 ? 8.676 4.175 9.279 1.00 55.91 689 ALA A C 1
ATOM 5499 O O . ALA A 1 689 ? 7.914 4.233 8.314 1.00 55.91 689 ALA A O 1
ATOM 5500 N N . TYR A 1 690 ? 8.609 5.059 10.283 1.00 61.03 690 TYR A N 1
ATOM 5501 C CA . TYR A 1 690 ? 7.618 6.134 10.399 1.00 61.03 690 TYR A CA 1
ATOM 5502 C C . TYR A 1 690 ? 8.282 7.497 10.175 1.00 61.03 690 TYR A C 1
ATOM 5504 O O . TYR A 1 690 ? 8.537 8.244 11.120 1.00 61.03 690 TYR A O 1
ATOM 5512 N N . GLY A 1 691 ? 8.563 7.822 8.909 1.00 55.19 691 GLY A N 1
ATOM 5513 C CA . GLY A 1 691 ? 9.271 9.052 8.524 1.00 55.19 691 GLY A CA 1
ATOM 5514 C C . GLY A 1 691 ? 8.648 10.345 9.071 1.00 55.19 691 GLY A C 1
ATOM 5515 O O . GLY A 1 691 ? 9.375 11.277 9.378 1.00 55.19 691 GLY A O 1
ATOM 5516 N N . GLU A 1 692 ? 7.329 10.379 9.282 1.00 52.88 692 GLU A N 1
ATOM 5517 C CA . GLU A 1 692 ? 6.595 11.552 9.791 1.00 52.88 692 GLU A CA 1
ATOM 5518 C C . GLU A 1 692 ? 6.902 11.914 11.256 1.00 52.88 692 GLU A C 1
ATOM 5520 O O . GLU A 1 692 ? 6.771 13.077 11.636 1.00 52.88 692 GLU A O 1
ATOM 5525 N N . ILE A 1 693 ? 7.362 10.953 12.069 1.00 52.44 693 ILE A N 1
ATOM 5526 C CA . ILE A 1 693 ? 7.755 11.189 13.474 1.00 52.44 693 ILE A CA 1
ATOM 5527 C C . ILE A 1 693 ? 9.015 12.056 13.550 1.00 52.44 693 ILE A C 1
ATOM 5529 O O . ILE A 1 693 ? 9.204 12.816 14.497 1.00 52.44 693 ILE A O 1
ATOM 5533 N N . TRP A 1 694 ? 9.871 11.943 12.538 1.00 51.34 694 TRP A N 1
ATOM 5534 C CA . TRP A 1 694 ? 11.208 12.520 12.495 1.00 51.34 694 TRP A CA 1
ATOM 5535 C C . TRP A 1 694 ? 11.266 13.798 11.661 1.00 51.34 694 TRP A C 1
ATOM 5537 O O . TRP A 1 694 ? 12.322 14.103 11.135 1.00 51.34 694 TRP A O 1
ATOM 5547 N N . LEU A 1 695 ? 10.149 14.513 11.484 1.00 47.09 695 LEU A N 1
ATOM 5548 C CA . LEU A 1 695 ? 10.068 15.708 10.624 1.00 47.09 695 LEU A CA 1
ATOM 5549 C C . LEU A 1 695 ? 9.756 17.017 11.368 1.00 47.09 695 LEU A C 1
ATOM 5551 O O . LEU A 1 695 ? 9.593 18.049 10.731 1.00 47.09 695 LEU A O 1
ATOM 5555 N N . GLN A 1 696 ? 9.606 17.017 12.695 1.00 54.28 696 GLN A N 1
ATOM 5556 C CA . GLN A 1 696 ? 8.815 18.077 13.350 1.00 54.28 696 GLN A CA 1
ATOM 5557 C C . GLN A 1 696 ? 9.617 19.195 14.040 1.00 54.28 696 GLN A C 1
ATOM 5559 O O . GLN A 1 696 ? 9.040 20.031 14.730 1.00 54.28 696 GLN A O 1
ATOM 5564 N N . SER A 1 697 ? 10.935 19.266 13.866 1.00 61.69 697 SER A N 1
ATOM 5565 C CA . SER A 1 697 ? 11.717 20.463 14.214 1.00 61.69 697 SER A CA 1
ATOM 5566 C C . SER A 1 697 ? 12.973 20.469 13.360 1.00 61.69 697 SER A C 1
ATOM 5568 O O . SER A 1 697 ? 13.960 19.891 13.770 1.00 61.69 697 SER A O 1
ATOM 5570 N N . ASP A 1 698 ? 12.914 21.024 12.162 1.00 68.69 698 ASP A N 1
ATOM 5571 C CA . ASP A 1 698 ? 14.073 21.337 11.319 1.00 68.69 698 ASP A CA 1
ATOM 5572 C C . ASP A 1 698 ? 14.152 22.873 11.324 1.00 68.69 698 ASP A C 1
ATOM 5574 O O . ASP A 1 698 ? 13.259 23.547 10.810 1.00 68.69 698 ASP A O 1
ATOM 5578 N N . PHE A 1 699 ? 15.073 23.438 12.109 1.00 72.94 699 PHE A N 1
ATOM 5579 C CA . PHE A 1 699 ? 15.067 24.877 12.435 1.00 72.94 699 PHE A CA 1
ATOM 5580 C C . PHE A 1 699 ? 15.730 25.725 11.346 1.00 72.94 699 PHE A C 1
ATOM 5582 O O . PHE A 1 699 ? 15.486 26.937 11.282 1.00 72.94 699 PHE A O 1
ATOM 5589 N N . ASP A 1 700 ? 16.558 25.112 10.509 1.00 76.88 700 ASP A N 1
ATOM 5590 C CA . ASP A 1 700 ? 17.280 25.748 9.415 1.00 76.88 700 ASP A CA 1
ATOM 5591 C C . ASP A 1 700 ? 16.854 25.256 8.021 1.00 76.88 700 ASP A C 1
ATOM 5593 O O . ASP A 1 700 ? 17.356 25.786 7.022 1.00 76.88 700 ASP A O 1
ATOM 5597 N N . ASP A 1 701 ? 15.840 24.386 7.966 1.00 80.25 701 ASP A N 1
ATOM 5598 C CA . ASP A 1 701 ? 15.219 23.816 6.767 1.00 80.25 701 ASP A CA 1
ATOM 5599 C C . ASP A 1 701 ? 16.235 23.045 5.895 1.00 80.25 701 ASP A C 1
ATOM 5601 O O . ASP A 1 701 ? 16.165 23.089 4.656 1.00 80.25 701 ASP A O 1
ATOM 5605 N N . ASP A 1 702 ? 17.216 22.385 6.516 1.00 82.44 702 ASP A N 1
ATOM 5606 C CA . ASP A 1 702 ? 18.256 21.639 5.808 1.00 82.44 702 ASP A CA 1
ATOM 5607 C C . ASP A 1 702 ? 17.847 20.199 5.463 1.00 82.44 702 ASP A C 1
ATOM 5609 O O . ASP A 1 702 ? 18.377 19.628 4.510 1.00 82.44 702 ASP A O 1
ATOM 5613 N N . GLY A 1 703 ? 16.826 19.652 6.127 1.00 76.12 703 GLY A N 1
ATOM 5614 C CA . GLY A 1 703 ? 16.312 18.296 5.952 1.00 76.12 703 GLY A CA 1
ATOM 5615 C C . GLY A 1 703 ? 16.651 17.335 7.096 1.00 76.12 703 GLY A C 1
ATOM 5616 O O . GLY A 1 703 ? 16.147 16.204 7.088 1.00 76.12 703 GLY A O 1
ATOM 5617 N N . LEU A 1 704 ? 17.466 17.748 8.069 1.00 78.69 704 LEU A N 1
ATOM 5618 C CA . LEU A 1 704 ? 17.639 17.082 9.354 1.00 78.69 704 LEU A CA 1
ATOM 5619 C C . LEU A 1 704 ? 16.776 17.758 10.414 1.00 78.69 704 LEU A C 1
ATOM 5621 O O . LEU A 1 704 ? 16.559 18.959 10.441 1.00 78.69 704 LEU A O 1
ATOM 5625 N N . THR A 1 705 ? 16.283 16.964 11.352 1.00 73.81 705 THR A N 1
ATOM 5626 C CA . THR A 1 705 ? 15.670 17.529 12.552 1.00 73.81 705 THR A CA 1
ATOM 5627 C C . THR A 1 705 ? 16.714 17.940 13.570 1.00 73.81 705 THR A C 1
ATOM 5629 O O . THR A 1 705 ? 17.723 17.266 13.730 1.00 73.81 705 THR A O 1
ATOM 5632 N N . THR A 1 706 ? 16.370 18.902 14.419 1.00 70.19 706 THR A N 1
ATOM 5633 C CA . THR A 1 706 ? 17.096 19.321 15.624 1.00 70.19 706 THR A CA 1
ATOM 5634 C C . THR A 1 706 ? 17.571 18.135 16.456 1.00 70.19 706 THR A C 1
ATOM 5636 O O . THR A 1 706 ? 18.623 18.190 17.092 1.00 70.19 706 THR A O 1
ATOM 5639 N N . GLU A 1 707 ? 16.787 17.053 16.505 1.00 63.19 707 GLU A N 1
ATOM 5640 C CA . GLU A 1 707 ? 17.179 15.824 17.191 1.00 63.19 707 GLU A CA 1
ATOM 5641 C C . GLU A 1 707 ? 18.264 15.053 16.427 1.00 63.19 707 GLU A C 1
ATOM 5643 O O . GLU A 1 707 ? 19.274 14.713 17.041 1.00 63.19 707 GLU A O 1
ATOM 5648 N N . GLN A 1 708 ? 18.111 14.847 15.114 1.00 75.00 708 GLN A N 1
ATOM 5649 C CA . GLN A 1 708 ? 19.155 14.261 14.261 1.00 75.00 708 GLN A CA 1
ATOM 5650 C C . GLN A 1 708 ? 20.441 15.089 14.305 1.00 75.00 708 GLN A C 1
ATOM 5652 O O . GLN A 1 708 ? 21.522 14.532 14.468 1.00 75.00 708 GLN A O 1
ATOM 5657 N N . GLU A 1 709 ? 20.330 16.411 14.262 1.00 82.62 709 GLU A N 1
ATOM 5658 C CA . GLU A 1 709 ? 21.461 17.327 14.349 1.00 82.62 709 GLU A CA 1
ATOM 5659 C C . GLU A 1 709 ? 22.156 17.242 15.713 1.00 82.62 709 GLU A C 1
ATOM 5661 O O . GLU A 1 709 ? 23.377 17.112 15.813 1.00 82.62 709 GLU A O 1
ATOM 5666 N N . THR A 1 710 ? 21.378 17.183 16.800 1.00 76.69 710 THR A N 1
ATOM 5667 C CA . THR A 1 710 ? 21.920 16.978 18.151 1.00 76.69 710 THR A CA 1
ATOM 5668 C C . THR A 1 710 ? 22.654 15.634 18.274 1.00 76.69 710 THR A C 1
ATOM 5670 O O . THR A 1 710 ? 23.676 15.558 18.963 1.00 76.69 710 THR A O 1
ATOM 5673 N N . GLU A 1 711 ? 22.152 14.572 17.636 1.00 78.06 711 GLU A N 1
ATOM 5674 C CA . GLU A 1 711 ? 22.788 13.246 17.617 1.00 78.06 711 GLU A CA 1
ATOM 5675 C C . GLU A 1 711 ? 24.070 13.222 16.776 1.00 78.06 711 GLU A C 1
ATOM 5677 O O . GLU A 1 711 ? 25.067 12.623 17.192 1.00 78.06 711 GLU A O 1
ATOM 5682 N N . LEU A 1 712 ? 24.062 13.907 15.632 1.00 81.44 712 LEU A N 1
ATOM 5683 C CA . LEU A 1 712 ? 25.217 14.074 14.750 1.00 81.44 712 LEU A CA 1
ATOM 5684 C C . LEU A 1 712 ? 26.243 15.061 15.319 1.00 81.44 712 LEU A C 1
ATOM 5686 O O . LEU A 1 712 ? 27.391 15.079 14.882 1.00 81.44 712 LEU A O 1
ATOM 5690 N N . GLY A 1 713 ? 25.865 15.839 16.336 1.00 85.31 713 GLY A N 1
ATOM 5691 C CA . GLY A 1 713 ? 26.701 16.872 16.938 1.00 85.31 713 GLY A CA 1
ATOM 5692 C C . GLY A 1 713 ? 26.796 18.148 16.102 1.00 85.31 713 GLY A C 1
ATOM 5693 O O . GLY A 1 713 ? 27.641 18.989 16.419 1.00 85.31 713 GLY A O 1
ATOM 5694 N N . THR A 1 714 ? 25.944 18.276 15.085 1.00 88.38 714 THR A N 1
ATOM 5695 C CA . THR A 1 714 ? 25.785 19.468 14.256 1.00 88.38 714 THR A CA 1
ATOM 5696 C C . THR A 1 714 ? 24.947 20.521 14.993 1.00 88.38 714 THR A C 1
ATOM 5698 O O . THR A 1 714 ? 24.470 20.292 16.112 1.00 88.38 714 THR A O 1
ATOM 5701 N N . ASN A 1 715 ? 24.878 21.741 14.466 1.00 85.00 715 ASN A N 1
ATOM 5702 C CA . ASN A 1 715 ? 24.222 22.872 15.106 1.00 85.00 715 ASN A CA 1
ATOM 5703 C C . ASN A 1 715 ? 22.785 23.038 14.592 1.00 85.00 715 ASN A C 1
ATOM 5705 O O . ASN A 1 715 ? 22.651 23.585 13.507 1.00 85.00 715 ASN A O 1
ATOM 5709 N N . PRO A 1 716 ? 21.757 22.816 15.437 1.00 84.06 716 PRO A N 1
ATOM 5710 C CA . PRO A 1 716 ? 20.354 22.853 15.027 1.00 84.06 716 PRO A CA 1
ATOM 5711 C C . PRO A 1 716 ? 19.804 24.140 14.416 1.00 84.06 716 PRO A C 1
ATOM 5713 O O . PRO A 1 716 ? 18.635 24.209 14.090 1.00 84.06 716 PRO A O 1
ATOM 5716 N N . ASP A 1 717 ? 20.582 25.218 14.404 1.00 84.31 717 ASP A N 1
ATOM 5717 C CA . ASP A 1 717 ? 20.171 26.518 13.870 1.00 84.31 717 ASP A CA 1
ATOM 5718 C C . ASP A 1 717 ? 20.987 26.892 12.612 1.00 84.31 717 ASP A C 1
ATOM 5720 O O . ASP A 1 717 ? 20.997 28.065 12.208 1.00 84.31 717 ASP A O 1
ATOM 5724 N N . ALA A 1 718 ? 21.793 25.975 12.071 1.00 85.06 718 ALA A N 1
ATOM 5725 C CA . ALA A 1 718 ? 22.719 26.249 10.984 1.00 85.06 718 ALA A CA 1
ATOM 5726 C C . ALA A 1 718 ? 22.709 25.156 9.920 1.00 85.06 718 ALA A C 1
ATOM 5728 O O . ALA A 1 718 ? 23.413 24.169 10.057 1.00 85.06 718 ALA A O 1
ATOM 5729 N N . TYR A 1 719 ? 22.090 25.509 8.789 1.00 89.62 719 TYR A N 1
ATOM 5730 C CA . TYR A 1 719 ? 21.974 24.710 7.566 1.00 89.62 719 TYR A CA 1
ATOM 5731 C C . TYR A 1 719 ? 23.261 23.998 7.119 1.00 89.62 719 TYR A C 1
ATOM 5733 O O . TYR A 1 719 ? 23.184 23.061 6.349 1.00 89.62 719 TYR A O 1
ATOM 5741 N N . ASP A 1 720 ? 24.429 24.505 7.517 1.00 93.00 720 ASP A N 1
ATOM 5742 C CA . ASP A 1 720 ? 25.769 23.992 7.224 1.00 93.00 720 ASP A CA 1
ATOM 5743 C C . ASP A 1 720 ? 26.639 24.268 8.466 1.00 93.00 720 ASP A C 1
ATOM 5745 O O . ASP A 1 720 ? 27.044 25.417 8.742 1.00 93.00 720 ASP A O 1
ATOM 5749 N N . SER A 1 721 ? 26.863 23.233 9.273 1.00 92.25 721 SER A N 1
ATOM 5750 C CA . SER A 1 721 ? 27.477 23.362 10.593 1.00 92.25 721 SER A CA 1
ATOM 5751 C C . SER A 1 721 ? 28.969 23.668 10.543 1.00 92.25 721 SER A C 1
ATOM 5753 O O . SER A 1 721 ? 29.486 24.416 11.390 1.00 92.25 721 SER A O 1
ATOM 5755 N N . ASP A 1 722 ? 29.683 23.162 9.540 1.00 92.00 722 ASP A N 1
ATOM 5756 C CA . ASP A 1 722 ? 31.131 23.324 9.412 1.00 92.00 722 ASP A CA 1
ATOM 5757 C C . ASP A 1 722 ? 31.573 24.370 8.366 1.00 92.00 722 ASP A C 1
ATOM 5759 O O . ASP A 1 722 ? 32.735 24.806 8.360 1.00 92.00 722 ASP A O 1
ATOM 5763 N N . ASN A 1 723 ? 30.603 24.920 7.636 1.00 92.31 723 ASN A N 1
ATOM 5764 C CA . ASN A 1 723 ? 30.699 25.996 6.655 1.00 92.31 723 ASN A CA 1
ATOM 5765 C C . ASN A 1 723 ? 31.521 25.639 5.406 1.00 92.31 723 ASN A C 1
ATOM 5767 O O . ASN A 1 723 ? 32.247 26.504 4.878 1.00 92.31 723 ASN A O 1
ATOM 5771 N N . ASP A 1 724 ? 31.447 24.396 4.939 1.00 90.75 724 ASP A N 1
ATOM 5772 C CA . ASP A 1 724 ? 32.101 23.951 3.707 1.00 90.75 724 ASP A CA 1
ATOM 5773 C C . ASP A 1 724 ? 31.255 24.147 2.431 1.00 90.75 724 ASP A C 1
ATOM 5775 O O . ASP A 1 724 ? 31.805 24.170 1.317 1.00 90.75 724 ASP A O 1
ATOM 5779 N N . GLY A 1 725 ? 29.966 24.454 2.598 1.00 88.88 725 GLY A N 1
ATOM 5780 C CA . GLY A 1 725 ? 29.010 24.773 1.547 1.00 88.88 725 GLY A CA 1
ATOM 5781 C C . GLY A 1 725 ? 27.999 23.672 1.221 1.00 88.88 725 GLY A C 1
ATOM 5782 O O . GLY A 1 725 ? 27.211 23.896 0.294 1.00 88.88 725 GLY A O 1
ATOM 5783 N N . PHE A 1 726 ? 28.017 22.536 1.921 1.00 90.12 726 PHE A N 1
ATOM 5784 C CA . PHE A 1 726 ? 26.974 21.506 1.879 1.00 90.12 726 PHE A CA 1
ATOM 5785 C C . PHE A 1 726 ? 26.100 21.574 3.128 1.00 90.12 726 PHE A C 1
ATOM 5787 O O . PHE A 1 726 ? 26.542 22.082 4.151 1.00 90.12 726 PHE A O 1
ATOM 5794 N N . SER A 1 727 ? 24.842 21.139 3.021 1.00 91.88 727 SER A N 1
ATOM 5795 C CA . SER A 1 727 ? 24.023 21.024 4.228 1.00 91.88 727 SER A CA 1
ATOM 5796 C C . SER A 1 727 ? 24.404 19.814 5.063 1.00 91.88 727 SER A C 1
ATOM 5798 O O . SER A 1 727 ? 24.887 18.819 4.515 1.00 91.88 727 SER A O 1
ATOM 5800 N N . ASP A 1 728 ? 24.117 19.858 6.360 1.00 88.25 728 ASP A N 1
ATOM 5801 C CA . ASP A 1 728 ? 24.371 18.720 7.239 1.00 88.25 728 ASP A CA 1
ATOM 5802 C C . ASP A 1 728 ? 23.585 17.489 6.735 1.00 88.25 728 ASP A C 1
ATOM 5804 O O . ASP A 1 728 ? 24.095 16.362 6.719 1.00 88.25 728 ASP A O 1
ATOM 5808 N N . SER A 1 729 ? 22.367 17.699 6.219 1.00 89.94 729 SER A N 1
ATOM 5809 C CA . SER A 1 729 ? 21.559 16.651 5.582 1.00 89.94 729 SER A CA 1
ATOM 5810 C C . SER A 1 729 ? 22.173 16.085 4.292 1.00 89.94 729 SER A C 1
ATOM 5812 O O . SER A 1 729 ? 22.155 14.864 4.078 1.00 89.94 729 SER A O 1
ATOM 5814 N N . ASP A 1 730 ? 22.753 16.941 3.441 1.00 89.06 730 ASP A N 1
ATOM 5815 C CA . ASP A 1 730 ? 23.426 16.547 2.200 1.00 89.06 730 ASP A CA 1
ATOM 5816 C C . ASP A 1 730 ? 24.618 15.628 2.502 1.00 89.06 730 ASP A C 1
ATOM 5818 O O . ASP A 1 730 ? 24.843 14.624 1.814 1.00 89.06 730 ASP A O 1
ATOM 5822 N N . GLU A 1 731 ? 25.359 15.939 3.561 1.00 91.19 731 GLU A N 1
ATOM 5823 C CA . GLU A 1 731 ? 26.506 15.163 4.015 1.00 91.19 731 GLU A CA 1
ATOM 5824 C C . GLU A 1 731 ? 26.107 13.822 4.620 1.00 91.19 731 GLU A C 1
ATOM 5826 O O . GLU A 1 731 ? 26.667 12.781 4.260 1.00 91.19 731 GLU A O 1
ATOM 5831 N N . VAL A 1 732 ? 25.062 13.803 5.448 1.00 89.50 732 VAL A N 1
ATOM 5832 C CA . VAL A 1 732 ? 24.490 12.556 5.972 1.00 89.50 732 VAL A CA 1
ATOM 5833 C C . VAL A 1 732 ? 24.029 11.648 4.832 1.00 89.50 732 VAL A C 1
ATOM 5835 O O . VAL A 1 732 ? 24.342 10.451 4.825 1.00 89.50 732 VAL A O 1
ATOM 5838 N N . LEU A 1 733 ? 23.343 12.201 3.825 1.00 86.06 733 LEU A N 1
ATOM 5839 C CA . LEU A 1 733 ? 22.912 11.456 2.640 1.00 86.06 733 LEU A CA 1
ATOM 5840 C C . LEU A 1 733 ? 24.106 10.917 1.834 1.00 86.06 733 LEU A C 1
ATOM 5842 O O . LEU A 1 733 ? 24.054 9.798 1.310 1.00 86.06 733 LEU A O 1
ATOM 5846 N N . ALA A 1 734 ? 25.188 11.693 1.743 1.00 84.00 734 ALA A N 1
ATOM 5847 C CA . ALA A 1 734 ? 26.430 11.325 1.067 1.00 84.00 734 ALA A CA 1
ATOM 5848 C C . ALA A 1 734 ? 27.357 10.417 1.897 1.00 84.00 734 ALA A C 1
ATOM 5850 O O . ALA A 1 734 ? 28.387 9.970 1.380 1.00 84.00 734 ALA A O 1
ATOM 5851 N N . MET A 1 735 ? 26.982 10.096 3.142 1.00 86.88 735 MET A N 1
ATOM 5852 C CA . MET A 1 735 ? 27.803 9.374 4.121 1.00 86.88 735 MET A CA 1
ATOM 5853 C C . MET A 1 735 ? 29.146 10.066 4.412 1.00 86.88 735 MET A C 1
ATOM 5855 O O . MET A 1 735 ? 30.169 9.397 4.605 1.00 86.88 735 MET A O 1
ATOM 5859 N N . THR A 1 736 ? 29.148 11.397 4.422 1.00 89.69 736 THR A N 1
ATOM 5860 C CA . THR A 1 736 ? 30.266 12.243 4.844 1.00 89.69 736 THR A CA 1
ATOM 5861 C C . THR A 1 736 ? 30.018 12.828 6.243 1.00 89.69 736 THR A C 1
ATOM 5863 O O . THR A 1 736 ? 28.931 12.664 6.789 1.00 89.69 736 THR A O 1
ATOM 5866 N N . ASP A 1 737 ? 31.056 13.361 6.899 1.00 90.69 737 ASP A N 1
ATOM 5867 C CA . ASP A 1 737 ? 30.976 13.861 8.282 1.00 90.69 737 ASP A CA 1
ATOM 5868 C C . ASP A 1 737 ? 30.580 15.349 8.315 1.00 90.69 737 ASP A C 1
ATOM 5870 O O . ASP A 1 737 ? 31.453 16.165 8.023 1.00 90.69 737 ASP A O 1
ATOM 5874 N N . PRO A 1 738 ? 29.354 15.701 8.763 1.00 93.75 738 PRO A N 1
ATOM 5875 C CA . PRO A 1 738 ? 28.827 17.074 8.729 1.00 93.75 738 PRO A CA 1
ATOM 5876 C C . PRO A 1 738 ? 29.485 18.051 9.722 1.00 93.75 738 PRO A C 1
ATOM 5878 O O . PRO A 1 738 ? 29.034 19.171 9.945 1.00 93.75 738 PRO A O 1
ATOM 5881 N N . ASN A 1 739 ? 30.537 17.611 10.416 1.00 93.00 739 ASN A N 1
ATOM 5882 C CA . ASN A 1 739 ? 31.320 18.444 11.327 1.00 93.00 739 ASN A CA 1
ATOM 5883 C C . ASN A 1 739 ? 32.792 18.585 10.897 1.00 93.00 739 ASN A C 1
ATOM 5885 O O . ASN A 1 739 ? 33.602 19.155 11.648 1.00 93.00 739 ASN A O 1
ATOM 5889 N N . ASP A 1 740 ? 33.180 18.037 9.742 1.00 93.75 740 ASP A N 1
ATOM 5890 C CA . ASP A 1 740 ? 34.533 18.114 9.197 1.00 93.75 740 ASP A CA 1
ATOM 5891 C C . ASP A 1 740 ? 34.537 18.677 7.775 1.00 93.75 740 ASP A C 1
ATOM 5893 O O . ASP A 1 740 ? 34.515 17.924 6.813 1.00 93.75 740 ASP A O 1
ATOM 5897 N N . SER A 1 741 ? 34.800 19.983 7.662 1.00 93.12 741 SER A N 1
ATOM 5898 C CA . SER A 1 741 ? 34.888 20.731 6.388 1.00 93.12 741 SER A CA 1
ATOM 5899 C C . SER A 1 741 ? 35.882 20.201 5.333 1.00 93.12 741 SER A C 1
ATOM 5901 O O . SER A 1 741 ? 36.091 20.804 4.276 1.00 93.12 741 SER A O 1
ATOM 5903 N N . SER A 1 742 ? 36.637 19.141 5.641 1.00 91.75 742 SER A N 1
ATOM 5904 C CA . SER A 1 742 ? 37.468 18.412 4.679 1.00 91.75 742 SER A CA 1
ATOM 5905 C C . SER A 1 742 ? 36.810 17.149 4.108 1.00 91.75 742 SER A C 1
ATOM 5907 O O . SER A 1 742 ? 37.353 16.557 3.167 1.00 91.75 742 SER A O 1
ATOM 5909 N N . SER A 1 743 ? 35.657 16.765 4.647 1.00 92.69 743 SER A N 1
ATOM 5910 C CA . SER A 1 743 ? 34.834 15.608 4.328 1.00 92.69 743 SER A CA 1
ATOM 5911 C C . SER A 1 743 ? 33.641 16.013 3.453 1.00 92.69 743 SER A C 1
ATOM 5913 O O . SER A 1 743 ? 32.503 15.773 3.802 1.00 92.69 743 SER A O 1
ATOM 5915 N N . VAL A 1 744 ? 33.893 16.550 2.261 1.00 90.69 744 VAL A N 1
ATOM 5916 C CA . VAL A 1 744 ? 32.812 16.986 1.357 1.00 90.69 744 VAL A CA 1
ATOM 5917 C C . VAL A 1 744 ? 32.166 15.834 0.561 1.00 90.69 744 VAL A C 1
ATOM 5919 O O . VAL A 1 744 ? 32.882 14.925 0.107 1.00 90.69 744 VAL A O 1
ATOM 5922 N N . PRO A 1 745 ? 30.854 15.904 0.264 1.00 91.50 745 PRO A N 1
ATOM 5923 C CA . PRO A 1 745 ? 30.176 15.040 -0.696 1.00 91.50 745 PRO A CA 1
ATOM 5924 C C . PRO A 1 745 ? 30.843 15.018 -2.079 1.00 91.50 745 PRO A C 1
ATOM 5926 O O . PRO A 1 745 ? 31.291 16.037 -2.614 1.00 91.50 745 PRO A O 1
ATOM 5929 N N . LEU A 1 746 ? 30.871 13.842 -2.718 1.00 91.00 746 LEU A N 1
ATOM 5930 C CA . LEU A 1 746 ? 31.374 13.708 -4.087 1.00 91.00 746 LEU A CA 1
ATOM 5931 C C . LEU A 1 746 ? 30.355 14.271 -5.088 1.00 91.00 746 LEU A C 1
ATOM 5933 O O . LEU A 1 746 ? 29.255 13.732 -5.241 1.00 91.00 746 LEU A O 1
ATOM 5937 N N . LEU A 1 747 ? 30.740 15.314 -5.823 1.00 90.69 747 LEU A N 1
ATOM 5938 C CA . LEU A 1 747 ? 29.927 15.872 -6.907 1.00 90.69 747 LEU A CA 1
ATOM 5939 C C . LEU A 1 747 ? 30.088 15.073 -8.205 1.00 90.69 747 LEU A C 1
ATOM 5941 O O . LEU A 1 747 ? 31.174 14.593 -8.535 1.00 90.69 747 LEU A O 1
ATOM 5945 N N . ALA A 1 748 ? 29.019 14.988 -8.996 1.00 88.62 748 ALA A N 1
ATOM 5946 C CA . ALA A 1 748 ? 29.005 14.267 -10.268 1.00 88.62 748 ALA A CA 1
ATOM 5947 C C . ALA A 1 748 ? 30.075 14.774 -11.255 1.00 88.62 748 ALA A C 1
ATOM 5949 O O . ALA A 1 748 ? 30.738 13.974 -11.915 1.00 88.62 748 ALA A O 1
ATOM 5950 N N . ASN A 1 749 ? 30.315 16.089 -11.307 1.00 86.44 749 ASN A N 1
ATOM 5951 C CA . ASN A 1 749 ? 31.357 16.704 -12.140 1.00 86.44 749 ASN A CA 1
ATOM 5952 C C . ASN A 1 749 ? 32.802 16.481 -11.634 1.00 86.44 749 ASN A C 1
ATOM 5954 O O . ASN A 1 749 ? 33.755 16.826 -12.338 1.00 86.44 749 ASN A O 1
ATOM 5958 N N . GLN A 1 750 ? 32.980 15.910 -10.438 1.00 89.88 750 GLN A N 1
ATOM 5959 C CA . GLN A 1 750 ? 34.281 15.553 -9.860 1.00 89.88 750 GLN A CA 1
ATOM 5960 C C . GLN A 1 750 ? 34.627 14.072 -10.051 1.00 89.88 750 GLN A C 1
ATOM 5962 O O . GLN A 1 750 ? 35.776 13.675 -9.829 1.00 89.88 750 GLN A O 1
ATOM 5967 N N . VAL A 1 751 ? 33.663 13.250 -10.475 1.00 90.31 751 VAL A N 1
ATOM 5968 C CA . VAL A 1 751 ? 33.894 11.836 -10.770 1.00 90.31 751 VAL A CA 1
ATOM 5969 C C . VAL A 1 751 ? 34.837 11.715 -11.968 1.00 90.31 751 VAL A C 1
ATOM 5971 O O . VAL A 1 751 ? 34.659 12.339 -13.014 1.00 90.31 751 VAL A O 1
ATOM 5974 N N . ASN A 1 752 ? 35.879 10.899 -11.817 1.00 89.44 752 ASN A N 1
ATOM 5975 C CA . ASN A 1 752 ? 36.847 10.661 -12.879 1.00 89.44 752 ASN A CA 1
ATOM 5976 C C . ASN A 1 752 ? 36.377 9.515 -13.783 1.00 89.44 752 ASN A C 1
ATOM 5978 O O . ASN A 1 752 ? 36.662 8.351 -13.502 1.00 89.44 752 ASN A O 1
ATOM 5982 N N . PHE A 1 753 ? 35.695 9.852 -14.875 1.00 92.31 753 PHE A N 1
ATOM 5983 C CA . PHE A 1 753 ? 35.256 8.878 -15.873 1.00 92.31 753 PHE A CA 1
ATOM 5984 C C . PHE A 1 753 ? 36.398 8.477 -16.810 1.00 92.31 753 PHE A C 1
ATOM 5986 O O . PHE A 1 753 ? 37.188 9.308 -17.263 1.00 92.31 753 PHE A O 1
ATOM 5993 N N . ALA A 1 754 ? 36.473 7.187 -17.140 1.00 88.88 754 ALA A N 1
ATOM 5994 C CA . ALA A 1 754 ? 37.446 6.690 -18.114 1.00 88.88 754 ALA A CA 1
ATOM 5995 C C . ALA A 1 754 ? 37.124 7.151 -19.551 1.00 88.88 754 ALA A C 1
ATOM 5997 O O . ALA A 1 754 ? 38.024 7.258 -20.390 1.00 88.88 754 ALA A O 1
ATOM 5998 N N . ASP A 1 755 ? 35.846 7.421 -19.825 1.00 96.19 755 ASP A N 1
ATOM 5999 C CA . ASP A 1 755 ? 35.316 7.767 -21.139 1.00 96.19 755 ASP A CA 1
ATOM 6000 C C . ASP A 1 755 ? 35.098 9.291 -21.293 1.00 96.19 755 ASP A C 1
ATOM 6002 O O . ASP A 1 755 ? 34.412 9.907 -20.465 1.00 96.19 755 ASP A O 1
ATOM 6006 N N . PRO A 1 756 ? 35.650 9.937 -22.341 1.00 94.25 756 PRO A N 1
ATOM 6007 C CA . PRO A 1 756 ? 35.453 11.367 -22.575 1.00 94.25 756 PRO A CA 1
ATOM 6008 C C . PRO A 1 756 ? 34.004 11.761 -22.874 1.00 94.25 756 PRO A C 1
ATOM 6010 O O . PRO A 1 756 ? 33.600 12.851 -22.489 1.00 94.25 756 PRO A O 1
ATOM 6013 N N . GLY A 1 757 ? 33.223 10.902 -23.537 1.00 94.75 757 GLY A N 1
ATOM 6014 C CA . GLY A 1 757 ? 31.813 11.171 -23.823 1.00 94.75 757 GLY A CA 1
ATOM 6015 C C . GLY A 1 757 ? 30.982 11.191 -22.544 1.00 94.75 757 GLY A C 1
ATOM 6016 O O . GLY A 1 757 ? 30.156 12.079 -22.347 1.00 94.75 757 GLY A O 1
ATOM 6017 N N . LEU A 1 758 ? 31.278 10.271 -21.623 1.00 94.25 758 LEU A N 1
ATOM 6018 C CA . LEU A 1 758 ? 30.646 10.241 -20.305 1.00 94.25 758 LEU A CA 1
ATOM 6019 C C . LEU A 1 758 ? 31.065 11.449 -19.451 1.00 94.25 758 LEU A C 1
ATOM 6021 O O . LEU A 1 758 ? 30.223 12.072 -18.805 1.00 94.25 758 LEU A O 1
ATOM 6025 N N . THR A 1 759 ? 32.347 11.830 -19.522 1.00 93.75 759 THR A N 1
ATOM 6026 C CA . THR A 1 759 ? 32.867 13.055 -18.891 1.00 93.75 759 THR A CA 1
ATOM 6027 C C . THR A 1 759 ? 32.136 14.294 -19.408 1.00 93.75 759 THR A C 1
ATOM 6029 O O . THR A 1 759 ? 31.688 15.120 -18.616 1.00 93.75 759 THR A O 1
ATOM 6032 N N . ASP A 1 760 ? 31.987 14.428 -20.728 1.00 92.81 760 ASP A N 1
ATOM 6033 C CA . ASP A 1 760 ? 31.326 15.576 -21.350 1.00 92.81 760 ASP A CA 1
ATOM 6034 C C . ASP A 1 760 ? 29.834 15.627 -20.984 1.00 92.81 760 ASP A C 1
ATOM 6036 O O . ASP A 1 760 ? 29.338 16.701 -20.630 1.00 92.81 760 ASP A O 1
ATOM 6040 N N . CYS A 1 761 ? 29.140 14.482 -20.989 1.00 93.44 761 CYS A N 1
ATOM 6041 C CA . CYS A 1 761 ? 27.733 14.381 -20.595 1.00 93.44 761 CYS A CA 1
ATOM 6042 C C . CYS A 1 761 ? 27.491 14.875 -19.159 1.00 93.44 761 CYS A C 1
ATOM 6044 O O . CYS A 1 761 ? 26.599 15.689 -18.912 1.00 93.44 761 CYS A O 1
ATOM 6046 N N . LEU A 1 762 ? 28.313 14.413 -18.213 1.00 92.12 762 LEU A N 1
ATOM 6047 C CA . LEU A 1 762 ? 28.122 14.667 -16.783 1.00 92.12 762 LEU A CA 1
ATOM 6048 C C . LEU A 1 762 ? 28.798 15.961 -16.303 1.00 92.12 762 LEU A C 1
ATOM 6050 O O . LEU A 1 762 ? 28.539 16.413 -15.191 1.00 92.12 762 LEU A O 1
ATOM 6054 N N . SER A 1 763 ? 29.595 16.615 -17.154 1.00 87.75 763 SER A N 1
ATOM 6055 C CA . SER A 1 763 ? 30.350 17.834 -16.819 1.00 87.75 763 SER A CA 1
ATOM 6056 C C . SER A 1 763 ? 29.503 19.008 -16.312 1.00 87.75 763 SER A C 1
ATOM 6058 O O . SER A 1 763 ? 30.019 19.867 -15.597 1.00 87.75 763 SER A O 1
ATOM 6060 N N . ASN A 1 764 ? 28.216 19.061 -16.674 1.00 85.81 764 ASN A N 1
ATOM 6061 C CA . ASN A 1 764 ? 27.297 20.133 -16.275 1.00 85.81 764 ASN A CA 1
ATOM 6062 C C . ASN A 1 764 ? 26.407 19.761 -15.079 1.00 85.81 764 ASN A C 1
ATOM 6064 O O . ASN A 1 764 ? 25.571 20.574 -14.684 1.00 85.81 764 ASN A O 1
ATOM 6068 N N . ILE A 1 765 ? 26.553 18.554 -14.527 1.00 89.06 765 ILE A N 1
ATOM 6069 C CA . ILE A 1 765 ? 25.815 18.124 -13.340 1.00 89.06 765 ILE A CA 1
ATOM 6070 C C . ILE A 1 765 ? 26.638 18.512 -12.111 1.00 89.06 765 ILE A C 1
ATOM 6072 O O . ILE A 1 765 ? 27.618 17.857 -11.765 1.00 89.06 765 ILE A O 1
ATOM 6076 N N . ASP A 1 766 ? 26.239 19.607 -11.470 1.00 88.06 766 ASP A N 1
ATOM 6077 C CA . ASP A 1 766 ? 26.855 20.132 -10.244 1.00 88.06 766 ASP A CA 1
ATOM 6078 C C . ASP A 1 766 ? 26.091 19.655 -8.998 1.00 88.06 766 ASP A C 1
ATOM 6080 O O . ASP A 1 766 ? 25.768 20.426 -8.102 1.00 88.06 766 ASP A O 1
ATOM 6084 N N . SER A 1 767 ? 25.701 18.380 -9.001 1.00 90.12 767 SER A N 1
ATOM 6085 C CA . SER A 1 767 ? 24.920 17.740 -7.939 1.00 90.12 767 SER A CA 1
ATOM 6086 C C . SER A 1 767 ? 25.711 16.584 -7.342 1.00 90.12 767 SER A C 1
ATOM 6088 O O . SER A 1 767 ? 26.541 15.980 -8.028 1.00 90.12 767 SER A O 1
ATOM 6090 N N . MET A 1 768 ? 25.454 16.264 -6.075 1.00 91.31 768 MET A N 1
ATOM 6091 C CA . MET A 1 768 ? 26.051 15.106 -5.412 1.00 91.31 768 MET A CA 1
ATOM 6092 C C . MET A 1 768 ? 25.682 13.814 -6.138 1.00 91.31 768 MET A C 1
ATOM 6094 O O . MET A 1 768 ? 24.553 13.650 -6.598 1.00 91.31 768 MET A O 1
ATOM 6098 N N . VAL A 1 769 ? 26.605 12.857 -6.202 1.00 91.75 769 VAL A N 1
ATOM 6099 C CA . VAL A 1 769 ? 26.343 11.562 -6.858 1.00 91.75 769 VAL A CA 1
ATOM 6100 C C . VAL A 1 769 ? 25.137 10.824 -6.260 1.00 91.75 769 VAL A C 1
ATOM 6102 O O . VAL A 1 769 ? 24.439 10.118 -6.985 1.00 91.75 769 VAL A O 1
ATOM 6105 N N . VAL A 1 770 ? 24.856 11.033 -4.968 1.00 88.19 770 VAL A N 1
ATOM 6106 C CA . VAL A 1 770 ? 23.731 10.426 -4.236 1.00 88.19 770 VAL A CA 1
ATOM 6107 C C . VAL A 1 770 ? 22.374 11.085 -4.500 1.00 88.19 770 VAL A C 1
ATOM 6109 O O . VAL A 1 770 ? 21.350 10.461 -4.250 1.00 88.19 770 VAL A O 1
ATOM 6112 N N . SER A 1 771 ? 22.332 12.306 -5.046 1.00 88.31 771 SER A N 1
ATOM 6113 C CA . SER A 1 771 ? 21.074 12.999 -5.373 1.00 88.31 771 SER A CA 1
ATOM 6114 C C . SER A 1 771 ? 20.680 12.887 -6.850 1.00 88.31 771 SER A C 1
ATOM 6116 O O . SER A 1 771 ? 19.570 13.256 -7.242 1.00 88.31 771 SER A O 1
ATOM 6118 N N . VAL A 1 772 ? 21.560 12.347 -7.697 1.00 92.06 772 VAL A N 1
ATOM 6119 C CA . VAL A 1 772 ? 21.295 12.165 -9.128 1.00 92.06 772 VAL A CA 1
ATOM 6120 C C . VAL A 1 772 ? 20.482 10.889 -9.357 1.00 92.06 772 VAL A C 1
ATOM 6122 O O . VAL A 1 772 ? 21.004 9.777 -9.340 1.00 92.06 772 VAL A O 1
ATOM 6125 N N . THR A 1 773 ? 19.193 11.060 -9.648 1.00 95.00 773 THR A N 1
ATOM 6126 C CA . THR A 1 773 ? 18.258 9.954 -9.928 1.00 95.00 773 THR A CA 1
ATOM 6127 C C . THR A 1 773 ? 18.067 9.673 -11.418 1.00 95.00 773 THR A C 1
ATOM 6129 O O . THR A 1 773 ? 17.549 8.618 -11.789 1.00 95.00 773 THR A O 1
ATOM 6132 N N . SER A 1 774 ? 18.497 10.585 -12.296 1.00 96.00 774 SER A N 1
ATOM 6133 C CA . SER A 1 774 ? 18.325 10.457 -13.743 1.00 96.00 774 SER A CA 1
ATOM 6134 C C . SER A 1 774 ? 19.530 10.981 -14.518 1.00 96.00 774 SER A C 1
ATOM 6136 O O . SER A 1 774 ? 19.962 12.116 -14.319 1.00 96.00 774 SER A O 1
ATOM 6138 N N . ILE A 1 775 ? 20.050 10.159 -15.432 1.00 96.06 775 ILE A N 1
ATOM 6139 C CA . ILE A 1 775 ? 21.151 10.498 -16.339 1.00 96.06 775 ILE A CA 1
ATOM 6140 C C . ILE A 1 775 ? 20.725 10.182 -17.772 1.00 96.06 775 ILE A C 1
ATOM 6142 O O . ILE A 1 775 ? 20.253 9.085 -18.073 1.00 96.06 775 ILE A O 1
ATOM 6146 N N . ASN A 1 776 ? 20.949 11.130 -18.682 1.00 96.12 776 ASN A N 1
ATOM 6147 C CA . ASN A 1 776 ? 20.793 10.913 -20.115 1.00 96.12 776 ASN A CA 1
ATOM 6148 C C . ASN A 1 776 ? 22.062 11.334 -20.853 1.00 96.12 776 ASN A C 1
ATOM 6150 O O . ASN A 1 776 ? 22.299 12.525 -21.034 1.00 96.12 776 ASN A O 1
ATOM 6154 N N . CYS A 1 777 ? 22.817 10.337 -21.308 1.00 95.94 777 CYS A N 1
ATOM 6155 C CA . CYS A 1 777 ? 24.005 10.501 -22.139 1.00 95.94 777 CYS A CA 1
ATOM 6156 C C . CYS A 1 777 ? 23.839 9.801 -23.496 1.00 95.94 777 CYS A C 1
ATOM 6158 O O . CYS A 1 777 ? 24.726 9.097 -23.997 1.00 95.94 777 CYS A O 1
ATOM 6160 N N . SER A 1 778 ? 22.637 9.887 -24.069 1.00 96.75 778 SER A N 1
ATOM 6161 C CA . SER A 1 778 ? 22.360 9.289 -25.372 1.00 96.75 778 SER A CA 1
ATOM 6162 C C . SER A 1 778 ? 23.102 10.044 -26.480 1.00 96.75 778 SER A C 1
ATOM 6164 O O . SER A 1 778 ? 22.996 11.264 -26.578 1.00 96.75 778 SER A O 1
ATOM 6166 N N . ASN A 1 779 ? 23.752 9.313 -27.392 1.00 96.81 779 ASN A N 1
ATOM 6167 C CA . ASN A 1 779 ? 24.489 9.852 -28.543 1.00 96.81 779 ASN A CA 1
ATOM 6168 C C . ASN A 1 779 ? 25.730 10.705 -28.176 1.00 96.81 779 ASN A C 1
ATOM 6170 O O . ASN A 1 779 ? 26.084 11.631 -28.910 1.00 96.81 779 ASN A O 1
ATOM 6174 N N . ASP A 1 780 ? 26.431 10.344 -27.099 1.00 96.38 780 ASP A N 1
ATOM 6175 C CA . ASP A 1 780 ? 27.649 11.030 -26.631 1.00 96.38 780 ASP A CA 1
ATOM 6176 C C . ASP A 1 780 ? 28.961 10.310 -27.005 1.00 96.38 780 ASP A C 1
ATOM 6178 O O . ASP A 1 780 ? 30.049 10.738 -26.631 1.00 96.38 780 ASP A O 1
ATOM 6182 N N . ASN A 1 781 ? 28.886 9.271 -27.845 1.00 96.00 781 ASN A N 1
ATOM 6183 C CA . ASN A 1 781 ? 30.016 8.431 -28.279 1.00 96.00 781 ASN A CA 1
ATOM 6184 C C . ASN A 1 781 ? 30.701 7.662 -27.137 1.00 96.00 781 ASN A C 1
ATOM 6186 O O . ASN A 1 781 ? 31.913 7.464 -27.180 1.00 96.00 781 ASN A O 1
ATOM 6190 N N . ILE A 1 782 ? 29.922 7.203 -26.160 1.00 97.94 782 ILE A N 1
ATOM 6191 C CA . ILE A 1 782 ? 30.414 6.471 -24.987 1.00 97.94 782 ILE A CA 1
ATOM 6192 C C . ILE A 1 782 ? 30.783 5.029 -25.364 1.00 97.94 782 ILE A C 1
ATOM 6194 O O . ILE A 1 782 ? 29.989 4.329 -25.995 1.00 97.94 782 ILE A O 1
ATOM 6198 N N . GLU A 1 783 ? 31.968 4.576 -24.959 1.00 97.06 783 GLU A N 1
ATOM 6199 C CA . GLU A 1 783 ? 32.457 3.195 -25.078 1.00 97.06 783 GLU A CA 1
ATOM 6200 C C . GLU A 1 783 ? 32.518 2.487 -23.711 1.00 97.06 783 GLU A C 1
ATOM 6202 O O . GLU A 1 783 ? 32.219 1.294 -23.628 1.00 97.06 783 GLU A O 1
ATOM 6207 N N . SER A 1 784 ? 32.866 3.210 -22.636 1.00 96.75 784 SER A N 1
ATOM 6208 C CA . SER A 1 784 ? 32.977 2.670 -21.269 1.00 96.75 784 SER A CA 1
ATOM 6209 C C . SER A 1 784 ? 32.030 3.356 -20.281 1.00 96.75 784 SER A C 1
ATOM 6211 O O . SER A 1 784 ? 31.876 4.574 -20.303 1.00 96.75 784 SER A O 1
ATOM 6213 N N . LEU A 1 785 ? 31.440 2.563 -19.381 1.00 97.12 785 LEU A N 1
ATOM 6214 C CA . LEU A 1 785 ? 30.590 3.029 -18.277 1.00 97.12 785 LEU A CA 1
ATOM 6215 C C . LEU A 1 785 ? 31.343 3.154 -16.940 1.00 97.12 785 LEU A C 1
ATOM 6217 O O . LEU A 1 785 ? 30.720 3.426 -15.918 1.00 97.12 785 LEU A O 1
ATOM 6221 N N . GLU A 1 786 ? 32.660 2.923 -16.924 1.00 95.81 786 GLU A N 1
ATOM 6222 C CA . GLU A 1 786 ? 33.483 3.008 -15.708 1.00 95.81 786 GLU A CA 1
ATOM 6223 C C . GLU A 1 786 ? 33.389 4.403 -15.072 1.00 95.81 786 GLU A C 1
ATOM 6225 O O . GLU A 1 786 ? 33.608 5.427 -15.731 1.00 95.81 786 GLU A O 1
ATOM 6230 N N . GLY A 1 787 ? 33.059 4.421 -13.782 1.00 92.88 787 GLY A N 1
ATOM 6231 C CA . GLY A 1 787 ? 32.735 5.607 -13.003 1.00 92.88 787 GLY A CA 1
ATOM 6232 C C . GLY A 1 787 ? 31.236 5.777 -12.743 1.00 92.88 787 GLY A C 1
ATOM 6233 O O . GLY A 1 787 ? 30.887 6.537 -11.846 1.00 92.88 787 GLY A O 1
ATOM 6234 N N . LEU A 1 788 ? 30.336 5.081 -13.456 1.00 95.56 788 LEU A N 1
ATOM 6235 C CA . LEU A 1 788 ? 28.896 5.131 -13.150 1.00 95.56 788 LEU A CA 1
ATOM 6236 C C . LEU A 1 788 ? 28.512 4.354 -11.884 1.00 95.56 788 LEU A C 1
ATOM 6238 O O . LEU A 1 788 ? 27.447 4.608 -11.327 1.00 95.56 788 LEU A O 1
ATOM 6242 N N . GLU A 1 789 ? 29.366 3.455 -11.395 1.00 94.62 789 GLU A N 1
ATOM 6243 C CA . GLU A 1 789 ? 29.106 2.641 -10.201 1.00 94.62 789 GLU A CA 1
ATOM 6244 C C . GLU A 1 789 ? 28.861 3.460 -8.919 1.00 94.62 789 GLU A C 1
ATOM 6246 O O . GLU A 1 789 ? 28.296 2.933 -7.963 1.00 94.62 789 GLU A O 1
ATOM 6251 N N . VAL A 1 790 ? 29.261 4.740 -8.890 1.00 93.06 790 VAL A N 1
ATOM 6252 C CA . VAL A 1 790 ? 29.078 5.633 -7.730 1.00 93.06 790 VAL A CA 1
ATOM 6253 C C . VAL A 1 790 ? 27.676 6.249 -7.641 1.00 93.06 790 VAL A C 1
ATOM 6255 O O . VAL A 1 790 ? 27.308 6.757 -6.587 1.00 93.06 790 VAL A O 1
ATOM 6258 N N . PHE A 1 791 ? 26.876 6.198 -8.712 1.00 94.69 791 PHE A N 1
ATOM 6259 C CA . PHE A 1 791 ? 25.528 6.784 -8.768 1.00 94.69 791 PHE A CA 1
ATOM 6260 C C . PHE A 1 791 ? 24.470 5.804 -8.244 1.00 94.69 791 PHE A C 1
ATOM 6262 O O . PHE A 1 791 ? 23.550 5.406 -8.954 1.00 94.69 791 PHE A O 1
ATOM 6269 N N . THR A 1 792 ? 24.611 5.367 -6.995 1.00 92.81 792 THR A N 1
ATOM 6270 C CA . THR A 1 792 ? 23.821 4.266 -6.407 1.00 92.81 792 THR A CA 1
ATOM 6271 C C . THR A 1 792 ? 22.318 4.547 -6.284 1.00 92.81 792 THR A C 1
ATOM 6273 O O . THR A 1 792 ? 21.537 3.599 -6.192 1.00 92.81 792 THR A O 1
ATOM 6276 N N . TYR A 1 793 ? 21.909 5.818 -6.345 1.00 93.06 793 TYR A N 1
ATOM 6277 C CA . TYR A 1 793 ? 20.514 6.279 -6.298 1.00 93.06 793 TYR A CA 1
ATOM 6278 C C . TYR A 1 793 ? 19.870 6.479 -7.678 1.00 93.06 793 TYR A C 1
ATOM 6280 O O . TYR A 1 793 ? 18.750 6.979 -7.787 1.00 93.06 793 TYR A O 1
ATOM 6288 N N . LEU A 1 794 ? 20.559 6.074 -8.746 1.00 96.62 794 LEU A N 1
ATOM 6289 C CA . LEU A 1 794 ? 20.073 6.240 -10.106 1.00 96.62 794 LEU A CA 1
ATOM 6290 C C . LEU A 1 794 ? 18.849 5.352 -10.378 1.00 96.62 794 LEU A C 1
ATOM 6292 O O . LEU A 1 794 ? 18.914 4.127 -10.279 1.00 96.62 794 LEU A O 1
ATOM 6296 N N . GLU A 1 795 ? 17.741 5.973 -10.782 1.00 97.69 795 GLU A N 1
ATOM 6297 C CA . GLU A 1 795 ? 16.496 5.292 -11.155 1.00 97.69 795 GLU A CA 1
ATOM 6298 C C . GLU A 1 795 ? 16.306 5.223 -12.678 1.00 97.69 795 GLU A C 1
ATOM 6300 O O . GLU A 1 795 ? 15.704 4.277 -13.195 1.00 97.69 795 GLU A O 1
ATOM 6305 N N . HIS A 1 796 ? 16.837 6.206 -13.410 1.00 97.56 796 HIS A N 1
ATOM 6306 C CA . HIS A 1 796 ? 16.674 6.327 -14.856 1.00 97.56 796 HIS A CA 1
ATOM 6307 C C . HIS A 1 796 ? 18.018 6.559 -15.550 1.00 97.56 796 HIS A C 1
ATOM 6309 O O . HIS A 1 796 ? 18.717 7.532 -15.272 1.00 97.56 796 HIS A O 1
ATOM 6315 N N . LEU A 1 797 ? 18.368 5.686 -16.495 1.00 98.38 797 LEU A N 1
ATOM 6316 C CA . LEU A 1 797 ? 19.612 5.789 -17.254 1.00 98.38 797 LEU A CA 1
ATOM 6317 C C . LEU A 1 797 ? 19.352 5.624 -18.751 1.00 98.38 797 LEU A C 1
ATOM 6319 O O . LEU A 1 797 ? 18.982 4.543 -19.207 1.00 98.38 797 LEU A O 1
ATOM 6323 N N . ALA A 1 798 ? 19.581 6.687 -19.521 1.00 98.25 798 ALA A N 1
ATOM 6324 C CA . ALA A 1 798 ? 19.467 6.677 -20.976 1.00 98.25 798 ALA A CA 1
ATOM 6325 C C . ALA A 1 798 ? 20.846 6.803 -21.642 1.00 98.25 798 ALA A C 1
ATOM 6327 O O . ALA A 1 798 ? 21.539 7.810 -21.504 1.00 98.25 798 ALA A O 1
ATOM 6328 N N . LEU A 1 799 ? 21.230 5.772 -22.390 1.00 98.12 799 LEU A N 1
ATOM 6329 C CA . LEU A 1 799 ? 22.541 5.585 -23.019 1.00 98.12 799 LEU A CA 1
ATOM 6330 C C . LEU A 1 799 ? 22.406 5.143 -24.486 1.00 98.12 799 LEU A C 1
ATOM 6332 O O . LEU A 1 799 ? 23.278 4.464 -25.040 1.00 98.12 799 LEU A O 1
ATOM 6336 N N . ASN A 1 800 ? 21.307 5.522 -25.136 1.00 97.75 800 ASN A N 1
ATOM 6337 C CA . ASN A 1 800 ? 21.014 5.136 -26.513 1.00 97.75 800 ASN A CA 1
ATOM 6338 C C . ASN A 1 800 ? 22.064 5.677 -27.496 1.00 97.75 800 ASN A C 1
ATOM 6340 O O . ASN A 1 800 ? 22.640 6.739 -27.277 1.00 97.75 800 ASN A O 1
ATOM 6344 N N . LEU A 1 801 ? 22.231 5.019 -28.646 1.00 98.06 801 LEU A N 1
ATOM 6345 C CA . LEU A 1 801 ? 23.065 5.485 -29.764 1.00 98.06 801 LEU A CA 1
ATOM 6346 C C . LEU A 1 801 ? 24.553 5.682 -29.391 1.00 98.06 801 LEU A C 1
ATOM 6348 O O . LEU A 1 801 ? 25.184 6.630 -29.860 1.00 98.06 801 LEU A O 1
ATOM 6352 N N . ASN A 1 802 ? 25.115 4.795 -28.570 1.00 98.38 802 ASN A N 1
ATOM 6353 C CA . ASN A 1 802 ? 26.520 4.817 -28.153 1.00 98.38 802 ASN A CA 1
ATOM 6354 C C . ASN A 1 802 ? 27.282 3.583 -28.693 1.00 98.38 802 ASN A C 1
ATOM 6356 O O . ASN A 1 802 ? 26.864 2.939 -29.659 1.00 98.38 802 ASN A O 1
ATOM 6360 N N . GLN A 1 803 ? 28.459 3.294 -28.139 1.00 97.94 803 GLN A N 1
ATOM 6361 C CA . GLN A 1 803 ? 29.339 2.188 -28.529 1.00 97.94 803 GLN A CA 1
ATOM 6362 C C . GLN A 1 803 ? 29.618 1.242 -27.349 1.00 97.94 803 GLN A C 1
ATOM 6364 O O . GLN A 1 803 ? 30.656 0.588 -27.305 1.00 97.94 803 GLN A O 1
ATOM 6369 N N . ILE A 1 804 ? 28.687 1.166 -26.397 1.00 98.38 804 ILE A N 1
ATOM 6370 C CA . ILE A 1 804 ? 28.846 0.419 -25.147 1.00 98.38 804 ILE A CA 1
ATOM 6371 C C . ILE A 1 804 ? 28.783 -1.083 -25.427 1.00 98.38 804 ILE A C 1
ATOM 6373 O O . ILE A 1 804 ? 27.870 -1.550 -26.109 1.00 98.38 804 ILE A O 1
ATOM 6377 N N . SER A 1 805 ? 29.721 -1.848 -24.867 1.00 97.19 805 SER A N 1
ATOM 6378 C CA . SER A 1 805 ? 29.709 -3.319 -24.922 1.00 97.19 805 SER A CA 1
ATOM 6379 C C . SER A 1 805 ? 29.719 -4.001 -23.553 1.00 97.19 805 SER A C 1
ATOM 6381 O O . SER A 1 805 ? 29.366 -5.174 -23.469 1.00 97.19 805 SER A O 1
ATOM 6383 N N . ASP A 1 806 ? 30.141 -3.295 -22.500 1.00 97.62 806 ASP A N 1
ATOM 6384 C CA . ASP A 1 806 ? 30.266 -3.818 -21.136 1.00 97.62 806 ASP A CA 1
ATOM 6385 C C . ASP A 1 806 ? 29.318 -3.074 -20.185 1.00 97.62 806 ASP A C 1
ATOM 6387 O O . ASP A 1 806 ? 29.407 -1.857 -20.029 1.00 97.62 806 ASP A O 1
ATOM 6391 N N . LEU A 1 807 ? 28.406 -3.823 -19.561 1.00 98.12 807 LEU A N 1
ATOM 6392 C CA . LEU A 1 807 ? 27.424 -3.316 -18.599 1.00 98.12 807 LEU A CA 1
ATOM 6393 C C . LEU A 1 807 ? 27.839 -3.558 -17.139 1.00 98.12 807 LEU A C 1
ATOM 6395 O O . LEU A 1 807 ? 27.111 -3.179 -16.227 1.00 98.12 807 LEU A O 1
ATOM 6399 N N . THR A 1 808 ? 28.993 -4.180 -16.885 1.00 97.19 808 THR A N 1
ATOM 6400 C CA . THR A 1 808 ? 29.455 -4.503 -15.524 1.00 97.19 808 THR A CA 1
ATOM 6401 C C . THR A 1 808 ? 29.444 -3.299 -14.566 1.00 97.19 808 THR A C 1
ATOM 6403 O O . THR A 1 808 ? 28.983 -3.482 -13.433 1.00 97.19 808 THR A O 1
ATOM 6406 N N . PRO A 1 809 ? 29.850 -2.075 -14.974 1.00 97.44 809 PRO A N 1
ATOM 6407 C CA . PRO A 1 809 ? 29.846 -0.910 -14.081 1.00 97.44 809 PRO A CA 1
ATOM 6408 C C . PRO A 1 809 ? 28.470 -0.544 -13.506 1.00 97.44 809 PRO A C 1
ATOM 6410 O O . PRO A 1 809 ? 28.394 0.005 -12.413 1.00 97.44 809 PRO A O 1
ATOM 6413 N N . ILE A 1 810 ? 27.371 -0.892 -14.187 1.00 97.50 810 ILE A N 1
ATOM 6414 C CA . ILE A 1 810 ? 26.011 -0.566 -13.725 1.00 97.50 810 ILE A CA 1
ATOM 6415 C C . ILE A 1 810 ? 25.333 -1.702 -12.942 1.00 97.50 810 ILE A C 1
ATOM 6417 O O . ILE A 1 810 ? 24.183 -1.567 -12.535 1.00 97.50 810 ILE A O 1
ATOM 6421 N N . SER A 1 811 ? 26.028 -2.818 -12.698 1.00 96.31 811 SER A N 1
ATOM 6422 C CA . SER A 1 811 ? 25.450 -3.993 -12.018 1.00 96.31 811 SER A CA 1
ATOM 6423 C C . SER A 1 811 ? 24.996 -3.731 -10.576 1.00 96.31 811 SER A C 1
ATOM 6425 O O . SER A 1 811 ? 24.087 -4.400 -10.088 1.00 96.31 811 SER A O 1
ATOM 6427 N N . GLY A 1 812 ? 25.603 -2.749 -9.900 1.00 93.75 812 GLY A N 1
ATOM 6428 C CA . GLY A 1 812 ? 25.268 -2.353 -8.528 1.00 93.75 812 GLY A CA 1
ATOM 6429 C C . GLY A 1 812 ? 24.153 -1.310 -8.407 1.00 93.75 812 GLY A C 1
ATOM 6430 O O . GLY A 1 812 ? 23.749 -0.995 -7.289 1.00 93.75 812 GLY A O 1
ATOM 6431 N N . LEU A 1 813 ? 23.633 -0.779 -9.520 1.00 97.38 813 LEU A N 1
ATOM 6432 C CA . LEU A 1 813 ? 22.636 0.301 -9.531 1.00 97.38 813 LEU A CA 1
ATOM 6433 C C . LEU A 1 813 ? 21.216 -0.246 -9.314 1.00 97.38 813 LEU A C 1
ATOM 6435 O O . LEU A 1 813 ? 20.325 -0.095 -10.146 1.00 97.38 813 LEU A O 1
ATOM 6439 N N . THR A 1 814 ? 21.015 -0.940 -8.193 1.00 95.69 814 THR A N 1
ATOM 6440 C CA . THR A 1 814 ? 19.826 -1.767 -7.902 1.00 95.69 814 THR A CA 1
ATOM 6441 C C . THR A 1 814 ? 18.508 -0.989 -7.816 1.00 95.69 814 THR A C 1
ATOM 6443 O O . THR A 1 814 ? 17.434 -1.599 -7.822 1.00 95.69 814 THR A O 1
ATOM 6446 N N . LEU A 1 815 ? 18.577 0.345 -7.771 1.00 95.88 815 LEU A N 1
ATOM 6447 C CA . LEU A 1 815 ? 17.430 1.247 -7.800 1.00 95.88 815 LEU A CA 1
ATOM 6448 C C . LEU A 1 815 ? 16.925 1.582 -9.216 1.00 95.88 815 LEU A C 1
ATOM 6450 O O . LEU A 1 815 ? 15.848 2.164 -9.334 1.00 95.88 815 LEU A O 1
ATOM 6454 N N . LEU A 1 816 ? 17.625 1.153 -10.275 1.00 97.88 816 LEU A N 1
ATOM 6455 C CA . LEU A 1 816 ? 17.226 1.396 -11.663 1.00 97.88 816 LEU A CA 1
ATOM 6456 C C . LEU A 1 816 ? 15.835 0.826 -11.981 1.00 97.88 816 LEU A C 1
ATOM 6458 O O . LEU A 1 816 ? 15.599 -0.381 -11.891 1.00 97.88 816 LEU A O 1
ATOM 6462 N N . LYS A 1 817 ? 14.945 1.713 -12.436 1.00 97.31 817 LYS A N 1
ATOM 6463 C CA . LYS A 1 817 ? 13.592 1.430 -12.938 1.00 97.31 817 LYS A CA 1
ATOM 6464 C C . LYS A 1 817 ? 13.529 1.477 -14.462 1.00 97.31 817 LYS A C 1
ATOM 6466 O O . LYS A 1 817 ? 12.829 0.672 -15.071 1.00 97.31 817 LYS A O 1
ATOM 6471 N N . SER A 1 818 ? 14.272 2.391 -15.090 1.00 97.81 818 SER A N 1
ATOM 6472 C CA . SER A 1 818 ? 14.318 2.533 -16.550 1.00 97.81 818 SER A CA 1
ATOM 6473 C C . SER A 1 818 ? 15.748 2.534 -17.064 1.00 97.81 818 SER A C 1
ATOM 6475 O O . SER A 1 818 ? 16.565 3.344 -16.623 1.00 97.81 818 SER A O 1
ATOM 6477 N N . LEU A 1 819 ? 16.029 1.671 -18.038 1.00 98.56 819 LEU A N 1
ATOM 6478 C CA . LEU A 1 819 ? 17.333 1.579 -18.685 1.00 98.56 819 LEU A CA 1
ATOM 6479 C C . LEU A 1 819 ? 17.173 1.574 -20.208 1.00 98.56 819 LEU A C 1
ATOM 6481 O O . LEU A 1 819 ? 16.567 0.666 -20.781 1.00 98.56 819 LEU A O 1
ATOM 6485 N N . GLU A 1 820 ? 17.734 2.588 -20.868 1.00 98.50 820 GLU A N 1
ATOM 6486 C CA . GLU A 1 820 ? 17.692 2.724 -22.323 1.00 98.50 820 GLU A CA 1
ATOM 6487 C C . GLU A 1 820 ? 19.073 2.521 -22.950 1.00 98.50 820 GLU A C 1
ATOM 6489 O O . GLU A 1 820 ? 20.002 3.293 -22.716 1.00 98.50 820 GLU A O 1
ATOM 6494 N N . LEU A 1 821 ? 19.217 1.470 -23.754 1.00 98.25 821 LEU A N 1
ATOM 6495 C CA . LEU A 1 821 ? 20.477 1.031 -24.357 1.00 98.25 821 LEU A CA 1
ATOM 6496 C C . LEU A 1 821 ? 20.321 0.718 -25.857 1.00 98.25 821 LEU A C 1
ATOM 6498 O O . LEU A 1 821 ? 21.139 -0.012 -26.431 1.00 98.25 821 LEU A O 1
ATOM 6502 N N . TYR A 1 822 ? 19.305 1.284 -26.515 1.00 96.56 822 TYR A N 1
ATOM 6503 C CA . TYR A 1 822 ? 19.058 1.082 -27.943 1.00 96.56 822 TYR A CA 1
ATOM 6504 C C . TYR A 1 822 ? 20.275 1.499 -28.781 1.00 96.56 822 TYR A C 1
ATOM 6506 O O . TYR A 1 822 ? 20.820 2.592 -28.617 1.00 96.56 822 TYR A O 1
ATOM 6514 N N . LYS A 1 823 ? 20.658 0.642 -29.734 1.00 97.88 823 LYS A N 1
ATOM 6515 C CA . LYS A 1 823 ? 21.741 0.841 -30.703 1.00 97.88 823 LYS A CA 1
ATOM 6516 C C . LYS A 1 823 ? 23.110 1.057 -30.050 1.00 97.88 823 LYS A C 1
ATOM 6518 O O . LYS A 1 823 ? 23.703 2.131 -30.169 1.00 97.88 823 LYS A O 1
ATOM 6523 N N . ASN A 1 824 ? 23.599 0.003 -29.402 1.00 98.56 824 ASN A N 1
ATOM 6524 C CA . ASN A 1 824 ? 24.934 -0.116 -28.812 1.00 98.56 824 ASN A CA 1
ATOM 6525 C C . ASN A 1 824 ? 25.664 -1.360 -29.380 1.00 98.56 824 ASN A C 1
ATOM 6527 O O . ASN A 1 824 ? 25.346 -1.827 -30.475 1.00 98.56 824 ASN A O 1
ATOM 6531 N N . GLN A 1 825 ? 26.690 -1.869 -28.689 1.00 98.06 825 GLN A N 1
ATOM 6532 C CA . GLN A 1 825 ? 27.475 -3.056 -29.067 1.00 98.06 825 GLN A CA 1
ATOM 6533 C C . GLN A 1 825 ? 27.371 -4.166 -28.003 1.00 98.06 825 GLN A C 1
ATOM 6535 O O . GLN A 1 825 ? 28.317 -4.922 -27.772 1.00 98.06 825 GLN A O 1
ATOM 6540 N N . ILE A 1 826 ? 26.224 -4.251 -27.326 1.00 98.44 826 ILE A N 1
ATOM 6541 C CA . ILE A 1 826 ? 26.009 -5.143 -26.183 1.00 98.44 826 ILE A CA 1
ATOM 6542 C C . ILE A 1 826 ? 25.746 -6.565 -26.679 1.00 98.44 826 ILE A C 1
ATOM 6544 O O . ILE A 1 826 ? 24.959 -6.780 -27.600 1.00 98.44 826 ILE A O 1
ATOM 6548 N N . SER A 1 827 ? 26.388 -7.541 -26.041 1.00 97.19 827 SER A N 1
ATOM 6549 C CA . SER A 1 827 ? 26.145 -8.974 -26.278 1.00 97.19 827 SER A CA 1
ATOM 6550 C C . SER A 1 827 ? 25.916 -9.765 -24.988 1.00 97.19 827 SER A C 1
ATOM 6552 O O . SER A 1 827 ? 25.165 -10.737 -25.004 1.00 97.19 827 SER A O 1
ATOM 6554 N N . ASP A 1 828 ? 26.500 -9.318 -23.872 1.00 97.44 828 ASP A N 1
ATOM 6555 C CA . ASP A 1 828 ? 26.288 -9.867 -22.533 1.00 97.44 828 ASP A CA 1
ATOM 6556 C C . ASP A 1 828 ? 25.477 -8.879 -21.681 1.00 97.44 828 ASP A C 1
ATOM 6558 O O . ASP A 1 828 ? 25.820 -7.702 -21.577 1.00 97.44 828 ASP A O 1
ATOM 6562 N N . ILE A 1 829 ? 24.398 -9.371 -21.070 1.00 97.88 829 ILE A N 1
ATOM 6563 C CA . ILE A 1 829 ? 23.513 -8.605 -20.184 1.00 97.88 829 ILE A CA 1
ATOM 6564 C C . ILE A 1 829 ? 23.438 -9.187 -18.764 1.00 97.88 829 ILE A C 1
ATOM 6566 O O . ILE A 1 829 ? 22.542 -8.835 -18.001 1.00 97.88 829 ILE A O 1
ATOM 6570 N N . ASN A 1 830 ? 24.346 -10.086 -18.375 1.00 96.69 830 ASN A N 1
ATOM 6571 C CA . ASN A 1 830 ? 24.325 -10.701 -17.042 1.00 96.69 830 ASN A CA 1
ATOM 6572 C C . ASN A 1 830 ? 24.479 -9.681 -15.905 1.00 96.69 830 ASN A C 1
ATOM 6574 O O . ASN A 1 830 ? 23.976 -9.918 -14.812 1.00 96.69 830 ASN A O 1
ATOM 6578 N N . ALA A 1 831 ? 25.089 -8.523 -16.173 1.00 96.88 831 ALA A N 1
ATOM 6579 C CA . ALA A 1 831 ? 25.156 -7.405 -15.233 1.00 96.88 831 ALA A CA 1
ATOM 6580 C C . ALA A 1 831 ? 23.772 -6.895 -14.780 1.00 96.88 831 ALA A C 1
ATOM 6582 O O . ALA A 1 831 ? 23.674 -6.259 -13.738 1.00 96.88 831 ALA A O 1
ATOM 6583 N N . LEU A 1 832 ? 22.698 -7.190 -15.525 1.00 97.62 832 LEU A N 1
ATOM 6584 C CA . LEU A 1 832 ? 21.331 -6.789 -15.179 1.00 97.62 832 LEU A CA 1
ATOM 6585 C C . LEU A 1 832 ? 20.665 -7.715 -14.138 1.00 97.62 832 LEU A C 1
ATOM 6587 O O . LEU A 1 832 ? 19.530 -7.455 -13.736 1.00 97.62 832 LEU A O 1
ATOM 6591 N N . SER A 1 833 ? 21.330 -8.791 -13.690 1.00 95.25 833 SER A N 1
ATOM 6592 C CA . SER A 1 833 ? 20.715 -9.821 -12.836 1.00 95.25 833 SER A CA 1
ATOM 6593 C C . SER A 1 833 ? 20.199 -9.290 -11.500 1.00 95.25 833 SER A C 1
ATOM 6595 O O . SER A 1 833 ? 19.133 -9.720 -11.069 1.00 95.25 833 SER A O 1
ATOM 6597 N N . GLU A 1 834 ? 20.889 -8.328 -10.886 1.00 94.44 834 GLU A N 1
ATOM 6598 C CA . GLU A 1 834 ? 20.521 -7.765 -9.577 1.00 94.44 834 GLU A CA 1
ATOM 6599 C C . GLU A 1 834 ? 19.584 -6.549 -9.677 1.00 94.44 834 GLU A C 1
ATOM 6601 O O . GLU A 1 834 ? 19.073 -6.061 -8.667 1.00 94.44 834 GLU A O 1
ATOM 6606 N N . LEU A 1 835 ? 19.297 -6.072 -10.893 1.00 96.06 835 LEU A N 1
ATOM 6607 C CA . LEU A 1 835 ? 18.480 -4.880 -11.139 1.00 96.06 835 LEU A CA 1
ATOM 6608 C C . LEU A 1 835 ? 16.981 -5.212 -11.096 1.00 96.06 835 LEU A C 1
ATOM 6610 O O . LEU A 1 835 ? 16.261 -5.152 -12.092 1.00 96.06 835 LEU A O 1
ATOM 6614 N N . ASN A 1 836 ? 16.506 -5.642 -9.929 1.00 92.25 836 ASN A N 1
ATOM 6615 C CA . ASN A 1 836 ? 15.159 -6.196 -9.754 1.00 92.25 836 ASN A CA 1
ATOM 6616 C C . ASN A 1 836 ? 14.039 -5.146 -9.767 1.00 92.25 836 ASN A C 1
ATOM 6618 O O . ASN A 1 836 ? 12.872 -5.515 -9.910 1.00 92.25 836 ASN A O 1
ATOM 6622 N N . LYS A 1 837 ? 14.388 -3.856 -9.658 1.00 94.75 837 LYS A N 1
ATOM 6623 C CA . LYS A 1 837 ? 13.447 -2.736 -9.793 1.00 94.75 837 LYS A CA 1
ATOM 6624 C C . LYS A 1 837 ? 13.181 -2.321 -11.244 1.00 94.75 837 LYS A C 1
ATOM 6626 O O . LYS A 1 837 ? 12.343 -1.454 -11.446 1.00 94.75 837 LYS A O 1
ATOM 6631 N N . LEU A 1 838 ? 13.823 -2.948 -12.238 1.00 96.81 838 LEU A N 1
ATOM 6632 C CA . LEU A 1 838 ? 13.607 -2.614 -13.649 1.00 96.81 838 LEU A CA 1
ATOM 6633 C C . LEU A 1 838 ? 12.146 -2.827 -14.068 1.00 96.81 838 LEU A C 1
ATOM 6635 O O . LEU A 1 838 ? 11.608 -3.931 -13.972 1.00 96.81 838 LEU A O 1
ATOM 6639 N N . GLU A 1 839 ? 11.557 -1.764 -14.606 1.00 95.56 839 GLU A N 1
ATOM 6640 C CA . GLU A 1 839 ? 10.210 -1.698 -15.170 1.00 95.56 839 GLU A CA 1
ATOM 6641 C C . GLU A 1 839 ? 10.262 -1.563 -16.696 1.00 95.56 839 GLU A C 1
ATOM 6643 O O . GLU A 1 839 ? 9.485 -2.207 -17.404 1.00 95.56 839 GLU A O 1
ATOM 6648 N N . VAL A 1 840 ? 11.204 -0.764 -17.205 1.00 94.75 840 VAL A N 1
ATOM 6649 C CA . VAL A 1 840 ? 11.338 -0.431 -18.628 1.00 94.75 840 VAL A CA 1
ATOM 6650 C C . VAL A 1 840 ? 12.763 -0.705 -19.102 1.00 94.75 840 VAL A C 1
ATOM 6652 O O . VAL A 1 840 ? 13.726 -0.195 -18.528 1.00 94.75 840 VAL A O 1
ATOM 6655 N N . LEU A 1 841 ? 12.901 -1.495 -20.170 1.00 98.38 841 LEU A N 1
ATOM 6656 C CA . LEU A 1 841 ? 14.199 -1.856 -20.736 1.00 98.38 841 LEU A CA 1
ATOM 6657 C C . LEU A 1 841 ? 14.197 -1.802 -22.270 1.00 98.38 841 LEU A C 1
ATOM 6659 O O . LEU A 1 841 ? 13.489 -2.568 -22.931 1.00 98.38 841 LEU A O 1
ATOM 6663 N N . TYR A 1 842 ? 15.044 -0.931 -22.822 1.00 98.06 842 TYR A N 1
ATOM 6664 C CA . TYR A 1 842 ? 15.291 -0.801 -24.262 1.00 98.06 842 TYR A CA 1
ATOM 6665 C C . TYR A 1 842 ? 16.672 -1.360 -24.605 1.00 98.06 842 TYR A C 1
ATOM 6667 O O . TYR A 1 842 ? 17.688 -0.858 -24.131 1.00 98.06 842 TYR A O 1
ATOM 6675 N N . LEU A 1 843 ? 16.719 -2.411 -25.419 1.00 98.38 843 LEU A N 1
ATOM 6676 C CA . LEU A 1 843 ? 17.932 -3.121 -25.837 1.00 98.38 843 LEU A CA 1
ATOM 6677 C C . LEU A 1 843 ? 17.967 -3.345 -27.358 1.00 98.38 843 LEU A C 1
ATOM 6679 O O . LEU A 1 843 ? 18.727 -4.182 -27.852 1.00 98.38 843 LEU A O 1
ATOM 6683 N N . GLU A 1 844 ? 17.153 -2.625 -28.127 1.00 98.31 844 GLU A N 1
ATOM 6684 C CA . GLU A 1 844 ? 17.027 -2.827 -29.568 1.00 98.31 844 GLU A CA 1
ATOM 6685 C C . GLU A 1 844 ? 18.339 -2.529 -30.319 1.00 98.31 844 GLU A C 1
ATOM 6687 O O . GLU A 1 844 ? 19.146 -1.711 -29.885 1.00 98.31 844 GLU A O 1
ATOM 6692 N N . GLU A 1 845 ? 18.539 -3.162 -31.477 1.00 98.12 845 GLU A N 1
ATOM 6693 C CA . GLU A 1 845 ? 19.706 -3.001 -32.362 1.00 98.12 845 GLU A CA 1
ATOM 6694 C C . GLU A 1 845 ? 21.058 -3.207 -31.638 1.00 98.12 845 GLU A C 1
ATOM 6696 O O . GLU A 1 845 ? 21.969 -2.385 -31.750 1.00 98.12 845 GLU A O 1
ATOM 6701 N N . ASN A 1 846 ? 21.186 -4.306 -30.889 1.00 98.44 846 ASN A N 1
ATOM 6702 C CA . ASN A 1 846 ? 22.428 -4.762 -30.251 1.00 98.44 846 ASN A CA 1
ATOM 6703 C C . ASN A 1 846 ? 22.871 -6.122 -30.849 1.00 98.44 846 ASN A C 1
ATOM 6705 O O . ASN A 1 846 ? 22.578 -6.436 -32.003 1.00 98.44 846 ASN A O 1
ATOM 6709 N N . SER A 1 847 ? 23.657 -6.925 -30.127 1.00 97.38 847 SER A N 1
ATOM 6710 C CA . SER A 1 847 ? 24.125 -8.257 -30.550 1.00 97.38 847 SER A CA 1
ATOM 6711 C C . SER A 1 847 ? 23.905 -9.311 -29.457 1.00 97.38 847 SER A C 1
ATOM 6713 O O . SER A 1 847 ? 24.769 -10.147 -29.201 1.00 97.38 847 SER A O 1
ATOM 6715 N N . ILE A 1 848 ? 22.754 -9.247 -28.781 1.00 98.44 848 ILE A N 1
ATOM 6716 C CA . ILE A 1 848 ? 22.410 -10.117 -27.648 1.00 98.44 848 ILE A CA 1
ATOM 6717 C C . ILE A 1 848 ? 21.895 -11.468 -28.158 1.00 98.44 848 ILE A C 1
ATOM 6719 O O . ILE A 1 848 ? 20.929 -11.514 -28.919 1.00 98.44 848 ILE A O 1
ATOM 6723 N N . GLU A 1 849 ? 22.509 -12.564 -27.706 1.00 96.94 849 GLU A N 1
ATOM 6724 C CA . GLU A 1 849 ? 22.083 -13.944 -28.013 1.00 96.94 849 GLU A CA 1
ATOM 6725 C C . GLU A 1 849 ? 21.320 -14.599 -26.847 1.00 96.94 849 GLU A C 1
ATOM 6727 O O . GLU A 1 849 ? 20.315 -15.289 -27.054 1.00 96.94 849 GLU A O 1
ATOM 6732 N N . GLU A 1 850 ? 21.779 -14.368 -25.614 1.00 96.69 850 GLU A N 1
ATOM 6733 C CA . GLU A 1 850 ? 21.216 -14.939 -24.388 1.00 96.69 850 GLU A CA 1
ATOM 6734 C C . GLU A 1 850 ? 20.686 -13.842 -23.465 1.00 96.69 850 GLU A C 1
ATOM 6736 O O . GLU A 1 850 ? 21.341 -12.824 -23.252 1.00 96.69 850 GLU A O 1
ATOM 6741 N N . ILE A 1 851 ? 19.518 -14.080 -22.862 1.00 97.25 851 ILE A N 1
ATOM 6742 C CA . ILE A 1 851 ? 18.851 -13.108 -21.982 1.00 97.25 851 ILE A CA 1
ATOM 6743 C C . ILE A 1 851 ? 18.789 -13.548 -20.509 1.00 97.25 851 ILE A C 1
ATOM 6745 O O . ILE A 1 851 ? 17.861 -13.196 -19.785 1.00 97.25 851 ILE A O 1
ATOM 6749 N N . ASN A 1 852 ? 19.765 -14.332 -20.040 1.00 94.62 852 ASN A N 1
ATOM 6750 C CA . ASN A 1 852 ? 19.771 -14.877 -18.671 1.00 94.62 852 ASN A CA 1
ATOM 6751 C C . ASN A 1 852 ? 19.786 -13.790 -17.583 1.00 94.62 852 ASN A C 1
ATOM 6753 O O . ASN A 1 852 ? 19.181 -13.982 -16.530 1.00 94.62 852 ASN A O 1
ATOM 6757 N N . GLY A 1 853 ? 20.391 -12.629 -17.857 1.00 94.38 853 GLY A N 1
ATOM 6758 C CA . GLY A 1 853 ? 20.353 -11.463 -16.965 1.00 94.38 853 GLY A CA 1
ATOM 6759 C C . GLY A 1 853 ? 18.947 -10.897 -16.715 1.00 94.38 853 GLY A C 1
ATOM 6760 O O . GLY A 1 853 ? 18.756 -10.152 -15.759 1.00 94.38 853 GLY A O 1
ATOM 6761 N N . LEU A 1 854 ? 17.949 -11.278 -17.523 1.00 96.25 854 LEU A N 1
ATOM 6762 C CA . LEU A 1 854 ? 16.542 -10.893 -17.341 1.00 96.25 854 LEU A CA 1
ATOM 6763 C C . LEU A 1 854 ? 15.731 -11.916 -16.538 1.00 96.25 854 LEU A C 1
ATOM 6765 O O . LEU A 1 854 ? 14.527 -11.737 -16.358 1.00 96.25 854 LEU A O 1
ATOM 6769 N N . ALA A 1 855 ? 16.362 -12.985 -16.044 1.00 92.81 855 ALA A N 1
ATOM 6770 C CA . ALA A 1 855 ? 15.688 -13.924 -15.163 1.00 92.81 855 ALA A CA 1
ATOM 6771 C C . ALA A 1 855 ? 15.174 -13.210 -13.900 1.00 92.81 855 ALA A C 1
ATOM 6773 O O . ALA A 1 855 ? 15.857 -12.361 -13.321 1.00 92.81 855 ALA A O 1
ATOM 6774 N N . ASN A 1 856 ? 13.968 -13.588 -13.464 1.00 84.25 856 ASN A N 1
ATOM 6775 C CA . ASN A 1 856 ? 13.337 -13.099 -12.233 1.00 84.25 856 ASN A CA 1
ATOM 6776 C C . ASN A 1 856 ? 13.243 -11.563 -12.148 1.00 84.25 856 ASN A C 1
ATOM 6778 O O . ASN A 1 856 ? 13.644 -10.969 -11.151 1.00 84.25 856 ASN A O 1
ATOM 6782 N N . LYS A 1 857 ? 12.703 -10.915 -13.186 1.00 91.50 857 LYS A N 1
ATOM 6783 C CA . LYS A 1 857 ? 12.376 -9.480 -13.172 1.00 91.50 857 LYS A CA 1
ATOM 6784 C C . LYS A 1 857 ? 10.861 -9.293 -12.994 1.00 91.50 857 LYS A C 1
ATOM 6786 O O . LYS A 1 857 ? 10.157 -9.197 -14.003 1.00 91.50 857 LYS A O 1
ATOM 6791 N N . PRO A 1 858 ? 10.333 -9.307 -11.750 1.00 85.00 858 PRO A N 1
ATOM 6792 C CA . PRO A 1 858 ? 8.889 -9.316 -11.494 1.00 85.00 858 PRO A CA 1
ATOM 6793 C C . PRO A 1 858 ? 8.202 -7.994 -11.854 1.00 85.00 858 PRO A C 1
ATOM 6795 O O . PRO A 1 858 ? 7.016 -8.006 -12.176 1.00 85.00 858 PRO A O 1
ATOM 6798 N N . ASN A 1 859 ? 8.940 -6.879 -11.847 1.00 87.88 859 ASN A N 1
ATOM 6799 C CA . ASN A 1 859 ? 8.415 -5.539 -12.128 1.00 87.88 859 ASN A CA 1
ATOM 6800 C C . ASN A 1 859 ? 8.534 -5.134 -13.605 1.00 87.88 859 ASN A C 1
ATOM 6802 O O . ASN A 1 859 ? 8.017 -4.090 -13.988 1.00 87.88 859 ASN A O 1
ATOM 6806 N N . LEU A 1 860 ? 9.180 -5.951 -14.446 1.00 94.94 860 LEU A N 1
ATOM 6807 C CA . LEU A 1 860 ? 9.419 -5.612 -15.847 1.00 94.94 860 LEU A CA 1
ATOM 6808 C C . LEU A 1 860 ? 8.092 -5.572 -16.614 1.00 94.94 860 LEU A C 1
ATOM 6810 O O . LEU A 1 860 ? 7.411 -6.591 -16.719 1.00 94.94 860 LEU A O 1
ATOM 6814 N N . THR A 1 861 ? 7.740 -4.403 -17.148 1.00 91.81 861 THR A N 1
ATOM 6815 C CA . THR A 1 861 ? 6.484 -4.137 -17.871 1.00 91.81 861 THR A CA 1
ATOM 6816 C C . THR A 1 861 ? 6.711 -3.940 -19.367 1.00 91.81 861 THR A C 1
ATOM 6818 O O . THR A 1 861 ? 5.913 -4.425 -20.173 1.00 91.81 861 THR A O 1
ATOM 6821 N N . PHE A 1 862 ? 7.820 -3.301 -19.748 1.00 90.19 862 PHE A N 1
ATOM 6822 C CA . PHE A 1 862 ? 8.179 -3.032 -21.139 1.00 90.19 862 PHE A CA 1
ATOM 6823 C C . PHE A 1 862 ? 9.577 -3.564 -21.450 1.00 90.19 862 PHE A C 1
ATOM 6825 O O . PHE A 1 862 ? 10.559 -3.143 -20.838 1.00 90.19 862 PHE A O 1
ATOM 6832 N N . LEU A 1 863 ? 9.665 -4.468 -22.428 1.00 98.19 863 LEU A N 1
ATOM 6833 C CA . LEU A 1 863 ? 10.929 -5.030 -22.895 1.00 98.19 863 LEU A CA 1
ATOM 6834 C C . LEU A 1 863 ? 11.023 -4.959 -24.419 1.00 98.19 863 LEU A C 1
ATOM 6836 O O . LEU A 1 863 ? 10.262 -5.612 -25.137 1.00 98.19 863 LEU A O 1
ATOM 6840 N N . TYR A 1 864 ? 12.010 -4.217 -24.912 1.00 97.62 864 TYR A N 1
ATOM 6841 C CA . TYR A 1 864 ? 12.270 -4.079 -26.339 1.00 97.62 864 TYR A CA 1
ATOM 6842 C C . TYR A 1 864 ? 13.638 -4.673 -26.692 1.00 97.62 864 TYR A C 1
ATOM 6844 O O . TYR A 1 864 ? 14.685 -4.181 -26.287 1.00 97.62 864 TYR A O 1
ATOM 6852 N N . LEU A 1 865 ? 13.624 -5.758 -27.463 1.00 98.00 865 LEU A N 1
ATOM 6853 C CA . LEU A 1 865 ? 14.778 -6.561 -27.885 1.00 98.00 865 LEU A CA 1
ATOM 6854 C C . LEU A 1 865 ? 14.906 -6.635 -29.414 1.00 98.00 865 LEU A C 1
ATOM 6856 O O . LEU A 1 865 ? 15.617 -7.495 -29.940 1.00 98.00 865 LEU A O 1
ATOM 6860 N N . LYS A 1 866 ? 14.215 -5.764 -30.154 1.00 97.88 866 LYS A N 1
ATOM 6861 C CA . LYS A 1 866 ? 14.205 -5.785 -31.620 1.00 97.88 866 LYS A CA 1
ATOM 6862 C C . LYS A 1 866 ? 15.620 -5.748 -32.211 1.00 97.88 866 LYS A C 1
ATOM 6864 O O . LYS A 1 866 ? 16.434 -4.945 -31.781 1.00 97.88 866 LYS A O 1
ATOM 6869 N N . GLY A 1 867 ? 15.892 -6.522 -33.260 1.00 97.25 867 GLY A N 1
ATOM 6870 C CA . GLY A 1 867 ? 17.163 -6.439 -33.993 1.00 97.25 867 GLY A CA 1
ATOM 6871 C C . GLY A 1 867 ? 18.359 -6.962 -33.195 1.00 97.25 867 GLY A C 1
ATOM 6872 O O . GLY A 1 867 ? 19.424 -6.357 -33.234 1.00 97.25 867 GLY A O 1
ATOM 6873 N N . ASN A 1 868 ? 18.162 -8.054 -32.455 1.00 98.44 868 ASN A N 1
ATOM 6874 C CA . ASN A 1 868 ? 19.207 -8.797 -31.748 1.00 98.44 868 ASN A CA 1
ATOM 6875 C C . ASN A 1 868 ? 19.344 -10.214 -32.341 1.00 98.44 868 ASN A C 1
ATOM 6877 O O . ASN A 1 868 ? 18.852 -10.509 -33.432 1.00 98.44 868 ASN A O 1
ATOM 6881 N N . GLU A 1 869 ? 20.032 -11.111 -31.636 1.00 97.38 869 GLU A N 1
ATOM 6882 C CA . GLU A 1 869 ? 20.239 -12.501 -32.040 1.00 97.38 869 GLU A CA 1
ATOM 6883 C C . GLU A 1 869 ? 19.599 -13.504 -31.062 1.00 97.38 869 GLU A C 1
ATOM 6885 O O . GLU A 1 869 ? 20.011 -14.663 -30.996 1.00 97.38 869 GLU A O 1
ATOM 6890 N N . VAL A 1 870 ? 18.570 -13.081 -30.317 1.00 97.56 870 VAL A N 1
ATOM 6891 C CA . VAL A 1 870 ? 17.940 -13.881 -29.258 1.00 97.56 870 VAL A CA 1
ATOM 6892 C C . VAL A 1 870 ? 17.281 -15.130 -29.840 1.00 97.56 870 VAL A C 1
ATOM 6894 O O . VAL A 1 870 ? 16.537 -15.063 -30.822 1.00 97.56 870 VAL A O 1
ATOM 6897 N N . THR A 1 871 ? 17.530 -16.278 -29.205 1.00 95.00 871 THR A N 1
ATOM 6898 C CA . THR A 1 871 ? 16.994 -17.587 -29.630 1.00 95.00 871 THR A CA 1
ATOM 6899 C C . THR A 1 871 ? 16.023 -18.217 -28.631 1.00 95.00 871 THR A C 1
ATOM 6901 O O . THR A 1 871 ? 15.217 -19.062 -29.025 1.00 95.00 871 THR A O 1
ATOM 6904 N N . ASN A 1 872 ? 16.073 -17.812 -27.357 1.00 93.94 872 ASN A N 1
ATOM 6905 C CA . ASN A 1 872 ? 15.308 -18.418 -26.269 1.00 93.94 872 ASN A CA 1
ATOM 6906 C C . ASN A 1 872 ? 14.732 -17.354 -25.320 1.00 93.94 872 ASN A C 1
ATOM 6908 O O . ASN A 1 872 ? 15.471 -16.523 -24.797 1.00 93.94 872 ASN A O 1
ATOM 6912 N N . LEU A 1 873 ? 13.422 -17.433 -25.059 1.00 95.94 873 LEU A N 1
ATOM 6913 C CA . LEU A 1 873 ? 12.687 -16.531 -24.165 1.00 95.94 873 LEU A CA 1
ATOM 6914 C C . LEU A 1 873 ? 12.381 -17.134 -22.785 1.00 95.94 873 LEU A C 1
ATOM 6916 O O . LEU A 1 873 ? 11.679 -16.510 -21.991 1.00 95.94 873 LEU A O 1
ATOM 6920 N N . SER A 1 874 ? 12.884 -18.331 -22.463 1.00 93.56 874 SER A N 1
ATOM 6921 C CA . SER A 1 874 ? 12.603 -18.982 -21.177 1.00 93.56 874 SER A CA 1
ATOM 6922 C C . SER A 1 874 ? 12.973 -18.159 -19.934 1.00 93.56 874 SER A C 1
ATOM 6924 O O . SER A 1 874 ? 12.240 -18.276 -18.955 1.00 93.56 874 SER A O 1
ATOM 6926 N N . PRO A 1 875 ? 14.025 -17.308 -19.921 1.00 95.38 875 PRO A N 1
ATOM 6927 C CA . PRO A 1 875 ? 14.318 -16.470 -18.753 1.00 95.38 875 PRO A CA 1
ATOM 6928 C C . PRO A 1 875 ? 13.195 -15.489 -18.379 1.00 95.38 875 PRO A C 1
ATOM 6930 O O . PRO A 1 875 ? 13.124 -15.064 -17.231 1.00 95.38 875 PRO A O 1
ATOM 6933 N N . LEU A 1 876 ? 12.286 -15.173 -19.310 1.00 94.56 876 LEU A N 1
ATOM 6934 C CA . LEU A 1 876 ? 11.166 -14.259 -19.072 1.00 94.56 876 LEU A CA 1
ATOM 6935 C C . LEU A 1 876 ? 9.974 -14.913 -18.366 1.00 94.56 876 LEU A C 1
ATOM 6937 O O . LEU A 1 876 ? 9.028 -14.210 -18.036 1.00 94.56 876 LEU A O 1
ATOM 6941 N N . SER A 1 877 ? 9.981 -16.229 -18.113 1.00 87.69 877 SER A N 1
ATOM 6942 C CA . SER A 1 877 ? 8.800 -16.970 -17.632 1.00 87.69 877 SER A CA 1
ATOM 6943 C C . SER A 1 877 ? 8.198 -16.449 -16.320 1.00 87.69 877 SER A C 1
ATOM 6945 O O . SER A 1 877 ? 7.019 -16.685 -16.063 1.00 87.69 877 SER A O 1
ATOM 6947 N N . ASN A 1 878 ? 9.002 -15.758 -15.502 1.00 83.50 878 ASN A N 1
ATOM 6948 C CA . ASN A 1 878 ? 8.618 -15.200 -14.201 1.00 83.50 878 ASN A CA 1
ATOM 6949 C C . ASN A 1 878 ? 8.376 -13.677 -14.231 1.00 83.50 878 ASN A C 1
ATOM 6951 O O . ASN A 1 878 ? 8.117 -13.084 -13.186 1.00 83.50 878 ASN A O 1
ATOM 6955 N N . SER A 1 879 ? 8.451 -13.027 -15.396 1.00 89.00 879 SER A N 1
ATOM 6956 C CA . SER A 1 879 ? 8.138 -11.600 -15.558 1.00 89.00 879 SER A CA 1
ATOM 6957 C C . SER A 1 879 ? 6.629 -11.397 -15.704 1.00 89.00 879 SER A C 1
ATOM 6959 O O . SER A 1 879 ? 6.129 -10.993 -16.750 1.00 89.00 879 SER A O 1
ATOM 6961 N N . THR A 1 880 ? 5.878 -11.717 -14.649 1.00 85.19 880 THR A N 1
ATOM 6962 C CA . THR A 1 880 ? 4.403 -11.739 -14.657 1.00 85.19 880 THR A CA 1
ATOM 6963 C C . THR A 1 880 ? 3.755 -10.380 -14.930 1.00 85.19 880 THR A C 1
ATOM 6965 O O . THR A 1 880 ? 2.590 -10.337 -15.330 1.00 85.19 880 THR A O 1
ATOM 6968 N N . SER A 1 881 ? 4.495 -9.284 -14.742 1.00 86.12 881 SER A N 1
ATOM 6969 C CA . SER A 1 881 ? 4.049 -7.911 -15.023 1.00 86.12 881 SER A CA 1
ATOM 6970 C C . SER A 1 881 ? 4.291 -7.463 -16.468 1.00 86.12 881 SER A C 1
ATOM 6972 O O . SER A 1 881 ? 3.914 -6.346 -16.812 1.00 86.12 881 SER A O 1
ATOM 6974 N N . LEU A 1 882 ? 4.903 -8.299 -17.317 1.00 89.75 882 LEU A N 1
ATOM 6975 C CA . LEU A 1 882 ? 5.277 -7.918 -18.678 1.00 89.75 882 LEU A CA 1
ATOM 6976 C C . LEU A 1 882 ? 4.030 -7.658 -19.531 1.00 89.75 882 LEU A C 1
ATOM 6978 O O . LEU A 1 882 ? 3.225 -8.563 -19.740 1.00 89.75 882 LEU A O 1
ATOM 6982 N N . LEU A 1 883 ? 3.893 -6.424 -20.023 1.00 82.69 883 LEU A N 1
ATOM 6983 C CA . LEU A 1 883 ? 2.759 -5.949 -20.822 1.00 82.69 883 LEU A CA 1
ATOM 6984 C C . LEU A 1 883 ? 3.087 -5.922 -22.312 1.00 82.69 883 LEU A C 1
ATOM 6986 O O . LEU A 1 883 ? 2.271 -6.319 -23.143 1.00 82.69 883 LEU A O 1
ATOM 6990 N N . SER A 1 884 ? 4.286 -5.449 -22.647 1.00 89.31 884 SER A N 1
ATOM 6991 C CA . SER A 1 884 ? 4.720 -5.235 -24.023 1.00 89.31 884 SER A CA 1
ATOM 6992 C C . SER A 1 884 ? 6.095 -5.843 -24.252 1.00 89.31 884 SER A C 1
ATOM 6994 O O . SER A 1 884 ? 7.053 -5.538 -23.534 1.00 89.31 884 SER A O 1
ATOM 6996 N N . LEU A 1 885 ? 6.177 -6.696 -25.271 1.00 96.81 885 LEU A N 1
ATOM 6997 C CA . LEU A 1 885 ? 7.396 -7.372 -25.686 1.00 96.81 885 LEU A CA 1
ATOM 6998 C C . LEU A 1 885 ? 7.627 -7.184 -27.191 1.00 96.81 885 LEU A C 1
ATOM 7000 O O . LEU A 1 885 ? 6.886 -7.720 -28.018 1.00 96.81 885 LEU A O 1
ATOM 7004 N N . ASP A 1 886 ? 8.690 -6.473 -27.568 1.00 97.25 886 ASP A N 1
ATOM 7005 C CA . ASP A 1 886 ? 9.154 -6.438 -28.960 1.00 97.25 886 ASP A CA 1
ATOM 7006 C C . ASP A 1 886 ? 10.396 -7.309 -29.129 1.00 97.25 886 ASP A C 1
ATOM 7008 O O . ASP A 1 886 ? 11.486 -6.955 -28.693 1.00 97.25 886 ASP A O 1
ATOM 7012 N N . VAL A 1 887 ? 10.240 -8.446 -29.800 1.00 97.31 887 VAL A N 1
ATOM 7013 C CA . VAL A 1 887 ? 11.335 -9.365 -30.143 1.00 97.31 887 VAL A CA 1
ATOM 7014 C C . VAL A 1 887 ? 11.506 -9.467 -31.656 1.00 97.31 887 VAL A C 1
ATOM 7016 O O . VAL A 1 887 ? 12.021 -10.460 -32.173 1.00 97.31 887 VAL A O 1
ATOM 7019 N N . SER A 1 888 ? 11.080 -8.450 -32.405 1.00 96.88 888 SER A N 1
ATOM 7020 C CA . SER A 1 888 ? 11.166 -8.470 -33.862 1.00 96.88 888 SER A CA 1
ATOM 7021 C C . SER A 1 888 ? 12.612 -8.529 -34.365 1.00 96.88 888 SER A C 1
ATOM 7023 O O . SER A 1 888 ? 13.532 -8.021 -33.737 1.00 96.88 888 SER A O 1
ATOM 7025 N N . ASN A 1 889 ? 12.835 -9.153 -35.519 1.00 96.25 889 ASN A N 1
ATOM 7026 C CA . ASN A 1 889 ? 14.147 -9.355 -36.133 1.00 96.25 889 ASN A CA 1
ATOM 7027 C C . ASN A 1 889 ? 15.151 -10.016 -35.171 1.00 96.25 889 ASN A C 1
ATOM 7029 O O . ASN A 1 889 ? 16.239 -9.489 -34.958 1.00 96.25 889 ASN A O 1
ATOM 7033 N N . ASN A 1 890 ? 14.756 -11.148 -34.584 1.00 97.56 890 ASN A N 1
ATOM 7034 C CA . ASN A 1 890 ? 15.613 -12.027 -33.785 1.00 97.56 890 ASN A CA 1
ATOM 7035 C C . ASN A 1 890 ? 15.739 -13.405 -34.466 1.00 97.56 890 ASN A C 1
ATOM 7037 O O . ASN A 1 890 ? 15.432 -13.555 -35.651 1.00 97.56 890 ASN A O 1
ATOM 7041 N N . LYS A 1 891 ? 16.235 -14.415 -33.741 1.00 95.94 891 LYS A N 1
ATOM 7042 C CA . LYS A 1 891 ? 16.441 -15.789 -34.228 1.00 95.94 891 LYS A CA 1
ATOM 7043 C C . LYS A 1 891 ? 15.588 -16.792 -33.438 1.00 95.94 891 LYS A C 1
ATOM 7045 O O . LYS A 1 891 ? 16.029 -17.909 -33.158 1.00 95.94 891 LYS A O 1
ATOM 7050 N N . LEU A 1 892 ? 14.380 -16.386 -33.038 1.00 95.44 892 LEU A N 1
ATOM 7051 C CA . LEU A 1 892 ? 13.489 -17.217 -32.229 1.00 95.44 892 LEU A CA 1
ATOM 7052 C C . LEU A 1 892 ? 12.948 -18.400 -33.036 1.00 95.44 892 LEU A C 1
ATOM 7054 O O . LEU A 1 892 ? 12.473 -18.243 -34.159 1.00 95.44 892 LEU A O 1
ATOM 7058 N N . THR A 1 893 ? 12.965 -19.576 -32.411 1.00 91.50 893 THR A N 1
ATOM 7059 C CA . THR A 1 893 ? 12.372 -20.811 -32.961 1.00 91.50 893 THR A CA 1
ATOM 7060 C C . THR A 1 893 ? 11.200 -21.329 -32.129 1.00 91.50 893 THR A C 1
ATOM 7062 O O . THR A 1 893 ? 10.486 -22.223 -32.569 1.00 91.50 893 THR A O 1
ATOM 7065 N N . SER A 1 894 ? 10.986 -20.766 -30.938 1.00 91.06 894 SER A N 1
ATOM 7066 C CA . SER A 1 894 ? 9.896 -21.117 -30.031 1.00 91.06 894 SER A CA 1
ATOM 7067 C C . SER A 1 894 ? 9.551 -19.926 -29.134 1.00 91.06 894 SER A C 1
ATOM 7069 O O . SER A 1 894 ? 10.414 -19.111 -28.800 1.00 91.06 894 SER A O 1
ATOM 7071 N N . ILE A 1 895 ? 8.278 -19.836 -28.763 1.00 92.62 895 ILE A N 1
ATOM 7072 C CA . ILE A 1 895 ? 7.682 -18.843 -27.865 1.00 92.62 895 ILE A CA 1
ATOM 7073 C C . ILE A 1 895 ? 6.837 -19.502 -26.769 1.00 92.62 895 ILE A C 1
ATOM 7075 O O . ILE A 1 895 ? 6.125 -18.813 -26.041 1.00 92.62 895 ILE A O 1
ATOM 7079 N N . SER A 1 896 ? 6.901 -20.828 -26.622 1.00 87.25 896 SER A N 1
ATOM 7080 C CA . SER A 1 896 ? 6.063 -21.575 -25.682 1.00 87.25 896 SER A CA 1
ATOM 7081 C C . SER A 1 896 ? 6.210 -21.112 -24.230 1.00 87.25 896 SER A C 1
ATOM 7083 O O . SER A 1 896 ? 5.284 -21.264 -23.445 1.00 87.25 896 SER A O 1
ATOM 7085 N N . SER A 1 897 ? 7.354 -20.533 -23.852 1.00 88.31 897 SER A N 1
ATOM 7086 C CA . SER A 1 897 ? 7.573 -19.979 -22.510 1.00 88.31 897 SER A CA 1
ATOM 7087 C C . SER A 1 897 ? 6.735 -18.736 -22.209 1.00 88.31 897 SER A C 1
ATOM 7089 O O . SER A 1 897 ? 6.582 -18.393 -21.043 1.00 88.31 897 SER A O 1
ATOM 7091 N N . LEU A 1 898 ? 6.195 -18.057 -23.226 1.00 89.50 898 LEU A N 1
ATOM 7092 C CA . LEU A 1 898 ? 5.387 -16.853 -23.037 1.00 89.50 898 LEU A CA 1
ATOM 7093 C C . LEU A 1 898 ? 3.968 -17.165 -22.557 1.00 89.50 898 LEU A C 1
ATOM 7095 O O . LEU A 1 898 ? 3.318 -16.281 -22.014 1.00 89.50 898 LEU A O 1
ATOM 7099 N N . SER A 1 899 ? 3.483 -18.405 -22.700 1.00 81.00 899 SER A N 1
ATOM 7100 C CA . SER A 1 899 ? 2.114 -18.774 -22.311 1.00 81.00 899 SER A CA 1
ATOM 7101 C C . SER A 1 899 ? 1.847 -18.673 -20.805 1.00 81.00 899 SER A C 1
ATOM 7103 O O . SER A 1 899 ? 0.693 -18.725 -20.394 1.00 81.00 899 SER A O 1
ATOM 7105 N N . SER A 1 900 ? 2.892 -18.559 -19.978 1.00 79.62 900 SER A N 1
ATOM 7106 C CA . SER A 1 900 ? 2.782 -18.371 -18.527 1.00 79.62 900 SER A CA 1
ATOM 7107 C C . SER A 1 900 ? 2.675 -16.907 -18.095 1.00 79.62 900 SER A C 1
ATOM 7109 O O . SER A 1 900 ? 2.607 -16.655 -16.896 1.00 79.62 900 SER A O 1
ATOM 7111 N N . LEU A 1 901 ? 2.689 -15.945 -19.027 1.00 84.06 901 LEU A N 1
ATOM 7112 C CA . LEU A 1 901 ? 2.677 -14.513 -18.719 1.00 84.06 901 LEU A CA 1
ATOM 7113 C C . LEU A 1 901 ? 1.243 -13.965 -18.768 1.00 84.06 901 LEU A C 1
ATOM 7115 O O . LEU A 1 901 ? 0.725 -13.718 -19.854 1.00 84.06 901 LEU A O 1
ATOM 7119 N N . PRO A 1 902 ? 0.575 -13.757 -17.618 1.00 73.25 902 PRO A N 1
ATOM 7120 C CA . PRO A 1 902 ? -0.853 -13.434 -17.591 1.00 73.25 902 PRO A CA 1
ATOM 7121 C C . PRO A 1 902 ? -1.180 -12.021 -18.094 1.00 73.25 902 PRO A C 1
ATOM 7123 O O . PRO A 1 902 ? -2.331 -11.754 -18.434 1.00 73.25 902 PRO A O 1
ATOM 7126 N N . SER A 1 903 ? -0.188 -11.125 -18.121 1.00 77.12 903 SER A N 1
ATOM 7127 C CA . SER A 1 903 ? -0.373 -9.693 -18.389 1.00 77.12 903 SER A CA 1
ATOM 7128 C C . SER A 1 903 ? 0.066 -9.258 -19.793 1.00 77.12 903 SER A C 1
ATOM 7130 O O . SER A 1 903 ? -0.083 -8.086 -20.126 1.00 77.12 903 SER A O 1
ATOM 7132 N N . LEU A 1 904 ? 0.607 -10.169 -20.611 1.00 83.25 904 LEU A N 1
ATOM 7133 C CA . LEU A 1 904 ? 1.181 -9.828 -21.914 1.00 83.25 904 LEU A CA 1
ATOM 7134 C C . LEU A 1 904 ? 0.081 -9.412 -22.905 1.00 83.25 904 LEU A C 1
ATOM 7136 O O . LEU A 1 904 ? -0.735 -10.233 -23.308 1.00 83.25 904 LEU A O 1
ATOM 7140 N N . ASP A 1 905 ? 0.073 -8.150 -23.329 1.00 78.19 905 ASP A N 1
ATOM 7141 C CA . ASP A 1 905 ? -0.964 -7.587 -24.210 1.00 78.19 905 ASP A CA 1
ATOM 7142 C C . ASP A 1 905 ? -0.429 -7.261 -25.609 1.00 78.19 905 ASP A C 1
ATOM 7144 O O . ASP A 1 905 ? -1.150 -7.366 -26.600 1.00 78.19 905 ASP A O 1
ATOM 7148 N N . TYR A 1 906 ? 0.858 -6.934 -25.732 1.00 83.88 906 TYR A N 1
ATOM 7149 C CA . TYR A 1 906 ? 1.490 -6.648 -27.018 1.00 83.88 906 TYR A CA 1
ATOM 7150 C C . TYR A 1 906 ? 2.730 -7.513 -27.240 1.00 83.88 906 TYR A C 1
ATOM 7152 O O . TYR A 1 906 ? 3.643 -7.547 -26.415 1.00 83.88 906 TYR A O 1
ATOM 7160 N N . LEU A 1 907 ? 2.779 -8.183 -28.394 1.00 93.31 907 LEU A N 1
ATOM 7161 C CA . LEU A 1 907 ? 3.900 -9.018 -28.806 1.00 93.31 907 LEU A CA 1
ATOM 7162 C C . LEU A 1 907 ? 4.246 -8.791 -30.282 1.00 93.31 907 LEU A C 1
ATOM 7164 O O . LEU A 1 907 ? 3.467 -9.111 -31.180 1.00 93.31 907 LEU A O 1
ATOM 7168 N N . ASN A 1 908 ? 5.453 -8.303 -30.562 1.00 93.94 908 ASN A N 1
ATOM 7169 C CA . ASN A 1 908 ? 5.950 -8.169 -31.932 1.00 93.94 908 ASN A CA 1
ATOM 7170 C C . ASN A 1 908 ? 6.949 -9.285 -32.273 1.00 93.94 908 ASN A C 1
ATOM 7172 O O . ASN A 1 908 ? 8.067 -9.314 -31.766 1.00 93.94 908 ASN A O 1
ATOM 7176 N N . LEU A 1 909 ? 6.542 -10.189 -33.167 1.00 94.88 909 LEU A N 1
ATOM 7177 C CA . LEU A 1 909 ? 7.308 -11.346 -33.650 1.00 94.88 909 LEU A CA 1
ATOM 7178 C C . LEU A 1 909 ? 7.868 -11.158 -35.068 1.00 94.88 909 LEU A C 1
ATOM 7180 O O . LEU A 1 909 ? 8.491 -12.076 -35.603 1.00 94.88 909 LEU A O 1
ATOM 7184 N N . THR A 1 910 ? 7.639 -10.005 -35.705 1.00 93.69 910 THR A N 1
ATOM 7185 C CA . THR A 1 910 ? 8.078 -9.708 -37.083 1.00 93.69 910 THR A CA 1
ATOM 7186 C C . THR A 1 910 ? 9.531 -10.131 -37.305 1.00 93.69 910 THR A C 1
ATOM 7188 O O . THR A 1 910 ? 10.385 -9.754 -36.522 1.00 93.69 910 THR A O 1
ATOM 7191 N N . GLY A 1 911 ? 9.843 -10.894 -38.356 1.00 90.56 911 GLY A N 1
ATOM 7192 C CA . GLY A 1 911 ? 11.228 -11.302 -38.646 1.00 90.56 911 GLY A CA 1
ATOM 7193 C C . GLY A 1 911 ? 11.741 -12.530 -37.877 1.00 90.56 911 GLY A C 1
ATOM 7194 O O . GLY A 1 911 ? 12.914 -12.850 -38.009 1.00 90.56 911 GLY A O 1
ATOM 7195 N N . ASN A 1 912 ? 10.882 -13.240 -37.134 1.00 91.81 912 ASN A N 1
ATOM 7196 C CA . ASN A 1 912 ? 11.169 -14.565 -36.560 1.00 91.81 912 ASN A CA 1
ATOM 7197 C C . ASN A 1 912 ? 10.401 -15.658 -37.329 1.00 91.81 912 ASN A C 1
ATOM 7199 O O . ASN A 1 912 ? 9.386 -16.178 -36.869 1.00 91.81 912 ASN A O 1
ATOM 7203 N N . GLU A 1 913 ? 10.838 -15.960 -38.553 1.00 84.50 913 GLU A N 1
ATOM 7204 C CA . GLU A 1 913 ? 10.073 -16.797 -39.497 1.00 84.50 913 GLU A CA 1
ATOM 7205 C C . GLU A 1 913 ? 10.014 -18.290 -39.122 1.00 84.50 913 GLU A C 1
ATOM 7207 O O . GLU A 1 913 ? 9.156 -19.008 -39.635 1.00 84.50 913 GLU A O 1
ATOM 7212 N N . ASP A 1 914 ? 10.885 -18.749 -38.220 1.00 87.81 914 ASP A N 1
ATOM 7213 C CA . ASP A 1 914 ? 11.001 -20.157 -37.821 1.00 87.81 914 ASP A CA 1
ATOM 7214 C C . ASP A 1 914 ? 10.043 -20.566 -36.681 1.00 87.81 914 ASP A C 1
ATOM 7216 O O . ASP A 1 914 ? 9.992 -21.744 -36.323 1.00 87.81 914 ASP A O 1
ATOM 7220 N N . ILE A 1 915 ? 9.262 -19.630 -36.121 1.00 88.88 915 ILE A N 1
ATOM 7221 C CA . ILE A 1 915 ? 8.287 -19.922 -35.058 1.00 88.88 915 ILE A CA 1
ATOM 7222 C C . ILE A 1 915 ? 7.104 -20.733 -35.632 1.00 88.88 915 ILE A C 1
ATOM 7224 O O . ILE A 1 915 ? 6.437 -20.270 -36.567 1.00 88.88 915 ILE A O 1
ATOM 7228 N N . PRO A 1 916 ? 6.768 -21.913 -35.070 1.00 85.62 916 PRO A N 1
ATOM 7229 C CA . PRO A 1 916 ? 5.620 -22.698 -35.517 1.00 85.62 916 PRO A CA 1
ATOM 7230 C C . PRO A 1 916 ? 4.288 -21.966 -35.303 1.00 85.62 916 PRO A C 1
ATOM 7232 O O . PRO A 1 916 ? 4.009 -21.477 -34.210 1.00 85.62 916 PRO A O 1
ATOM 7235 N N . CYS A 1 917 ? 3.403 -21.977 -36.308 1.00 81.38 917 CYS A N 1
ATOM 7236 C CA . CYS A 1 917 ? 2.066 -21.377 -36.184 1.00 81.38 917 CYS A CA 1
ATOM 7237 C C . CYS A 1 917 ? 1.225 -21.964 -35.042 1.00 81.38 917 CYS A C 1
ATOM 7239 O O . CYS A 1 917 ? 0.390 -21.258 -34.490 1.00 81.38 917 CYS A O 1
ATOM 7241 N N . GLU A 1 918 ? 1.447 -23.229 -34.677 1.00 80.00 918 GLU A N 1
ATOM 7242 C CA . GLU A 1 918 ? 0.782 -23.864 -33.535 1.00 80.00 918 GLU A CA 1
ATOM 7243 C C . GLU A 1 918 ? 1.083 -23.127 -32.221 1.00 80.00 918 GLU A C 1
ATOM 7245 O O . GLU A 1 918 ? 0.164 -22.854 -31.456 1.00 80.00 918 GLU A O 1
ATOM 7250 N N . GLU A 1 919 ? 2.335 -22.722 -31.983 1.00 86.44 919 GLU A N 1
ATOM 7251 C CA . GLU A 1 919 ? 2.705 -21.983 -30.770 1.00 86.44 919 GLU A CA 1
ATOM 7252 C C . GLU A 1 919 ? 2.074 -20.590 -30.736 1.00 86.44 919 GLU A C 1
ATOM 7254 O O . GLU A 1 919 ? 1.598 -20.156 -29.688 1.00 86.44 919 GLU A O 1
ATOM 7259 N N . ILE A 1 920 ? 2.009 -19.908 -31.884 1.00 83.81 920 ILE A N 1
ATOM 7260 C CA . ILE A 1 920 ? 1.393 -18.578 -31.959 1.00 83.81 920 ILE A CA 1
ATOM 7261 C C . ILE A 1 920 ? -0.125 -18.672 -31.757 1.00 83.81 920 ILE A C 1
ATOM 7263 O O . ILE A 1 920 ? -0.686 -17.904 -30.979 1.00 83.81 920 ILE A O 1
ATOM 7267 N N . ASN A 1 921 ? -0.782 -19.648 -32.391 1.00 76.31 921 ASN A N 1
ATOM 7268 C CA . ASN A 1 921 ? -2.211 -19.903 -32.204 1.00 76.31 921 ASN A CA 1
ATOM 7269 C C . ASN A 1 921 ? -2.526 -20.291 -30.743 1.00 76.31 921 ASN A C 1
ATOM 7271 O O . ASN A 1 921 ? -3.524 -19.836 -30.187 1.00 76.31 921 ASN A O 1
ATOM 7275 N N . ASN A 1 922 ? -1.673 -21.095 -30.097 1.00 77.06 922 ASN A N 1
ATOM 7276 C CA . ASN A 1 922 ? -1.818 -21.450 -28.682 1.00 77.06 922 ASN A CA 1
ATOM 7277 C C . ASN A 1 922 ? -1.651 -20.236 -27.759 1.00 77.06 922 ASN A C 1
ATOM 7279 O O . ASN A 1 922 ? -2.386 -20.109 -26.778 1.00 77.06 922 ASN A O 1
ATOM 7283 N N . LEU A 1 923 ? -0.731 -19.320 -28.070 1.00 77.56 923 LEU A N 1
ATOM 7284 C CA . LEU A 1 923 ? -0.557 -18.090 -27.301 1.00 77.56 923 LEU A CA 1
ATOM 7285 C C . LEU A 1 923 ? -1.778 -17.161 -27.422 1.00 77.56 923 LEU A C 1
ATOM 7287 O O . LEU A 1 923 ? -2.280 -16.714 -26.398 1.00 77.56 923 LEU A O 1
ATOM 7291 N N . GLU A 1 924 ? -2.325 -16.962 -28.630 1.00 72.75 924 GLU A N 1
ATOM 7292 C CA . GLU A 1 924 ? -3.565 -16.183 -28.872 1.00 72.75 924 GLU A CA 1
ATOM 7293 C C . GLU A 1 924 ? -4.807 -16.763 -28.165 1.00 72.75 924 GLU A C 1
ATOM 7295 O O . GLU A 1 924 ? -5.793 -16.060 -27.904 1.00 72.75 924 GLU A O 1
ATOM 7300 N N . ARG A 1 925 ? -4.790 -18.071 -27.883 1.00 65.00 925 ARG A N 1
ATOM 7301 C CA . ARG A 1 925 ? -5.823 -18.749 -27.087 1.00 65.00 925 ARG A CA 1
ATOM 7302 C C . ARG A 1 925 ? -5.619 -18.540 -25.594 1.00 65.00 925 ARG A C 1
ATOM 7304 O O . ARG A 1 925 ? -6.589 -18.255 -24.896 1.00 65.00 925 ARG A O 1
ATOM 7311 N N . THR A 1 926 ? -4.380 -18.695 -25.133 1.00 67.56 926 THR A N 1
ATOM 7312 C CA . THR A 1 926 ? -4.025 -18.691 -23.706 1.00 67.56 926 THR A CA 1
ATOM 7313 C C . THR A 1 926 ? -4.061 -17.281 -23.124 1.00 67.56 926 THR A C 1
ATOM 7315 O O . THR A 1 926 ? -4.539 -17.083 -22.011 1.00 67.56 926 THR A O 1
ATOM 7318 N N . ILE A 1 927 ? -3.599 -16.296 -23.892 1.00 64.50 927 ILE A N 1
ATOM 7319 C CA . ILE A 1 927 ? -3.510 -14.895 -23.494 1.00 64.50 927 ILE A CA 1
ATOM 7320 C C . ILE A 1 927 ? -4.412 -14.112 -24.440 1.00 64.50 927 ILE A C 1
ATOM 7322 O O . ILE A 1 927 ? -4.100 -13.969 -25.618 1.00 64.50 927 ILE A O 1
ATOM 7326 N N . TYR A 1 928 ? -5.578 -13.665 -23.963 1.00 47.50 928 TYR A N 1
ATOM 7327 C CA . TYR A 1 928 ? -6.480 -12.865 -24.788 1.00 47.50 928 TYR A CA 1
ATOM 7328 C C . TYR A 1 928 ? -7.262 -11.787 -24.029 1.00 47.50 928 TYR A C 1
ATOM 7330 O O . TYR A 1 928 ? -7.841 -12.062 -22.967 1.00 47.50 928 TYR A O 1
ATOM 7338 N N . PRO A 1 929 ? -7.438 -10.611 -24.657 1.00 55.38 929 PRO A N 1
ATOM 7339 C CA . PRO A 1 929 ? -6.846 -10.222 -25.942 1.00 55.38 929 PRO A CA 1
ATOM 7340 C C . PRO A 1 929 ? -5.324 -10.054 -25.849 1.00 55.38 929 PRO A C 1
ATOM 7342 O O . PRO A 1 929 ? -4.827 -9.612 -24.827 1.00 55.38 929 PRO A O 1
ATOM 7345 N N . ILE A 1 930 ? -4.617 -10.462 -26.906 1.00 66.56 930 ILE A N 1
ATOM 7346 C CA . ILE A 1 930 ? -3.199 -10.171 -27.138 1.00 66.56 930 ILE A CA 1
ATOM 7347 C C . ILE A 1 930 ? -3.062 -9.674 -28.577 1.00 66.56 930 ILE A C 1
ATOM 7349 O O . ILE A 1 930 ? -3.612 -10.264 -29.513 1.00 66.56 930 ILE A O 1
ATOM 7353 N N . THR A 1 931 ? -2.342 -8.578 -28.761 1.00 78.06 931 THR A N 1
ATOM 7354 C CA . THR A 1 931 ? -1.990 -8.027 -30.066 1.00 78.06 931 THR A CA 1
ATOM 7355 C C . THR A 1 931 ? -0.667 -8.632 -30.516 1.00 78.06 931 THR A C 1
ATOM 7357 O O . THR A 1 931 ? 0.392 -8.264 -30.011 1.00 78.06 931 THR A O 1
ATOM 7360 N N . ILE A 1 932 ? -0.717 -9.544 -31.493 1.00 82.88 932 ILE A N 1
ATOM 7361 C CA . ILE A 1 932 ? 0.486 -10.151 -32.078 1.00 82.88 932 ILE A CA 1
ATOM 7362 C C . ILE A 1 932 ? 0.767 -9.567 -33.462 1.00 82.88 932 ILE A C 1
ATOM 7364 O O . ILE A 1 932 ? -0.003 -9.755 -34.406 1.00 82.88 932 ILE A O 1
ATOM 7368 N N . VAL A 1 933 ? 1.916 -8.908 -33.611 1.00 85.75 933 VAL A N 1
ATOM 7369 C CA . VAL A 1 933 ? 2.419 -8.414 -34.901 1.00 85.75 933 VAL A CA 1
ATOM 7370 C C . VAL A 1 933 ? 3.390 -9.440 -35.488 1.00 85.75 933 VAL A C 1
ATOM 7372 O O . VAL A 1 933 ? 4.382 -9.794 -34.856 1.00 85.75 933 VAL A O 1
ATOM 7375 N N . ARG A 1 934 ? 3.122 -9.940 -36.700 1.00 82.44 934 ARG A N 1
ATOM 7376 C CA . ARG A 1 934 ? 3.913 -11.007 -37.350 1.00 82.44 934 ARG A CA 1
ATOM 7377 C C . ARG A 1 934 ? 3.936 -10.876 -38.876 1.00 82.44 934 ARG A C 1
ATOM 7379 O O . ARG A 1 934 ? 3.031 -10.290 -39.467 1.00 82.44 934 ARG A O 1
ATOM 7386 N N . THR A 1 935 ? 4.958 -11.448 -39.521 1.00 73.44 935 THR A N 1
ATOM 7387 C CA . THR A 1 935 ? 5.109 -11.478 -40.994 1.00 73.44 935 THR A CA 1
ATOM 7388 C C . THR A 1 935 ? 4.428 -12.683 -41.644 1.00 73.44 935 THR A C 1
ATOM 7390 O O . THR A 1 935 ? 3.999 -12.602 -42.796 1.00 73.44 935 THR A O 1
ATOM 7393 N N . THR A 1 936 ? 4.310 -13.798 -40.922 1.00 65.00 936 THR A N 1
ATOM 7394 C CA . THR A 1 936 ? 3.662 -15.032 -41.375 1.00 65.00 936 THR A CA 1
ATOM 7395 C C . THR A 1 936 ? 2.182 -15.039 -40.988 1.00 65.00 936 THR A C 1
ATOM 7397 O O . THR A 1 936 ? 1.807 -14.834 -39.836 1.00 65.00 936 THR A O 1
ATOM 7400 N N . SER A 1 937 ? 1.305 -15.263 -41.970 1.00 65.56 937 SER A N 1
ATOM 7401 C CA . SER A 1 937 ? -0.121 -15.476 -41.713 1.00 65.56 937 SER A CA 1
ATOM 7402 C C . SER A 1 937 ? -0.325 -16.910 -41.224 1.00 65.56 937 SER A C 1
ATOM 7404 O O . SER A 1 937 ? -0.135 -17.854 -41.990 1.00 65.56 937 SER A O 1
ATOM 7406 N N . CYS A 1 938 ? -0.703 -17.065 -39.956 1.00 65.88 938 CYS A N 1
ATOM 7407 C CA . CYS A 1 938 ? -1.142 -18.339 -39.398 1.00 65.88 938 CYS A CA 1
ATOM 7408 C C . CYS A 1 938 ? -2.669 -18.441 -39.530 1.00 65.88 938 CYS A C 1
ATOM 7410 O O . CYS A 1 938 ? -3.374 -17.557 -39.041 1.00 65.88 938 CYS A O 1
ATOM 7412 N N . PRO A 1 939 ? -3.213 -19.454 -40.227 1.00 58.59 939 PRO A N 1
ATOM 7413 C CA . PRO A 1 939 ? -4.650 -19.684 -40.230 1.00 58.59 939 PRO A CA 1
ATOM 7414 C C . PRO A 1 939 ? -5.086 -20.141 -38.831 1.00 58.59 939 PRO A C 1
ATOM 7416 O O . PRO A 1 939 ? -4.531 -21.094 -38.283 1.00 58.59 939 PRO A O 1
ATOM 7419 N N . VAL A 1 940 ? -6.073 -19.456 -38.257 1.00 54.41 940 VAL A N 1
ATOM 7420 C CA . VAL A 1 940 ? -6.754 -19.887 -37.029 1.00 54.41 940 VAL A CA 1
ATOM 7421 C C . VAL A 1 940 ? -7.741 -20.988 -37.430 1.00 54.41 940 VAL A C 1
ATOM 7423 O O . VAL A 1 940 ? -8.563 -20.767 -38.321 1.00 54.41 940 VAL A O 1
ATOM 7426 N N . GLY A 1 941 ? -7.627 -22.188 -36.856 1.00 57.78 941 GLY A N 1
ATOM 7427 C CA . GLY A 1 941 ? -8.533 -23.301 -37.157 1.00 57.78 941 GLY A CA 1
ATOM 7428 C C . GLY A 1 941 ? -9.964 -23.044 -36.674 1.00 57.78 941 GLY A C 1
ATOM 7429 O O . GLY A 1 941 ? -10.177 -22.387 -35.655 1.00 57.78 941 GLY A O 1
ATOM 7430 N N . GLU A 1 942 ? -10.953 -23.535 -37.427 1.00 63.97 942 GLU A N 1
ATOM 7431 C CA . GLU A 1 942 ? -12.380 -23.388 -37.108 1.00 63.97 942 GLU A CA 1
ATOM 7432 C C . GLU A 1 942 ? -12.750 -24.353 -35.965 1.00 63.97 942 GLU A C 1
ATOM 7434 O O . GLU A 1 942 ? -12.525 -25.564 -36.066 1.00 63.97 942 GLU A O 1
ATOM 7439 N N . LEU A 1 943 ? -13.262 -23.810 -34.855 1.00 72.88 943 LEU A N 1
ATOM 7440 C CA . LEU A 1 943 ? -13.624 -24.580 -33.659 1.00 72.88 943 LEU A CA 1
ATOM 7441 C C . LEU A 1 943 ? -14.834 -25.485 -33.911 1.00 72.88 943 LEU A C 1
ATOM 7443 O O . LEU A 1 943 ? -15.694 -25.172 -34.733 1.00 72.88 943 LEU A O 1
ATOM 7447 N N . ILE A 1 944 ? -14.923 -26.583 -33.160 1.00 76.81 944 ILE A N 1
ATOM 7448 C CA . ILE A 1 944 ? -16.072 -27.495 -33.210 1.00 76.81 944 ILE A CA 1
ATOM 7449 C C . ILE A 1 944 ? -17.315 -26.793 -32.659 1.00 76.81 944 ILE A C 1
ATOM 7451 O O . ILE A 1 944 ? -17.396 -26.453 -31.477 1.00 76.81 944 ILE A O 1
ATOM 7455 N N . ASP A 1 945 ? -18.325 -26.627 -33.508 1.00 83.12 945 ASP A N 1
ATOM 7456 C CA . ASP A 1 945 ? -19.630 -26.133 -33.095 1.00 83.12 945 ASP A CA 1
ATOM 7457 C C . ASP A 1 945 ? -20.462 -27.300 -32.548 1.00 83.12 945 ASP A C 1
ATOM 7459 O O . ASP A 1 945 ? -21.103 -28.067 -33.275 1.00 83.12 945 ASP A O 1
ATOM 7463 N N . PHE A 1 946 ? -20.457 -27.446 -31.224 1.00 83.19 946 PHE A N 1
ATOM 7464 C CA . PHE A 1 946 ? -21.274 -28.445 -30.538 1.00 83.19 946 PHE A CA 1
ATOM 7465 C C . PHE A 1 946 ? -22.773 -28.113 -30.539 1.00 83.19 946 PHE A C 1
ATOM 7467 O O . PHE A 1 946 ? -23.580 -28.980 -30.202 1.00 83.19 946 PHE A O 1
ATOM 7474 N N . SER A 1 947 ? -23.176 -26.889 -30.902 1.00 81.62 947 SER A N 1
ATOM 7475 C CA . SER A 1 947 ? -24.586 -26.477 -30.900 1.00 81.62 947 SER A CA 1
ATOM 7476 C C . SER A 1 947 ? -25.379 -27.052 -32.077 1.00 81.62 947 SER A C 1
ATOM 7478 O O . SER A 1 947 ? -26.592 -27.239 -31.968 1.00 81.62 947 SER A O 1
ATOM 7480 N N . VAL A 1 948 ? -24.700 -27.404 -33.173 1.00 83.25 948 VAL A N 1
ATOM 7481 C CA . VAL A 1 948 ? -25.316 -28.058 -34.339 1.00 83.25 948 VAL A CA 1
ATOM 7482 C C . VAL A 1 948 ? -25.436 -29.581 -34.188 1.00 83.25 948 VAL A C 1
ATOM 7484 O O . VAL A 1 948 ? -26.088 -30.225 -35.012 1.00 83.25 948 VAL A O 1
ATOM 7487 N N . ILE A 1 949 ? -24.856 -30.164 -33.130 1.00 88.81 949 ILE A N 1
ATOM 7488 C CA . ILE A 1 949 ? -24.903 -31.604 -32.840 1.00 88.81 949 ILE A CA 1
ATOM 7489 C C . ILE A 1 949 ? -26.066 -31.897 -31.887 1.00 88.81 949 ILE A C 1
ATOM 7491 O O . ILE A 1 949 ? -25.970 -31.699 -30.679 1.00 88.81 949 ILE A O 1
ATOM 7495 N N . ALA A 1 950 ? -27.179 -32.383 -32.440 1.00 81.44 950 ALA A N 1
ATOM 7496 C CA . ALA A 1 950 ? -28.419 -32.602 -31.686 1.00 81.44 950 ALA A CA 1
ATOM 7497 C C . ALA A 1 950 ? -28.462 -33.925 -30.893 1.00 81.44 950 ALA A C 1
ATOM 7499 O O . ALA A 1 950 ? -29.254 -34.061 -29.961 1.00 81.44 950 ALA A O 1
ATOM 7500 N N . ASP A 1 951 ? -27.659 -34.919 -31.278 1.00 92.25 951 ASP A N 1
ATOM 7501 C CA . ASP A 1 951 ? -27.623 -36.228 -30.622 1.00 92.25 951 ASP A CA 1
ATOM 7502 C C . ASP A 1 951 ? -26.565 -36.230 -29.510 1.00 92.25 951 ASP A C 1
ATOM 7504 O O . ASP A 1 951 ? -25.366 -36.182 -29.784 1.00 92.25 951 ASP A O 1
ATOM 7508 N N . GLU A 1 952 ? -27.003 -36.298 -28.252 1.00 90.88 952 GLU A N 1
ATOM 7509 C CA . GLU A 1 952 ? -26.114 -36.261 -27.078 1.00 90.88 952 GLU A CA 1
ATOM 7510 C C . GLU A 1 952 ? -25.087 -37.409 -27.062 1.00 90.88 952 GLU A C 1
ATOM 7512 O O . GLU A 1 952 ? -23.980 -37.250 -26.547 1.00 90.88 952 GLU A O 1
ATOM 7517 N N . ASN A 1 953 ? -25.393 -38.563 -27.671 1.00 93.62 953 ASN A N 1
ATOM 7518 C CA . ASN A 1 953 ? -24.449 -39.681 -27.737 1.00 93.62 953 ASN A CA 1
ATOM 7519 C C . ASN A 1 953 ? -23.380 -39.466 -28.819 1.00 93.62 953 ASN A C 1
ATOM 7521 O O . ASN A 1 953 ? -22.237 -39.907 -28.653 1.00 93.62 953 ASN A O 1
ATOM 7525 N N . LEU A 1 954 ? -23.731 -38.782 -29.915 1.00 92.88 954 LEU A N 1
ATOM 7526 C CA . LEU A 1 954 ? -22.773 -38.327 -30.926 1.00 92.88 954 LEU A CA 1
ATOM 7527 C C . LEU A 1 954 ? -21.896 -37.202 -30.373 1.00 92.88 954 LEU A C 1
ATOM 7529 O O . LEU A 1 954 ? -20.677 -37.244 -30.527 1.00 92.88 954 LEU A O 1
ATOM 7533 N N . LYS A 1 955 ? -22.506 -36.247 -29.670 1.00 92.25 955 LYS A N 1
ATOM 7534 C CA . LYS A 1 955 ? -21.808 -35.163 -28.984 1.00 92.25 955 LYS A CA 1
ATOM 7535 C C . LYS A 1 955 ? -20.782 -35.705 -27.988 1.00 92.25 955 LYS A C 1
ATOM 7537 O O . LYS A 1 955 ? -19.597 -35.431 -28.137 1.00 92.25 955 LYS A O 1
ATOM 7542 N N . SER A 1 956 ? -21.202 -36.601 -27.095 1.00 90.62 956 SER A N 1
ATOM 7543 C CA . SER A 1 956 ? -20.313 -37.284 -26.145 1.00 90.62 956 SER A CA 1
ATOM 7544 C C . SER A 1 956 ? -19.212 -38.114 -26.830 1.00 90.62 956 SER A C 1
ATOM 7546 O O . SER A 1 956 ? -18.140 -38.344 -26.268 1.00 90.62 956 SER A O 1
ATOM 7548 N N . CYS A 1 957 ? -19.442 -38.600 -28.053 1.00 91.38 957 CYS A N 1
ATOM 7549 C CA . CYS A 1 957 ? -18.399 -39.265 -28.833 1.00 91.38 957 CYS A CA 1
ATOM 7550 C C . CYS A 1 957 ? -17.311 -38.306 -29.299 1.00 91.38 957 CYS A C 1
ATOM 7552 O O . CYS A 1 957 ? -16.129 -38.615 -29.153 1.00 91.38 957 CYS A O 1
ATOM 7554 N N . ILE A 1 958 ? -17.704 -37.146 -29.810 1.00 87.38 958 ILE A N 1
ATOM 7555 C CA . ILE A 1 958 ? -16.777 -36.124 -30.295 1.00 87.38 958 ILE A CA 1
ATOM 7556 C C . ILE A 1 958 ? -16.042 -35.480 -29.117 1.00 87.38 958 ILE A C 1
ATOM 7558 O O . ILE A 1 958 ? -14.825 -35.361 -29.154 1.00 87.38 958 ILE A O 1
ATOM 7562 N N . GLU A 1 959 ? -16.737 -35.191 -28.015 1.00 84.44 959 GLU A N 1
ATOM 7563 C CA . GLU A 1 959 ? -16.106 -34.712 -26.777 1.00 84.44 959 GLU A CA 1
ATOM 7564 C C . GLU A 1 959 ? -15.034 -35.694 -26.271 1.00 84.44 959 GLU A C 1
ATOM 7566 O O . GLU A 1 959 ? -13.984 -35.275 -25.796 1.00 84.44 959 GLU A O 1
ATOM 7571 N N . SER A 1 960 ? -15.231 -37.008 -26.452 1.00 82.94 960 SER A N 1
ATOM 7572 C CA . SER A 1 960 ? -14.244 -38.015 -26.035 1.00 82.94 960 SER A CA 1
ATOM 7573 C C . SER A 1 960 ? -12.958 -38.060 -26.873 1.00 82.94 960 SER A C 1
ATOM 7575 O O . SER A 1 960 ? -12.040 -38.799 -26.513 1.00 82.94 960 SER A O 1
ATOM 7577 N N . THR A 1 961 ? -12.858 -37.300 -27.972 1.00 77.62 961 THR A N 1
ATOM 7578 C CA . THR A 1 961 ? -11.623 -37.221 -28.768 1.00 77.62 961 THR A CA 1
ATOM 7579 C C . THR A 1 961 ? -10.652 -36.140 -28.291 1.00 77.62 961 THR A C 1
ATOM 7581 O O . THR A 1 961 ? -9.512 -36.155 -28.745 1.00 77.62 961 THR A O 1
ATOM 7584 N N . ASN A 1 962 ? -11.070 -35.228 -27.398 1.00 68.81 962 ASN A N 1
ATOM 7585 C CA . ASN A 1 962 ? -10.289 -34.065 -26.934 1.00 68.81 962 ASN A CA 1
ATOM 7586 C C . ASN A 1 962 ? -9.766 -33.144 -28.057 1.00 68.81 962 ASN A C 1
ATOM 7588 O O . ASN A 1 962 ? -8.778 -32.439 -27.872 1.00 68.81 962 ASN A O 1
ATOM 7592 N N . TYR A 1 963 ? -10.406 -33.152 -29.226 1.00 69.00 963 TYR A N 1
ATOM 7593 C CA . TYR A 1 963 ? -10.074 -32.222 -30.304 1.00 69.00 963 TYR A CA 1
ATOM 7594 C C . TYR A 1 963 ? -10.968 -30.990 -30.190 1.00 69.00 963 TYR A C 1
ATOM 7596 O O . TYR A 1 963 ? -12.156 -31.132 -29.913 1.00 69.00 963 TYR A O 1
ATOM 7604 N N . GLU A 1 964 ? -10.399 -29.805 -30.402 1.00 64.62 964 GLU A N 1
ATOM 7605 C CA . GLU A 1 964 ? -11.117 -28.524 -30.317 1.00 64.62 964 GLU A CA 1
ATOM 7606 C C . GLU A 1 964 ? -11.402 -27.921 -31.699 1.00 64.62 964 GLU A C 1
ATOM 7608 O O . GLU A 1 964 ? -12.324 -27.118 -31.843 1.00 64.62 964 GLU A O 1
ATOM 7613 N N . GLU A 1 965 ? -10.658 -28.343 -32.728 1.00 71.38 965 GLU A N 1
ATOM 7614 C CA . GLU A 1 965 ? -10.832 -27.889 -34.106 1.00 71.38 965 GLU A CA 1
ATOM 7615 C C . GLU A 1 965 ? -11.477 -28.946 -35.001 1.00 71.38 965 GLU A C 1
ATOM 7617 O O . GLU A 1 965 ? -11.185 -30.145 -34.945 1.00 71.38 965 GLU A O 1
ATOM 7622 N N . ILE A 1 966 ? -12.293 -28.462 -35.932 1.00 74.50 966 ILE A N 1
ATOM 7623 C CA . ILE A 1 966 ? -12.927 -29.267 -36.973 1.00 74.50 966 ILE A CA 1
ATOM 7624 C C . ILE A 1 966 ? -11.879 -29.977 -37.855 1.00 74.50 966 ILE A C 1
ATOM 7626 O O . ILE A 1 966 ? -12.107 -31.102 -38.314 1.00 74.50 966 ILE A O 1
ATOM 7630 N N . SER A 1 967 ? -10.724 -29.344 -38.090 1.00 71.62 967 SER A N 1
ATOM 7631 C CA . SER A 1 967 ? -9.623 -29.862 -38.918 1.00 71.62 967 SER A CA 1
ATOM 7632 C C . SER A 1 967 ? -8.914 -31.085 -38.334 1.00 71.62 967 SER A C 1
ATOM 7634 O O . SER A 1 967 ? -8.338 -31.872 -39.097 1.00 71.62 967 SER A O 1
ATOM 7636 N N . ASP A 1 968 ? -8.952 -31.257 -37.014 1.00 74.38 968 ASP A N 1
ATOM 7637 C CA . ASP A 1 968 ? -8.155 -32.271 -36.321 1.00 74.38 968 ASP A CA 1
ATOM 7638 C C . ASP A 1 968 ? -8.800 -33.660 -36.367 1.00 74.38 968 ASP A C 1
ATOM 7640 O O . ASP A 1 968 ? -8.117 -34.692 -36.356 1.00 74.38 968 ASP A O 1
ATOM 7644 N N . ILE A 1 969 ? -10.126 -33.716 -36.517 1.00 77.00 969 ILE A N 1
ATOM 7645 C CA . ILE A 1 969 ? -10.880 -34.970 -36.513 1.00 77.00 969 ILE A CA 1
ATOM 7646 C C . ILE A 1 969 ? -10.825 -35.637 -37.894 1.00 77.00 969 ILE A C 1
ATOM 7648 O O . ILE A 1 969 ? -11.704 -35.494 -38.743 1.00 77.00 969 ILE A O 1
ATOM 7652 N N . ARG A 1 970 ? -9.776 -36.438 -38.115 1.00 82.19 970 ARG A N 1
ATOM 7653 C CA . ARG A 1 970 ? -9.602 -37.255 -39.338 1.00 82.19 970 ARG A CA 1
ATOM 7654 C C . ARG A 1 970 ? -10.188 -38.657 -39.236 1.00 82.19 970 ARG A C 1
ATOM 7656 O O . ARG A 1 970 ? -10.453 -39.286 -40.266 1.00 82.19 970 ARG A O 1
ATOM 7663 N N . ARG A 1 971 ? -10.364 -39.161 -38.015 1.00 86.56 971 ARG A N 1
ATOM 7664 C CA . ARG A 1 971 ? -10.928 -40.478 -37.719 1.00 86.56 971 ARG A CA 1
ATOM 7665 C C . ARG A 1 971 ? -11.824 -40.381 -36.495 1.00 86.56 971 ARG A C 1
ATOM 7667 O O . ARG A 1 971 ? -11.376 -39.898 -35.464 1.00 86.56 971 ARG A O 1
ATOM 7674 N N . LEU A 1 972 ? -13.036 -40.914 -36.598 1.00 89.81 972 LEU A N 1
ATOM 7675 C CA . LEU A 1 972 ? -14.006 -40.918 -35.508 1.00 89.81 972 LEU A CA 1
ATOM 7676 C C . LEU A 1 972 ? -14.622 -42.314 -35.346 1.00 89.81 972 LEU A C 1
ATOM 7678 O O . LEU A 1 972 ? -15.073 -42.911 -36.325 1.00 89.81 972 LEU A O 1
ATOM 7682 N N . ASP A 1 973 ? -14.620 -42.840 -34.119 1.00 92.38 973 ASP A N 1
ATOM 7683 C CA . ASP A 1 973 ? -15.248 -44.120 -33.766 1.00 92.38 973 ASP A CA 1
ATOM 7684 C C . ASP A 1 973 ? -16.301 -43.916 -32.677 1.00 92.38 973 ASP A C 1
ATOM 7686 O O . ASP A 1 973 ? -15.991 -43.691 -31.508 1.00 92.38 973 ASP A O 1
ATOM 7690 N N . CYS A 1 974 ? -17.558 -44.007 -33.095 1.00 93.25 974 CYS A N 1
ATOM 7691 C CA . CYS A 1 974 ? -18.737 -43.854 -32.257 1.00 93.25 974 CYS A CA 1
ATOM 7692 C C . CYS A 1 974 ? -19.597 -45.123 -32.260 1.00 93.25 974 CYS A C 1
ATOM 7694 O O . CYS A 1 974 ? -20.830 -45.060 -32.199 1.00 93.25 974 CYS A O 1
ATOM 7696 N N . SER A 1 975 ? -18.965 -46.291 -32.364 1.00 91.88 975 SER A N 1
ATOM 7697 C CA . SER A 1 975 ? -19.667 -47.571 -32.314 1.00 91.88 975 SER A CA 1
ATOM 7698 C C . SER A 1 975 ? -20.278 -47.857 -30.932 1.00 91.88 975 SER A C 1
ATOM 7700 O O . SER A 1 975 ? -19.725 -47.483 -29.899 1.00 91.88 975 SER A O 1
ATOM 7702 N N . ASN A 1 976 ? -21.410 -48.570 -30.897 1.00 92.44 976 ASN A N 1
ATOM 7703 C CA . ASN A 1 976 ? -22.095 -49.016 -29.669 1.00 92.44 976 ASN A CA 1
ATOM 7704 C C . ASN A 1 976 ? -22.606 -47.888 -28.746 1.00 92.44 976 ASN A C 1
ATOM 7706 O O . ASN A 1 976 ? -22.617 -48.050 -27.525 1.00 92.44 976 ASN A O 1
ATOM 7710 N N . ARG A 1 977 ? -23.036 -46.749 -29.302 1.00 92.50 977 ARG A N 1
ATOM 7711 C CA . ARG A 1 977 ? -23.426 -45.561 -28.519 1.00 92.50 977 ARG A CA 1
ATOM 7712 C C . ARG A 1 977 ? -24.916 -45.219 -28.566 1.00 92.50 977 ARG A C 1
ATOM 7714 O O . ARG A 1 977 ? -25.321 -44.216 -28.000 1.00 92.50 977 ARG A O 1
ATOM 7721 N N . SER A 1 978 ? -25.751 -46.059 -29.181 1.00 92.69 978 SER A N 1
ATOM 7722 C CA . SER A 1 978 ? -27.195 -45.799 -29.352 1.00 92.69 978 SER A CA 1
ATOM 7723 C C . SER A 1 978 ? -27.498 -44.467 -30.057 1.00 92.69 978 SER A C 1
ATOM 7725 O O . SER A 1 978 ? -28.495 -43.814 -29.761 1.00 92.69 978 SER A O 1
ATOM 7727 N N . ILE A 1 979 ? -26.637 -44.064 -30.994 1.00 93.06 979 ILE A N 1
ATOM 7728 C CA . ILE A 1 979 ? -26.810 -42.842 -31.788 1.00 93.06 979 ILE A CA 1
ATOM 7729 C C . ILE A 1 979 ? -28.040 -42.997 -32.689 1.00 93.06 979 ILE A C 1
ATOM 7731 O O . ILE A 1 979 ? -28.264 -44.054 -33.294 1.00 93.06 979 ILE A O 1
ATOM 7735 N N . VAL A 1 980 ? -28.853 -41.946 -32.764 1.00 90.25 980 VAL A N 1
ATOM 7736 C CA . VAL A 1 980 ? -30.096 -41.877 -33.540 1.00 90.25 980 VAL A CA 1
ATOM 7737 C C . VAL A 1 980 ? -29.957 -40.886 -34.698 1.00 90.25 980 VAL A C 1
ATOM 7739 O O . VAL A 1 980 ? -30.420 -41.185 -35.803 1.00 90.25 980 VAL A O 1
ATOM 7742 N N . GLN A 1 981 ? -29.321 -39.732 -34.464 1.00 89.56 981 GLN A N 1
ATOM 7743 C CA . GLN A 1 981 ? -29.170 -38.643 -35.435 1.00 89.56 981 GLN A CA 1
ATOM 7744 C C . GLN A 1 981 ? -27.698 -38.273 -35.652 1.00 89.56 981 GLN A C 1
ATOM 7746 O O . GLN A 1 981 ? -26.871 -38.390 -34.755 1.00 89.56 981 GLN A O 1
ATOM 7751 N N . LEU A 1 982 ? -27.381 -37.823 -36.869 1.00 89.75 982 LEU A N 1
ATOM 7752 C CA . LEU A 1 982 ? -26.018 -37.478 -37.291 1.00 89.75 982 LEU A CA 1
ATOM 7753 C C . LEU A 1 982 ? -25.842 -35.990 -37.618 1.00 89.75 982 LEU A C 1
ATOM 7755 O O . LEU A 1 982 ? -24.830 -35.606 -38.191 1.00 89.75 982 LEU A O 1
ATOM 7759 N N . ASN A 1 983 ? -26.830 -35.157 -37.301 1.00 86.69 983 ASN A N 1
ATOM 7760 C CA . ASN A 1 983 ? -26.790 -33.726 -37.5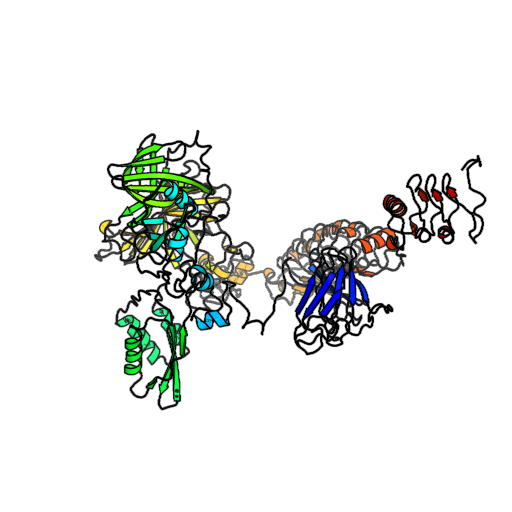87 1.00 86.69 983 ASN A CA 1
ATOM 7761 C C . ASN A 1 983 ? -25.580 -33.075 -36.908 1.00 86.69 983 ASN A C 1
ATOM 7763 O O . ASN A 1 983 ? -25.257 -33.414 -35.769 1.00 86.69 983 ASN A O 1
ATOM 7767 N N . GLY A 1 984 ? -24.923 -32.161 -37.620 1.00 83.06 984 GLY A N 1
ATOM 7768 C CA . GLY A 1 984 ? -23.705 -31.509 -37.160 1.00 83.06 984 GLY A CA 1
ATOM 7769 C C . GLY A 1 984 ? -22.431 -32.301 -37.454 1.00 83.06 984 GLY A C 1
ATOM 7770 O O . GLY A 1 984 ? -21.353 -31.743 -37.289 1.00 83.06 984 GLY A O 1
ATOM 7771 N N . ILE A 1 985 ? -22.497 -33.554 -37.930 1.00 87.62 985 ILE A N 1
ATOM 7772 C CA . ILE A 1 985 ? -21.292 -34.305 -38.329 1.00 87.62 985 ILE A CA 1
ATOM 7773 C C . ILE A 1 985 ? -20.670 -33.754 -39.620 1.00 87.62 985 ILE A C 1
ATOM 7775 O O . ILE A 1 985 ? -19.474 -33.897 -39.846 1.00 87.62 985 ILE A O 1
ATOM 7779 N N . GLU A 1 986 ? -21.467 -33.099 -40.463 1.00 84.19 986 GLU A N 1
ATOM 7780 C CA . GLU A 1 986 ? -21.060 -32.484 -41.728 1.00 84.19 986 GLU A CA 1
ATOM 7781 C C . GLU A 1 986 ? -19.992 -31.396 -41.571 1.00 84.19 986 GLU A C 1
ATOM 7783 O O . GLU A 1 986 ? -19.305 -31.095 -42.548 1.00 84.19 986 GLU A O 1
ATOM 7788 N N . GLN A 1 987 ? -19.826 -30.844 -40.363 1.00 85.44 987 GLN A N 1
ATOM 7789 C CA . GLN A 1 987 ? -18.782 -29.864 -40.077 1.00 85.44 987 GLN A CA 1
ATOM 7790 C C . GLN A 1 987 ? -17.384 -30.475 -40.250 1.00 85.44 987 GLN A C 1
ATOM 7792 O O . GLN A 1 987 ? -16.499 -29.804 -40.761 1.00 85.44 987 GLN A O 1
ATOM 7797 N N . PHE A 1 988 ? -17.190 -31.770 -39.957 1.00 85.94 988 PHE A N 1
ATOM 7798 C CA . PHE A 1 988 ? -15.891 -32.462 -40.005 1.00 85.94 988 PHE A CA 1
ATOM 7799 C C . PHE A 1 988 ? -15.438 -32.805 -41.434 1.00 85.94 988 PHE A C 1
ATOM 7801 O O . PHE A 1 988 ? -15.234 -33.964 -41.792 1.00 85.94 988 PHE A O 1
ATOM 7808 N N . PHE A 1 989 ? -15.239 -31.795 -42.281 1.00 75.62 989 PHE A N 1
ATOM 7809 C CA . PHE A 1 989 ? -14.864 -31.961 -43.692 1.00 75.62 989 PHE A CA 1
ATOM 7810 C C . PHE A 1 989 ? -13.538 -32.725 -43.905 1.00 75.62 989 PHE A C 1
ATOM 7812 O O . PHE A 1 989 ? -13.306 -33.281 -44.986 1.00 75.62 989 PHE A O 1
ATOM 7819 N N . ALA A 1 990 ? -12.668 -32.770 -42.889 1.00 74.50 990 ALA A N 1
ATOM 7820 C CA . ALA A 1 990 ? -11.398 -33.500 -42.885 1.00 74.50 990 ALA A CA 1
ATOM 7821 C C . ALA A 1 990 ? -11.532 -34.993 -42.511 1.00 74.50 990 ALA A C 1
ATOM 7823 O O . ALA A 1 990 ? -10.548 -35.739 -42.597 1.00 74.50 990 ALA A O 1
ATOM 7824 N N . LEU A 1 991 ? -12.731 -35.444 -42.124 1.00 82.12 991 LEU A N 1
ATOM 7825 C CA . LEU A 1 991 ? -12.993 -36.803 -41.667 1.00 82.12 991 LEU A CA 1
ATOM 7826 C C . LEU A 1 991 ? -12.807 -37.813 -42.804 1.00 82.12 991 LEU A C 1
ATOM 7828 O O . LEU A 1 991 ? -13.533 -37.814 -43.796 1.00 82.12 991 LEU A O 1
ATOM 7832 N N . SER A 1 992 ? -11.818 -38.688 -42.641 1.00 81.81 992 SER A N 1
ATOM 7833 C CA . SER A 1 992 ? -11.442 -39.724 -43.611 1.00 81.81 992 SER A CA 1
ATOM 7834 C C . SER A 1 992 ? -11.947 -41.112 -43.229 1.00 81.81 992 SER A C 1
ATOM 7836 O O . SER A 1 992 ? -12.270 -41.916 -44.104 1.00 81.81 992 SER A O 1
ATOM 7838 N N . THR A 1 993 ? -12.086 -41.383 -41.928 1.00 85.38 993 THR A N 1
ATOM 7839 C CA . THR A 1 993 ? -12.664 -42.632 -41.427 1.00 85.38 993 THR A CA 1
ATOM 7840 C C . THR A 1 993 ? -13.744 -42.374 -40.384 1.00 85.38 993 THR A C 1
ATOM 7842 O O . THR A 1 993 ? -13.508 -41.652 -39.418 1.00 85.38 993 THR A O 1
ATOM 7845 N N . LEU A 1 994 ? -14.892 -43.029 -40.536 1.00 91.06 994 LEU A N 1
ATOM 7846 C CA . LEU A 1 994 ? -16.014 -42.947 -39.607 1.00 91.06 994 LEU A CA 1
ATOM 7847 C C . LEU A 1 994 ? -16.544 -44.346 -39.272 1.00 91.06 994 LEU A C 1
ATOM 7849 O O . LEU A 1 994 ? -16.909 -45.110 -40.167 1.00 91.06 994 LEU A O 1
ATOM 7853 N N . VAL A 1 995 ? -16.587 -44.682 -37.982 1.00 91.12 995 VAL A N 1
ATOM 7854 C CA . VAL A 1 995 ? -17.083 -45.970 -37.477 1.00 91.12 995 VAL A CA 1
ATOM 7855 C C . VAL A 1 995 ? -18.326 -45.748 -36.621 1.00 91.12 995 VAL A C 1
ATOM 7857 O O . VAL A 1 995 ? -18.274 -45.077 -35.596 1.00 91.12 995 VAL A O 1
ATOM 7860 N N . LEU A 1 996 ? -19.457 -46.300 -37.059 1.00 91.56 996 LEU A N 1
ATOM 7861 C CA . LEU A 1 996 ? -20.794 -46.109 -36.481 1.00 91.56 996 LEU A CA 1
ATOM 7862 C C . LEU A 1 996 ? -21.533 -47.441 -36.268 1.00 91.56 996 LEU A C 1
ATOM 7864 O O . LEU A 1 996 ? -22.766 -47.467 -36.192 1.00 91.56 996 LEU A O 1
ATOM 7868 N N . ASP A 1 997 ? -20.799 -48.550 -36.177 1.00 88.62 997 ASP A N 1
ATOM 7869 C CA . ASP A 1 997 ? -21.369 -49.886 -35.984 1.00 88.62 997 ASP A CA 1
ATOM 7870 C C . ASP A 1 997 ? -22.201 -49.977 -34.688 1.00 88.62 997 ASP A C 1
ATOM 7872 O O . ASP A 1 997 ? -21.853 -49.386 -33.665 1.00 88.62 997 ASP A O 1
ATOM 7876 N N . ASN A 1 998 ? -23.281 -50.763 -34.711 1.00 89.94 998 ASN A N 1
ATOM 7877 C CA . ASN A 1 998 ? -24.168 -51.029 -33.569 1.00 89.94 998 ASN A CA 1
ATOM 7878 C C . ASN A 1 998 ? -24.796 -49.757 -32.963 1.00 89.94 998 ASN A C 1
ATOM 7880 O O . ASN A 1 998 ? -24.657 -49.477 -31.770 1.00 89.94 998 ASN A O 1
ATOM 7884 N N . ASN A 1 999 ? -25.508 -48.993 -33.787 1.00 92.56 999 ASN A N 1
ATOM 7885 C CA . ASN A 1 999 ? -26.295 -47.829 -33.372 1.00 92.56 999 ASN A CA 1
ATOM 7886 C C . ASN A 1 999 ? -27.749 -47.963 -33.873 1.00 92.56 999 ASN A C 1
ATOM 7888 O O . ASN A 1 999 ? -28.167 -49.015 -34.353 1.00 92.56 999 ASN A O 1
ATOM 7892 N N . THR A 1 1000 ? -28.561 -46.914 -33.736 1.00 91.06 1000 THR A N 1
ATOM 7893 C CA . THR A 1 1000 ? -29.977 -46.903 -34.154 1.00 91.06 1000 THR A CA 1
ATOM 7894 C C . THR A 1 1000 ? -30.255 -45.867 -35.242 1.00 91.06 1000 THR A C 1
ATOM 7896 O O . THR A 1 1000 ? -31.368 -45.353 -35.356 1.00 91.06 1000 THR A O 1
ATOM 7899 N N . ILE A 1 1001 ? -29.242 -45.562 -36.055 1.00 89.75 1001 ILE A N 1
ATOM 7900 C CA . ILE A 1 1001 ? -29.279 -44.501 -37.063 1.00 89.75 1001 ILE A CA 1
ATOM 7901 C C . ILE A 1 1001 ? -30.283 -44.865 -38.160 1.00 89.75 1001 ILE A C 1
ATOM 7903 O O . ILE A 1 1001 ? -30.297 -45.992 -38.665 1.00 89.75 1001 ILE A O 1
ATOM 7907 N N . THR A 1 1002 ? -31.116 -43.893 -38.534 1.00 83.12 1002 THR A N 1
ATOM 7908 C CA . THR A 1 1002 ? -32.139 -44.046 -39.585 1.00 83.12 1002 THR A CA 1
ATOM 7909 C C . THR A 1 1002 ? -31.914 -43.131 -40.789 1.00 83.12 1002 THR A C 1
ATOM 7911 O O . THR A 1 1002 ? -32.366 -43.470 -41.883 1.00 83.12 1002 THR A O 1
ATOM 7914 N N . ASP A 1 1003 ? -31.189 -42.021 -40.608 1.00 81.69 1003 ASP A N 1
ATOM 7915 C CA . ASP A 1 1003 ? -30.888 -41.029 -41.642 1.00 81.69 1003 ASP A CA 1
ATOM 7916 C C . ASP A 1 1003 ? -29.373 -40.845 -41.819 1.00 81.69 1003 ASP A C 1
ATOM 7918 O O . ASP A 1 1003 ? -28.625 -40.741 -40.850 1.00 81.69 1003 ASP A O 1
ATOM 7922 N N . ILE A 1 1004 ? -28.938 -40.808 -43.079 1.00 82.19 1004 ILE A N 1
ATOM 7923 C CA . ILE A 1 1004 ? -27.541 -40.652 -43.502 1.00 82.19 1004 ILE A CA 1
ATOM 7924 C C . ILE A 1 1004 ? -27.325 -39.430 -44.412 1.00 82.19 1004 ILE A C 1
ATOM 7926 O O . ILE A 1 1004 ? -26.236 -39.271 -44.964 1.00 82.19 1004 ILE A O 1
ATOM 7930 N N . GLN A 1 1005 ? -28.329 -38.556 -44.593 1.00 80.81 1005 GLN A N 1
ATOM 7931 C CA . GLN A 1 1005 ? -28.149 -37.292 -45.328 1.00 80.81 1005 GLN A CA 1
ATOM 7932 C C . GLN A 1 1005 ? -26.980 -36.421 -44.816 1.00 80.81 1005 GLN A C 1
ATOM 7934 O O . GLN A 1 1005 ? -26.300 -35.825 -45.662 1.00 80.81 1005 GLN A O 1
ATOM 7939 N N . PRO A 1 1006 ? -26.680 -36.363 -43.499 1.00 84.56 1006 PRO A N 1
ATOM 7940 C CA . PRO A 1 1006 ? -25.563 -35.566 -42.978 1.00 84.56 1006 PRO A CA 1
ATOM 7941 C C . PRO A 1 1006 ? -24.181 -35.908 -43.568 1.00 84.56 1006 PRO A C 1
ATOM 7943 O O . PRO A 1 1006 ? -23.285 -35.073 -43.585 1.00 84.56 1006 PRO A O 1
ATOM 7946 N N . PHE A 1 1007 ? -23.990 -37.086 -44.177 1.00 80.62 1007 PHE A N 1
ATOM 7947 C CA . PHE A 1 1007 ? -22.720 -37.423 -44.842 1.00 80.62 1007 PHE A CA 1
ATOM 7948 C C . PHE A 1 1007 ? -22.445 -36.642 -46.129 1.00 80.62 1007 PHE A C 1
ATOM 7950 O O . PHE A 1 1007 ? -21.336 -36.698 -46.657 1.00 80.62 1007 PHE A O 1
ATOM 7957 N N . SER A 1 1008 ? -23.435 -35.921 -46.656 1.00 68.94 1008 SER A N 1
ATOM 7958 C CA . SER A 1 1008 ? -23.304 -35.161 -47.902 1.00 68.94 1008 SER A CA 1
ATOM 7959 C C . SER A 1 1008 ? -22.186 -34.102 -47.878 1.00 68.94 1008 SER A C 1
ATOM 7961 O O . SER A 1 1008 ? -21.630 -33.807 -48.938 1.00 68.94 1008 SER A O 1
ATOM 7963 N N . GLY A 1 1009 ? -21.816 -33.592 -46.694 1.00 62.16 1009 GLY A N 1
ATOM 7964 C CA . GLY A 1 1009 ? -20.711 -32.645 -46.482 1.00 62.16 1009 GLY A CA 1
ATOM 7965 C C . GLY A 1 1009 ? -19.319 -33.276 -46.308 1.00 62.16 1009 GLY A C 1
ATOM 7966 O O . GLY A 1 1009 ? -18.311 -32.578 -46.398 1.00 62.16 1009 GLY A O 1
ATOM 7967 N N . LEU A 1 1010 ? -19.228 -34.598 -46.121 1.00 76.81 1010 LEU A N 1
ATOM 7968 C CA . LEU A 1 1010 ? -17.988 -35.304 -45.770 1.00 76.81 1010 LEU A CA 1
ATOM 7969 C C . LEU A 1 1010 ? -17.193 -35.738 -47.009 1.00 76.81 1010 LEU A C 1
ATOM 7971 O O . LEU A 1 1010 ? -17.037 -36.924 -47.302 1.00 76.81 1010 LEU A O 1
ATOM 7975 N N . ALA A 1 1011 ? -16.678 -34.764 -47.760 1.00 70.81 1011 ALA A N 1
ATOM 7976 C CA . ALA A 1 1011 ? -15.995 -35.009 -49.033 1.00 70.81 1011 ALA A CA 1
ATOM 7977 C C . ALA A 1 1011 ? -14.717 -35.871 -48.922 1.00 70.81 1011 ALA A C 1
ATOM 7979 O O . ALA A 1 1011 ? -14.302 -36.470 -49.917 1.00 70.81 1011 ALA A O 1
ATOM 7980 N N . SER A 1 1012 ? -14.102 -35.935 -47.737 1.00 75.56 1012 SER A N 1
ATOM 7981 C CA . SER A 1 1012 ? -12.853 -36.668 -47.477 1.00 75.56 1012 SER A CA 1
ATOM 7982 C C . SER A 1 1012 ? -13.061 -38.112 -47.010 1.00 75.56 1012 SER A C 1
ATOM 7984 O O . SER A 1 1012 ? -12.081 -38.844 -46.861 1.00 75.56 1012 SER A O 1
ATOM 7986 N N . LEU A 1 1013 ? -14.310 -38.533 -46.787 1.00 79.88 1013 LEU A N 1
ATOM 7987 C CA . LEU A 1 1013 ? -14.627 -39.818 -46.175 1.00 79.88 1013 LEU A CA 1
ATOM 7988 C C . LEU A 1 1013 ? -14.329 -40.979 -47.137 1.00 79.88 1013 LEU A C 1
ATOM 7990 O O . LEU A 1 1013 ? -15.015 -41.161 -48.144 1.00 79.88 1013 LEU A O 1
ATOM 7994 N N . SER A 1 1014 ? -13.305 -41.777 -46.824 1.00 79.69 1014 SER A N 1
ATOM 7995 C CA . SER A 1 1014 ? -12.902 -42.956 -47.605 1.00 79.69 1014 SER A CA 1
ATOM 7996 C C . SER A 1 1014 ? -13.369 -44.271 -46.985 1.00 79.69 1014 SER A C 1
ATOM 7998 O O . SER A 1 1014 ? -13.676 -45.223 -47.709 1.00 79.69 1014 SER A O 1
ATOM 8000 N N . ASP A 1 1015 ? -13.460 -44.316 -45.655 1.00 80.62 1015 ASP A N 1
ATOM 8001 C CA . ASP A 1 1015 ? -13.737 -45.529 -44.889 1.00 80.62 1015 ASP A CA 1
ATOM 8002 C C . ASP A 1 1015 ? -14.930 -45.310 -43.952 1.00 80.62 1015 ASP A C 1
ATOM 8004 O O . ASP A 1 1015 ? -14.866 -44.504 -43.025 1.00 80.62 1015 ASP A O 1
ATOM 8008 N N . LEU A 1 1016 ? -16.030 -46.028 -44.198 1.00 86.19 1016 LEU A N 1
ATOM 8009 C CA . LEU A 1 1016 ? -17.273 -45.909 -43.434 1.00 86.19 1016 LEU A CA 1
ATOM 8010 C C . LEU A 1 1016 ? -17.758 -47.284 -42.966 1.00 86.19 1016 LEU A C 1
ATOM 8012 O O . LEU A 1 1016 ? -17.990 -48.176 -43.782 1.00 86.19 1016 LEU A O 1
ATOM 8016 N N . HIS A 1 1017 ? -17.958 -47.425 -41.659 1.00 85.62 1017 HIS A N 1
ATOM 8017 C CA . HIS A 1 1017 ? -18.511 -48.618 -41.018 1.00 85.62 1017 HIS A CA 1
ATOM 8018 C C . HIS A 1 1017 ? -19.856 -48.270 -40.368 1.00 85.62 1017 HIS A C 1
ATOM 8020 O O . HIS A 1 1017 ? -19.934 -47.297 -39.619 1.00 85.62 1017 HIS A O 1
ATOM 8026 N N . MET A 1 1018 ? -20.919 -49.013 -40.684 1.00 84.38 1018 MET A N 1
ATOM 8027 C CA . MET A 1 1018 ? -22.287 -48.738 -40.209 1.00 84.38 1018 MET A CA 1
ATOM 8028 C C . MET A 1 1018 ? -23.122 -50.007 -39.986 1.00 84.38 1018 MET A C 1
ATOM 8030 O O . MET A 1 1018 ? -24.353 -49.980 -40.102 1.00 84.38 1018 MET A O 1
ATOM 8034 N N . ASP A 1 1019 ? -22.486 -51.134 -39.695 1.00 82.00 1019 ASP A N 1
ATOM 8035 C CA . ASP A 1 1019 ? -23.188 -52.390 -39.457 1.00 82.00 1019 ASP A CA 1
ATOM 8036 C C . ASP A 1 1019 ? -24.164 -52.276 -38.278 1.00 82.00 1019 ASP A C 1
ATOM 8038 O O . ASP A 1 1019 ? -23.970 -51.485 -37.356 1.00 82.00 1019 ASP A O 1
ATOM 8042 N N . SER A 1 1020 ? -25.233 -53.078 -38.301 1.00 85.88 1020 SER A N 1
ATOM 8043 C CA . SER A 1 1020 ? -26.236 -53.132 -37.225 1.00 85.88 1020 SER A CA 1
ATOM 8044 C C . SER A 1 1020 ? -26.863 -51.765 -36.888 1.00 85.88 1020 SER A C 1
ATOM 8046 O O . SER A 1 1020 ? -26.895 -51.365 -35.728 1.00 85.88 1020 SER A O 1
ATOM 8048 N N . ASN A 1 1021 ? -27.362 -51.060 -37.910 1.00 84.44 1021 ASN A N 1
ATOM 8049 C CA . ASN A 1 1021 ? -28.167 -49.835 -37.797 1.00 84.44 1021 ASN A CA 1
ATOM 8050 C C . ASN A 1 1021 ? -29.583 -50.037 -38.379 1.00 84.44 1021 ASN A C 1
ATOM 8052 O O . ASN A 1 1021 ? -29.863 -51.049 -39.022 1.00 84.44 1021 ASN A O 1
ATOM 8056 N N . HIS A 1 1022 ? -30.486 -49.066 -38.202 1.00 86.19 1022 HIS A N 1
ATOM 8057 C CA . HIS A 1 1022 ? -31.891 -49.136 -38.645 1.00 86.19 1022 HIS A CA 1
ATOM 8058 C C . HIS A 1 1022 ? -32.140 -48.449 -40.003 1.00 86.19 1022 HIS A C 1
ATOM 8060 O O . HIS A 1 1022 ? -33.159 -47.788 -40.219 1.00 86.19 1022 HIS A O 1
ATOM 8066 N N . LEU A 1 1023 ? -31.206 -48.601 -40.944 1.00 75.75 1023 LEU A N 1
ATOM 8067 C CA . LEU A 1 1023 ? -31.282 -47.955 -42.254 1.00 75.75 1023 LEU A CA 1
ATOM 8068 C C . LEU A 1 1023 ? -32.382 -48.588 -43.119 1.00 75.75 1023 LEU A C 1
ATOM 8070 O O . LEU A 1 1023 ? -32.329 -49.770 -43.456 1.00 75.75 1023 LEU A O 1
ATOM 8074 N N . THR A 1 1024 ? -33.370 -47.787 -43.528 1.00 66.94 1024 THR A N 1
ATOM 8075 C CA . THR A 1 1024 ? -34.488 -48.251 -44.375 1.00 66.94 1024 THR A CA 1
ATOM 8076 C C . THR A 1 1024 ? -34.276 -47.975 -45.868 1.00 66.94 1024 THR A C 1
ATOM 8078 O O . THR A 1 1024 ? -34.898 -48.631 -46.705 1.00 66.94 1024 THR A O 1
ATOM 8081 N N . ALA A 1 1025 ? -33.370 -47.054 -46.223 1.00 61.12 1025 ALA A N 1
ATOM 8082 C CA . ALA A 1 1025 ? -32.963 -46.765 -47.598 1.00 61.12 1025 ALA A CA 1
ATOM 8083 C C . ALA A 1 1025 ? -31.567 -46.112 -47.658 1.00 61.12 1025 ALA A C 1
ATOM 8085 O O . ALA A 1 1025 ? -31.228 -45.279 -46.825 1.00 61.12 1025 ALA A O 1
ATOM 8086 N N . LEU A 1 1026 ? -30.782 -46.442 -48.691 1.00 61.78 1026 LEU A N 1
ATOM 8087 C CA . LEU A 1 1026 ? -29.492 -45.806 -49.011 1.00 61.78 1026 LEU A CA 1
ATOM 8088 C C . LEU A 1 1026 ? -29.657 -44.771 -50.141 1.00 61.78 1026 LEU A C 1
ATOM 8090 O O . LEU A 1 1026 ? -29.002 -44.853 -51.179 1.00 61.78 1026 LEU A O 1
ATOM 8094 N N . THR A 1 1027 ? -30.597 -43.834 -50.003 1.00 53.91 1027 THR A N 1
ATOM 8095 C CA . THR A 1 1027 ? -30.850 -42.805 -51.027 1.00 53.91 1027 THR A CA 1
ATOM 8096 C C . THR A 1 1027 ? -30.285 -41.454 -50.595 1.00 53.91 1027 THR A C 1
ATOM 8098 O O . THR A 1 1027 ? -30.967 -40.680 -49.932 1.00 53.91 1027 THR A O 1
ATOM 8101 N N . GLY A 1 1028 ? -29.048 -41.164 -51.002 1.00 49.16 1028 GLY A N 1
ATOM 8102 C CA . GLY A 1 1028 ? -28.410 -39.849 -50.892 1.00 49.16 1028 GLY A CA 1
ATOM 8103 C C . GLY A 1 1028 ? -27.779 -39.452 -52.228 1.00 49.16 1028 GLY A C 1
ATOM 8104 O O . GLY A 1 1028 ? -27.139 -40.265 -52.896 1.00 49.16 1028 GLY A O 1
ATOM 8105 N N . THR A 1 1029 ? -28.006 -38.218 -52.670 1.00 41.94 1029 THR A N 1
ATOM 8106 C CA . THR A 1 1029 ? -27.462 -37.672 -53.921 1.00 41.94 1029 THR A CA 1
ATOM 8107 C C . THR A 1 1029 ? -26.027 -37.182 -53.713 1.00 41.94 1029 THR A C 1
ATOM 8109 O O . THR A 1 1029 ? -25.811 -36.020 -53.400 1.00 41.94 1029 THR A O 1
ATOM 8112 N N . GLY A 1 1030 ? -25.038 -38.057 -53.905 1.00 40.91 1030 GLY A N 1
ATOM 8113 C CA . GLY A 1 1030 ? -23.610 -37.714 -53.836 1.00 40.91 1030 GLY A CA 1
ATOM 8114 C C . GLY A 1 1030 ? -22.733 -38.941 -54.100 1.00 40.91 1030 GLY A C 1
ATOM 8115 O O . GLY A 1 1030 ? -23.092 -40.049 -53.727 1.00 40.91 1030 GLY A O 1
ATOM 8116 N N . LYS A 1 1031 ? -21.637 -38.790 -54.845 1.00 41.16 1031 LYS A N 1
ATOM 8117 C CA . LYS A 1 1031 ? -20.865 -39.884 -55.466 1.00 41.16 1031 LYS A CA 1
ATOM 8118 C C . LYS A 1 1031 ? -20.247 -40.891 -54.469 1.00 41.16 1031 LYS A C 1
ATOM 8120 O O . LYS A 1 1031 ? -19.444 -40.520 -53.630 1.00 41.16 1031 LYS A O 1
ATOM 8125 N N . THR A 1 1032 ? -20.482 -42.180 -54.755 1.00 45.94 1032 THR A N 1
ATOM 8126 C CA . THR A 1 1032 ? -19.657 -43.367 -54.407 1.00 45.94 1032 THR A CA 1
ATOM 8127 C C . THR A 1 1032 ? -19.496 -43.743 -52.927 1.00 45.94 1032 THR A C 1
ATOM 8129 O O . THR A 1 1032 ? -18.394 -43.781 -52.403 1.00 45.94 1032 THR A O 1
ATOM 8132 N N . LEU A 1 1033 ? -20.586 -44.216 -52.319 1.00 43.16 1033 LEU A N 1
ATOM 8133 C CA . LEU A 1 1033 ? -20.608 -44.978 -51.056 1.00 43.16 1033 LEU A CA 1
ATOM 8134 C C . LEU A 1 1033 ? -20.735 -46.503 -51.293 1.00 43.16 1033 LEU A C 1
ATOM 8136 O O . LEU A 1 1033 ? -21.526 -47.185 -50.653 1.00 43.16 1033 LEU A O 1
ATOM 8140 N N . LEU A 1 1034 ? -20.028 -47.051 -52.292 1.00 42.03 1034 LEU A N 1
ATOM 8141 C CA . LEU A 1 1034 ? -20.241 -48.441 -52.748 1.00 42.03 1034 LEU A CA 1
ATOM 8142 C C . LEU A 1 1034 ? -19.015 -49.367 -52.685 1.00 42.03 1034 LEU A C 1
ATOM 8144 O O . LEU A 1 1034 ? -19.148 -50.527 -53.063 1.00 42.03 1034 LEU A O 1
ATOM 8148 N N . ASN A 1 1035 ? -17.855 -48.915 -52.187 1.00 38.84 1035 ASN A N 1
ATOM 8149 C CA . ASN A 1 1035 ? -16.621 -49.720 -52.236 1.00 38.84 1035 ASN A CA 1
ATOM 8150 C C . ASN A 1 1035 ? -15.984 -50.110 -50.885 1.00 38.84 1035 ASN A C 1
ATOM 8152 O O . ASN A 1 1035 ? -14.977 -50.812 -50.918 1.00 38.84 1035 ASN A O 1
ATOM 8156 N N . SER A 1 1036 ? -16.547 -49.754 -49.724 1.00 36.19 1036 SER A N 1
ATOM 8157 C CA . SER A 1 1036 ? -15.951 -50.102 -48.413 1.00 36.19 1036 SER A CA 1
ATOM 8158 C C . SER A 1 1036 ? -16.935 -50.616 -47.347 1.00 36.19 1036 SER A C 1
ATOM 8160 O O . SER A 1 1036 ? -16.580 -50.691 -46.178 1.00 36.19 1036 SER A O 1
ATOM 8162 N N . ILE A 1 1037 ? -18.139 -51.074 -47.725 1.00 40.53 1037 ILE A N 1
ATOM 8163 C CA . ILE A 1 1037 ? -19.027 -51.783 -46.780 1.00 40.53 1037 ILE A CA 1
ATOM 8164 C C . ILE A 1 1037 ? -18.481 -53.202 -46.556 1.00 40.53 1037 ILE A C 1
ATOM 8166 O O . ILE A 1 1037 ? -18.674 -54.098 -47.383 1.00 40.53 1037 ILE A O 1
ATOM 8170 N N . HIS A 1 1038 ? -17.792 -53.418 -45.437 1.00 39.31 1038 HIS A N 1
ATOM 8171 C CA . HIS A 1 1038 ? -17.316 -54.733 -45.013 1.00 39.31 1038 HIS A CA 1
ATOM 8172 C C . HIS A 1 1038 ? -18.367 -55.459 -44.160 1.00 39.31 1038 HIS A C 1
ATOM 8174 O O . HIS A 1 1038 ? -18.179 -55.628 -42.966 1.00 39.31 1038 HIS A O 1
ATOM 8180 N N . SER A 1 1039 ? -19.439 -55.980 -44.775 1.00 36.03 1039 SER A N 1
ATOM 8181 C CA . SER A 1 1039 ? -20.281 -56.976 -44.090 1.00 36.03 1039 SER A CA 1
ATOM 8182 C C . SER A 1 1039 ? -21.080 -57.889 -45.025 1.00 36.03 1039 SER A C 1
ATOM 8184 O O . SER A 1 1039 ? -21.686 -57.423 -45.996 1.00 36.03 1039 SER A O 1
ATOM 8186 N N . PRO A 1 1040 ? -21.101 -59.216 -44.776 1.00 34.72 1040 PRO A N 1
ATOM 8187 C CA . PRO A 1 1040 ? -21.930 -60.148 -45.518 1.00 34.72 1040 PRO A CA 1
ATOM 8188 C C . PRO A 1 1040 ? -23.385 -60.033 -45.051 1.00 34.72 1040 PRO A C 1
ATOM 8190 O O . PRO A 1 1040 ? -23.739 -60.478 -43.962 1.00 34.72 1040 PRO A O 1
ATOM 8193 N N . LEU A 1 1041 ? -24.249 -59.525 -45.932 1.00 35.53 1041 LEU A N 1
ATOM 8194 C CA . LEU A 1 1041 ? -25.704 -59.666 -45.850 1.00 35.53 1041 LEU A CA 1
ATOM 8195 C C . LEU A 1 1041 ? -26.104 -61.098 -45.435 1.00 35.53 1041 LEU A C 1
ATOM 8197 O O . LEU A 1 1041 ? -26.092 -62.028 -46.246 1.00 35.53 1041 LEU A O 1
ATOM 8201 N N . LYS A 1 1042 ? -26.519 -61.264 -44.177 1.00 29.83 1042 LYS A N 1
ATOM 8202 C CA . LYS A 1 1042 ? -27.355 -62.374 -43.709 1.00 29.83 1042 LYS A CA 1
ATOM 8203 C C . LYS A 1 1042 ? -28.524 -61.819 -42.898 1.00 29.83 1042 LYS A C 1
ATOM 8205 O O . LYS A 1 1042 ? -28.426 -61.598 -41.702 1.00 29.83 1042 LYS A O 1
ATOM 8210 N N . THR A 1 1043 ? -29.623 -61.610 -43.618 1.00 35.91 1043 THR A N 1
ATOM 8211 C CA . THR A 1 1043 ? -31.025 -61.851 -43.227 1.00 35.91 1043 THR A CA 1
ATOM 8212 C C . THR A 1 1043 ? -31.270 -62.225 -41.753 1.00 35.91 1043 THR A C 1
ATOM 8214 O O . THR A 1 1043 ? -30.913 -63.333 -41.361 1.00 35.91 1043 THR A O 1
ATOM 8217 N N . THR A 1 1044 ? -31.965 -61.395 -40.969 1.00 29.95 1044 THR A N 1
ATOM 8218 C CA . THR A 1 1044 ? -33.439 -61.366 -40.800 1.00 29.95 1044 THR A CA 1
ATOM 8219 C C . THR A 1 1044 ? -33.832 -60.343 -39.726 1.00 29.95 1044 THR A C 1
ATOM 8221 O O . THR A 1 1044 ? -33.266 -60.389 -38.639 1.00 29.95 1044 THR A O 1
ATOM 8224 N N . HIS A 1 1045 ? -34.880 -59.572 -40.049 1.00 30.05 1045 HIS A N 1
ATOM 8225 C CA . HIS A 1 1045 ? -35.529 -58.464 -39.330 1.00 30.05 1045 HIS A CA 1
ATOM 8226 C C . HIS A 1 1045 ? -34.801 -57.127 -39.305 1.00 30.05 1045 HIS A C 1
ATOM 8228 O O . HIS A 1 1045 ? -33.764 -57.019 -38.627 1.00 30.05 1045 HIS A O 1
#

Sequence (1045 aa):
DYDGDGKADIAVRRPSTQTWYIKNSSGVDTISGNADGITRKAFGLRSNDIAIPADYDGDGKADLAVRRPSTFQWFILNSTGTDSFTQHSDGVSRVTFGRSENDIPVVADYDGDGRADIAVRRPSTQFWYVLNSSGLDNQTNHNDGISRLRFGSYETDIPLAMPTNSIWNISDIDNDGLTNAQEFAQGTAIDNPDSDNDGLTDGEEVNLYSTNPLNNDSDQDGVDDGIEINLGTNPNLAEDTKVEFTQEFVSALSGALGYGERVRDGYLSNVLDAYNFKEDNTGTFYFNDLYGYSYSQAFNWQVDDSETLILNNFELNSRQLQCDTLHSSLAPHFDSDIIDALWTICIINQFSIDGAIFSYGLSHAQWTLSDSSGNKLNLSINSTMSYKLEILQSIIDKLGSDWTWGNTILTEVPMETETREFITQEHSIFTDVNDFSLTGFWALPLFYELPQHEPPFIDAATFMMDMVEFSESVASSTLSELNFEVSSSEDSFTLSNDNETLVFTPLQQISQSYLVRVDRFVNSQLSHIYVAQMIKKDEQQSSLVQSPETELPIVYAYTKKVTLNESLENGLIPLDKLIAQQFISDGLMKRNIFYDDYDENATEFYFSKNWSWQKDETKNQLIHQWQNNTQKRVRYWEILDVNDAGIISLFSYELFSYDYNDDDVYTPDEAAHFMTPRIETIELIDLSAYGEIWLQSDFDDDGLTTEQETELGTNPDAYDSDNDGFSDSDEVLAMTDPNDSSSVPLLANQVNFADPGLTDCLSNIDSMVVSVTSINCSNDNIESLEGLEVFTYLEHLALNLNQISDLTPISGLTLLKSLELYKNQISDINALSELNKLEVLYLEENSIEEINGLANKPNLTFLYLKGNEVTNLSPLSNSTSLLSLDVSNNKLTSISSLSSLPSLDYLNLTGNEDIPCEEINNLERTIYPITIVRTTSCPVGELIDFSVIADENLKSCIESTNYEEISDIRRLDCSNRSIVQLNGIEQFFALSTLVLDNNTITDIQPFSGLASLSDLHMDSNHLTALTGTGKTLLNSIHSPLKTTH

pLDDT: mean 70.05, std 19.87, range [25.06, 98.56]

Secondary structure (DSSP, 8-state):
--SSSSS--EEEEETTTTEEEEE-TTS--TTT--TTSEEEEE--SSTTPEE--B-SSSSSS-BEEEEEGGGTEEEEE-TTS--SSS--TTSEEEEE--S-TTPEE--B-SSSSSSPBEEEEETTTTEEEEE-TTS--SSS--TTSEEEEE--SSS----------SSTTT--SS-SSS-HHHHHHHT--TT-S-SS-SSS-HHHIIIII---TT-S-SS-SSS-HHHHHHHTS-TT-TT-------TTHHHHTTTSS-------TTPPP----EEEE-TTSEEEEEEE-TT--EEEEEEEEEE-TTSPEEEE----PPPPPPTHHHHHHHTTTS-HHHHHHHHHHHHHTT---------S--EEEEEEEEETTS-EEEEEEE--TTTHHHHHHHHHHHH-TTEEE---EEEE-PPPP-----PPP---GGGGTTS----EEEEEEEEEE--TTS-TTS-SEEEEEEEEEEPSSEEEESSS--EEEEEE-SS-EEEE-SSEEEEEEEEEEETTEEEEEEEEEETTEEEEEEEEEEEE--TTT-SS----TT--SSEEEEE----TT---BTTB--GGG---EEEEETTEEEEEEE--TT-TT----EEEEEEEEEEETTTTEEEEEEE-SSEEEEEEEEEEEE-TTS-EEEEEEEEEEE-SS-SS---GGGEEEEEEEEEEEEEEE-GGG-GGGG-S--SSSSSS-HHHHHHHT--TT-SSSS-SSS-HHHHHHHT--TT-TT-PPPBGGGS--SSHHHHHHHTT--SBTTT--EEE-TTS-----TTGGG-TT--EEE-TTS-----GGGTT-TT--EEE--SS-----GGGTT-TT--EEE--SS-----GGGTT-TT--EEE-TTS-----GGGGG-TT--EEE--SS--S--GGGGG-TT--EEE-TT-TTS-HHHHHHHHHHSSS-EEE-SS-PPPPPBP-GGG---HHHHHHHHTTT--BTTT-SEEE-TTS-----TTGGG-TT--EEE--S------GGGGG-TT--EEE--S--------SSS---S----------

InterPro domains:
  IPR001611 Leucine-rich repeat [PF13855] (858-912)
  IPR001611 Leucine-rich repeat [PS51450] (793-814)
  IPR001611 Leucine-rich repeat [PS51450] (815-836)
  IPR001611 Leucine-rich repeat [PS51450] (837-858)
  IPR001611 Leucine-rich repeat [PS51450] (859-880)
  IPR001611 Leucine-rich repeat [PS51450] (881-902)
  IPR001611 Leucine-rich repeat [PS51450] (990-1011)
  IPR003591 Leucine-rich repeat, typical subtype [SM00369] (813-834)
  IPR003591 Leucine-rich repeat, typical subtype [SM00369] (835-858)
  IPR003591 Leucine-rich repeat, typical subtype [SM00369] (880-902)
  IPR003591 Leucine-rich repeat, typical subtype [SM00369] (1010-1032)
  IPR013517 FG-GAP repeat [PF13517] (55-120)
  IPR028994 Integrin alpha, N-terminal [G3DSA:2.130.10.130] (1-202)
  IPR028994 Integrin alpha, N-terminal [SSF69318] (1-178)
  IPR032675 Leucine-rich repeat domain superfamily [G3DSA:3.80.10.10] (746-929)
  IPR032675 Leucine-rich repeat domain superfamily [G3DSA:3.80.10.10] (946-1039)
  IPR050836 SDS22/Internalin LRR-containing [PTHR46652] (728-913)
  IPR059100 Bacterial TSP3 repeat [PF18884] (172-188)
  IPR059100 Bacterial TSP3 repeat [PF18884] (194-215)
  IPR059100 Bacterial TSP3 repeat [PF18884] (217-237)

Solvent-accessible surface area (backbone atoms only — not comparable to full-atom values): 58948 Å² total; per-residue (Å²): 45,69,84,53,82,86,47,77,42,52,71,47,73,41,47,94,73,26,30,34,41,34,39,39,73,85,56,57,27,87,82,66,67,42,95,83,13,50,28,75,47,76,63,53,97,48,60,76,42,44,81,58,66,41,27,62,81,45,82,69,28,37,16,57,25,28,38,31,41,96,73,23,33,34,42,34,39,35,78,87,50,55,26,85,79,62,69,44,96,81,12,49,23,68,46,78,60,74,89,50,67,72,43,42,79,56,69,46,53,83,85,69,82,63,31,35,19,57,24,30,36,31,69,94,67,39,34,32,44,31,41,37,80,86,52,67,35,90,82,73,84,43,96,77,12,54,40,75,47,77,70,75,97,70,91,79,89,84,90,89,92,88,93,93,94,84,66,63,66,79,28,38,71,52,66,38,78,42,34,33,58,50,23,60,70,76,73,35,51,50,72,42,37,37,56,48,70,36,79,45,31,36,26,41,19,66,74,72,70,72,44,49,48,75,40,37,42,59,58,70,62,84,59,35,29,35,51,26,52,72,74,70,45,55,46,74,52,72,83,80,88,88,91,84,94,57,79,59,57,65,54,28,59,69,15,66,66,75,77,81,71,70,47,52,92,72,47,53,70,75,64,54,47,33,44,34,69,46,98,83,42,35,32,38,40,34,40,62,49,99,71,46,40,54,46,76,33,59,30,37,47,51,70,50,100,81,50,46,60,44,66,44,64,81,71,85,80,78,84,88,84,63,77,70,64,61,54,67,76,44,52,90,79,53,60,66,75,61,51,52,52,54,51,48,52,50,67,72,64,69,60,72,83,80,64,78,75,72,90,68,76,62,46,43,38,38,36,34,36,34,38,90,88,71,53,73,46,78,46,76,53,85,66,64,82,79,64,54,62,58,59,57,48,57,52,42,73,70,76,34,94,64,52,46,80,50,78,75,50,80,45,77,62,87,80,88,80,80,81,65,88,60,76,72,79,95,66,63,73,49,84,72,58,86,77,74,74,75,63,46,45,29,41,37,72,44,82,42,76,51,71,96,81,60,70,102,67,60,58,62,58,49,79,35,42,37,48,30,40,30,51,102,53,40,33,40,35,71,78,80,67,46,66,26,43,50,50,75,61,80,69,35,39,33,42,33,52,99,56,42,38,38,39,39,34,57,57,46,78,50,73,82,33,32,38,27,36,36,41,32,24,49,77,87,37,84,58,39,50,33,44,34,53,34,36,64,44,38,88,85,57,23,59,90,64,97,57,79,83,91,76,58,77,66,44,28,46,32,68,62,70,54,70,74,75,75,76,52,59,95,82,38,79,54,70,92,76,44,43,36,31,39,38,68,49,99,46,36,28,34,46,40,51,45,74,60,92,86,40,102,80,63,76,57,56,42,70,73,44,81,30,36,43,49,77,40,80,90,75,47,26,43,40,38,37,40,73,64,99,56,41,40,40,41,36,42,40,31,51,24,33,58,50,98,86,61,31,34,35,27,40,34,37,27,41,35,28,50,58,85,81,73,76,91,69,86,48,80,93,40,50,41,78,57,28,64,37,36,78,50,33,31,45,81,48,74,63,83,80,44,65,71,69,65,61,69,46,43,72,47,73,47,79,41,21,38,6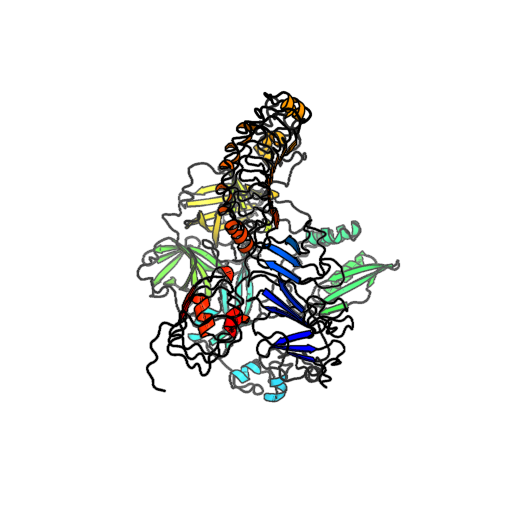6,58,24,56,74,73,68,36,48,49,78,39,42,37,53,51,69,69,82,56,32,41,35,54,15,56,74,52,73,30,50,45,75,39,66,85,42,71,60,60,36,43,52,71,59,78,46,81,19,68,28,52,39,61,57,38,56,80,38,90,42,42,27,63,74,42,38,68,50,75,48,53,60,42,68,27,51,53,48,54,66,53,58,66,32,50,48,24,28,36,42,33,43,25,52,28,52,35,43,64,49,64,41,57,31,74,29,40,52,23,28,34,44,34,40,31,37,31,53,31,42,63,48,59,37,44,48,62,31,47,48,27,28,36,41,36,43,24,45,30,53,30,45,61,52,67,18,52,35,68,24,51,51,25,29,38,41,33,41,28,40,25,47,35,42,64,58,59,39,50,44,54,22,47,45,28,30,36,39,33,48,20,39,25,52,31,54,58,65,72,45,55,64,64,33,80,44,41,38,38,38,32,42,31,61,30,84,64,42,53,55,67,55,55,54,50,36,57,67,70,33,70,82,49,49,73,45,63,77,73,88,63,86,79,75,57,62,62,65,66,86,54,34,78,28,68,49,48,44,55,41,54,62,71,65,76,64,62,36,29,72,70,44,36,65,48,76,51,51,69,47,68,32,51,53,47,51,50,56,35,68,29,42,49,22,29,33,43,34,39,30,46,25,51,32,53,66,68,68,45,56,76,51,31,82,45,54,71,41,54,43,58,52,68,45,55,64,84,69,94,84,66,98,67,91,82,95,77,86,54,77,88,71,85,92,71,89,82,135

Foldseek 3Di:
DAVLPPDDWDWDQDLVQQKIWIQDPVLACPDPRDPRRIDIDRDDDHSQWAWDWFQAVLPNHTWTWTADLVQQKIWTQHSVLAALAPRDPRRIHIDRDDDHSPWAWDWDQPVPPRHIWTWTQDLVQQKIKTQHSVQDDPDPPDNRRIDIDHDDDDRDDDDDDDDYDDCQQQDQQCPLQAGLVRCVVLVHHSNAQQRCPLQRGCNCCVPPQVARSNDQQRCPLPHGQNQCVQVVHRSNDNDDDDDDDDPLLVQLVLQVVDDPFQPDFQFDALDPWWKWADPVQKIWIWHADPQQFIDIFMWGWDAGPVSHIWIWDGDDDDDDDDLVLQLVVCVVPDDPVVSVVSSCCCPVPPDPPPPPVPPDWWKWKWKWKAFPVGDIDIDTDGDDDPVVPPVVVVVDVVVDPRIDIDDMDIDTDDDDIDIDTGDGDPDQPLQPPPPDDPAAKKWDWDKDQAPPPFDPRYPRIDIFTFIWGDDPFWIATDPVRDIFGWDDDSFWIWTDDDFKIKIWGFDDDRNQKTWTWIFIDGNNHTGTITIDIMGAADPVAQQPDPDPPDDQDWWWWFWDNDTDDQPADVVHHDPCNGWTKGDHDQFKIFGGFDDDPSDPPDLDTDSDDIWTWDADPVQSKIWIWDDDQFKIKIKIWGWRHADPQRKTKIKIWMKMFTPPPSPSDTDPVRIHTRHGIDITIIDTDHCVVPVSNQQHAQQCPLRGHPVRCVVLVADSNDQQRCPLPHGLVLCVLQVFRSNDSVGDADFQQNQDDPWVLSNVQSNPRRHGLSPAQEGASAQSQGADPPRNLSNLNHQYYHHHPYAYADPQSCLNNLNHQEYHHHQYAYADLLSLQNNLNHQYYHQAQYAHADDLSLANNCNHAYDAHHNYAHADDQSCLNNLNHAEYEHAQYQYQEDQSCLNRARHAEYEHANNVNHDLVRVLVSVVSHPPHHYHYDDDRDNAAFQDLVQVPWVLVSVQVVVVVDGGLQVAQEGASEPRQTADDGSVLSNLNHQEYHHHQYAYADDQSCQSNPNHDEYHYHNYPHPDPDYPDDDPDDHHPDDDDDDD